Protein AF-0000000084834835 (afdb_homodimer)

Secondary structure (DSSP, 8-state):
--HHHHH-HHHHHH----EEEEEE--SS-GGGBSSTTS--B-------TT--EESB---TT---EE-S-SEEEEEEEESS-EEEEEEEEEPPTTS----S-EEEEEEETTBTTS-SEEEEEBTTB--EEETTEEEEEEEEEEE-TT-EEEEEEEESSSS--EEB---TTTB--SS--EEE----TTBPP-S---SEE-BSEEEEEEETTHHHHHHHHHTHHHHHHHHHHHHHHHHHHHHHHHHHH--EEEEEEE-SGGGHHHHHHHHHHHHHHH---SEEEEE-TT-EE-HHHHHHHHHHH-TT-SSEEEE-EE-SPBPBSSSTTB-SSS-SSBPPPEE-TTEEEEEHHHHHHHHHTTTTS---S-HHHHHHHHHHTT-PEEEE-TTB--SS---TT-SEE----HHHHHHHHHHHHHHS-TT------/--HHHHH-HHHHHH----EEEEEE--SS-GGGBSSTTS--B-------TT--EESB---TT---EE-S-SEEEEEEEESS-EEEEEEEEEPPTTS----S-EEEEEEETTBTTS-SEEEEEBTTB--EEETTEEEEEEEEEEE-TT-EEEEEEEESSSS--EEB---TTTB--SS--EEE----TTBPP-S---SEE-BSEEEEEEETTHHHHHHHHHTHHHHHHHHHHHHHHHHHHHHHHHHHH--EEEEEEE-SGGGHHHHHHHHHHHHHHH---SEEEEE-TT-EE-HHHHHHHHHHH-TT-SSEEEE-EE-SPBPBSSSTTB-SSS-SSBPPPEE-TTEEEEEHHHHHHHHHTTTTS---S-HHHHHHHHHHTT-PEEEE-TTB--SS---TT-SEE----HHHHHHHHHHHHHHS-TTS-----

pLDDT: mean 90.16, std 10.41, range [30.64, 98.81]

Sequence (858 aa):
WLRPLLFHEKFYEGALVKFIIGKFGCNVPFEDREDPYTCKLLNITDPDIGQEIEAFSLPETISPVASYDTVVSINFQVLYPIIITKLGIFQNEQGLGLLRNISVKLYQAEQQEEAIVTARFSPHSPGVEVNRLRYKSVEQFILPKGFEGIIVWESQDHVGLNTTGLTADIVNNRVGVLRIYTVAEGALQHGFTVGTSALAGGFTYTVHDGAALLKHLNTFPERLKFHSDKLEEEDAALEEESSIHGDMVFVDVVDIYRNVPSKLLHFYKWSVESENYRMMLKTDDDCYVDLEAILNKITNKHQNKTNFWWGNFRLNWAVDLTGKWQELEYLSPAYPAFACGSGYVISYDLVRWLAENSERLKIYQGEDVSMGIWMAAIAPQKYQDSCWVCEKMCQSDMLTSPQYTPDELTDLWRNKQLCGNPCCKCELLWLRPLLFHEKFYEGALVKFIIGKFGCNVPFEDREDPYTCKLLNITDPDIGQEIEAFSLPETISPVASYDTVVSINFQVLYPIIITKLGIFQNEQGLGLLRNISVKLYQAEQQEEAIVTARFSPHSPGVEVNRLRYKSVEQFILPKGFEGIIVWESQDHVGLNTTGLTADIVNNRVGVLRIYTVAEGALQHGFTVGTSALAGGFTYTVHDGAALLKHLNTFPERLKFHSDKLEEEDAALEEESSIHGDMVFVDVVDIYRNVPSKLLHFYKWSVESENYRMMLKTDDDCYVDLEAILNKITNKHQNKTNFWWGNFRLNWAVDLTGKWQELEYLSPAYPAFACGSGYVISYDLVRWLAENSERLKIYQGEDVSMGIWMAAIAPQKYQDSCWVCEKMCQSDMLTSPQYTPDELTDLWRNKQLCGNPCCKCELL

InterPro domains:
  IPR002659 Glycosyl transferase, family 31 [PF01762] (235-378)
  IPR002659 Glycosyl transferase, family 31 [PTHR11214] (226-386)

Radius of gyration: 32.39 Å; Cα contacts (8 Å, |Δi|>4): 1736; chains: 2; bounding box: 105×85×72 Å

Organism: Latimeria chalumnae (NCBI:txid7897)

Solvent-accessible surface area (backbone atoms only — not comparable to full-atom values): 45889 Å² total; per-residue (Å²): 131,56,62,67,48,74,66,34,69,77,53,49,79,74,56,86,77,74,44,79,42,43,64,32,71,59,89,49,42,73,91,46,29,58,44,92,44,53,74,43,66,50,64,61,39,91,62,68,67,79,42,78,41,56,48,46,43,69,50,90,87,59,72,68,38,86,38,82,48,36,36,26,17,46,43,33,33,26,60,39,38,26,28,42,42,30,42,34,31,59,48,64,82,79,77,50,72,54,85,52,42,37,38,38,33,35,24,42,65,92,45,69,86,54,64,78,43,68,43,74,32,25,61,92,44,53,58,47,79,55,82,66,24,20,35,40,78,43,80,72,44,79,40,48,60,70,37,42,36,32,42,35,41,32,38,76,51,95,52,36,36,50,30,34,77,77,46,77,77,31,51,47,59,74,39,37,40,59,45,71,67,74,67,59,88,50,37,60,71,59,76,90,63,49,67,42,82,32,39,47,48,43,39,30,29,28,57,52,62,39,65,63,50,49,52,53,60,70,45,39,67,58,47,44,51,54,43,52,52,51,49,52,51,50,50,51,50,50,52,51,50,32,70,73,69,65,38,58,45,73,34,98,38,55,56,40,67,55,34,43,37,55,50,50,33,47,46,33,38,48,45,62,73,72,52,87,73,62,66,46,76,52,65,49,93,36,34,47,68,37,61,67,63,50,51,49,45,38,66,74,75,46,62,88,52,65,47,34,37,40,22,22,64,46,66,63,41,68,56,33,81,56,73,94,68,32,42,76,78,64,49,30,62,32,39,44,43,20,40,39,67,25,27,38,37,35,14,40,66,51,43,47,51,47,27,74,38,41,90,54,48,48,79,44,70,38,46,38,59,30,50,10,40,44,41,56,21,42,54,56,50,42,32,49,37,77,36,34,23,72,47,76,59,82,52,72,74,41,39,19,22,23,85,40,53,74,67,53,45,52,49,30,50,51,22,28,72,72,70,69,21,43,64,51,84,72,72,82,126,133,55,64,66,48,72,67,33,69,76,53,50,77,75,57,85,77,72,45,79,41,43,64,32,72,60,90,46,41,74,91,46,26,58,42,93,44,54,72,43,67,51,62,60,39,89,61,66,66,77,41,79,39,55,49,47,42,69,51,88,88,59,73,68,37,85,36,82,48,36,36,26,15,45,43,35,35,26,60,39,38,26,28,41,41,30,41,34,32,58,48,63,82,78,78,50,71,55,86,52,43,35,38,39,33,34,23,41,65,92,46,69,86,54,63,77,45,68,44,74,30,25,63,91,44,53,58,46,79,54,82,66,24,21,34,38,78,42,80,72,44,77,42,48,59,70,37,43,35,31,42,35,41,32,38,76,50,95,50,36,35,51,31,36,78,78,46,78,79,31,51,48,58,74,40,37,40,58,43,71,66,75,68,59,86,50,39,62,76,59,72,88,66,49,67,42,82,31,38,47,46,41,38,28,29,29,58,51,62,41,64,61,49,50,52,53,61,69,47,38,65,58,47,44,52,53,43,52,51,50,49,52,52,50,51,52,52,49,51,51,50,33,69,72,69,65,39,60,45,73,35,99,38,54,55,42,66,54,34,42,38,54,48,48,32,48,45,33,36,49,44,64,74,73,51,87,70,61,67,45,76,50,63,49,93,38,34,46,70,37,62,65,63,50,52,51,46,37,66,74,74,47,62,89,52,64,48,33,36,38,23,22,66,45,67,62,42,69,54,34,79,55,74,92,66,31,42,72,78,65,44,29,61,33,39,43,43,23,41,38,68,25,26,36,38,32,13,39,66,51,43,47,53,47,27,76,38,41,89,54,48,49,77,44,71,36,46,37,60,30,49,11,39,45,40,56,19,43,54,56,49,42,33,48,37,79,35,33,23,73,47,74,58,82,52,73,74,41,36,18,22,24,85,42,52,75,67,53,44,54,50,31,50,51,18,30,72,72,65,68,22,44,64,47,85,65,71,81,124

Structure (mmCIF, N/CA/C/O backbone):
data_AF-0000000084834835-model_v1
#
loop_
_entity.id
_entity.type
_entity.pdbx_description
1 polymer Hexosyltransferase
#
loop_
_atom_site.group_PDB
_atom_site.id
_atom_site.type_symbol
_atom_site.label_atom_id
_atom_site.label_alt_id
_atom_site.label_comp_id
_atom_site.label_asym_id
_atom_site.label_entity_id
_atom_site.label_seq_id
_atom_site.pdbx_PDB_ins_code
_atom_site.Cartn_x
_atom_site.Cartn_y
_atom_site.Cartn_z
_atom_site.occupancy
_atom_site.B_iso_or_equiv
_atom_site.auth_seq_id
_atom_site.auth_comp_id
_atom_site.auth_asym_id
_atom_site.auth_atom_id
_atom_site.pdbx_PDB_model_num
ATOM 1 N N . TRP A 1 1 ? 34.75 -10.148 -1.023 1 58.34 1 TRP A N 1
ATOM 2 C CA . TRP A 1 1 ? 33.875 -9.07 -0.571 1 58.34 1 TRP A CA 1
ATOM 3 C C . TRP A 1 1 ? 34.312 -8.562 0.802 1 58.34 1 TRP A C 1
ATOM 5 O O . TRP A 1 1 ? 34.312 -7.352 1.048 1 58.34 1 TRP A O 1
ATOM 15 N N . LEU A 1 2 ? 34.75 -9.539 1.635 1 65.69 2 LEU A N 1
ATOM 16 C CA . LEU A 1 2 ? 34.875 -9.148 3.033 1 65.69 2 LEU A CA 1
ATOM 17 C C . LEU A 1 2 ? 36.312 -8.891 3.398 1 65.69 2 LEU A C 1
ATOM 19 O O . LEU A 1 2 ? 36.625 -8.406 4.492 1 65.69 2 LEU A O 1
ATOM 23 N N . ARG A 1 3 ? 37.188 -9.172 2.426 1 63 3 ARG A N 1
ATOM 24 C CA . ARG A 1 3 ? 38.594 -9.102 2.762 1 63 3 ARG A CA 1
ATOM 25 C C . ARG A 1 3 ? 38.969 -7.711 3.266 1 63 3 ARG A C 1
ATOM 27 O O . ARG A 1 3 ? 39.688 -7.574 4.25 1 63 3 ARG A O 1
ATOM 34 N N . PRO A 1 4 ? 38.438 -6.734 2.574 1 57.75 4 PRO A N 1
ATOM 35 C CA . PRO A 1 4 ? 38.812 -5.422 3.109 1 57.75 4 PRO A CA 1
ATOM 36 C C . PRO A 1 4 ? 38.312 -5.203 4.535 1 57.75 4 PRO A C 1
ATOM 38 O O . PRO A 1 4 ? 38.906 -4.43 5.289 1 57.75 4 PRO A O 1
ATOM 41 N N . LEU A 1 5 ? 37.156 -5.734 4.848 1 58.16 5 LEU A N 1
ATOM 42 C CA . LEU A 1 5 ? 36.625 -5.598 6.199 1 58.16 5 LEU A CA 1
ATOM 43 C C . LEU A 1 5 ? 37.531 -6.301 7.211 1 58.16 5 LEU A C 1
ATOM 45 O O . LEU A 1 5 ? 37.625 -5.879 8.367 1 58.16 5 LEU A O 1
ATOM 49 N N . LEU A 1 6 ? 38.062 -7.395 6.777 1 56.31 6 LEU A N 1
ATOM 50 C CA . LEU A 1 6 ? 38.906 -8.195 7.668 1 56.31 6 LEU A CA 1
ATOM 51 C C . LEU A 1 6 ? 40.219 -7.488 7.969 1 56.31 6 LEU A C 1
ATOM 53 O O . LEU A 1 6 ? 40.844 -7.727 9.008 1 56.31 6 LEU A O 1
ATOM 57 N N . PHE A 1 7 ? 40.5 -6.59 7.043 1 54.41 7 PHE A N 1
ATOM 58 C CA . PHE A 1 7 ? 41.844 -6.02 7.211 1 54.41 7 PHE A CA 1
ATOM 59 C C . PHE A 1 7 ? 41.75 -4.672 7.926 1 54.41 7 PHE A C 1
ATOM 61 O O . PHE A 1 7 ? 42.781 -4.117 8.32 1 54.41 7 PHE A O 1
ATOM 68 N N . HIS A 1 8 ? 40.5 -4.199 8 1 55.03 8 HIS A N 1
ATOM 69 C CA . HIS A 1 8 ? 40.469 -2.904 8.672 1 55.03 8 HIS A CA 1
ATOM 70 C C . HIS A 1 8 ? 40.031 -3.051 10.125 1 55.03 8 HIS A C 1
ATOM 72 O O . HIS A 1 8 ? 38.938 -3.523 10.406 1 55.03 8 HIS A O 1
ATOM 78 N N . GLU A 1 9 ? 41.031 -2.961 11.016 1 55.38 9 GLU A N 1
ATOM 79 C CA . GLU A 1 9 ? 40.875 -3.08 12.461 1 55.38 9 GLU A CA 1
ATOM 80 C C . GLU A 1 9 ? 39.656 -2.344 12.969 1 55.38 9 GLU A C 1
ATOM 82 O O . GLU A 1 9 ? 38.906 -2.863 13.805 1 55.38 9 GLU A O 1
ATOM 87 N N . LYS A 1 10 ? 39.5 -1.126 12.633 1 54.62 10 LYS A N 1
ATOM 88 C CA . LYS A 1 10 ? 38.406 -0.298 13.18 1 54.62 10 LYS A CA 1
ATOM 89 C C . LYS A 1 10 ? 37.031 -0.869 12.828 1 54.62 10 LYS A C 1
ATOM 91 O O . LYS A 1 10 ? 36.125 -0.794 13.625 1 54.62 10 LYS A O 1
ATOM 96 N N . PHE A 1 11 ? 36.906 -1.348 11.672 1 56.91 11 PHE A N 1
ATOM 97 C CA . PHE A 1 11 ? 35.625 -1.84 11.188 1 56.91 11 PHE A CA 1
ATOM 98 C C . PHE A 1 11 ? 35.281 -3.195 11.805 1 56.91 11 PHE A C 1
ATOM 100 O O . PHE A 1 11 ? 34.125 -3.523 12 1 56.91 11 PHE A O 1
ATOM 107 N N . TYR A 1 12 ? 36.375 -3.896 12.188 1 56.78 12 TYR A N 1
ATOM 108 C CA . TYR A 1 12 ? 36.219 -5.254 12.695 1 56.78 12 TYR A CA 1
ATOM 109 C C . TYR A 1 12 ? 35.469 -5.246 14.031 1 56.78 12 TYR A C 1
ATOM 111 O O . TYR A 1 12 ? 34.656 -6.141 14.297 1 56.78 12 TYR A O 1
ATOM 119 N N . GLU A 1 13 ? 35.656 -4.148 14.781 1 62.66 13 GLU A N 1
ATOM 120 C CA . GLU A 1 13 ? 35.031 -4.227 16.094 1 62.66 13 GLU A CA 1
ATOM 121 C C . GLU A 1 13 ? 33.562 -3.791 16.031 1 62.66 13 GLU A C 1
ATOM 123 O O . GLU A 1 13 ? 32.75 -4.191 16.875 1 62.66 13 GLU A O 1
ATOM 128 N N . GLY A 1 14 ? 33.156 -3.266 14.883 1 73.38 14 GLY A N 1
ATOM 129 C CA . GLY A 1 14 ? 31.844 -2.67 14.953 1 73.38 14 GLY A CA 1
ATOM 130 C C . GLY A 1 14 ? 30.844 -3.301 14 1 73.38 14 GLY A C 1
ATOM 131 O O . GLY A 1 14 ? 29.672 -2.932 13.984 1 73.38 14 GLY A O 1
ATOM 132 N N . ALA A 1 15 ? 31.375 -4.426 13.203 1 82.94 15 ALA A N 1
ATOM 133 C CA . ALA A 1 15 ? 30.438 -4.957 12.211 1 82.94 15 ALA A CA 1
ATOM 134 C C . ALA A 1 15 ? 30.516 -6.48 12.156 1 82.94 15 ALA A C 1
ATOM 136 O O . ALA A 1 15 ? 31.594 -7.062 12.242 1 82.94 15 ALA A O 1
ATOM 137 N N . LEU A 1 16 ? 29.375 -7.07 12.18 1 88 16 LEU A N 1
ATOM 138 C CA . LEU A 1 16 ? 29.234 -8.5 11.945 1 88 16 LEU A CA 1
ATOM 139 C C . LEU A 1 16 ? 28.641 -8.766 10.562 1 88 16 LEU A C 1
ATOM 141 O O . LEU A 1 16 ? 27.656 -8.156 10.18 1 88 16 LEU A O 1
ATOM 145 N N . VAL A 1 17 ? 29.359 -9.641 9.773 1 89.38 17 VAL A N 1
ATOM 146 C CA . VAL A 1 17 ? 28.906 -9.961 8.422 1 89.38 17 VAL A CA 1
ATOM 147 C C . VAL A 1 17 ? 28.469 -11.422 8.359 1 89.38 17 VAL A C 1
ATOM 149 O O . VAL A 1 17 ? 29.188 -12.312 8.805 1 89.38 17 VAL A O 1
ATOM 152 N N . LYS A 1 18 ? 27.312 -11.641 7.863 1 92.5 18 LYS A N 1
ATOM 153 C CA . LYS A 1 18 ? 26.781 -12.984 7.691 1 92.5 18 LYS A CA 1
ATOM 154 C C . LYS A 1 18 ? 26.188 -13.164 6.301 1 92.5 18 LYS A C 1
ATOM 156 O O . LYS A 1 18 ? 25.562 -12.25 5.766 1 92.5 18 LYS A O 1
ATOM 161 N N . PHE A 1 19 ? 26.406 -14.367 5.711 1 94.38 19 PHE A N 1
ATOM 162 C CA . PHE A 1 19 ? 25.703 -14.797 4.504 1 94.38 19 PHE A CA 1
ATOM 163 C C . PHE A 1 19 ? 24.484 -15.641 4.859 1 94.38 19 PHE A C 1
ATOM 165 O O . PHE A 1 19 ? 24.594 -16.578 5.648 1 94.38 19 PHE A O 1
ATOM 172 N N . ILE A 1 20 ? 23.406 -15.281 4.348 1 96.38 20 ILE A N 1
ATOM 173 C CA . ILE A 1 20 ? 22.188 -16.031 4.621 1 96.38 20 ILE A CA 1
ATOM 174 C C . ILE A 1 20 ? 21.891 -16.984 3.465 1 96.38 20 ILE A C 1
ATOM 176 O O . ILE A 1 20 ? 21.797 -16.562 2.311 1 96.38 20 ILE A O 1
ATOM 180 N N . ILE A 1 21 ? 21.703 -18.203 3.762 1 96.88 21 ILE A N 1
ATOM 181 C CA . ILE A 1 21 ? 21.453 -19.234 2.768 1 96.88 21 ILE A CA 1
ATOM 182 C C . ILE A 1 21 ? 20.234 -20.047 3.168 1 96.88 21 ILE A C 1
ATOM 184 O O . ILE A 1 21 ? 20.047 -20.359 4.348 1 96.88 21 ILE A O 1
ATOM 188 N N . GLY A 1 22 ? 19.328 -20.344 2.246 1 97.25 22 GLY A N 1
ATOM 189 C CA . GLY A 1 22 ? 18.297 -21.312 2.521 1 97.25 22 GLY A CA 1
ATOM 190 C C . GLY A 1 22 ? 18.844 -22.703 2.781 1 97.25 22 GLY A C 1
ATOM 191 O O . GLY A 1 22 ? 19.734 -23.172 2.062 1 97.25 22 GLY A O 1
ATOM 192 N N . LYS A 1 23 ? 18.328 -23.312 3.744 1 96.5 23 LYS A N 1
ATOM 193 C CA . LYS A 1 23 ? 18.828 -24.609 4.188 1 96.5 23 LYS A CA 1
ATOM 194 C C . LYS A 1 23 ? 18.641 -25.672 3.107 1 96.5 23 LYS A C 1
ATOM 196 O O . LYS A 1 23 ? 19.453 -26.594 2.992 1 96.5 23 LYS A O 1
ATOM 201 N N . PHE A 1 24 ? 17.609 -25.453 2.305 1 96.69 24 PHE A N 1
ATOM 202 C CA . PHE A 1 24 ? 17.281 -26.484 1.325 1 96.69 24 PHE A CA 1
ATOM 203 C C . PHE A 1 24 ? 17.422 -25.953 -0.094 1 96.69 24 PHE A C 1
ATOM 205 O O . PHE A 1 24 ? 16.953 -24.859 -0.4 1 96.69 24 PHE A O 1
ATOM 212 N N . GLY A 1 25 ? 18.109 -26.734 -0.91 1 96.81 25 GLY A N 1
ATOM 213 C CA . GLY A 1 25 ? 18.031 -26.453 -2.336 1 96.81 25 GLY A CA 1
ATOM 214 C C . GLY A 1 25 ? 16.734 -26.938 -2.955 1 96.81 25 GLY A C 1
ATOM 215 O O . GLY A 1 25 ? 16.016 -27.75 -2.361 1 96.81 25 GLY A O 1
ATOM 216 N N . CYS A 1 26 ? 16.391 -26.438 -4.098 1 97.81 26 CYS A N 1
ATOM 217 C CA . CYS A 1 26 ? 15.188 -26.891 -4.789 1 97.81 26 CYS A CA 1
ATOM 218 C C . CYS A 1 26 ? 15.367 -28.312 -5.32 1 97.81 26 CYS A C 1
ATOM 220 O O . CYS A 1 26 ? 16.297 -28.578 -6.078 1 97.81 26 CYS A O 1
ATOM 222 N N . ASN A 1 27 ? 14.547 -29.203 -5.031 1 97.5 27 ASN A N 1
ATOM 223 C CA . ASN A 1 27 ? 14.68 -30.609 -5.398 1 97.5 27 ASN A CA 1
ATOM 224 C C . ASN A 1 27 ? 14.094 -30.891 -6.777 1 97.5 27 ASN A C 1
ATOM 226 O O . ASN A 1 27 ? 14 -32.031 -7.195 1 97.5 27 ASN A O 1
ATOM 230 N N . VAL A 1 28 ? 13.648 -29.859 -7.477 1 97.69 28 VAL A N 1
ATOM 231 C CA . VAL A 1 28 ? 13.148 -29.969 -8.844 1 97.69 28 VAL A CA 1
ATOM 232 C C . VAL A 1 28 ? 14.188 -29.453 -9.82 1 97.69 28 VAL A C 1
ATOM 234 O O . VAL A 1 28 ? 14.641 -28.297 -9.703 1 97.69 28 VAL A O 1
ATOM 237 N N . PRO A 1 29 ? 14.602 -30.297 -10.781 1 97.12 29 PRO A N 1
ATOM 238 C CA . PRO A 1 29 ? 15.539 -29.781 -11.781 1 97.12 29 PRO A CA 1
ATOM 239 C C . PRO A 1 29 ? 15.016 -28.516 -12.477 1 97.12 29 PRO A C 1
ATOM 241 O O . PRO A 1 29 ? 13.812 -28.391 -12.695 1 97.12 29 PRO A O 1
ATOM 244 N N . PHE A 1 30 ? 15.922 -27.672 -12.812 1 95.12 30 PHE A N 1
ATOM 245 C CA . PHE A 1 30 ? 15.594 -26.359 -13.336 1 95.12 30 PHE A CA 1
ATOM 246 C C . PHE A 1 30 ? 14.664 -26.469 -14.539 1 95.12 30 PHE A C 1
ATOM 248 O O . PHE A 1 30 ? 13.672 -25.75 -14.641 1 95.12 30 PHE A O 1
ATOM 255 N N . GLU A 1 31 ? 14.883 -27.406 -15.453 1 94.12 31 GLU A N 1
ATOM 256 C CA . GLU A 1 31 ? 14.148 -27.562 -16.703 1 94.12 31 GLU A CA 1
ATOM 257 C C . GLU A 1 31 ? 12.734 -28.078 -16.453 1 94.12 31 GLU A C 1
ATOM 259 O O . GLU A 1 31 ? 11.867 -27.984 -17.328 1 94.12 31 GLU A O 1
ATOM 264 N N . ASP A 1 32 ? 12.531 -28.625 -15.273 1 95.38 32 ASP A N 1
ATOM 265 C CA . ASP A 1 32 ? 11.258 -29.281 -14.977 1 95.38 32 ASP A CA 1
ATOM 266 C C . ASP A 1 32 ? 10.375 -28.406 -14.094 1 95.38 32 ASP A C 1
ATOM 268 O O . ASP A 1 32 ? 9.289 -28.812 -13.688 1 95.38 32 ASP A O 1
ATOM 272 N N . ARG A 1 33 ? 10.828 -27.219 -13.859 1 94.62 33 ARG A N 1
ATOM 273 C CA . ARG A 1 33 ? 10.078 -26.297 -13.016 1 94.62 33 ARG A CA 1
ATOM 274 C C . ARG A 1 33 ? 9 -25.578 -13.812 1 94.62 33 ARG A C 1
ATOM 276 O O . ARG A 1 33 ? 9.164 -25.344 -15.016 1 94.62 33 ARG A O 1
ATOM 283 N N . GLU A 1 34 ? 7.914 -25.188 -13.094 1 92.31 34 GLU A N 1
ATOM 284 C CA . GLU A 1 34 ? 6.863 -24.391 -13.727 1 92.31 34 GLU A CA 1
ATOM 285 C C . GLU A 1 34 ? 7.41 -23.047 -14.219 1 92.31 34 GLU A C 1
ATOM 287 O O . GLU A 1 34 ? 7.039 -22.594 -15.297 1 92.31 34 GLU A O 1
ATOM 292 N N . ASP A 1 35 ? 8.18 -22.453 -13.406 1 89.19 35 ASP A N 1
ATOM 293 C CA . ASP A 1 35 ? 8.875 -21.219 -13.734 1 89.19 35 ASP A CA 1
ATOM 294 C C . ASP A 1 35 ? 10.242 -21.156 -13.07 1 89.19 35 ASP A C 1
ATOM 296 O O . ASP A 1 35 ? 10.523 -21.922 -12.141 1 89.19 35 ASP A O 1
ATOM 300 N N . PRO A 1 36 ? 11.039 -20.312 -13.531 1 90.25 36 PRO A N 1
ATOM 301 C CA . PRO A 1 36 ? 12.414 -20.328 -13.039 1 90.25 36 PRO A CA 1
ATOM 302 C C . PRO A 1 36 ? 12.555 -19.75 -11.641 1 90.25 36 PRO A C 1
ATOM 304 O O . PRO A 1 36 ? 13.633 -19.797 -11.047 1 90.25 36 PRO A O 1
ATOM 307 N N . TYR A 1 37 ? 11.523 -19.297 -11.07 1 91.81 37 TYR A N 1
ATOM 308 C CA . TYR A 1 37 ? 11.656 -18.531 -9.828 1 91.81 37 TYR A CA 1
ATOM 309 C C . TYR A 1 37 ? 11.062 -19.312 -8.656 1 91.81 37 TYR A C 1
ATOM 311 O O . TYR A 1 37 ? 11.203 -18.906 -7.504 1 91.81 37 TYR A O 1
ATOM 319 N N . THR A 1 38 ? 10.367 -20.422 -8.977 1 92.56 38 THR A N 1
ATOM 320 C CA . THR A 1 38 ? 9.758 -21.281 -7.953 1 92.56 38 THR A CA 1
ATOM 321 C C . THR A 1 38 ? 10.352 -22.688 -7.996 1 92.56 38 THR A C 1
ATOM 323 O O . THR A 1 38 ? 11.141 -23 -8.883 1 92.56 38 THR A O 1
ATOM 326 N N . CYS A 1 39 ? 10.055 -23.453 -6.969 1 96.62 39 CYS A N 1
ATOM 327 C CA . CYS A 1 39 ? 10.477 -24.844 -6.914 1 96.62 39 CYS A CA 1
ATOM 328 C C . CYS A 1 39 ? 9.297 -25.781 -7.109 1 96.62 39 CYS A C 1
ATOM 330 O O . CYS A 1 39 ? 9.156 -26.766 -6.383 1 96.62 39 CYS A O 1
ATOM 332 N N . LYS A 1 40 ? 8.43 -25.422 -8.031 1 94.81 40 LYS A N 1
ATOM 333 C CA . LYS A 1 40 ? 7.262 -26.234 -8.336 1 94.81 40 LYS A CA 1
ATOM 334 C C . LYS A 1 40 ? 7.488 -27.078 -9.594 1 94.81 40 LYS A C 1
ATOM 336 O O . LYS A 1 40 ? 7.941 -26.547 -10.617 1 94.81 40 LYS A O 1
ATOM 341 N N . LEU A 1 41 ? 7.176 -28.266 -9.469 1 95.12 41 LEU A N 1
ATOM 342 C CA . LEU A 1 41 ? 7.312 -29.172 -10.602 1 95.12 41 LEU A CA 1
ATOM 343 C C . LEU A 1 41 ? 6.227 -28.906 -11.648 1 95.12 41 LEU A C 1
ATOM 345 O O . LEU A 1 41 ? 5.062 -28.719 -11.297 1 95.12 41 LEU A O 1
ATOM 349 N N . LEU A 1 42 ? 6.668 -28.734 -12.875 1 92.88 42 LEU A N 1
ATOM 350 C CA . LEU A 1 42 ? 5.711 -28.766 -13.977 1 92.88 42 LEU A CA 1
ATOM 351 C C . LEU A 1 42 ? 5.145 -30.172 -14.164 1 92.88 42 LEU A C 1
ATOM 353 O O . LEU A 1 42 ? 5.77 -31.016 -14.805 1 92.88 42 LEU A O 1
ATOM 357 N N . ASN A 1 43 ? 3.992 -30.328 -13.617 1 89 43 ASN A N 1
ATOM 358 C CA . ASN A 1 43 ? 3.398 -31.672 -13.586 1 89 43 ASN A CA 1
ATOM 359 C C . ASN A 1 43 ? 2.572 -31.938 -14.836 1 89 43 ASN A C 1
ATOM 361 O O . ASN A 1 43 ? 1.351 -31.781 -14.828 1 89 43 ASN A O 1
ATOM 365 N N . ILE A 1 44 ? 3.283 -32.406 -15.812 1 89.5 44 ILE A N 1
ATOM 366 C CA . ILE A 1 44 ? 2.623 -32.719 -17.078 1 89.5 44 ILE A CA 1
ATOM 367 C C . ILE A 1 44 ? 2.465 -34.219 -17.203 1 89.5 44 ILE A C 1
ATOM 369 O O . ILE A 1 44 ? 3.408 -35 -16.953 1 89.5 44 ILE A O 1
ATOM 373 N N . THR A 1 45 ? 1.243 -34.594 -17.406 1 82.81 45 THR A N 1
ATOM 374 C CA . THR A 1 45 ? 0.969 -36 -17.688 1 82.81 45 THR A CA 1
ATOM 375 C C . THR A 1 45 ? 0.883 -36.25 -19.188 1 82.81 45 THR A C 1
ATOM 377 O O . THR A 1 45 ? 0.545 -35.344 -19.953 1 82.81 45 THR A O 1
ATOM 380 N N . ASP A 1 46 ? 1.353 -37.469 -19.516 1 73.19 46 ASP A N 1
ATOM 381 C CA . ASP A 1 46 ? 1.446 -37.906 -20.922 1 73.19 46 ASP A CA 1
ATOM 382 C C . ASP A 1 46 ? 0.274 -37.344 -21.734 1 73.19 46 ASP A C 1
ATOM 384 O O . ASP A 1 46 ? -0.874 -37.75 -21.516 1 73.19 46 ASP A O 1
ATOM 388 N N . PRO A 1 47 ? 0.677 -36.344 -22.562 1 69.38 47 PRO A N 1
ATOM 389 C CA . PRO A 1 47 ? -0.376 -35.719 -23.359 1 69.38 47 PRO A CA 1
ATOM 390 C C . PRO A 1 47 ? -0.803 -36.562 -24.562 1 69.38 47 PRO A C 1
ATOM 392 O O . PRO A 1 47 ? -0.001 -37.312 -25.094 1 69.38 47 PRO A O 1
ATOM 395 N N . ASP A 1 48 ? -2.006 -36.938 -24.656 1 73.81 48 ASP A N 1
ATOM 396 C CA . ASP A 1 48 ? -2.424 -37.469 -25.953 1 73.81 48 ASP A CA 1
ATOM 397 C C . ASP A 1 48 ? -1.955 -36.594 -27.094 1 73.81 48 ASP A C 1
ATOM 399 O O . ASP A 1 48 ? -2.643 -35.625 -27.469 1 73.81 48 ASP A O 1
ATOM 403 N N . ILE A 1 49 ? -0.689 -36.906 -27.672 1 74.31 49 ILE A N 1
ATOM 404 C CA . ILE A 1 49 ? -0.048 -36.062 -28.688 1 74.31 49 ILE A CA 1
ATOM 405 C C . ILE A 1 49 ? -0.994 -35.875 -29.875 1 74.31 49 ILE A C 1
ATOM 407 O O . ILE A 1 49 ? -1.564 -36.844 -30.375 1 74.31 49 ILE A O 1
ATOM 411 N N . GLY A 1 50 ? -1.157 -34.688 -30.234 1 78.94 50 GLY A N 1
ATOM 412 C CA . GLY A 1 50 ? -1.929 -34.344 -31.422 1 78.94 50 GLY A CA 1
ATOM 413 C C . GLY A 1 50 ? -3.422 -34.281 -31.172 1 78.94 50 GLY A C 1
ATOM 414 O O . GLY A 1 50 ? -4.188 -33.844 -32.031 1 78.94 50 GLY A O 1
ATOM 415 N N . GLN A 1 51 ? -3.812 -34.656 -30.062 1 88.38 51 GLN A N 1
ATOM 416 C CA . GLN A 1 51 ? -5.238 -34.688 -29.766 1 88.38 51 GLN A CA 1
ATOM 417 C C . GLN A 1 51 ? -5.691 -33.312 -29.203 1 88.38 51 GLN A C 1
ATOM 419 O O . GLN A 1 51 ? -4.98 -32.719 -28.406 1 88.38 51 GLN A O 1
ATOM 424 N N . GLU A 1 52 ? -6.812 -32.969 -29.734 1 92.06 52 GLU A N 1
ATOM 425 C CA . GLU A 1 52 ? -7.426 -31.734 -29.219 1 92.06 52 GLU A CA 1
ATOM 426 C C . GLU A 1 52 ? -7.965 -31.953 -27.797 1 92.06 52 GLU A C 1
ATOM 428 O O . GLU A 1 52 ? -8.641 -32.938 -27.531 1 92.06 52 GLU A O 1
ATOM 433 N N . ILE A 1 53 ? -7.641 -31.062 -26.969 1 92.75 53 ILE A N 1
ATOM 434 C CA . ILE A 1 53 ? -8.023 -31.156 -25.562 1 92.75 53 ILE A CA 1
ATOM 435 C C . ILE A 1 53 ? -8.938 -29.984 -25.203 1 92.75 53 ILE A C 1
ATOM 437 O O . ILE A 1 53 ? -8.688 -28.844 -25.594 1 92.75 53 ILE A O 1
ATOM 441 N N . GLU A 1 54 ? -10 -30.266 -24.469 1 94.12 54 GLU A N 1
ATOM 442 C CA . GLU A 1 54 ? -10.867 -29.219 -23.938 1 94.12 54 GLU A CA 1
ATOM 443 C C . GLU A 1 54 ? -10.32 -28.672 -22.625 1 94.12 54 GLU A C 1
ATOM 445 O O . GLU A 1 54 ? -10.039 -29.422 -21.703 1 94.12 54 GLU A O 1
ATOM 450 N N . ALA A 1 55 ? -10.227 -27.406 -22.531 1 94.38 55 ALA A N 1
ATOM 451 C CA . ALA A 1 55 ? -9.711 -26.781 -21.312 1 94.38 55 ALA A CA 1
ATOM 452 C C . ALA A 1 55 ? -10.695 -26.922 -20.156 1 94.38 55 ALA A C 1
ATOM 454 O O . ALA A 1 55 ? -10.305 -26.938 -19 1 94.38 55 ALA A O 1
ATOM 455 N N . PHE A 1 56 ? -11.969 -26.984 -20.5 1 93.75 56 PHE A N 1
ATOM 456 C CA . PHE A 1 56 ? -13.023 -27.109 -19.484 1 93.75 56 PHE A CA 1
ATOM 457 C C . PHE A 1 56 ? -14 -28.219 -19.859 1 93.75 56 PHE A C 1
ATOM 459 O O . PHE A 1 56 ? -14.289 -28.422 -21.047 1 93.75 56 PHE A O 1
ATOM 466 N N . SER A 1 57 ? -14.406 -28.891 -18.859 1 88.56 57 SER A N 1
ATOM 467 C CA . SER A 1 57 ? -15.43 -29.922 -19.016 1 88.56 57 SER A CA 1
ATOM 468 C C . SER A 1 57 ? -16.594 -29.688 -18.062 1 88.56 57 SER A C 1
ATOM 470 O O . SER A 1 57 ? -16.406 -29.578 -16.859 1 88.56 57 SER A O 1
ATOM 472 N N . LEU A 1 58 ? -17.734 -29.641 -18.578 1 88.19 58 LEU A N 1
ATOM 473 C CA . LEU A 1 58 ? -18.906 -29.391 -17.766 1 88.19 58 LEU A CA 1
ATOM 474 C C . LEU A 1 58 ? -19.562 -30.703 -17.328 1 88.19 58 LEU A C 1
ATOM 476 O O . LEU A 1 58 ? -20.219 -31.359 -18.125 1 88.19 58 LEU A O 1
ATOM 480 N N . PRO A 1 59 ? -19.359 -31.016 -16.078 1 87.31 59 PRO A N 1
ATOM 481 C CA . PRO A 1 59 ? -20.031 -32.219 -15.594 1 87.31 59 PRO A CA 1
ATOM 482 C C . PRO A 1 59 ? -21.562 -32.125 -15.719 1 87.31 59 PRO A C 1
ATOM 484 O O . PRO A 1 59 ? -22.125 -31.047 -15.734 1 87.31 59 PRO A O 1
ATOM 487 N N . GLU A 1 60 ? -22.172 -33.281 -15.688 1 86.25 60 GLU A N 1
ATOM 488 C CA . GLU A 1 60 ? -23.625 -33.344 -15.836 1 86.25 60 GLU A CA 1
ATOM 489 C C . GLU A 1 60 ? -24.328 -32.719 -14.625 1 86.25 60 GLU A C 1
ATOM 491 O O . GLU A 1 60 ? -25.453 -32.25 -14.734 1 86.25 60 GLU A O 1
ATOM 496 N N . THR A 1 61 ? -23.641 -32.688 -13.547 1 85.88 61 THR A N 1
ATOM 497 C CA . THR A 1 61 ? -24.234 -32.219 -12.305 1 85.88 61 THR A CA 1
ATOM 498 C C . THR A 1 61 ? -24.266 -30.688 -12.266 1 85.88 61 THR A C 1
ATOM 500 O O . THR A 1 61 ? -24.953 -30.094 -11.445 1 85.88 61 THR A O 1
ATOM 503 N N . ILE A 1 62 ? -23.531 -30.094 -13.125 1 86.06 62 ILE A N 1
ATOM 504 C CA . ILE A 1 62 ? -23.438 -28.641 -13.102 1 86.06 62 ILE A CA 1
ATOM 505 C C . ILE A 1 62 ? -24.219 -28.062 -14.266 1 86.06 62 ILE A C 1
ATOM 507 O O . ILE A 1 62 ? -24.062 -28.484 -15.414 1 86.06 62 ILE A O 1
ATOM 511 N N . SER A 1 63 ? -25.109 -27.141 -13.867 1 86.12 63 SER A N 1
ATOM 512 C CA . SER A 1 63 ? -25.859 -26.422 -14.891 1 86.12 63 SER A CA 1
ATOM 513 C C . SER A 1 63 ? -25.594 -24.922 -14.82 1 86.12 63 SER A C 1
ATOM 515 O O . SER A 1 63 ? -25.797 -24.297 -13.781 1 86.12 63 SER A O 1
ATOM 517 N N . PRO A 1 64 ? -25.062 -24.422 -15.945 1 89.06 64 PRO A N 1
ATOM 518 C CA . PRO A 1 64 ? -24.875 -22.969 -15.977 1 89.06 64 PRO A CA 1
ATOM 519 C C . PRO A 1 64 ? -26.156 -22.203 -15.648 1 89.06 64 PRO A C 1
ATOM 521 O O . PRO A 1 64 ? -27.25 -22.625 -16.016 1 89.06 64 PRO A O 1
ATOM 524 N N . VAL A 1 65 ? -25.984 -21.109 -15 1 88.25 65 VAL A N 1
ATOM 525 C CA . VAL A 1 65 ? -27.125 -20.312 -14.57 1 88.25 65 VAL A CA 1
ATOM 526 C C . VAL A 1 65 ? -27.125 -18.969 -15.297 1 88.25 65 VAL A C 1
ATOM 528 O O . VAL A 1 65 ? -26.062 -18.422 -15.594 1 88.25 65 VAL A O 1
ATOM 531 N N . ALA A 1 66 ? -28.359 -18.562 -15.492 1 88 66 ALA A N 1
ATOM 532 C CA . ALA A 1 66 ? -28.5 -17.25 -16.109 1 88 66 ALA A CA 1
ATOM 533 C C . ALA A 1 66 ? -27.953 -16.156 -15.211 1 88 66 ALA A C 1
ATOM 535 O O . ALA A 1 66 ? -28.266 -16.109 -14.016 1 88 66 ALA A O 1
ATOM 536 N N . SER A 1 67 ? -27.094 -15.406 -15.781 1 87.31 67 SER A N 1
ATOM 537 C CA . SER A 1 67 ? -26.5 -14.289 -15.055 1 87.31 67 SER A CA 1
ATOM 538 C C . SER A 1 67 ? -26.812 -12.961 -15.734 1 87.31 67 SER A C 1
ATOM 540 O O . SER A 1 67 ? -27.172 -12.93 -16.906 1 87.31 67 SER A O 1
ATOM 542 N N . TYR A 1 68 ? -26.734 -11.875 -14.984 1 86.62 68 TYR A N 1
ATOM 543 C CA . TYR A 1 68 ? -26.938 -10.539 -15.539 1 86.62 68 TYR A CA 1
ATOM 544 C C . TYR A 1 68 ? -25.672 -10.016 -16.188 1 86.62 68 TYR A C 1
ATOM 546 O O . TYR A 1 68 ? -25.688 -8.992 -16.875 1 86.62 68 TYR A O 1
ATOM 554 N N . ASP A 1 69 ? -24.656 -10.734 -16.125 1 88.88 69 ASP A N 1
ATOM 555 C CA . ASP A 1 69 ? -23.375 -10.281 -16.656 1 88.88 69 ASP A CA 1
ATOM 556 C C . ASP A 1 69 ? -23.312 -10.445 -18.172 1 88.88 69 ASP A C 1
ATOM 558 O O . ASP A 1 69 ? -23.531 -11.547 -18.688 1 88.88 69 ASP A O 1
ATOM 562 N N . THR A 1 70 ? -22.969 -9.375 -18.781 1 93.81 70 THR A N 1
ATOM 563 C CA . THR A 1 70 ? -22.875 -9.414 -20.234 1 93.81 70 THR A CA 1
ATOM 564 C C . THR A 1 70 ? -21.453 -9.695 -20.672 1 93.81 70 THR A C 1
ATOM 566 O O . THR A 1 70 ? -21.203 -10.016 -21.844 1 93.81 70 THR A O 1
ATOM 569 N N . VAL A 1 71 ? -20.516 -9.523 -19.812 1 93.25 71 VAL A N 1
ATOM 570 C CA . VAL A 1 71 ? -19.109 -9.789 -20.094 1 93.25 71 VAL A CA 1
ATOM 571 C C . VAL A 1 71 ? -18.5 -10.586 -18.938 1 93.25 71 VAL A C 1
ATOM 573 O O . VAL A 1 71 ? -18.531 -10.141 -17.781 1 93.25 71 VAL A O 1
ATOM 576 N N . VAL A 1 72 ? -18 -11.742 -19.234 1 92.19 72 VAL A N 1
ATOM 577 C CA . VAL A 1 72 ? -17.297 -12.539 -18.234 1 92.19 72 VAL A CA 1
ATOM 578 C C . VAL A 1 72 ? -15.969 -13.016 -18.797 1 92.19 72 VAL A C 1
ATOM 580 O O . VAL A 1 72 ? -15.773 -13.055 -20 1 92.19 72 VAL A O 1
ATOM 583 N N . SER A 1 73 ? -15.07 -13.305 -17.922 1 91.69 73 SER A N 1
ATOM 584 C CA . SER A 1 73 ? -13.758 -13.711 -18.406 1 91.69 73 SER A CA 1
ATOM 585 C C . SER A 1 73 ? -13.07 -14.656 -17.438 1 91.69 73 SER A C 1
ATOM 587 O O . SER A 1 73 ? -13.461 -14.75 -16.266 1 91.69 73 SER A O 1
ATOM 589 N N . ILE A 1 74 ? -12.141 -15.367 -18.016 1 90.5 74 ILE A N 1
ATOM 590 C CA . ILE A 1 74 ? -11.25 -16.219 -17.234 1 90.5 74 ILE A CA 1
ATOM 591 C C . ILE A 1 74 ? -9.805 -15.961 -17.641 1 90.5 74 ILE A C 1
ATOM 593 O O . ILE A 1 74 ? -9.508 -15.773 -18.828 1 90.5 74 ILE A O 1
ATOM 597 N N . ASN A 1 75 ? -8.977 -16.047 -16.609 1 89.31 75 ASN A N 1
ATOM 598 C CA . ASN A 1 75 ? -7.551 -15.883 -16.859 1 89.31 75 ASN A CA 1
ATOM 599 C C . ASN A 1 75 ? -6.805 -17.203 -16.734 1 89.31 75 ASN A C 1
ATOM 601 O O . ASN A 1 75 ? -7.148 -18.047 -15.898 1 89.31 75 ASN A O 1
ATOM 605 N N . PHE A 1 76 ? -5.785 -17.328 -17.594 1 91.31 76 PHE A N 1
ATOM 606 C CA . PHE A 1 76 ? -4.98 -18.531 -17.516 1 91.31 76 PHE A CA 1
ATOM 607 C C . PHE A 1 76 ? -3.537 -18.266 -17.922 1 91.31 76 PHE A C 1
ATOM 609 O O . PHE A 1 76 ? -3.246 -17.234 -18.531 1 91.31 76 PHE A O 1
ATOM 616 N N . GLN A 1 77 ? -2.699 -19.156 -17.562 1 92.5 77 GLN A N 1
ATOM 617 C CA . GLN A 1 77 ? -1.293 -19.125 -17.953 1 92.5 77 GLN A CA 1
ATOM 618 C C . GLN A 1 77 ? -0.891 -20.422 -18.656 1 92.5 77 GLN A C 1
ATOM 620 O O . GLN A 1 77 ? -1.293 -21.516 -18.234 1 92.5 77 GLN A O 1
ATOM 625 N N . VAL A 1 78 ? -0.125 -20.25 -19.688 1 94.69 78 VAL A N 1
ATOM 626 C CA . VAL A 1 78 ? 0.387 -21.406 -20.406 1 94.69 78 VAL A CA 1
ATOM 627 C C . VAL A 1 78 ? 1.709 -21.859 -19.797 1 94.69 78 VAL A C 1
ATOM 629 O O . VAL A 1 78 ? 2.666 -21.078 -19.719 1 94.69 78 VAL A O 1
ATOM 632 N N . LEU A 1 79 ? 1.744 -23.094 -19.422 1 93.81 79 LEU A N 1
ATOM 633 C CA . LEU A 1 79 ? 2.92 -23.625 -18.75 1 93.81 79 LEU A CA 1
ATOM 634 C C . LEU A 1 79 ? 3.814 -24.375 -19.734 1 93.81 79 LEU A C 1
ATOM 636 O O . LEU A 1 79 ? 4.988 -24.625 -19.438 1 93.81 79 LEU A O 1
ATOM 640 N N . TYR A 1 80 ? 3.225 -24.797 -20.75 1 93.62 80 TYR A N 1
ATOM 641 C CA . TYR A 1 80 ? 3.889 -25.375 -21.906 1 93.62 80 TYR A CA 1
ATOM 642 C C . TYR A 1 80 ? 3.205 -24.953 -23.203 1 93.62 80 TYR A C 1
ATOM 644 O O . TYR A 1 80 ? 1.978 -24.859 -23.266 1 93.62 80 TYR A O 1
ATOM 652 N N . PRO A 1 81 ? 3.979 -24.766 -24.234 1 95.19 81 PRO A N 1
ATOM 653 C CA . PRO A 1 81 ? 3.381 -24.188 -25.438 1 95.19 81 PRO A CA 1
ATOM 654 C C . PRO A 1 81 ? 2.201 -25 -25.953 1 95.19 81 PRO A C 1
ATOM 656 O O . PRO A 1 81 ? 2.281 -26.234 -26.031 1 95.19 81 PRO A O 1
ATOM 659 N N . ILE A 1 82 ? 1.216 -24.281 -26.359 1 95.31 82 ILE A N 1
ATOM 660 C CA . ILE A 1 82 ? 0.024 -24.922 -26.891 1 95.31 82 ILE A CA 1
ATOM 661 C C . ILE A 1 82 ? -0.418 -24.203 -28.172 1 95.31 82 ILE A C 1
ATOM 663 O O . ILE A 1 82 ? 0.096 -23.125 -28.484 1 95.31 82 ILE A O 1
ATOM 667 N N . ILE A 1 83 ? -1.278 -24.875 -28.859 1 95.88 83 ILE A N 1
ATOM 668 C CA . ILE A 1 83 ? -1.921 -24.281 -30.031 1 95.88 83 ILE A CA 1
ATOM 669 C C . ILE A 1 83 ? -3.43 -24.219 -29.812 1 95.88 83 ILE A C 1
ATOM 671 O O . ILE A 1 83 ? -4.09 -25.25 -29.656 1 95.88 83 ILE A O 1
ATOM 675 N N . ILE A 1 84 ? -3.914 -23.062 -29.781 1 96.5 84 ILE A N 1
ATOM 676 C CA . ILE A 1 84 ? -5.359 -22.906 -29.641 1 96.5 84 ILE A CA 1
ATOM 677 C C . ILE A 1 84 ? -6.051 -23.312 -30.938 1 96.5 84 ILE A C 1
ATOM 679 O O . ILE A 1 84 ? -5.566 -23.016 -32.031 1 96.5 84 ILE A O 1
ATOM 683 N N . THR A 1 85 ? -7.211 -23.969 -30.766 1 97.12 85 THR A N 1
ATOM 684 C CA . THR A 1 85 ? -7.84 -24.5 -31.984 1 97.12 85 THR A CA 1
ATOM 685 C C . THR A 1 85 ? -9.289 -24.016 -32.094 1 97.12 85 THR A C 1
ATOM 687 O O . THR A 1 85 ? -9.789 -23.766 -33.188 1 97.12 85 THR A O 1
ATOM 690 N N . LYS A 1 86 ? -9.953 -23.969 -30.953 1 98 86 LYS A N 1
ATOM 691 C CA . LYS A 1 86 ? -11.359 -23.578 -30.969 1 98 86 LYS A CA 1
ATOM 692 C C . LYS A 1 86 ? -11.695 -22.719 -29.75 1 98 86 LYS A C 1
ATOM 694 O O . LYS A 1 86 ? -11.016 -22.797 -28.719 1 98 86 LYS A O 1
ATOM 699 N N . LEU A 1 87 ? -12.695 -21.922 -29.938 1 98.25 87 LEU A N 1
ATOM 700 C CA . LEU A 1 87 ? -13.359 -21.219 -28.844 1 98.25 87 LEU A CA 1
ATOM 701 C C . LEU A 1 87 ? -14.812 -21.672 -28.719 1 98.25 87 LEU A C 1
ATOM 703 O O . LEU A 1 87 ? -15.438 -22.062 -29.703 1 98.25 87 LEU A O 1
ATOM 707 N N . GLY A 1 88 ? -15.273 -21.594 -27.484 1 97.44 88 GLY A N 1
ATOM 708 C CA . GLY A 1 88 ? -16.594 -22.188 -27.312 1 97.44 88 GLY A CA 1
ATOM 709 C C . GLY A 1 88 ? -17.438 -21.453 -26.297 1 97.44 88 GLY A C 1
ATOM 710 O O . GLY A 1 88 ? -16.938 -20.641 -25.516 1 97.44 88 GLY A O 1
ATOM 711 N N . ILE A 1 89 ? -18.781 -21.719 -26.328 1 96.06 89 ILE A N 1
ATOM 712 C CA . ILE A 1 89 ? -19.797 -21.234 -25.391 1 96.06 89 ILE A CA 1
ATOM 713 C C . ILE A 1 89 ? -20.578 -22.406 -24.812 1 96.06 89 ILE A C 1
ATOM 715 O O . ILE A 1 89 ? -20.484 -23.531 -25.328 1 96.06 89 ILE A O 1
ATOM 719 N N . PHE A 1 90 ? -21.312 -22.109 -23.781 1 93.56 90 PHE A N 1
ATOM 720 C CA . PHE A 1 90 ? -22.188 -23.156 -23.234 1 93.56 90 PHE A CA 1
ATOM 721 C C . PHE A 1 90 ? -23.328 -23.453 -24.203 1 93.56 90 PHE A C 1
ATOM 723 O O . PHE A 1 90 ? -23.844 -22.547 -24.859 1 93.56 90 PHE A O 1
ATOM 730 N N . GLN A 1 91 ? -23.625 -24.734 -24.109 1 85.31 91 GLN A N 1
ATOM 731 C CA . GLN A 1 91 ? -24.828 -25.125 -24.844 1 85.31 91 GLN A CA 1
ATOM 732 C C . GLN A 1 91 ? -26.094 -24.781 -24.078 1 85.31 91 GLN A C 1
ATOM 734 O O . GLN A 1 91 ? -26.109 -24.875 -22.844 1 85.31 91 GLN A O 1
ATOM 739 N N . ASN A 1 92 ? -27.031 -24.125 -24.625 1 70.31 92 ASN A N 1
ATOM 740 C CA . ASN A 1 92 ? -28.281 -23.844 -23.938 1 70.31 92 ASN A CA 1
ATOM 741 C C . ASN A 1 92 ? -29.078 -25.125 -23.672 1 70.31 92 ASN A C 1
ATOM 743 O O . ASN A 1 92 ? -29.062 -26.047 -24.469 1 70.31 92 ASN A O 1
ATOM 747 N N . GLU A 1 93 ? -29.375 -25.531 -22.328 1 59.47 93 GLU A N 1
ATOM 748 C CA . GLU A 1 93 ? -29.969 -26.797 -21.906 1 59.47 93 GLU A CA 1
ATOM 749 C C . GLU A 1 93 ? -31.344 -27 -22.531 1 59.47 93 GLU A C 1
ATOM 751 O O . GLU A 1 93 ? -31.828 -28.125 -22.625 1 59.47 93 GLU A O 1
ATOM 756 N N . GLN A 1 94 ? -32.125 -26 -22.75 1 55.41 94 GLN A N 1
ATOM 757 C CA . GLN A 1 94 ? -33.5 -26.344 -22.984 1 55.41 94 GLN A CA 1
ATOM 758 C C . GLN A 1 94 ? -33.75 -26.672 -24.453 1 55.41 94 GLN A C 1
ATOM 760 O O . GLN A 1 94 ? -34.875 -26.547 -24.953 1 55.41 94 GLN A O 1
ATOM 765 N N . GLY A 1 95 ? -32.844 -27.312 -25.062 1 57.31 95 GLY A N 1
ATOM 766 C CA . GLY A 1 95 ? -33.156 -27.781 -26.406 1 57.31 95 GLY A CA 1
ATOM 767 C C . GLY A 1 95 ? -33.344 -26.672 -27.406 1 57.31 95 GLY A C 1
ATOM 768 O O . GLY A 1 95 ? -33.562 -26.922 -28.594 1 57.31 95 GLY A O 1
ATOM 769 N N . LEU A 1 96 ? -33.469 -25.469 -26.828 1 59.53 96 LEU A N 1
ATOM 770 C CA . LEU A 1 96 ? -33.688 -24.375 -27.781 1 59.53 96 LEU A CA 1
ATOM 771 C C . LEU A 1 96 ? -32.344 -23.906 -28.359 1 59.53 96 LEU A C 1
ATOM 773 O O . LEU A 1 96 ? -31.312 -24 -27.688 1 59.53 96 LEU A O 1
ATOM 777 N N . GLY A 1 97 ? -32.188 -23.844 -29.656 1 67.06 97 GLY A N 1
ATOM 778 C CA . GLY A 1 97 ? -31.047 -23.297 -30.344 1 67.06 97 GLY A CA 1
ATOM 779 C C . GLY A 1 97 ? -30.5 -22.031 -29.703 1 67.06 97 GLY A C 1
ATOM 780 O O . GLY A 1 97 ? -31.047 -21.562 -28.703 1 67.06 97 GLY A O 1
ATOM 781 N N . LEU A 1 98 ? -29.266 -21.688 -30 1 78.62 98 LEU A N 1
ATOM 782 C CA . LEU A 1 98 ? -28.656 -20.438 -29.547 1 78.62 98 LEU A CA 1
ATOM 783 C C . LEU A 1 98 ? -29.531 -19.25 -29.938 1 78.62 98 LEU A C 1
ATOM 785 O O . LEU A 1 98 ? -29.859 -19.078 -31.125 1 78.62 98 LEU A O 1
ATOM 789 N N . LEU A 1 99 ? -30.062 -18.562 -28.984 1 79.25 99 LEU A N 1
ATOM 790 C CA . LEU A 1 99 ? -30.969 -17.453 -29.266 1 79.25 99 LEU A CA 1
ATOM 791 C C . LEU A 1 99 ? -30.234 -16.125 -29.188 1 79.25 99 LEU A C 1
ATOM 793 O O . LEU A 1 99 ? -30.812 -15.07 -29.484 1 79.25 99 LEU A O 1
ATOM 797 N N . ARG A 1 100 ? -28.953 -16.234 -28.859 1 85.88 100 ARG A N 1
ATOM 798 C CA . ARG A 1 100 ? -28.234 -14.984 -28.594 1 85.88 100 ARG A CA 1
ATOM 799 C C . ARG A 1 100 ? -26.969 -14.898 -29.422 1 85.88 100 ARG A C 1
ATOM 801 O O . ARG A 1 100 ? -26.531 -15.891 -30.016 1 85.88 100 ARG A O 1
ATOM 808 N N . ASN A 1 101 ? -26.562 -13.648 -29.516 1 93.75 101 ASN A N 1
ATOM 809 C CA . ASN A 1 101 ? -25.266 -13.406 -30.141 1 93.75 101 ASN A CA 1
ATOM 810 C C . ASN A 1 101 ? -24.156 -13.258 -29.094 1 93.75 101 ASN A C 1
ATOM 812 O O . ASN A 1 101 ? -24.234 -12.383 -28.219 1 93.75 101 ASN A O 1
ATOM 816 N N . ILE A 1 102 ? -23.188 -14.133 -29.203 1 96.06 102 ILE A N 1
ATOM 817 C CA . ILE A 1 102 ? -22.109 -14.125 -28.219 1 96.06 102 ILE A CA 1
ATOM 818 C C . ILE A 1 102 ? -20.75 -14.102 -28.938 1 96.06 102 ILE A C 1
ATOM 820 O O . ILE A 1 102 ? -20.547 -14.828 -29.906 1 96.06 102 ILE A O 1
ATOM 824 N N . SER A 1 103 ? -19.953 -13.25 -28.5 1 97.06 103 SER A N 1
ATOM 825 C CA . SER A 1 103 ? -18.578 -13.258 -29 1 97.06 103 SER A CA 1
ATOM 826 C C . SER A 1 103 ? -17.625 -13.789 -27.938 1 97.06 103 SER A C 1
ATOM 828 O O . SER A 1 103 ? -17.781 -13.508 -26.75 1 97.06 103 SER A O 1
ATOM 830 N N . VAL A 1 104 ? -16.688 -14.617 -28.375 1 97.88 104 VAL A N 1
ATOM 831 C CA . VAL A 1 104 ? -15.625 -15.125 -27.516 1 97.88 104 VAL A CA 1
ATOM 832 C C . VAL A 1 104 ? -14.273 -14.648 -28.047 1 97.88 104 VAL A C 1
ATOM 834 O O . VAL A 1 104 ? -13.953 -14.844 -29.219 1 97.88 104 VAL A O 1
ATOM 837 N N . LYS A 1 105 ? -13.516 -14.039 -27.156 1 97.06 105 LYS A N 1
ATOM 838 C CA . LYS A 1 105 ? -12.234 -13.461 -27.578 1 97.06 105 LYS A CA 1
ATOM 839 C C . LYS A 1 105 ? -11.109 -13.906 -26.641 1 97.06 105 LYS A C 1
ATOM 841 O O . LYS A 1 105 ? -11.312 -14.031 -25.438 1 97.06 105 LYS A O 1
ATOM 846 N N . LEU A 1 106 ? -10 -14.164 -27.266 1 96.62 106 LEU A N 1
ATOM 847 C CA . LEU A 1 106 ? -8.781 -14.43 -26.516 1 96.62 106 LEU A CA 1
ATOM 848 C C . LEU A 1 106 ? -7.84 -13.227 -26.562 1 96.62 106 LEU A C 1
ATOM 850 O O . LEU A 1 106 ? -7.52 -12.727 -27.641 1 96.62 106 LEU A O 1
ATOM 854 N N . TYR A 1 107 ? -7.477 -12.805 -25.391 1 94.12 107 TYR A N 1
ATOM 855 C CA . TYR A 1 107 ? -6.531 -11.703 -25.281 1 94.12 107 TYR A CA 1
ATOM 856 C C . TYR A 1 107 ? -5.25 -12.141 -24.578 1 94.12 107 TYR A C 1
ATOM 858 O O . TYR A 1 107 ? -5.258 -13.109 -23.812 1 94.12 107 TYR A O 1
ATOM 866 N N . GLN A 1 108 ? -4.18 -11.453 -24.984 1 91.88 108 GLN A N 1
ATOM 867 C CA . GLN A 1 108 ? -3.006 -11.469 -24.125 1 91.88 108 GLN A CA 1
ATOM 868 C C . GLN A 1 108 ? -3.16 -10.484 -22.969 1 91.88 108 GLN A C 1
ATOM 870 O O . GLN A 1 108 ? -3.561 -9.336 -23.172 1 91.88 108 GLN A O 1
ATOM 875 N N . ALA A 1 109 ? -2.922 -10.859 -21.781 1 86.31 109 ALA A N 1
ATOM 876 C CA . ALA A 1 109 ? -3.213 -10.078 -20.594 1 86.31 109 ALA A CA 1
ATOM 877 C C . ALA A 1 109 ? -2.568 -8.695 -20.656 1 86.31 109 ALA A C 1
ATOM 879 O O . ALA A 1 109 ? -3.162 -7.703 -20.234 1 86.31 109 ALA A O 1
ATOM 880 N N . GLU A 1 110 ? -1.392 -8.531 -21.156 1 78.31 110 GLU A N 1
ATOM 881 C CA . GLU A 1 110 ? -0.681 -7.262 -21.219 1 78.31 110 GLU A CA 1
ATOM 882 C C . GLU A 1 110 ? -1.275 -6.359 -22.297 1 78.31 110 GLU A C 1
ATOM 884 O O . GLU A 1 110 ? -1.142 -5.133 -22.234 1 78.31 110 GLU A O 1
ATOM 889 N N . GLN A 1 111 ? -1.816 -6.93 -23.297 1 72.12 111 GLN A N 1
ATOM 890 C CA . GLN A 1 111 ? -2.34 -6.215 -24.453 1 72.12 111 GLN A CA 1
ATOM 891 C C . GLN A 1 111 ? -3.824 -6.504 -24.656 1 72.12 111 GLN A C 1
ATOM 893 O O . GLN A 1 111 ? -4.207 -7.18 -25.609 1 72.12 111 GLN A O 1
ATOM 898 N N . GLN A 1 112 ? -4.656 -5.848 -24.016 1 69.44 112 GLN A N 1
ATOM 899 C CA . GLN A 1 112 ? -6.07 -6.199 -24.062 1 69.44 112 GLN A CA 1
ATOM 900 C C . GLN A 1 112 ? -6.789 -5.469 -25.188 1 69.44 112 GLN A C 1
ATOM 902 O O . GLN A 1 112 ? -7.941 -5.77 -25.5 1 69.44 112 GLN A O 1
ATOM 907 N N . GLU A 1 113 ? -6.055 -4.676 -25.797 1 77.44 113 GLU A N 1
ATOM 908 C CA . GLU A 1 113 ? -6.73 -3.854 -26.797 1 77.44 113 GLU A CA 1
ATOM 909 C C . GLU A 1 113 ? -7.027 -4.656 -28.062 1 77.44 113 GLU A C 1
ATOM 911 O O . GLU A 1 113 ? -8.008 -4.387 -28.75 1 77.44 113 GLU A O 1
ATOM 916 N N . GLU A 1 114 ? -6.188 -5.652 -28.312 1 88.69 114 GLU A N 1
ATOM 917 C CA . GLU A 1 114 ? -6.418 -6.43 -29.531 1 88.69 114 GLU A CA 1
ATOM 918 C C . GLU A 1 114 ? -6.543 -7.918 -29.219 1 88.69 114 GLU A C 1
ATOM 920 O O . GLU A 1 114 ? -5.625 -8.523 -28.656 1 88.69 114 GLU A O 1
ATOM 925 N N . ALA A 1 115 ? -7.703 -8.461 -29.641 1 94.12 115 ALA A N 1
ATOM 926 C CA . ALA A 1 115 ? -7.902 -9.891 -29.438 1 94.12 115 ALA A CA 1
ATOM 927 C C . ALA A 1 115 ? -7.008 -10.711 -30.359 1 94.12 115 ALA A C 1
ATOM 929 O O . ALA A 1 115 ? -6.828 -10.352 -31.531 1 94.12 115 ALA A O 1
ATOM 930 N N . ILE A 1 116 ? -6.441 -11.719 -29.938 1 94.25 116 ILE A N 1
ATOM 931 C CA . ILE A 1 116 ? -5.625 -12.633 -30.734 1 94.25 116 ILE A CA 1
ATOM 932 C C . ILE A 1 116 ? -6.512 -13.422 -31.688 1 94.25 116 ILE A C 1
ATOM 934 O O . ILE A 1 116 ? -6.195 -13.562 -32.875 1 94.25 116 ILE A O 1
ATOM 938 N N . VAL A 1 117 ? -7.578 -14 -31.172 1 95.88 117 VAL A N 1
ATOM 939 C CA . VAL A 1 117 ? -8.562 -14.734 -31.969 1 95.88 117 VAL A CA 1
ATOM 940 C C . VAL A 1 117 ? -9.969 -14.43 -31.453 1 95.88 117 VAL A C 1
ATOM 942 O O . VAL A 1 117 ? -10.148 -14.102 -30.281 1 95.88 117 VAL A O 1
ATOM 945 N N . THR A 1 118 ? -10.859 -14.539 -32.375 1 96.81 118 THR A N 1
ATOM 946 C CA . THR A 1 118 ? -12.258 -14.266 -32.031 1 96.81 118 THR A CA 1
ATOM 947 C C . THR A 1 118 ? -13.18 -15.281 -32.719 1 96.81 118 THR A C 1
ATOM 949 O O . THR A 1 118 ? -12.922 -15.711 -33.844 1 96.81 118 THR A O 1
ATOM 952 N N . ALA A 1 119 ? -14.141 -15.656 -32.031 1 97.88 119 ALA A N 1
ATOM 953 C CA . ALA A 1 119 ? -15.242 -16.453 -32.562 1 97.88 119 ALA A CA 1
ATOM 954 C C . ALA A 1 119 ? -16.594 -15.805 -32.25 1 97.88 119 ALA A C 1
ATOM 956 O O . ALA A 1 119 ? -16.812 -15.328 -31.125 1 97.88 119 ALA A O 1
ATOM 957 N N . ARG A 1 120 ? -17.453 -15.789 -33.219 1 97.19 120 ARG A N 1
ATOM 958 C CA . ARG A 1 120 ? -18.781 -15.203 -33.062 1 97.19 120 ARG A CA 1
ATOM 959 C C . ARG A 1 120 ? -19.859 -16.25 -33.219 1 97.19 120 ARG A C 1
ATOM 961 O O . ARG A 1 120 ? -19.891 -16.984 -34.219 1 97.19 120 ARG A O 1
ATOM 968 N N . PHE A 1 121 ? -20.688 -16.266 -32.281 1 96.44 121 PHE A N 1
ATOM 969 C CA . PHE A 1 121 ? -21.797 -17.219 -32.281 1 96.44 121 PHE A CA 1
ATOM 970 C C . PHE A 1 121 ? -23.125 -16.5 -32.438 1 96.44 121 PHE A C 1
ATOM 972 O O . PHE A 1 121 ? -23.344 -15.438 -31.875 1 96.44 121 PHE A O 1
ATOM 979 N N . SER A 1 122 ? -23.906 -17.094 -33.281 1 93.94 122 SER A N 1
ATOM 980 C CA . SER A 1 122 ? -25.25 -16.578 -33.531 1 93.94 122 SER A CA 1
ATOM 981 C C . SER A 1 122 ? -26.234 -17.703 -33.812 1 93.94 122 SER A C 1
ATOM 983 O O . SER A 1 122 ? -25.844 -18.859 -34 1 93.94 122 SER A O 1
ATOM 985 N N . PRO A 1 123 ? -27.531 -17.391 -33.781 1 91.06 123 PRO A N 1
ATOM 986 C CA . PRO A 1 123 ? -28.5 -18.422 -34.094 1 91.06 123 PRO A CA 1
ATOM 987 C C . PRO A 1 123 ? -28.281 -19.016 -35.5 1 91.06 123 PRO A C 1
ATOM 989 O O . PRO A 1 123 ? -28.562 -20.203 -35.688 1 91.06 123 PRO A O 1
ATOM 992 N N . HIS A 1 124 ? -27.781 -18.219 -36.375 1 93 124 HIS A N 1
ATOM 993 C CA . HIS A 1 124 ? -27.531 -18.672 -37.75 1 93 124 HIS A CA 1
ATOM 994 C C . HIS A 1 124 ? -26.203 -19.422 -37.844 1 93 124 HIS A C 1
ATOM 996 O O . HIS A 1 124 ? -25.969 -20.141 -38.812 1 93 124 HIS A O 1
ATOM 1002 N N . SER A 1 125 ? -25.391 -19.219 -36.875 1 94.44 125 SER A N 1
ATOM 1003 C CA . SER A 1 125 ? -24.078 -19.859 -36.812 1 94.44 125 SER A CA 1
ATOM 1004 C C . SER A 1 125 ? -23.734 -20.281 -35.375 1 94.44 125 SER A C 1
ATOM 1006 O O . SER A 1 125 ? -22.828 -19.703 -34.781 1 94.44 125 SER A O 1
ATOM 1008 N N . PRO A 1 126 ? -24.359 -21.266 -34.906 1 93.88 126 PRO A N 1
ATOM 1009 C CA . PRO A 1 126 ? -24.281 -21.594 -33.5 1 93.88 126 PRO A CA 1
ATOM 1010 C C . PRO A 1 126 ? -23.016 -22.359 -33.125 1 93.88 126 PRO A C 1
ATOM 1012 O O . PRO A 1 126 ? -22.672 -22.484 -31.953 1 93.88 126 PRO A O 1
ATOM 1015 N N . GLY A 1 127 ? -22.266 -22.906 -34.094 1 94.69 127 GLY A N 1
ATOM 1016 C CA . GLY A 1 127 ? -21.094 -23.734 -33.812 1 94.69 127 GLY A CA 1
ATOM 1017 C C . GLY A 1 127 ? -21.422 -25.203 -33.719 1 94.69 127 GLY A C 1
ATOM 1018 O O . GLY A 1 127 ? -22.531 -25.625 -34.031 1 94.69 127 GLY A O 1
ATOM 1019 N N . VAL A 1 128 ? -20.469 -25.984 -33.406 1 94.5 128 VAL A N 1
ATOM 1020 C CA . VAL A 1 128 ? -20.625 -27.438 -33.312 1 94.5 128 VAL A CA 1
ATOM 1021 C C . VAL A 1 128 ? -20.688 -27.875 -31.859 1 94.5 128 VAL A C 1
ATOM 1023 O O . VAL A 1 128 ? -19.859 -27.484 -31.047 1 94.5 128 VAL A O 1
ATOM 1026 N N . GLU A 1 129 ? -21.625 -28.688 -31.594 1 92.06 129 GLU A N 1
ATOM 1027 C CA . GLU A 1 129 ? -21.828 -29.156 -30.219 1 92.06 129 GLU A CA 1
ATOM 1028 C C . GLU A 1 129 ? -20.859 -30.266 -29.859 1 92.06 129 GLU A C 1
ATOM 1030 O O . GLU A 1 129 ? -20.703 -31.234 -30.609 1 92.06 129 GLU A O 1
ATOM 1035 N N . VAL A 1 130 ? -20.188 -30.047 -28.766 1 91.06 130 VAL A N 1
ATOM 1036 C CA . VAL A 1 130 ? -19.266 -31.047 -28.203 1 91.06 130 VAL A CA 1
ATOM 1037 C C . VAL A 1 130 ? -19.344 -31.031 -26.688 1 91.06 130 VAL A C 1
ATOM 1039 O O . VAL A 1 130 ? -18.922 -30.062 -26.047 1 91.06 130 VAL A O 1
ATOM 1042 N N . ASN A 1 131 ? -19.766 -32.125 -25.938 1 90.25 131 ASN A N 1
ATOM 1043 C CA . ASN A 1 131 ? -19.781 -32.281 -24.5 1 90.25 131 ASN A CA 1
ATOM 1044 C C . ASN A 1 131 ? -20.453 -31.094 -23.812 1 90.25 131 ASN A C 1
ATOM 1046 O O . ASN A 1 131 ? -19.875 -30.5 -22.891 1 90.25 131 ASN A O 1
ATOM 1050 N N . ARG A 1 132 ? -21.516 -30.609 -24.328 1 90.12 132 ARG A N 1
ATOM 1051 C CA . ARG A 1 132 ? -22.391 -29.594 -23.734 1 90.12 132 ARG A CA 1
ATOM 1052 C C . ARG A 1 132 ? -21.875 -28.188 -24 1 90.12 132 ARG A C 1
ATOM 1054 O O . ARG A 1 132 ? -22.297 -27.234 -23.359 1 90.12 132 ARG A O 1
ATOM 1061 N N . LEU A 1 133 ? -20.969 -28.188 -24.906 1 93.56 133 LEU A N 1
ATOM 1062 C CA . LEU A 1 133 ? -20.469 -26.906 -25.375 1 93.56 133 LEU A CA 1
ATOM 1063 C C . LEU A 1 133 ? -20.594 -26.781 -26.891 1 93.56 133 LEU A C 1
ATOM 1065 O O . LEU A 1 133 ? -20.781 -27.797 -27.578 1 93.56 133 LEU A O 1
ATOM 1069 N N . ARG A 1 134 ? -20.594 -25.594 -27.359 1 94.81 134 ARG A N 1
ATOM 1070 C CA . ARG A 1 134 ? -20.547 -25.297 -28.797 1 94.81 134 ARG A CA 1
ATOM 1071 C C . ARG A 1 134 ? -19.234 -24.625 -29.172 1 94.81 134 ARG A C 1
ATOM 1073 O O . ARG A 1 134 ? -18.875 -23.609 -28.578 1 94.81 134 ARG A O 1
ATOM 1080 N N . TYR A 1 135 ? -18.625 -25.188 -30.172 1 97.12 135 TYR A N 1
ATOM 1081 C CA . TYR A 1 135 ? -17.297 -24.688 -30.516 1 97.12 135 TYR A CA 1
ATOM 1082 C C . TYR A 1 135 ? -17.266 -24.156 -31.938 1 97.12 135 TYR A C 1
ATOM 1084 O O . TYR A 1 135 ? -18.016 -24.625 -32.781 1 97.12 135 TYR A O 1
ATOM 1092 N N . LYS A 1 136 ? -16.422 -23.234 -32.156 1 97.81 136 LYS A N 1
ATOM 1093 C CA . LYS A 1 136 ? -16.031 -22.766 -33.469 1 97.81 136 LYS A CA 1
ATOM 1094 C C . LYS A 1 136 ? -14.508 -22.766 -33.625 1 97.81 136 LYS A C 1
ATOM 1096 O O . LYS A 1 136 ? -13.781 -22.406 -32.719 1 97.81 136 LYS A O 1
ATOM 1101 N N . SER A 1 137 ? -14.109 -23.219 -34.781 1 97.69 137 SER A N 1
ATOM 1102 C CA . SER A 1 137 ? -12.68 -23.219 -35.094 1 97.69 137 SER A CA 1
ATOM 1103 C C . SER A 1 137 ? -12.156 -21.797 -35.25 1 97.69 137 SER A C 1
ATOM 1105 O O . SER A 1 137 ? -12.867 -20.922 -35.781 1 97.69 137 SER A O 1
ATOM 1107 N N . VAL A 1 138 ? -10.984 -21.656 -34.812 1 97.5 138 VAL A N 1
ATOM 1108 C CA . VAL A 1 138 ? -10.328 -20.359 -35 1 97.5 138 VAL A CA 1
ATOM 1109 C C . VAL A 1 138 ? -8.953 -20.562 -35.625 1 97.5 138 VAL A C 1
ATOM 1111 O O . VAL A 1 138 ? -8.492 -21.688 -35.781 1 97.5 138 VAL A O 1
ATOM 1114 N N . GLU A 1 139 ? -8.375 -19.375 -36.031 1 95.75 139 GLU A N 1
ATOM 1115 C CA . GLU A 1 139 ? -6.996 -19.422 -36.5 1 95.75 139 GLU A CA 1
ATOM 1116 C C . GLU A 1 139 ? -6.074 -19.984 -35.438 1 95.75 139 GLU A C 1
ATOM 1118 O O . GLU A 1 139 ? -6.199 -19.656 -34.25 1 95.75 139 GLU A O 1
ATOM 1123 N N . GLN A 1 140 ? -5.285 -20.906 -35.906 1 93.69 140 GLN A N 1
ATOM 1124 C CA . GLN A 1 140 ? -4.398 -21.578 -34.969 1 93.69 140 GLN A CA 1
ATOM 1125 C C . GLN A 1 140 ? -3.176 -20.719 -34.656 1 93.69 140 GLN A C 1
ATOM 1127 O O . GLN A 1 140 ? -2.529 -20.203 -35.594 1 93.69 140 GLN A O 1
ATOM 1132 N N . PHE A 1 141 ? -2.994 -20.469 -33.438 1 93.31 141 PHE A N 1
ATOM 1133 C CA . PHE A 1 141 ? -1.866 -19.688 -32.969 1 93.31 141 PHE A CA 1
ATOM 1134 C C . PHE A 1 141 ? -1.134 -20.438 -31.844 1 93.31 141 PHE A C 1
ATOM 1136 O O . PHE A 1 141 ? -1.763 -21.047 -30.984 1 93.31 141 PHE A O 1
ATOM 1143 N N . ILE A 1 142 ? 0.147 -20.375 -31.969 1 96.31 142 ILE A N 1
ATOM 1144 C CA . ILE A 1 142 ? 0.939 -20.953 -30.891 1 96.31 142 ILE A CA 1
ATOM 1145 C C . ILE A 1 142 ? 0.962 -19.984 -29.703 1 96.31 142 ILE A C 1
ATOM 1147 O O . ILE A 1 142 ? 1.309 -18.812 -29.859 1 96.31 142 ILE A O 1
ATOM 1151 N N . LEU A 1 143 ? 0.509 -20.422 -28.609 1 96.56 143 LEU A N 1
ATOM 1152 C CA . LEU A 1 143 ? 0.689 -19.719 -27.344 1 96.56 143 LEU A CA 1
ATOM 1153 C C . LEU A 1 143 ? 1.916 -20.234 -26.609 1 96.56 143 LEU A C 1
ATOM 1155 O O . LEU A 1 143 ? 1.926 -21.375 -26.141 1 96.56 143 LEU A O 1
ATOM 1159 N N . PRO A 1 144 ? 2.885 -19.422 -26.531 1 95.5 144 PRO A N 1
ATOM 1160 C CA . PRO A 1 144 ? 4.141 -19.891 -25.938 1 95.5 144 PRO A CA 1
ATOM 1161 C C . PRO A 1 144 ? 4.051 -20.062 -24.422 1 95.5 144 PRO A C 1
ATOM 1163 O O . PRO A 1 144 ? 3.084 -19.625 -23.797 1 95.5 144 PRO A O 1
ATOM 1166 N N . LYS A 1 145 ? 5.082 -20.781 -23.906 1 93.31 145 LYS A N 1
ATOM 1167 C CA . LYS A 1 145 ? 5.211 -20.859 -22.453 1 93.31 145 LYS A CA 1
ATOM 1168 C C . LYS A 1 145 ? 5.262 -19.484 -21.812 1 93.31 145 LYS A C 1
ATOM 1170 O O . LYS A 1 145 ? 5.984 -18.594 -22.297 1 93.31 145 LYS A O 1
ATOM 1175 N N . GLY A 1 146 ? 4.488 -19.328 -20.734 1 91.62 146 GLY A N 1
ATOM 1176 C CA . GLY A 1 146 ? 4.473 -18.047 -20.047 1 91.62 146 GLY A CA 1
ATOM 1177 C C . GLY A 1 146 ? 3.387 -17.109 -20.531 1 91.62 146 GLY A C 1
ATOM 1178 O O . GLY A 1 146 ? 3.148 -16.062 -19.938 1 91.62 146 GLY A O 1
ATOM 1179 N N . PHE A 1 147 ? 2.775 -17.531 -21.594 1 92.75 147 PHE A N 1
ATOM 1180 C CA . PHE A 1 147 ? 1.676 -16.719 -22.125 1 92.75 147 PHE A CA 1
ATOM 1181 C C . PHE A 1 147 ? 0.578 -16.562 -21.078 1 92.75 147 PHE A C 1
ATOM 1183 O O . PHE A 1 147 ? 0.141 -17.547 -20.469 1 92.75 147 PHE A O 1
ATOM 1190 N N . GLU A 1 148 ? 0.214 -15.328 -20.875 1 92.19 148 GLU A N 1
ATOM 1191 C CA . GLU A 1 148 ? -0.919 -15.008 -20 1 92.19 148 GLU A CA 1
ATOM 1192 C C . GLU A 1 148 ? -2.137 -14.586 -20.828 1 92.19 148 GLU A C 1
ATOM 1194 O O . GLU A 1 148 ? -2.141 -13.516 -21.438 1 92.19 148 GLU A O 1
ATOM 1199 N N . GLY A 1 149 ? -3.172 -15.414 -20.688 1 92.25 149 GLY A N 1
ATOM 1200 C CA . GLY A 1 149 ? -4.328 -15.195 -21.547 1 92.25 149 GLY A CA 1
ATOM 1201 C C . GLY A 1 149 ? -5.594 -14.883 -20.766 1 92.25 149 GLY A C 1
ATOM 1202 O O . GLY A 1 149 ? -5.73 -15.281 -19.609 1 92.25 149 GLY A O 1
ATOM 1203 N N . ILE A 1 150 ? -6.465 -14.18 -21.453 1 92.69 150 ILE A N 1
ATOM 1204 C CA . ILE A 1 150 ? -7.812 -13.906 -20.969 1 92.69 150 ILE A CA 1
ATOM 1205 C C . ILE A 1 150 ? -8.836 -14.328 -22.031 1 92.69 150 ILE A C 1
ATOM 1207 O O . ILE A 1 150 ? -8.789 -13.867 -23.172 1 92.69 150 ILE A O 1
ATOM 1211 N N . ILE A 1 151 ? -9.633 -15.188 -21.641 1 94.88 151 ILE A N 1
ATOM 1212 C CA . ILE A 1 151 ? -10.766 -15.5 -22.516 1 94.88 151 ILE A CA 1
ATOM 1213 C C . ILE A 1 151 ? -11.992 -14.703 -22.078 1 94.88 151 ILE A C 1
ATOM 1215 O O . ILE A 1 151 ? -12.367 -14.734 -20.906 1 94.88 151 ILE A O 1
ATOM 1219 N N . VAL A 1 152 ? -12.547 -14.039 -23 1 95.12 152 VAL A N 1
ATOM 1220 C CA . VAL A 1 152 ? -13.672 -13.164 -22.688 1 95.12 152 VAL A CA 1
ATOM 1221 C C . VAL A 1 152 ? -14.914 -13.609 -23.469 1 95.12 152 VAL A C 1
ATOM 1223 O O . VAL A 1 152 ? -14.859 -13.781 -24.688 1 95.12 152 VAL A O 1
ATOM 1226 N N . TRP A 1 153 ? -15.93 -13.828 -22.797 1 96.44 153 TRP A N 1
ATOM 1227 C CA . TRP A 1 153 ? -17.25 -14.039 -23.391 1 96.44 153 TRP A CA 1
ATOM 1228 C C . TRP A 1 153 ? -18.109 -12.781 -23.281 1 96.44 153 TRP A C 1
ATOM 1230 O O . TRP A 1 153 ? -18.281 -12.242 -22.188 1 96.44 153 TRP A O 1
ATOM 1240 N N . GLU A 1 154 ? -18.688 -12.367 -24.344 1 96.12 154 GLU A N 1
ATOM 1241 C CA . GLU A 1 154 ? -19.469 -11.133 -24.359 1 96.12 154 GLU A CA 1
ATOM 1242 C C . GLU A 1 154 ? -20.797 -11.336 -25.047 1 96.12 154 GLU A C 1
ATOM 1244 O O . GLU A 1 154 ? -20.859 -11.789 -26.203 1 96.12 154 GLU A O 1
ATOM 1249 N N . SER A 1 155 ? -21.812 -10.984 -24.328 1 94.81 155 SER A N 1
ATOM 1250 C CA . SER A 1 155 ? -23.125 -10.945 -24.938 1 94.81 155 SER A CA 1
ATOM 1251 C C . SER A 1 155 ? -23.297 -9.703 -25.812 1 94.81 155 SER A C 1
ATOM 1253 O O . SER A 1 155 ? -22.984 -8.586 -25.375 1 94.81 155 SER A O 1
ATOM 1255 N N . GLN A 1 156 ? -23.719 -9.898 -26.938 1 91.44 156 GLN A N 1
ATOM 1256 C CA . GLN A 1 156 ? -23.953 -8.766 -27.828 1 91.44 156 GLN A CA 1
ATOM 1257 C C . GLN A 1 156 ? -25.375 -8.234 -27.703 1 91.44 156 GLN A C 1
ATOM 1259 O O . GLN A 1 156 ? -25.75 -7.27 -28.375 1 91.44 156 GLN A O 1
ATOM 1264 N N . ASP A 1 157 ? -26.078 -8.875 -26.828 1 87 157 ASP A N 1
ATOM 1265 C CA . ASP A 1 157 ? -27.438 -8.461 -26.516 1 87 157 ASP A CA 1
ATOM 1266 C C . ASP A 1 157 ? -27.531 -7.859 -25.109 1 87 157 ASP A C 1
ATOM 1268 O O . ASP A 1 157 ? -26.516 -7.738 -24.422 1 87 157 ASP A O 1
ATOM 1272 N N . HIS A 1 158 ? -28.75 -7.422 -24.75 1 85 158 HIS A N 1
ATOM 1273 C CA . HIS A 1 158 ? -28.938 -6.797 -23.453 1 85 158 HIS A CA 1
ATOM 1274 C C . HIS A 1 158 ? -29.156 -7.844 -22.359 1 85 158 HIS A C 1
ATOM 1276 O O . HIS A 1 158 ? -29.188 -7.512 -21.172 1 85 158 HIS A O 1
ATOM 1282 N N . VAL A 1 159 ? -29.109 -9.047 -22.812 1 86.31 159 VAL A N 1
ATOM 1283 C CA . VAL A 1 159 ? -29.328 -10.133 -21.859 1 86.31 159 VAL A CA 1
ATOM 1284 C C . VAL A 1 159 ? -27.969 -10.695 -21.406 1 86.31 159 VAL A C 1
ATOM 1286 O O . VAL A 1 159 ? -27.047 -10.82 -22.203 1 86.31 159 VAL A O 1
ATOM 1289 N N . GLY A 1 160 ? -27.891 -11.062 -20.188 1 89.81 160 GLY A N 1
ATOM 1290 C CA . GLY A 1 160 ? -26.656 -11.602 -19.609 1 89.81 160 GLY A CA 1
ATOM 1291 C C . GLY A 1 160 ? -26.328 -12.984 -20.125 1 89.81 160 GLY A C 1
ATOM 1292 O O . GLY A 1 160 ? -27.062 -13.547 -20.938 1 89.81 160 GLY A O 1
ATOM 1293 N N . LEU A 1 161 ? -25.203 -13.492 -19.734 1 92.69 161 LEU A N 1
ATOM 1294 C CA . LEU A 1 161 ? -24.703 -14.789 -20.172 1 92.69 161 LEU A CA 1
ATOM 1295 C C . LEU A 1 161 ? -25.094 -15.875 -19.172 1 92.69 161 LEU A C 1
ATOM 1297 O O . LEU A 1 161 ? -25.406 -15.586 -18.016 1 92.69 161 LEU A O 1
ATOM 1301 N N . ASN A 1 162 ? -25.172 -17.078 -19.688 1 90.88 162 ASN A N 1
ATOM 1302 C CA . ASN A 1 162 ? -25.172 -18.219 -18.766 1 90.88 162 ASN A CA 1
ATOM 1303 C C . ASN A 1 162 ? -23.781 -18.531 -18.25 1 90.88 162 ASN A C 1
ATOM 1305 O O . ASN A 1 162 ? -22.844 -18.734 -19.031 1 90.88 162 ASN A O 1
ATOM 1309 N N . THR A 1 163 ? -23.656 -18.484 -16.969 1 91.56 163 THR A N 1
ATOM 1310 C CA . THR A 1 163 ? -22.312 -18.641 -16.422 1 91.56 163 THR A CA 1
ATOM 1311 C C . THR A 1 163 ? -22.297 -19.672 -15.305 1 91.56 163 THR A C 1
ATOM 1313 O O . THR A 1 163 ? -23.344 -20.109 -14.828 1 91.56 163 THR A O 1
ATOM 1316 N N . THR A 1 164 ? -21.219 -20.188 -15.062 1 88.5 164 THR A N 1
ATOM 1317 C CA . THR A 1 164 ? -20.969 -21.016 -13.891 1 88.5 164 THR A CA 1
ATOM 1318 C C . THR A 1 164 ? -19.641 -20.641 -13.234 1 88.5 164 THR A C 1
ATOM 1320 O O . THR A 1 164 ? -18.766 -20.078 -13.891 1 88.5 164 THR A O 1
ATOM 1323 N N . GLY A 1 165 ? -19.594 -20.812 -11.922 1 83.56 165 GLY A N 1
ATOM 1324 C CA . GLY A 1 165 ? -18.328 -20.609 -11.234 1 83.56 165 GLY A CA 1
ATOM 1325 C C . GLY A 1 165 ? -17.266 -21.625 -11.633 1 83.56 165 GLY A C 1
ATOM 1326 O O . GLY A 1 165 ? -17.594 -22.688 -12.164 1 83.56 165 GLY A O 1
ATOM 1327 N N . LEU A 1 166 ? -16.078 -21.141 -11.453 1 81.25 166 LEU A N 1
ATOM 1328 C CA . LEU A 1 166 ? -14.961 -22.031 -11.758 1 81.25 166 LEU A CA 1
ATOM 1329 C C . LEU A 1 166 ? -14.656 -22.953 -10.578 1 81.25 166 LEU A C 1
ATOM 1331 O O . LEU A 1 166 ? -14.375 -22.484 -9.477 1 81.25 166 LEU A O 1
ATOM 1335 N N . THR A 1 167 ? -15 -24.188 -10.695 1 77.06 167 THR A N 1
ATOM 1336 C CA . THR A 1 167 ? -14.641 -25.203 -9.703 1 77.06 167 THR A CA 1
ATOM 1337 C C . THR A 1 167 ? -13.617 -26.172 -10.266 1 77.06 167 THR A C 1
ATOM 1339 O O . THR A 1 167 ? -13.43 -26.25 -11.484 1 77.06 167 THR A O 1
ATOM 1342 N N . ALA A 1 168 ? -12.992 -26.844 -9.383 1 74.69 168 ALA A N 1
ATOM 1343 C CA . ALA A 1 168 ? -11.938 -27.781 -9.773 1 74.69 168 ALA A CA 1
ATOM 1344 C C . ALA A 1 168 ? -12.477 -28.844 -10.719 1 74.69 168 ALA A C 1
ATOM 1346 O O . ALA A 1 168 ? -11.75 -29.328 -11.602 1 74.69 168 ALA A O 1
ATOM 1347 N N . ASP A 1 169 ? -13.695 -29.125 -10.648 1 79.06 169 ASP A N 1
ATOM 1348 C CA . ASP A 1 169 ? -14.273 -30.203 -11.445 1 79.06 169 ASP A CA 1
ATOM 1349 C C . ASP A 1 169 ? -14.5 -29.766 -12.891 1 79.06 169 ASP A C 1
ATOM 1351 O O . ASP A 1 169 ? -14.656 -30.594 -13.781 1 79.06 169 ASP A O 1
ATOM 1355 N N . ILE A 1 170 ? -14.438 -28.531 -13.039 1 86.31 170 ILE A N 1
ATOM 1356 C CA . ILE A 1 170 ? -14.719 -27.984 -14.359 1 86.31 170 ILE A CA 1
ATOM 1357 C C . ILE A 1 170 ? -13.422 -27.844 -15.148 1 86.31 170 ILE A C 1
ATOM 1359 O O . ILE A 1 170 ? -13.406 -28.031 -16.375 1 86.31 170 ILE A O 1
ATOM 1363 N N . VAL A 1 171 ? -12.328 -27.594 -14.469 1 86 171 VAL A N 1
ATOM 1364 C CA . VAL A 1 171 ? -11.039 -27.391 -15.125 1 86 171 VAL A CA 1
ATOM 1365 C C . VAL A 1 171 ? -10.461 -28.734 -15.555 1 86 171 VAL A C 1
ATOM 1367 O O . VAL A 1 171 ? -10.328 -29.656 -14.742 1 86 171 VAL A O 1
ATOM 1370 N N . ASN A 1 172 ? -10.203 -28.828 -16.797 1 85.12 172 ASN A N 1
ATOM 1371 C CA . ASN A 1 172 ? -9.531 -30.016 -17.312 1 85.12 172 ASN A CA 1
ATOM 1372 C C . ASN A 1 172 ? -8.016 -29.875 -17.234 1 85.12 172 ASN A C 1
ATOM 1374 O O . ASN A 1 172 ? -7.379 -29.438 -18.188 1 85.12 172 ASN A O 1
ATOM 1378 N N . ASN A 1 173 ? -7.504 -30.328 -16.156 1 79.38 173 ASN A N 1
ATOM 1379 C CA . ASN A 1 173 ? -6.066 -30.219 -15.953 1 79.38 173 ASN A CA 1
ATOM 1380 C C . ASN A 1 173 ? -5.363 -31.562 -16.156 1 79.38 173 ASN A C 1
ATOM 1382 O O . ASN A 1 173 ? -4.316 -31.812 -15.562 1 79.38 173 ASN A O 1
ATOM 1386 N N . ARG A 1 174 ? -5.902 -32.344 -17 1 78.38 174 ARG A N 1
ATOM 1387 C CA . ARG A 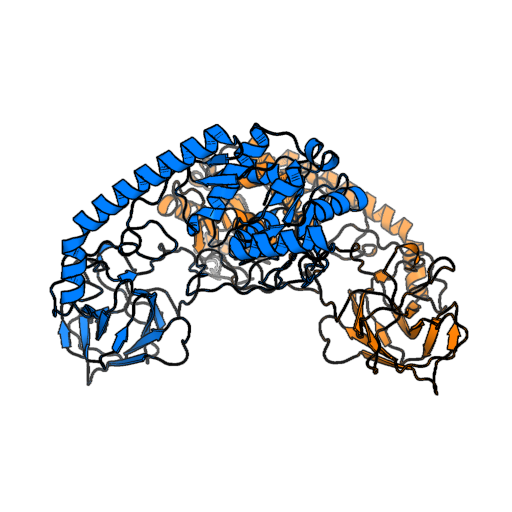1 174 ? -5.383 -33.688 -17.219 1 78.38 174 ARG A CA 1
ATOM 1388 C C . ARG A 1 174 ? -3.941 -33.625 -17.703 1 78.38 174 ARG A C 1
ATOM 1390 O O . ARG A 1 174 ? -3.119 -34.469 -17.297 1 78.38 174 ARG A O 1
ATOM 1397 N N . VAL A 1 175 ? -3.623 -32.688 -18.5 1 84.81 175 VAL A N 1
ATOM 1398 C CA . VAL A 1 175 ? -2.293 -32.656 -19.109 1 84.81 175 VAL A CA 1
ATOM 1399 C C . VAL A 1 175 ? -1.373 -31.781 -18.25 1 84.81 175 VAL A C 1
ATOM 1401 O O . VAL A 1 175 ? -0.19 -32.094 -18.094 1 84.81 175 VAL A O 1
ATOM 1404 N N . GLY A 1 176 ? -1.896 -30.672 -17.641 1 90.31 176 GLY A N 1
ATOM 1405 C CA . GLY A 1 176 ? -1.118 -29.844 -16.719 1 90.31 176 GLY A CA 1
ATOM 1406 C C . GLY A 1 176 ? -0.352 -28.75 -17.422 1 90.31 176 GLY A C 1
ATOM 1407 O O . GLY A 1 176 ? 0.643 -28.234 -16.906 1 90.31 176 GLY A O 1
ATOM 1408 N N . VAL A 1 177 ? -0.781 -28.391 -18.625 1 92.69 177 VAL A N 1
ATOM 1409 C CA . VAL A 1 177 ? -0.039 -27.406 -19.406 1 92.69 177 VAL A CA 1
ATOM 1410 C C . VAL A 1 177 ? -0.66 -26.031 -19.219 1 92.69 177 VAL A C 1
ATOM 1412 O O . VAL A 1 177 ? -0.159 -25.031 -19.75 1 92.69 177 VAL A O 1
ATOM 1415 N N . LEU A 1 178 ? -1.749 -26 -18.469 1 92.81 178 LEU A N 1
ATOM 1416 C CA . LEU A 1 178 ? -2.432 -24.734 -18.203 1 92.81 178 LEU A CA 1
ATOM 1417 C C . LEU A 1 178 ? -2.611 -24.5 -16.719 1 92.81 178 LEU A C 1
ATOM 1419 O O . LEU A 1 178 ? -2.834 -25.453 -15.953 1 92.81 178 LEU A O 1
ATOM 1423 N N . ARG A 1 179 ? -2.477 -23.266 -16.375 1 91 179 ARG A N 1
ATOM 1424 C CA . ARG A 1 179 ? -2.902 -22.828 -15.062 1 91 179 ARG A CA 1
ATOM 1425 C C . ARG A 1 179 ? -4.086 -21.859 -15.156 1 91 179 ARG A C 1
ATOM 1427 O O . ARG A 1 179 ? -3.965 -20.781 -15.719 1 91 179 ARG A O 1
ATOM 1434 N N . ILE A 1 180 ? -5.148 -22.344 -14.664 1 90 180 ILE A N 1
ATOM 1435 C CA . ILE A 1 180 ? -6.336 -21.5 -14.648 1 90 180 ILE A CA 1
ATOM 1436 C C . ILE A 1 180 ? -6.422 -20.75 -13.32 1 90 180 ILE A C 1
ATOM 1438 O O . ILE A 1 180 ? -6.336 -21.359 -12.25 1 90 180 ILE A O 1
ATOM 1442 N N . TYR A 1 181 ? -6.535 -19.484 -13.406 1 82.56 181 TYR A N 1
ATOM 1443 C CA . TYR A 1 181 ? -6.645 -18.688 -12.195 1 82.56 181 TYR A CA 1
ATOM 1444 C C . TYR A 1 181 ? -8.078 -18.688 -11.672 1 82.56 181 TYR A C 1
ATOM 1446 O O . TYR A 1 181 ? -9.016 -18.375 -12.414 1 82.56 181 TYR A O 1
ATOM 1454 N N . THR A 1 182 ? -8.18 -19.188 -10.508 1 73.38 182 THR A N 1
ATOM 1455 C CA . THR A 1 182 ? -9.5 -19.266 -9.898 1 73.38 182 THR A CA 1
ATOM 1456 C C . THR A 1 182 ? -9.578 -18.375 -8.664 1 73.38 182 THR A C 1
ATOM 1458 O O . THR A 1 182 ? -8.562 -18.109 -8.023 1 73.38 182 THR A O 1
ATOM 1461 N N . VAL A 1 183 ? -10.633 -17.734 -8.508 1 69.56 183 VAL A N 1
ATOM 1462 C CA . VAL A 1 183 ? -10.867 -16.969 -7.285 1 69.56 183 VAL A CA 1
ATOM 1463 C C . VAL A 1 183 ? -12 -17.625 -6.484 1 69.56 183 VAL A C 1
ATOM 1465 O O . VAL A 1 183 ? -12.953 -18.141 -7.062 1 69.56 183 VAL A O 1
ATOM 1468 N N . ALA A 1 184 ? -11.742 -17.734 -5.168 1 69.56 184 ALA A N 1
ATOM 1469 C CA . ALA A 1 184 ? -12.812 -18.25 -4.32 1 69.56 184 ALA A CA 1
ATOM 1470 C C . ALA A 1 184 ? -14.094 -17.453 -4.5 1 69.56 184 ALA A C 1
ATOM 1472 O O . ALA A 1 184 ? -14.039 -16.25 -4.801 1 69.56 184 ALA A O 1
ATOM 1473 N N . GLU A 1 185 ? -15.102 -18.172 -4.379 1 69.69 185 GLU A N 1
ATOM 1474 C CA . GLU A 1 185 ? -16.391 -17.5 -4.496 1 69.69 185 GLU A CA 1
ATOM 1475 C C . GLU A 1 185 ? -16.484 -16.328 -3.529 1 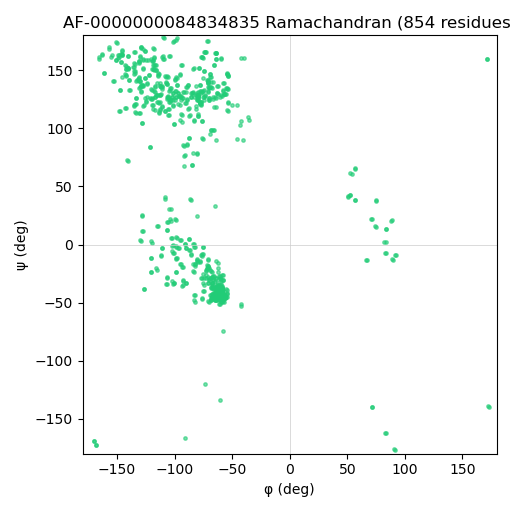69.69 185 GLU A C 1
ATOM 1477 O O . GLU A 1 185 ? -16.234 -16.469 -2.332 1 69.69 185 GLU A O 1
ATOM 1482 N N . GLY A 1 186 ? -16.703 -15.227 -4.059 1 74.75 186 GLY A N 1
ATOM 1483 C CA . GLY A 1 186 ? -16.906 -14.047 -3.234 1 74.75 186 GLY A CA 1
ATOM 1484 C C . GLY A 1 186 ? -15.609 -13.32 -2.918 1 74.75 186 GLY A C 1
ATOM 1485 O O . GLY A 1 186 ? -15.625 -12.219 -2.363 1 74.75 186 GLY A O 1
ATOM 1486 N N . ALA A 1 187 ? -14.539 -14.008 -3.203 1 81 187 ALA A N 1
ATOM 1487 C CA . ALA A 1 187 ? -13.25 -13.383 -2.9 1 81 187 ALA A CA 1
ATOM 1488 C C . ALA A 1 187 ? -12.961 -12.234 -3.859 1 81 187 ALA A C 1
ATOM 1490 O O . ALA A 1 187 ? -13.414 -12.242 -5.008 1 81 187 ALA A O 1
ATOM 1491 N N . LEU A 1 188 ? -12.398 -11.203 -3.197 1 83 188 LEU A N 1
ATOM 1492 C CA . LEU A 1 188 ? -11.992 -10.062 -4.004 1 83 188 LEU A CA 1
ATOM 1493 C C . LEU A 1 188 ? -10.945 -10.469 -5.039 1 83 188 LEU A C 1
ATOM 1495 O O . LEU A 1 188 ? -10.023 -11.219 -4.73 1 83 188 LEU A O 1
ATOM 1499 N N . GLN A 1 189 ? -11.328 -10.094 -6.184 1 68.75 189 GLN A N 1
ATOM 1500 C CA . GLN A 1 189 ? -10.484 -10.508 -7.305 1 68.75 189 GLN A CA 1
ATOM 1501 C C . GLN A 1 189 ? -9.406 -9.469 -7.598 1 68.75 189 GLN A C 1
ATOM 1503 O O . GLN A 1 189 ? -9.609 -8.273 -7.383 1 68.75 189 GLN A O 1
ATOM 1508 N N . HIS A 1 190 ? -8.32 -9.93 -7.699 1 63.09 190 HIS A N 1
ATOM 1509 C CA . HIS A 1 190 ? -7.246 -9.039 -8.133 1 63.09 190 HIS A CA 1
ATOM 1510 C C . HIS A 1 190 ? -7.531 -8.461 -9.516 1 63.09 190 HIS A C 1
ATOM 1512 O O . HIS A 1 190 ? -8.508 -8.844 -10.164 1 63.09 190 HIS A O 1
ATOM 1518 N N . GLY A 1 191 ? -6.812 -8.352 -10.5 1 58.31 191 GLY A N 1
ATOM 1519 C CA . GLY A 1 191 ? -6.129 -7.801 -11.664 1 58.31 191 GLY A CA 1
ATOM 1520 C C . GLY A 1 191 ? -7.039 -7.641 -12.867 1 58.31 191 GLY A C 1
ATOM 1521 O O . GLY A 1 191 ? -8.188 -7.215 -12.734 1 58.31 191 GLY A O 1
ATOM 1522 N N . PHE A 1 192 ? -6.668 -8.305 -13.906 1 63.72 192 PHE A N 1
ATOM 1523 C CA . PHE A 1 192 ? -6.934 -8.109 -15.328 1 63.72 192 PHE A CA 1
ATOM 1524 C C . PHE A 1 192 ? -8.305 -8.656 -15.703 1 63.72 192 PHE A C 1
ATOM 1526 O O . PHE A 1 192 ? -8.57 -8.922 -16.875 1 63.72 192 PHE A O 1
ATOM 1533 N N . THR A 1 193 ? -9.133 -8.688 -14.641 1 71.12 193 THR A N 1
ATOM 1534 C CA . THR A 1 193 ? -10.398 -9.305 -15.016 1 71.12 193 THR A CA 1
ATOM 1535 C C . THR A 1 193 ? -11.227 -8.344 -15.867 1 71.12 193 THR A C 1
ATOM 1537 O O . THR A 1 193 ? -11.336 -7.16 -15.555 1 71.12 193 THR A O 1
ATOM 1540 N N . VAL A 1 194 ? -11.523 -8.867 -16.938 1 75.81 194 VAL A N 1
ATOM 1541 C CA . VAL A 1 194 ? -12.469 -8.164 -17.797 1 75.81 194 VAL A CA 1
ATOM 1542 C C . VAL A 1 194 ? -13.898 -8.578 -17.438 1 75.81 194 VAL A C 1
ATOM 1544 O O . VAL A 1 194 ? -14.258 -9.75 -17.562 1 75.81 194 VAL A O 1
ATOM 1547 N N . GLY A 1 195 ? -14.617 -7.664 -17 1 79 195 GLY A N 1
ATOM 1548 C CA . GLY A 1 195 ? -15.945 -8.031 -16.547 1 79 195 GLY A CA 1
ATOM 1549 C C . GLY A 1 195 ? -15.938 -8.82 -15.258 1 79 195 GLY A C 1
ATOM 1550 O O . GLY A 1 195 ? -15.219 -8.484 -14.312 1 79 195 GLY A O 1
ATOM 1551 N N . THR A 1 196 ? -16.828 -9.805 -15.25 1 81.31 196 THR A N 1
ATOM 1552 C CA . THR A 1 196 ? -16.938 -10.656 -14.07 1 81.31 196 THR A CA 1
ATOM 1553 C C . THR A 1 196 ? -16.188 -11.969 -14.273 1 81.31 196 THR A C 1
ATOM 1555 O O . THR A 1 196 ? -16.203 -12.539 -15.367 1 81.31 196 THR A O 1
ATOM 1558 N N . SER A 1 197 ? -15.578 -12.406 -13.25 1 84.75 197 SER A N 1
ATOM 1559 C CA . SER A 1 197 ? -14.891 -13.688 -13.336 1 84.75 197 SER A CA 1
ATOM 1560 C C . SER A 1 197 ? -15.875 -14.852 -13.289 1 84.75 197 SER A C 1
ATOM 1562 O O . SER A 1 197 ? -16.469 -15.117 -12.242 1 84.75 197 SER A O 1
ATOM 1564 N N . ALA A 1 198 ? -16.078 -15.469 -14.414 1 88.06 198 ALA A N 1
ATOM 1565 C CA . ALA A 1 198 ? -16.984 -16.609 -14.539 1 88.06 198 ALA A CA 1
ATOM 1566 C C . ALA A 1 198 ? -16.766 -17.344 -15.859 1 88.06 198 ALA A C 1
ATOM 1568 O O . ALA A 1 198 ? -16.141 -16.797 -16.781 1 88.06 198 ALA A O 1
ATOM 1569 N N . LEU A 1 199 ? -17.219 -18.531 -15.828 1 92.31 199 LEU A N 1
ATOM 1570 C CA . LEU A 1 199 ? -17.094 -19.344 -17.031 1 92.31 199 LEU A CA 1
ATOM 1571 C C . LEU A 1 199 ? -18.391 -19.312 -17.844 1 92.31 199 LEU A C 1
ATOM 1573 O O . LEU A 1 199 ? -19.484 -19.484 -17.297 1 92.31 199 LEU A O 1
ATOM 1577 N N . ALA A 1 200 ? -18.234 -19.047 -19.109 1 94 200 ALA A N 1
ATOM 1578 C CA . ALA A 1 200 ? -19.422 -19.047 -19.984 1 94 200 ALA A CA 1
ATOM 1579 C C . ALA A 1 200 ? -19.203 -19.938 -21.203 1 94 200 ALA A C 1
ATOM 1581 O O . ALA A 1 200 ? -19.969 -19.906 -22.156 1 94 200 ALA A O 1
ATOM 1582 N N . GLY A 1 201 ? -18.188 -20.703 -21.172 1 95.5 201 GLY A N 1
ATOM 1583 C CA . GLY A 1 201 ? -17.812 -21.594 -22.25 1 95.5 201 GLY A CA 1
ATOM 1584 C C . GLY A 1 201 ? -16.469 -22.25 -22.047 1 95.5 201 GLY A C 1
ATOM 1585 O O . GLY A 1 201 ? -16.172 -22.734 -20.938 1 95.5 201 GLY A O 1
ATOM 1586 N N . GLY A 1 202 ? -15.734 -22.297 -23.25 1 95.62 202 GLY A N 1
ATOM 1587 C CA . GLY A 1 202 ? -14.43 -22.938 -23.156 1 95.62 202 GLY A CA 1
ATOM 1588 C C . GLY A 1 202 ? -13.57 -22.719 -24.391 1 95.62 202 GLY A C 1
ATOM 1589 O O . GLY A 1 202 ? -13.867 -21.844 -25.219 1 95.62 202 GLY A O 1
ATOM 1590 N N . PHE A 1 203 ? -12.508 -23.391 -24.375 1 96.81 203 PHE A N 1
ATOM 1591 C CA . PHE A 1 203 ? -11.648 -23.438 -25.547 1 96.81 203 PHE A CA 1
ATOM 1592 C C . PHE A 1 203 ? -10.914 -24.766 -25.641 1 96.81 203 PHE A C 1
ATOM 1594 O O . PHE A 1 203 ? -10.883 -25.531 -24.656 1 96.81 203 PHE A O 1
ATOM 1601 N N . THR A 1 204 ? -10.438 -25.062 -26.812 1 96.06 204 THR A N 1
ATOM 1602 C CA . THR A 1 204 ? -9.656 -26.266 -27.031 1 96.06 204 THR A CA 1
ATOM 1603 C C . THR A 1 204 ? -8.25 -25.922 -27.531 1 96.06 204 THR A C 1
ATOM 1605 O O . THR A 1 204 ? -8.016 -24.828 -28.016 1 96.06 204 THR A O 1
ATOM 1608 N N . TYR A 1 205 ? -7.383 -26.875 -27.312 1 95.19 205 TYR A N 1
ATOM 1609 C CA . TYR A 1 205 ? -5.992 -26.688 -27.719 1 95.19 205 TYR A CA 1
ATOM 1610 C C . TYR A 1 205 ? -5.309 -28.031 -27.969 1 95.19 205 TYR A C 1
ATOM 1612 O O . TYR A 1 205 ? -5.844 -29.078 -27.625 1 95.19 205 TYR A O 1
ATOM 1620 N N . THR A 1 206 ? -4.211 -27.969 -28.656 1 94.12 206 THR A N 1
ATOM 1621 C CA . THR A 1 206 ? -3.264 -29.078 -28.766 1 94.12 206 THR A CA 1
ATOM 1622 C C . THR A 1 206 ? -1.913 -28.688 -28.156 1 94.12 206 THR A C 1
ATOM 1624 O O . THR A 1 206 ? -1.603 -27.5 -28.031 1 94.12 206 THR A O 1
ATOM 1627 N N . VAL A 1 207 ? -1.235 -29.719 -27.75 1 93.38 207 VAL A N 1
ATOM 1628 C CA . VAL A 1 207 ? 0.091 -29.469 -27.188 1 93.38 207 VAL A CA 1
ATOM 1629 C C . VAL A 1 207 ? 1.097 -29.281 -28.328 1 93.38 207 VAL A C 1
ATOM 1631 O O . VAL A 1 207 ? 1.146 -30.094 -29.266 1 93.38 207 VAL A O 1
ATOM 1634 N N . HIS A 1 208 ? 1.802 -28.234 -28.25 1 93.56 208 HIS A N 1
ATOM 1635 C CA . HIS A 1 208 ? 2.801 -27.953 -29.281 1 93.56 208 HIS A CA 1
ATOM 1636 C C . HIS A 1 208 ? 4.027 -28.844 -29.109 1 93.56 208 HIS A C 1
ATOM 1638 O O . HIS A 1 208 ? 4.523 -29.016 -28 1 93.56 208 HIS A O 1
ATOM 1644 N N . ASP A 1 209 ? 4.516 -29.469 -30.156 1 89.69 209 ASP A N 1
ATOM 1645 C CA . ASP A 1 209 ? 5.699 -30.312 -30.188 1 89.69 209 ASP A CA 1
ATOM 1646 C C . ASP A 1 209 ? 5.605 -31.422 -29.125 1 89.69 209 ASP A C 1
ATOM 1648 O O . ASP A 1 209 ? 6.484 -31.547 -28.266 1 89.69 209 ASP A O 1
ATOM 1652 N N . GLY A 1 210 ? 4.609 -32.219 -29.281 1 87 210 GLY A N 1
ATOM 1653 C CA . GLY A 1 210 ? 4.336 -33.281 -28.344 1 87 210 GLY A CA 1
ATOM 1654 C C . GLY A 1 210 ? 5.48 -34.281 -28.219 1 87 210 GLY A C 1
ATOM 1655 O O . GLY A 1 210 ? 5.742 -34.812 -27.141 1 87 210 GLY A O 1
ATOM 1656 N N . ALA A 1 211 ? 6.191 -34.469 -29.281 1 88 211 ALA A N 1
ATOM 1657 C CA . ALA A 1 211 ? 7.32 -35.375 -29.281 1 88 211 ALA A CA 1
ATOM 1658 C C . ALA A 1 211 ? 8.43 -34.875 -28.359 1 88 211 ALA A C 1
ATOM 1660 O O . ALA A 1 211 ? 9 -35.656 -27.578 1 88 211 ALA A O 1
ATOM 1661 N N . ALA A 1 212 ? 8.711 -33.656 -28.531 1 91.19 212 ALA A N 1
ATOM 1662 C CA . ALA A 1 212 ? 9.727 -33.062 -27.672 1 91.19 212 ALA A CA 1
ATOM 1663 C C . ALA A 1 212 ? 9.32 -33.156 -26.203 1 91.19 212 ALA A C 1
ATOM 1665 O O . ALA A 1 212 ? 10.156 -33.375 -25.328 1 91.19 212 ALA A O 1
ATOM 1666 N N . LEU A 1 213 ? 8.07 -32.969 -25.938 1 91.44 213 LEU A N 1
ATOM 1667 C CA . LEU A 1 213 ? 7.559 -33.062 -24.578 1 91.44 213 LEU A CA 1
ATOM 1668 C C . LEU A 1 213 ? 7.707 -34.469 -24.031 1 91.44 213 LEU A C 1
ATOM 1670 O O . LEU A 1 213 ? 8.133 -34.656 -22.891 1 91.44 213 LEU A O 1
ATOM 1674 N N . LEU A 1 214 ? 7.34 -35.406 -24.844 1 90.12 214 LEU A N 1
ATOM 1675 C CA . LEU A 1 214 ? 7.438 -36.781 -24.422 1 90.12 214 LEU A CA 1
ATOM 1676 C C . LEU A 1 214 ? 8.883 -37.156 -24.125 1 90.12 214 LEU A C 1
ATOM 1678 O O . LEU A 1 214 ? 9.156 -37.875 -23.141 1 90.12 214 LEU A O 1
ATOM 1682 N N . LYS A 1 215 ? 9.734 -36.75 -24.969 1 92 215 LYS A N 1
ATOM 1683 C CA . LYS A 1 215 ? 11.156 -36.969 -24.734 1 92 215 LYS A CA 1
ATOM 1684 C C . LYS A 1 215 ? 11.602 -36.344 -23.422 1 92 215 LYS A C 1
ATOM 1686 O O . LYS A 1 215 ? 12.344 -36.969 -22.656 1 92 215 LYS A O 1
ATOM 1691 N N . HIS A 1 216 ? 11.195 -35.156 -23.203 1 92.5 216 HIS A N 1
ATOM 1692 C CA . HIS A 1 216 ? 11.508 -34.438 -21.969 1 92.5 216 HIS A CA 1
ATOM 1693 C C . HIS A 1 216 ? 11.008 -35.219 -20.75 1 92.5 216 HIS A C 1
ATOM 1695 O O . HIS A 1 216 ? 11.719 -35.344 -19.75 1 92.5 216 HIS A O 1
ATOM 1701 N N . LEU A 1 217 ? 9.773 -35.75 -20.797 1 92.25 217 LEU A N 1
ATOM 1702 C CA . LEU A 1 217 ? 9.164 -36.469 -19.688 1 92.25 217 LEU A CA 1
ATOM 1703 C C . LEU A 1 217 ? 9.875 -37.781 -19.438 1 92.25 217 LEU A C 1
ATOM 1705 O O . LEU A 1 217 ? 10.062 -38.188 -18.297 1 92.25 217 LEU A O 1
ATOM 1709 N N . ASN A 1 218 ? 10.289 -38.406 -20.516 1 93.12 218 ASN A N 1
ATOM 1710 C CA . ASN A 1 218 ? 10.938 -39.688 -20.422 1 93.12 218 ASN A CA 1
ATOM 1711 C C . ASN A 1 218 ? 12.32 -39.594 -19.781 1 93.12 218 ASN A C 1
ATOM 1713 O O . ASN A 1 218 ? 12.797 -40.531 -19.156 1 93.12 218 ASN A O 1
ATOM 1717 N N . THR A 1 219 ? 12.953 -38.469 -19.938 1 95.44 219 THR A N 1
ATOM 1718 C CA . THR A 1 219 ? 14.312 -38.312 -19.422 1 95.44 219 THR A CA 1
ATOM 1719 C C . THR A 1 219 ? 14.297 -37.688 -18.047 1 95.44 219 THR A C 1
ATOM 1721 O O . THR A 1 219 ? 15.352 -37.406 -17.469 1 95.44 219 THR A O 1
ATOM 1724 N N . PHE A 1 220 ? 13.086 -37.469 -17.516 1 94.75 220 PHE A N 1
ATOM 1725 C CA . PHE A 1 220 ? 12.93 -36.781 -16.219 1 94.75 220 PHE A CA 1
ATOM 1726 C C . PHE A 1 220 ? 13.641 -37.562 -15.117 1 94.75 220 PHE A C 1
ATOM 1728 O O . PHE A 1 220 ? 14.375 -37 -14.32 1 94.75 220 PHE A O 1
ATOM 1735 N N . PRO A 1 221 ? 13.508 -38.875 -15.023 1 96.25 221 PRO A N 1
ATOM 1736 C CA . PRO A 1 221 ? 14.148 -39.625 -13.93 1 96.25 221 PRO A CA 1
ATOM 1737 C C . PRO A 1 221 ? 15.664 -39.438 -13.914 1 96.25 221 PRO A C 1
ATOM 1739 O O . PRO A 1 221 ? 16.266 -39.312 -12.844 1 96.25 221 PRO A O 1
ATOM 1742 N N . GLU A 1 222 ? 16.219 -39.406 -15.047 1 97.5 222 GLU A N 1
ATOM 1743 C CA . GLU A 1 222 ? 17.656 -39.219 -15.141 1 97.5 222 GLU A CA 1
ATOM 1744 C C . GLU A 1 222 ? 18.047 -37.812 -14.688 1 97.5 222 GLU A C 1
ATOM 1746 O O . GLU A 1 222 ? 19.031 -37.625 -13.961 1 97.5 222 GLU A O 1
ATOM 1751 N N . ARG A 1 223 ? 17.328 -36.844 -15.141 1 97.25 223 ARG A N 1
ATOM 1752 C CA . ARG A 1 223 ? 17.594 -35.469 -14.734 1 97.25 223 ARG A CA 1
ATOM 1753 C C . ARG A 1 223 ? 17.438 -35.312 -13.234 1 97.25 223 ARG A C 1
ATOM 1755 O O . ARG A 1 223 ? 18.219 -34.594 -12.594 1 97.25 223 ARG A O 1
ATOM 1762 N N . LEU A 1 224 ? 16.438 -35.969 -12.727 1 97.69 224 LEU A N 1
ATOM 1763 C CA . LEU A 1 224 ? 16.156 -35.875 -11.297 1 97.69 224 LEU A CA 1
ATOM 1764 C C . LEU A 1 224 ? 17.328 -36.469 -10.492 1 97.69 224 LEU A C 1
ATOM 1766 O O . LEU A 1 224 ? 17.734 -35.906 -9.484 1 97.69 224 LEU A O 1
ATOM 1770 N N . LYS A 1 225 ? 17.734 -37.594 -10.883 1 97.94 225 LYS A N 1
ATOM 1771 C CA . LYS A 1 225 ? 18.875 -38.25 -10.203 1 97.94 225 LYS A CA 1
ATOM 1772 C C . LYS A 1 225 ? 20.109 -37.375 -10.273 1 97.94 225 LYS A C 1
ATOM 1774 O O . LYS A 1 225 ? 20.797 -37.156 -9.266 1 97.94 225 LYS A O 1
ATOM 1779 N N . PHE A 1 226 ? 20.422 -36.906 -11.438 1 98.06 226 PHE A N 1
ATOM 1780 C CA . PHE A 1 226 ? 21.562 -36.031 -11.625 1 98.06 226 PHE A CA 1
ATOM 1781 C C . PHE A 1 226 ? 21.453 -34.812 -10.734 1 98.06 226 PHE A C 1
ATOM 1783 O O . PHE A 1 226 ? 22.438 -34.406 -10.094 1 98.06 226 PHE A O 1
ATOM 1790 N N . HIS A 1 227 ? 20.312 -34.25 -10.734 1 98 227 HIS A N 1
ATOM 1791 C CA . HIS A 1 227 ? 20.078 -33.062 -9.938 1 98 227 HIS A CA 1
ATOM 1792 C C . HIS A 1 227 ? 20.234 -33.344 -8.453 1 98 227 HIS A C 1
ATOM 1794 O O . HIS A 1 227 ? 20.828 -32.531 -7.719 1 98 227 HIS A O 1
ATOM 1800 N N . SER A 1 228 ? 19.719 -34.406 -7.992 1 98.06 228 SER A N 1
ATOM 1801 C CA . SER A 1 228 ? 19.844 -34.812 -6.594 1 98.06 228 SER A CA 1
ATOM 1802 C C . SER A 1 228 ? 21.297 -34.969 -6.184 1 98.06 228 SER A C 1
ATOM 1804 O O . SER A 1 228 ? 21.688 -34.562 -5.09 1 98.06 228 SER A O 1
ATOM 1806 N N . ASP A 1 229 ? 22.062 -35.531 -7.023 1 98.12 229 ASP A N 1
ATOM 1807 C CA . ASP A 1 229 ? 23.484 -35.719 -6.762 1 98.12 229 ASP A CA 1
ATOM 1808 C C . ASP A 1 229 ? 24.188 -34.375 -6.645 1 98.12 229 ASP A C 1
ATOM 1810 O O . ASP A 1 229 ? 25.016 -34.156 -5.75 1 98.12 229 ASP A O 1
ATOM 1814 N N . LYS A 1 230 ? 23.875 -33.562 -7.555 1 97.81 230 LYS A N 1
ATOM 1815 C CA . LYS A 1 230 ? 24.469 -32.219 -7.543 1 97.81 230 LYS A CA 1
ATOM 1816 C C . LYS A 1 230 ? 24.094 -31.469 -6.27 1 97.81 230 LYS A C 1
ATOM 1818 O O . LYS A 1 230 ? 24.906 -30.734 -5.707 1 97.81 230 LYS A O 1
ATOM 1823 N N . LEU A 1 231 ? 22.844 -31.578 -5.883 1 97.56 231 LEU A N 1
ATOM 1824 C CA . LEU A 1 231 ? 22.375 -30.922 -4.668 1 97.56 231 LEU A CA 1
ATOM 1825 C C . LEU A 1 231 ? 23.141 -31.422 -3.449 1 97.56 231 LEU A C 1
ATOM 1827 O O . LEU A 1 231 ? 23.5 -30.625 -2.57 1 97.56 231 LEU A O 1
ATOM 1831 N N . GLU A 1 232 ? 23.359 -32.688 -3.385 1 97.56 232 GLU A N 1
ATOM 1832 C CA . GLU A 1 232 ? 24.109 -33.281 -2.281 1 97.56 232 GLU A CA 1
ATOM 1833 C C . GLU A 1 232 ? 25.547 -32.719 -2.242 1 97.56 232 GLU A C 1
ATOM 1835 O O . GLU A 1 232 ? 26.062 -32.438 -1.169 1 97.56 232 GLU A O 1
ATOM 1840 N N . GLU A 1 233 ? 26.109 -32.625 -3.383 1 98.06 233 GLU A N 1
ATOM 1841 C CA . GLU A 1 233 ? 27.453 -32.094 -3.484 1 98.06 233 GLU A CA 1
ATOM 1842 C C . GLU A 1 233 ? 27.5 -30.641 -3.027 1 98.06 233 GLU A C 1
ATOM 1844 O O . GLU A 1 233 ? 28.422 -30.234 -2.316 1 98.06 233 GLU A O 1
ATOM 1849 N N . GLU A 1 234 ? 26.547 -29.922 -3.52 1 97.19 234 GLU A N 1
ATOM 1850 C CA . GLU A 1 234 ? 26.469 -28.516 -3.148 1 97.19 234 GLU A CA 1
ATOM 1851 C C . GLU A 1 234 ? 26.266 -28.344 -1.646 1 97.19 234 GLU A C 1
ATOM 1853 O O . GLU A 1 234 ? 26.891 -27.484 -1.021 1 97.19 234 GLU A O 1
ATOM 1858 N N . ASP A 1 235 ? 25.422 -29.141 -1.097 1 97.25 235 ASP A N 1
ATOM 1859 C CA . ASP A 1 235 ? 25.172 -29.094 0.342 1 97.25 235 ASP A CA 1
ATOM 1860 C C . ASP A 1 235 ? 26.453 -29.391 1.128 1 97.25 235 ASP A C 1
ATOM 1862 O O . ASP A 1 235 ? 26.75 -28.703 2.107 1 97.25 235 ASP A O 1
ATOM 1866 N N . ALA A 1 236 ? 27.125 -30.375 0.721 1 97.56 236 ALA A N 1
ATOM 1867 C CA . ALA A 1 236 ? 28.375 -30.734 1.382 1 97.56 236 ALA A CA 1
ATOM 1868 C C . ALA A 1 236 ? 29.391 -29.609 1.285 1 97.56 236 ALA A C 1
ATOM 1870 O O . ALA A 1 236 ? 30.094 -29.297 2.256 1 97.56 236 ALA A O 1
ATOM 1871 N N . ALA A 1 237 ? 29.453 -29.031 0.121 1 97.75 237 ALA A N 1
ATOM 1872 C CA . ALA A 1 237 ? 30.375 -27.922 -0.09 1 97.75 237 ALA A CA 1
ATOM 1873 C C . ALA A 1 237 ? 30.031 -26.734 0.802 1 97.75 237 ALA A C 1
ATOM 1875 O O . ALA A 1 237 ? 30.922 -26.078 1.347 1 97.75 237 ALA A O 1
ATOM 1876 N N . LEU A 1 238 ? 28.797 -26.438 0.927 1 97.25 238 LEU A N 1
ATOM 1877 C CA . LEU A 1 238 ? 28.328 -25.312 1.752 1 97.25 238 LEU A CA 1
ATOM 1878 C C . LEU A 1 238 ? 28.625 -25.578 3.225 1 97.25 238 LEU A C 1
ATOM 1880 O O . LEU A 1 238 ? 29.047 -24.672 3.945 1 97.25 238 LEU A O 1
ATOM 1884 N N . GLU A 1 239 ? 28.391 -26.781 3.672 1 96.62 239 GLU A N 1
ATOM 1885 C CA . GLU A 1 239 ? 28.688 -27.141 5.055 1 96.62 239 GLU A CA 1
ATOM 1886 C C . GLU A 1 239 ? 30.188 -27 5.352 1 96.62 239 GLU A C 1
ATOM 1888 O O . GLU A 1 239 ? 30.562 -26.516 6.418 1 96.62 239 GLU A O 1
ATOM 1893 N N . GLU A 1 240 ? 30.938 -27.484 4.457 1 97.5 240 GLU A N 1
ATOM 1894 C CA . GLU A 1 240 ? 32.375 -27.359 4.617 1 97.5 240 GLU A CA 1
ATOM 1895 C C . GLU A 1 240 ? 32.812 -25.891 4.672 1 97.5 240 GLU A C 1
ATOM 1897 O O . GLU A 1 240 ? 33.594 -25.5 5.543 1 97.5 240 GLU A O 1
ATOM 1902 N N . GLU A 1 241 ? 32.281 -25.172 3.729 1 95.25 241 GLU A N 1
ATOM 1903 C CA . GLU A 1 241 ? 32.594 -23.75 3.703 1 95.25 241 GLU A CA 1
ATOM 1904 C C . GLU A 1 241 ? 32.156 -23.062 4.992 1 95.25 241 GLU A C 1
ATOM 1906 O O . GLU A 1 241 ? 32.906 -22.234 5.543 1 95.25 241 GLU A O 1
ATOM 1911 N N . SER A 1 242 ? 31.016 -23.359 5.406 1 95.19 242 SER A N 1
ATOM 1912 C CA . SER A 1 242 ? 30.484 -22.781 6.633 1 95.19 242 SER A CA 1
ATOM 1913 C C . SER A 1 242 ? 31.359 -23.125 7.832 1 95.19 242 SER A C 1
ATOM 1915 O O . SER A 1 242 ? 31.578 -22.297 8.711 1 95.19 242 SER A O 1
ATOM 1917 N N . SER A 1 243 ? 31.859 -24.328 7.898 1 95.88 243 SER A N 1
ATOM 1918 C CA . SER A 1 243 ? 32.719 -24.766 8.992 1 95.88 243 SER A CA 1
ATOM 1919 C C . SER A 1 243 ? 34.062 -24.031 8.969 1 95.88 243 SER A C 1
ATOM 1921 O O . SER A 1 243 ? 34.625 -23.719 10.023 1 95.88 243 SER A O 1
ATOM 1923 N N . ILE A 1 244 ? 34.5 -23.734 7.859 1 94.62 244 ILE A N 1
ATOM 1924 C CA . ILE A 1 244 ? 35.812 -23.094 7.691 1 94.62 244 ILE A CA 1
ATOM 1925 C C . ILE A 1 244 ? 35.688 -21.625 8.07 1 94.62 244 ILE A C 1
ATOM 1927 O O . ILE A 1 244 ? 36.531 -21.109 8.812 1 94.62 244 ILE A O 1
ATOM 1931 N N . HIS A 1 245 ? 34.688 -20.938 7.605 1 89 245 HIS A N 1
ATOM 1932 C CA . HIS A 1 245 ? 34.656 -19.484 7.723 1 89 245 HIS A CA 1
ATOM 1933 C C . HIS A 1 245 ? 33.719 -19.062 8.867 1 89 245 HIS A C 1
ATOM 1935 O O . HIS A 1 245 ? 33.906 -17.984 9.438 1 89 245 HIS A O 1
ATOM 1941 N N . GLY A 1 246 ? 32.656 -19.828 9.133 1 90.44 246 GLY A N 1
ATOM 1942 C CA . GLY A 1 246 ? 31.734 -19.531 10.227 1 90.44 246 GLY A CA 1
ATOM 1943 C C . GLY A 1 246 ? 30.875 -18.312 9.977 1 90.44 246 GLY A C 1
ATOM 1944 O O . GLY A 1 246 ? 30.422 -17.656 10.914 1 90.44 246 GLY A O 1
ATOM 1945 N N . ASP A 1 247 ? 30.703 -17.938 8.742 1 90.62 247 ASP A N 1
ATOM 1946 C CA . ASP A 1 247 ? 30 -16.688 8.438 1 90.62 247 ASP A CA 1
ATOM 1947 C C . ASP A 1 247 ? 28.688 -16.969 7.699 1 90.62 247 ASP A C 1
ATOM 1949 O O . ASP A 1 247 ? 28.094 -16.047 7.113 1 90.62 247 ASP A O 1
ATOM 1953 N N . MET A 1 248 ? 28.219 -18.188 7.723 1 94.81 248 MET A N 1
ATOM 1954 C CA . MET A 1 248 ? 26.984 -18.516 7.031 1 94.81 248 MET A CA 1
ATOM 1955 C C . MET A 1 248 ? 25.875 -18.844 8.031 1 94.81 248 MET A C 1
ATOM 1957 O O . MET A 1 248 ? 26.125 -19.484 9.055 1 94.81 248 MET A O 1
ATOM 1961 N N . VAL A 1 249 ? 24.703 -18.312 7.781 1 96.5 249 VAL A N 1
ATOM 1962 C CA . VAL A 1 249 ? 23.484 -18.656 8.523 1 96.5 249 VAL A CA 1
ATOM 1963 C C . VAL A 1 249 ? 22.5 -19.391 7.617 1 96.5 249 VAL A C 1
ATOM 1965 O O . VAL A 1 249 ? 22.062 -18.844 6.605 1 96.5 249 VAL A O 1
ATOM 1968 N N . PHE A 1 250 ? 22.219 -20.641 7.953 1 97.56 250 PHE A N 1
ATOM 1969 C CA . PHE A 1 250 ? 21.25 -21.438 7.207 1 97.56 250 PHE A CA 1
ATOM 1970 C C . PHE A 1 250 ? 19.844 -21.281 7.797 1 97.56 250 PHE A C 1
ATOM 1972 O O . PHE A 1 250 ? 19.641 -21.5 8.992 1 97.56 250 PHE A O 1
ATOM 1979 N N . VAL A 1 251 ? 18.953 -20.859 7.023 1 97.06 251 VAL A N 1
ATOM 1980 C CA . VAL A 1 251 ? 17.594 -20.672 7.504 1 97.06 251 VAL A CA 1
ATOM 1981 C C . VAL A 1 251 ? 16.672 -21.719 6.871 1 97.06 251 VAL A C 1
ATOM 1983 O O . VAL A 1 251 ? 16.969 -22.234 5.789 1 97.06 251 VAL A O 1
ATOM 1986 N N . ASP A 1 252 ? 15.508 -22.016 7.434 1 96.06 252 ASP A N 1
ATOM 1987 C CA . ASP A 1 252 ? 14.633 -23.141 7.09 1 96.06 252 ASP A CA 1
ATOM 1988 C C . ASP A 1 252 ? 13.719 -22.781 5.922 1 96.06 252 ASP A C 1
ATOM 1990 O O . ASP A 1 252 ? 12.492 -22.719 6.078 1 96.06 252 ASP A O 1
ATOM 1994 N N . VAL A 1 253 ? 14.266 -22.625 4.773 1 96.88 253 VAL A N 1
ATOM 1995 C CA . VAL A 1 253 ? 13.523 -22.344 3.547 1 96.88 253 VAL A CA 1
ATOM 1996 C C . VAL A 1 253 ? 14.234 -23 2.359 1 96.88 253 VAL A C 1
ATOM 1998 O O . VAL A 1 253 ? 15.422 -23.328 2.445 1 96.88 253 VAL A O 1
ATOM 2001 N N . VAL A 1 254 ? 13.469 -23.25 1.263 1 97.38 254 VAL A N 1
ATOM 2002 C CA . VAL A 1 254 ? 14.078 -23.609 -0.013 1 97.38 254 VAL A CA 1
ATOM 2003 C C . VAL A 1 254 ? 14.703 -22.375 -0.661 1 97.38 254 VAL A C 1
ATOM 2005 O O . VAL A 1 254 ? 14.055 -21.344 -0.8 1 97.38 254 VAL A O 1
ATOM 2008 N N . ASP A 1 255 ? 15.93 -22.484 -1.012 1 96.44 255 ASP A N 1
ATOM 2009 C CA . ASP A 1 255 ? 16.703 -21.344 -1.484 1 96.44 255 ASP A CA 1
ATOM 2010 C C . ASP A 1 255 ? 16.406 -21.047 -2.953 1 96.44 255 ASP A C 1
ATOM 2012 O O . ASP A 1 255 ? 17.219 -21.359 -3.83 1 96.44 255 ASP A O 1
ATOM 2016 N N . ILE A 1 256 ? 15.32 -20.438 -3.219 1 94.62 256 ILE A N 1
ATOM 2017 C CA . ILE A 1 256 ? 14.891 -20.031 -4.551 1 94.62 256 ILE A CA 1
ATOM 2018 C C . ILE A 1 256 ? 14.484 -18.562 -4.531 1 94.62 256 ILE A C 1
ATOM 2020 O O . ILE A 1 256 ? 14.273 -17.984 -3.463 1 94.62 256 ILE A O 1
ATOM 2024 N N . TYR A 1 257 ? 14.461 -18.031 -5.637 1 92.94 257 TYR A N 1
ATOM 2025 C CA . TYR A 1 257 ? 14.258 -16.594 -5.77 1 92.94 257 TYR A CA 1
ATOM 2026 C C . TYR A 1 257 ? 12.961 -16.172 -5.098 1 92.94 257 TYR A C 1
ATOM 2028 O O . TYR A 1 257 ? 12.938 -15.188 -4.348 1 92.94 257 TYR A O 1
ATOM 2036 N N . ARG A 1 258 ? 11.844 -16.844 -5.25 1 94.12 258 ARG A N 1
ATOM 2037 C CA . ARG A 1 258 ? 10.531 -16.438 -4.754 1 94.12 258 ARG A CA 1
ATOM 2038 C C . ARG A 1 258 ? 10.461 -16.547 -3.232 1 94.12 258 ARG A C 1
ATOM 2040 O O . ARG A 1 258 ? 9.531 -16.016 -2.609 1 94.12 258 ARG A O 1
ATOM 2047 N N . ASN A 1 259 ? 11.445 -17.203 -2.662 1 96.06 259 ASN A N 1
ATOM 2048 C CA . ASN A 1 259 ? 11.461 -17.359 -1.213 1 96.06 259 ASN A CA 1
ATOM 2049 C C . ASN A 1 259 ? 12.383 -16.344 -0.546 1 96.06 259 ASN A C 1
ATOM 2051 O O . ASN A 1 259 ? 12.578 -16.375 0.669 1 96.06 259 ASN A O 1
ATOM 2055 N N . VAL A 1 260 ? 12.891 -15.453 -1.305 1 96.19 260 VAL A N 1
ATOM 2056 C CA . VAL A 1 260 ? 13.852 -14.5 -0.762 1 96.19 260 VAL A CA 1
ATOM 2057 C C . VAL A 1 260 ? 13.203 -13.703 0.368 1 96.19 260 VAL A C 1
ATOM 2059 O O . VAL A 1 260 ? 13.805 -13.508 1.425 1 96.19 260 VAL A O 1
ATOM 2062 N N . PRO A 1 261 ? 11.969 -13.211 0.212 1 97 261 PRO A N 1
ATOM 2063 C CA . PRO A 1 261 ? 11.367 -12.5 1.343 1 97 261 PRO A CA 1
ATOM 2064 C C . PRO A 1 261 ? 11.258 -13.375 2.594 1 97 261 PRO A C 1
ATOM 2066 O O . PRO A 1 261 ? 11.531 -12.906 3.701 1 97 261 PRO A O 1
ATOM 2069 N N . SER A 1 262 ? 10.883 -14.609 2.387 1 97.69 262 SER A N 1
ATOM 2070 C CA . SER A 1 262 ? 10.805 -15.539 3.512 1 97.69 262 SER A CA 1
ATOM 2071 C C . SER A 1 262 ? 12.18 -15.766 4.129 1 97.69 262 SER A C 1
ATOM 2073 O O . SER A 1 262 ? 12.32 -15.805 5.355 1 97.69 262 SER A O 1
ATOM 2075 N N . LYS A 1 263 ? 13.125 -15.922 3.279 1 97.38 263 LYS A N 1
ATOM 2076 C CA . LYS A 1 263 ? 14.508 -16.094 3.725 1 97.38 263 LYS A CA 1
ATOM 2077 C C . LYS A 1 263 ? 14.945 -14.914 4.598 1 97.38 263 LYS A C 1
ATOM 2079 O O . LYS A 1 263 ? 15.555 -15.109 5.648 1 97.38 263 LYS A O 1
ATOM 2084 N N . LEU A 1 264 ? 14.617 -13.766 4.199 1 97.19 264 LEU A N 1
ATOM 2085 C CA . LEU A 1 264 ? 14.969 -12.547 4.93 1 97.19 264 LEU A CA 1
ATOM 2086 C C . LEU A 1 264 ? 14.289 -12.516 6.293 1 97.19 264 LEU A C 1
ATOM 2088 O O . LEU A 1 264 ? 14.914 -12.188 7.301 1 97.19 264 LEU A O 1
ATOM 2092 N N . LEU A 1 265 ? 13.031 -12.844 6.355 1 98.38 265 LEU A N 1
ATOM 2093 C CA . LEU A 1 265 ? 12.297 -12.844 7.613 1 98.38 265 LEU A CA 1
ATOM 2094 C C . LEU A 1 265 ? 12.898 -13.852 8.594 1 98.38 265 LEU A C 1
ATOM 2096 O O . LEU A 1 265 ? 13.031 -13.562 9.781 1 98.38 265 LEU A O 1
ATOM 2100 N N . HIS A 1 266 ? 13.25 -15.016 8.055 1 98 266 HIS A N 1
ATOM 2101 C CA . HIS A 1 266 ? 13.906 -16 8.898 1 98 266 HIS A CA 1
ATOM 2102 C C . HIS A 1 266 ? 15.234 -15.477 9.438 1 98 266 HIS A C 1
ATOM 2104 O O . HIS A 1 266 ? 15.578 -15.727 10.594 1 98 266 HIS A O 1
ATOM 2110 N N . PHE A 1 267 ? 15.922 -14.828 8.617 1 97.31 267 PHE A N 1
ATOM 2111 C CA . PHE A 1 267 ? 17.188 -14.25 9.039 1 97.31 267 PHE A CA 1
ATOM 2112 C C . PHE A 1 267 ? 16.984 -13.211 10.125 1 97.31 267 PHE A C 1
ATOM 2114 O O . PHE A 1 267 ? 17.75 -13.141 11.094 1 97.31 267 PHE A O 1
ATOM 2121 N N . TYR A 1 268 ? 15.992 -12.32 9.906 1 98.12 268 TYR A N 1
ATOM 2122 C CA . TYR A 1 268 ? 15.695 -11.328 10.93 1 98.12 268 TYR A CA 1
ATOM 2123 C C . TYR A 1 268 ? 15.422 -11.984 12.273 1 98.12 268 TYR A C 1
ATOM 2125 O O . TYR A 1 268 ? 15.922 -11.531 13.312 1 98.12 268 TYR A O 1
ATOM 2133 N N . LYS A 1 269 ? 14.648 -12.992 12.242 1 97.94 269 LYS A N 1
ATOM 2134 C CA . LYS A 1 269 ? 14.367 -13.727 13.469 1 97.94 269 LYS A CA 1
ATOM 2135 C C . LYS A 1 269 ? 15.656 -14.242 14.109 1 97.94 269 LYS A C 1
ATOM 2137 O O . LYS A 1 269 ? 15.883 -14.047 15.305 1 97.94 269 LYS A O 1
ATOM 2142 N N . TRP A 1 270 ? 16.469 -14.875 13.289 1 97.38 270 TRP A N 1
ATOM 2143 C CA . TRP A 1 270 ? 17.75 -15.383 13.781 1 97.38 270 TRP A CA 1
ATOM 2144 C C . TRP A 1 270 ? 18.594 -14.258 14.375 1 97.38 270 TRP A C 1
ATOM 2146 O O . TRP A 1 270 ? 19.156 -14.398 15.461 1 97.38 270 TRP A O 1
ATOM 2156 N N . SER A 1 271 ? 18.688 -13.156 13.672 1 97.12 271 SER A N 1
ATOM 2157 C CA . SER A 1 271 ? 19.562 -12.055 14.062 1 97.12 271 SER A CA 1
ATOM 2158 C C . SER A 1 271 ? 19.141 -11.461 15.398 1 97.12 271 SER A C 1
ATOM 2160 O O . SER A 1 271 ? 20 -11.086 16.219 1 97.12 271 SER A O 1
ATOM 2162 N N . VAL A 1 272 ? 17.844 -11.32 15.617 1 97.62 272 VAL A N 1
ATOM 2163 C CA . VAL A 1 272 ? 17.328 -10.758 16.859 1 97.62 272 VAL A CA 1
ATOM 2164 C C . VAL A 1 272 ? 17.609 -11.703 18.016 1 97.62 272 VAL A C 1
ATOM 2166 O O . VAL A 1 272 ? 17.906 -11.266 19.125 1 97.62 272 VAL A O 1
ATOM 2169 N N . GLU A 1 273 ? 17.594 -12.938 17.781 1 97.19 273 GLU A N 1
ATOM 2170 C CA . GLU A 1 273 ? 17.766 -13.945 18.828 1 97.19 273 GLU A CA 1
ATOM 2171 C C . GLU A 1 273 ? 19.25 -14.18 19.109 1 97.19 273 GLU A C 1
ATOM 2173 O O . GLU A 1 273 ? 19.609 -14.547 20.234 1 97.19 273 GLU A O 1
ATOM 2178 N N . SER A 1 274 ? 20.109 -13.883 18.172 1 95.62 274 SER A N 1
ATOM 2179 C CA . SER A 1 274 ? 21.469 -14.398 18.266 1 95.62 274 SER A CA 1
ATOM 2180 C C . SER A 1 274 ? 22.484 -13.273 18.422 1 95.62 274 SER A C 1
ATOM 2182 O O . SER A 1 274 ? 23.609 -13.492 18.875 1 95.62 274 SER A O 1
ATOM 2184 N N . GLU A 1 275 ? 22.062 -12.086 18.031 1 93.94 275 GLU A N 1
ATOM 2185 C CA . GLU A 1 275 ? 23.062 -11.023 17.938 1 93.94 275 GLU A CA 1
ATOM 2186 C C . GLU A 1 275 ? 22.547 -9.727 18.562 1 93.94 275 GLU A C 1
ATOM 2188 O O . GLU A 1 275 ? 21.344 -9.516 18.656 1 93.94 275 GLU A O 1
ATOM 2193 N N . ASN A 1 276 ? 23.5 -8.891 18.969 1 93.06 276 ASN A N 1
ATOM 2194 C CA . ASN A 1 276 ? 23.234 -7.531 19.422 1 93.06 276 ASN A CA 1
ATOM 2195 C C . ASN A 1 276 ? 23.828 -6.496 18.469 1 93.06 276 ASN A C 1
ATOM 2197 O O . ASN A 1 276 ? 25 -6.57 18.125 1 93.06 276 ASN A O 1
ATOM 2201 N N . TYR A 1 277 ? 23.031 -5.68 17.969 1 93.19 277 TYR A N 1
ATOM 2202 C CA . TYR A 1 277 ? 23.469 -4.652 17.047 1 93.19 277 TYR A CA 1
ATOM 2203 C C . TYR A 1 277 ? 22.5 -3.475 17.016 1 93.19 277 TYR A C 1
ATOM 2205 O O . TYR A 1 277 ? 21.438 -3.527 17.641 1 93.19 277 TYR A O 1
ATOM 2213 N N . ARG A 1 278 ? 22.891 -2.396 16.406 1 94.06 278 ARG A N 1
ATOM 2214 C CA . ARG A 1 278 ? 22.078 -1.194 16.359 1 94.06 278 ARG A CA 1
ATOM 2215 C C . ARG A 1 278 ? 21.469 -0.997 14.977 1 94.06 278 ARG A C 1
ATOM 2217 O O . ARG A 1 278 ? 20.359 -0.468 14.844 1 94.06 278 ARG A O 1
ATOM 2224 N N . MET A 1 279 ? 22.266 -1.411 13.961 1 95.69 279 MET A N 1
ATOM 2225 C CA . MET A 1 279 ? 21.844 -1.235 12.578 1 95.69 279 MET A CA 1
ATOM 2226 C C . MET A 1 279 ? 22.078 -2.504 11.766 1 95.69 279 MET A C 1
ATOM 2228 O O . MET A 1 279 ? 23 -3.27 12.062 1 95.69 279 MET A O 1
ATOM 2232 N N . MET A 1 280 ? 21.219 -2.721 10.828 1 96.62 280 MET A N 1
ATOM 2233 C CA . MET A 1 280 ? 21.359 -3.871 9.938 1 96.62 280 MET A CA 1
ATOM 2234 C C . MET A 1 280 ? 21.453 -3.424 8.484 1 96.62 280 MET A C 1
ATOM 2236 O O . MET A 1 280 ? 20.609 -2.662 8 1 96.62 280 MET A O 1
ATOM 2240 N N . LEU A 1 281 ? 22.469 -3.869 7.855 1 96.56 281 LEU A N 1
ATOM 2241 C CA . LEU A 1 281 ? 22.625 -3.664 6.418 1 96.56 281 LEU A CA 1
ATOM 2242 C C . LEU A 1 281 ? 22.25 -4.918 5.645 1 96.56 281 LEU A C 1
ATOM 2244 O O . LEU A 1 281 ? 22.75 -6.008 5.926 1 96.56 281 LEU A O 1
ATOM 2248 N N . LYS A 1 282 ? 21.328 -4.812 4.719 1 97.31 282 LYS A N 1
ATOM 2249 C CA . LYS A 1 282 ? 21 -5.863 3.758 1 97.31 282 LYS A CA 1
ATOM 2250 C C . LYS A 1 282 ? 21.594 -5.551 2.385 1 97.31 282 LYS A C 1
ATOM 2252 O O . LYS A 1 282 ? 21.469 -4.422 1.898 1 97.31 282 LYS A O 1
ATOM 2257 N N . THR A 1 283 ? 22.188 -6.477 1.75 1 96.62 283 THR A N 1
ATOM 2258 C CA . THR A 1 283 ? 22.656 -6.367 0.374 1 96.62 283 THR A CA 1
ATOM 2259 C C . THR A 1 283 ? 22.656 -7.734 -0.309 1 96.62 283 THR A C 1
ATOM 2261 O O . THR A 1 283 ? 22.25 -8.734 0.295 1 96.62 283 THR A O 1
ATOM 2264 N N . ASP A 1 284 ? 22.938 -7.797 -1.582 1 95 284 ASP A N 1
ATOM 2265 C CA . ASP A 1 284 ? 22.984 -9.031 -2.359 1 95 284 ASP A CA 1
ATOM 2266 C C . ASP A 1 284 ? 24.422 -9.438 -2.656 1 95 284 ASP A C 1
ATOM 2268 O O . ASP A 1 284 ? 25.344 -8.617 -2.545 1 95 284 ASP A O 1
ATOM 2272 N N . ASP A 1 285 ? 24.656 -10.641 -3.016 1 92.38 285 ASP A N 1
ATOM 2273 C CA . ASP A 1 285 ? 26 -11.18 -3.168 1 92.38 285 ASP A CA 1
ATOM 2274 C C . ASP A 1 285 ? 26.641 -10.703 -4.473 1 92.38 285 ASP A C 1
ATOM 2276 O O . ASP A 1 285 ? 27.844 -10.828 -4.66 1 92.38 285 ASP A O 1
ATOM 2280 N N . ASP A 1 286 ? 25.906 -10.07 -5.348 1 95.06 286 ASP A N 1
ATOM 2281 C CA . ASP A 1 286 ? 26.469 -9.555 -6.59 1 95.06 286 ASP A CA 1
ATOM 2282 C C . ASP A 1 286 ? 26.688 -8.047 -6.516 1 95.06 286 ASP A C 1
ATOM 2284 O O . ASP A 1 286 ? 26.797 -7.379 -7.547 1 95.06 286 ASP A O 1
ATOM 2288 N N . CYS A 1 287 ? 26.75 -7.562 -5.316 1 96.06 287 CYS A N 1
ATOM 2289 C CA . CYS A 1 287 ? 26.844 -6.117 -5.145 1 96.06 287 CYS A CA 1
ATOM 2290 C C . CYS A 1 287 ? 28.25 -5.719 -4.699 1 96.06 287 CYS A C 1
ATOM 2292 O O . CYS A 1 287 ? 28.859 -6.402 -3.879 1 96.06 287 CYS A O 1
ATOM 2294 N N . TYR A 1 288 ? 28.734 -4.621 -5.258 1 94.56 288 TYR A N 1
ATOM 2295 C CA . TYR A 1 288 ? 29.812 -3.873 -4.613 1 94.56 288 TYR A CA 1
ATOM 2296 C C . TYR A 1 288 ? 29.312 -3.188 -3.348 1 94.56 288 TYR A C 1
ATOM 2298 O O . TYR A 1 288 ? 28.219 -2.611 -3.334 1 94.56 288 TYR A O 1
ATOM 2306 N N . VAL A 1 289 ? 30.078 -3.289 -2.301 1 93.25 289 VAL A N 1
ATOM 2307 C CA . VAL A 1 289 ? 29.672 -2.674 -1.043 1 93.25 289 VAL A CA 1
ATOM 2308 C C . VAL A 1 289 ? 30.844 -1.935 -0.419 1 93.25 289 VAL A C 1
ATOM 2310 O O . VAL A 1 289 ? 31.875 -2.539 -0.121 1 93.25 289 VAL A O 1
ATOM 2313 N N . ASP A 1 290 ? 30.703 -0.666 -0.239 1 90.62 290 ASP A N 1
ATOM 2314 C CA . ASP A 1 290 ? 31.703 0.12 0.468 1 90.62 290 ASP A CA 1
ATOM 2315 C C . ASP A 1 290 ? 31.391 0.209 1.959 1 90.62 290 ASP A C 1
ATOM 2317 O O . ASP A 1 290 ? 30.875 1.227 2.43 1 90.62 290 ASP A O 1
ATOM 2321 N N . LEU A 1 291 ? 31.766 -0.707 2.686 1 88.88 291 LEU A N 1
ATOM 2322 C CA . LEU A 1 291 ? 31.438 -0.818 4.102 1 88.88 291 LEU A CA 1
ATOM 2323 C C . LEU A 1 291 ? 32.031 0.35 4.891 1 88.88 291 LEU A C 1
ATOM 2325 O O . LEU A 1 291 ? 31.391 0.841 5.832 1 88.88 291 LEU A O 1
ATOM 2329 N N . GLU A 1 292 ? 33.156 0.738 4.516 1 85.06 292 GLU A N 1
ATOM 2330 C CA . GLU A 1 292 ? 33.812 1.853 5.211 1 85.06 292 GLU A CA 1
ATOM 2331 C C . GLU A 1 292 ? 32.969 3.125 5.094 1 85.06 292 GLU A C 1
ATOM 2333 O O . GLU A 1 292 ? 32.719 3.805 6.09 1 85.06 292 GLU A O 1
ATOM 2338 N N . ALA A 1 293 ? 32.625 3.4 3.883 1 89.5 293 ALA A N 1
ATOM 2339 C CA . ALA A 1 293 ? 31.812 4.598 3.652 1 89.5 293 ALA A CA 1
ATOM 2340 C C . ALA A 1 293 ? 30.484 4.512 4.395 1 89.5 293 ALA A C 1
ATOM 2342 O O . ALA A 1 293 ? 30.016 5.504 4.961 1 89.5 293 ALA A O 1
ATOM 2343 N N . ILE A 1 294 ? 29.875 3.357 4.406 1 92.44 294 ILE A N 1
ATOM 2344 C CA . ILE A 1 294 ? 28.578 3.152 5.051 1 92.44 294 ILE A CA 1
ATOM 2345 C C . ILE A 1 294 ? 28.719 3.348 6.559 1 92.44 294 ILE A C 1
ATOM 2347 O O . ILE A 1 294 ? 27.938 4.078 7.168 1 92.44 294 ILE A O 1
ATOM 2351 N N . LEU A 1 295 ? 29.719 2.77 7.172 1 89.38 295 LEU A N 1
ATOM 2352 C CA . LEU A 1 295 ? 29.938 2.871 8.609 1 89.38 295 LEU A CA 1
ATOM 2353 C C . LEU A 1 295 ? 30.234 4.309 9.016 1 89.38 295 LEU A C 1
ATOM 2355 O O . LEU A 1 295 ? 29.781 4.777 10.055 1 89.38 295 LEU A O 1
ATOM 2359 N N . ASN A 1 296 ? 30.984 4.953 8.211 1 89.12 296 ASN A N 1
ATOM 2360 C CA . ASN A 1 296 ? 31.281 6.355 8.477 1 89.12 296 ASN A CA 1
ATOM 2361 C C . ASN A 1 296 ? 30.031 7.215 8.453 1 89.12 296 ASN A C 1
ATOM 2363 O O . ASN A 1 296 ? 29.828 8.062 9.328 1 89.12 296 ASN A O 1
ATOM 2367 N N . LYS A 1 297 ? 29.219 6.957 7.484 1 91.38 297 LYS A N 1
ATOM 2368 C CA . LYS A 1 297 ? 27.984 7.723 7.387 1 91.38 297 LYS A CA 1
ATOM 2369 C C . LYS A 1 297 ? 27.062 7.418 8.562 1 91.38 297 LYS A C 1
ATOM 2371 O O . LYS A 1 297 ? 26.375 8.312 9.07 1 91.38 297 LYS A O 1
ATOM 2376 N N . ILE A 1 298 ? 27 6.203 9.008 1 91.56 298 ILE A N 1
ATOM 2377 C CA . ILE A 1 298 ? 26.188 5.828 10.148 1 91.56 298 ILE A CA 1
ATOM 2378 C C . ILE A 1 298 ? 26.672 6.551 11.398 1 91.56 298 ILE A C 1
ATOM 2380 O O . ILE A 1 298 ? 25.891 7.133 12.148 1 91.56 298 ILE A O 1
ATOM 2384 N N . THR A 1 299 ? 27.938 6.551 11.578 1 88.5 299 THR A N 1
ATOM 2385 C CA . THR A 1 299 ? 28.547 7.125 12.773 1 88.5 299 THR A CA 1
ATOM 2386 C C . THR A 1 299 ? 28.391 8.641 12.781 1 88.5 299 THR A C 1
ATOM 2388 O O . THR A 1 299 ? 28.125 9.242 13.828 1 88.5 299 THR A O 1
ATOM 2391 N N . ASN A 1 300 ? 28.484 9.219 11.664 1 89.31 300 ASN A N 1
ATOM 2392 C CA . ASN A 1 300 ? 28.516 10.68 11.586 1 89.31 300 ASN A CA 1
ATOM 2393 C C . ASN A 1 300 ? 27.109 11.266 11.453 1 89.31 300 ASN A C 1
ATOM 2395 O O . ASN A 1 300 ? 26.844 12.352 11.961 1 89.31 300 ASN A O 1
ATOM 2399 N N . LYS A 1 301 ? 26.219 10.555 10.781 1 86.5 301 LYS A N 1
ATOM 2400 C CA . LYS A 1 301 ? 24.969 11.195 10.398 1 86.5 301 LYS A CA 1
ATOM 2401 C C . LYS A 1 301 ? 23.766 10.461 11 1 86.5 301 LYS A C 1
ATOM 2403 O O . LYS A 1 301 ? 22.719 11.062 11.219 1 86.5 301 LYS A O 1
ATOM 2408 N N . HIS A 1 302 ? 23.953 9.203 11.305 1 85.56 302 HIS A N 1
ATOM 2409 C CA . HIS A 1 302 ? 22.75 8.43 11.617 1 85.56 302 HIS A CA 1
ATOM 2410 C C . HIS A 1 302 ? 22.906 7.695 12.945 1 85.56 302 HIS A C 1
ATOM 2412 O O . HIS A 1 302 ? 22.234 6.688 13.18 1 85.56 302 HIS A O 1
ATOM 2418 N N . GLN A 1 303 ? 23.719 8.234 13.742 1 83.38 303 GLN A N 1
ATOM 2419 C CA . GLN A 1 303 ? 23.984 7.555 15 1 83.38 303 GLN A CA 1
ATOM 2420 C C . GLN A 1 303 ? 22.75 7.539 15.891 1 83.38 303 GLN A C 1
ATOM 2422 O O . GLN A 1 303 ? 22.078 8.562 16.047 1 83.38 303 GLN A O 1
ATOM 2427 N N . ASN A 1 304 ? 22.297 6.434 16.391 1 85.19 304 ASN A N 1
ATOM 2428 C CA . ASN A 1 304 ? 21.266 6.215 17.391 1 85.19 304 ASN A CA 1
ATOM 2429 C C . ASN A 1 304 ? 19.875 6.457 16.812 1 85.19 304 ASN A C 1
ATOM 2431 O O . ASN A 1 304 ? 18.922 6.746 17.562 1 85.19 304 ASN A O 1
ATOM 2435 N N . LYS A 1 305 ? 19.797 6.496 15.531 1 90.62 305 LYS A N 1
ATOM 2436 C CA . LYS A 1 305 ? 18.484 6.66 14.922 1 90.62 305 LYS A CA 1
ATOM 2437 C C . LYS A 1 305 ? 17.625 5.422 15.148 1 90.62 305 LYS A C 1
ATOM 2439 O O . LYS A 1 305 ? 18.125 4.297 15.164 1 90.62 305 LYS A O 1
ATOM 2444 N N . THR A 1 306 ? 16.359 5.656 15.422 1 95.12 306 THR A N 1
ATOM 2445 C CA . THR A 1 306 ? 15.336 4.621 15.5 1 95.12 306 THR A CA 1
ATOM 2446 C C . THR A 1 306 ? 14.266 4.844 14.438 1 95.12 306 THR A C 1
ATOM 2448 O O . THR A 1 306 ? 14.18 5.926 13.852 1 95.12 306 THR A O 1
ATOM 2451 N N . ASN A 1 307 ? 13.539 3.77 14.164 1 96.75 307 ASN A N 1
ATOM 2452 C CA . ASN A 1 307 ? 12.539 3.873 13.109 1 96.75 307 ASN A CA 1
ATOM 2453 C C . ASN A 1 307 ? 13.148 4.41 11.812 1 96.75 307 ASN A C 1
ATOM 2455 O O . ASN A 1 307 ? 12.586 5.316 11.195 1 96.75 307 ASN A O 1
ATOM 2459 N N . PHE A 1 308 ? 14.312 3.895 11.523 1 97 308 PHE A N 1
ATOM 2460 C CA . PHE A 1 308 ? 15.219 4.445 10.531 1 97 308 PHE A CA 1
ATOM 2461 C C . PHE A 1 308 ? 15.383 3.482 9.359 1 97 308 PHE A C 1
ATOM 2463 O O . PHE A 1 308 ? 15.711 2.309 9.555 1 97 308 PHE A O 1
ATOM 2470 N N . TRP A 1 309 ? 15.086 3.898 8.141 1 98 309 TRP A N 1
ATOM 2471 C CA . TRP A 1 309 ? 15.289 3.166 6.898 1 98 309 TRP A CA 1
ATOM 2472 C C . TRP A 1 309 ? 16.047 4.016 5.887 1 98 309 TRP A C 1
ATOM 2474 O O . TRP A 1 309 ? 15.523 5.004 5.371 1 98 309 TRP A O 1
ATOM 2484 N N . TRP A 1 310 ? 17.344 3.701 5.703 1 97.75 310 TRP A N 1
ATOM 2485 C CA . TRP A 1 310 ? 18.25 4.457 4.836 1 97.75 310 TRP A CA 1
ATOM 2486 C C . TRP A 1 310 ? 18.578 3.676 3.57 1 97.75 310 TRP A C 1
ATOM 2488 O O . TRP A 1 310 ? 19.109 2.564 3.637 1 97.75 310 TRP A O 1
ATOM 2498 N N . GLY A 1 311 ? 18.188 4.141 2.434 1 97.5 311 GLY A N 1
ATOM 2499 C CA . GLY A 1 311 ? 18.375 3.51 1.138 1 97.5 311 GLY A CA 1
ATOM 2500 C C . GLY A 1 311 ? 18.016 4.414 -0.027 1 97.5 311 GLY A C 1
ATOM 2501 O O . GLY A 1 311 ? 18 5.641 0.116 1 97.5 311 GLY A O 1
ATOM 2502 N N . ASN A 1 312 ? 17.953 3.875 -1.162 1 96.94 312 ASN A N 1
ATOM 2503 C CA . ASN A 1 312 ? 17.484 4.543 -2.367 1 96.94 312 ASN A CA 1
ATOM 2504 C C . ASN A 1 312 ? 16.078 4.074 -2.75 1 96.94 312 ASN A C 1
ATOM 2506 O O . ASN A 1 312 ? 15.914 2.961 -3.25 1 96.94 312 ASN A O 1
ATOM 2510 N N . PHE A 1 313 ? 15.109 4.984 -2.621 1 96.31 313 PHE A N 1
ATOM 2511 C CA . PHE A 1 313 ? 13.719 4.555 -2.652 1 96.31 313 PHE A CA 1
ATOM 2512 C C . PHE A 1 313 ? 13.117 4.762 -4.039 1 96.31 313 PHE A C 1
ATOM 2514 O O . PHE A 1 313 ? 13.383 5.773 -4.691 1 96.31 313 PHE A O 1
ATOM 2521 N N . ARG A 1 314 ? 12.398 3.758 -4.41 1 94.75 314 ARG A N 1
ATOM 2522 C CA . ARG A 1 314 ? 11.562 3.836 -5.602 1 94.75 314 ARG A CA 1
ATOM 2523 C C . ARG A 1 314 ? 10.148 4.285 -5.242 1 94.75 314 ARG A C 1
ATOM 2525 O O . ARG A 1 314 ? 9.531 3.736 -4.324 1 94.75 314 ARG A O 1
ATOM 2532 N N . LEU A 1 315 ? 9.703 5.262 -5.992 1 92.19 315 LEU A N 1
ATOM 2533 C CA . LEU A 1 315 ? 8.367 5.809 -5.77 1 92.19 315 LEU A CA 1
ATOM 2534 C C . LEU A 1 315 ? 7.461 5.523 -6.957 1 92.19 315 LEU A C 1
ATOM 2536 O O . LEU A 1 315 ? 7.914 5.504 -8.102 1 92.19 315 LEU A O 1
ATOM 2540 N N . ASN A 1 316 ? 6.133 5.289 -6.633 1 91.06 316 ASN A N 1
ATOM 2541 C CA . ASN A 1 316 ? 5.109 5.125 -7.66 1 91.06 316 ASN A CA 1
ATOM 2542 C C . ASN A 1 316 ? 5.457 3.996 -8.625 1 91.06 316 ASN A C 1
ATOM 2544 O O . ASN A 1 316 ? 5.285 4.137 -9.836 1 91.06 316 ASN A O 1
ATOM 2548 N N . TRP A 1 317 ? 5.988 3.027 -8.062 1 94.69 317 TRP A N 1
ATOM 2549 C CA . TRP A 1 317 ? 6.359 1.864 -8.859 1 94.69 317 TRP A CA 1
ATOM 2550 C C . TRP A 1 317 ? 5.145 0.982 -9.133 1 94.69 317 TRP A C 1
ATOM 2552 O O . TRP A 1 317 ? 4.492 0.508 -8.203 1 94.69 317 TRP A O 1
ATOM 2562 N N . ALA A 1 318 ? 4.891 0.735 -10.352 1 94.69 318 ALA A N 1
ATOM 2563 C CA . ALA A 1 318 ? 3.678 0.029 -10.75 1 94.69 318 ALA A CA 1
ATOM 2564 C C . ALA A 1 318 ? 3.773 -1.458 -10.422 1 94.69 318 ALA A C 1
ATOM 2566 O O . ALA A 1 318 ? 4.855 -2.047 -10.492 1 94.69 318 ALA A O 1
ATOM 2567 N N . VAL A 1 319 ? 2.627 -2.047 -10.141 1 93.69 319 VAL A N 1
ATOM 2568 C CA . VAL A 1 319 ? 2.521 -3.486 -9.93 1 93.69 319 VAL A CA 1
ATOM 2569 C C . VAL A 1 319 ? 2.334 -4.188 -11.273 1 93.69 319 VAL A C 1
ATOM 2571 O O . VAL A 1 319 ? 1.423 -3.854 -12.039 1 93.69 319 VAL A O 1
ATOM 2574 N N . ASP A 1 320 ? 3.182 -5.145 -11.484 1 89.88 320 ASP A N 1
ATOM 2575 C CA . ASP A 1 320 ? 3.092 -5.902 -12.734 1 89.88 320 ASP A CA 1
ATOM 2576 C C . ASP A 1 320 ? 2.166 -7.105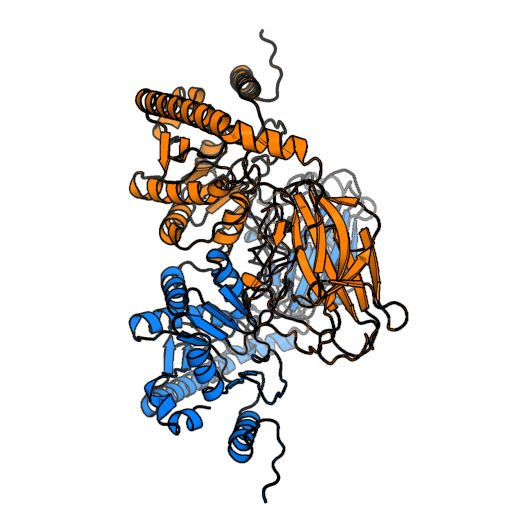 -12.57 1 89.88 320 ASP A C 1
ATOM 2578 O O . ASP A 1 320 ? 2.316 -7.895 -11.641 1 89.88 320 ASP A O 1
ATOM 2582 N N . LEU A 1 321 ? 1.362 -7.277 -13.523 1 84.5 321 LEU A N 1
ATOM 2583 C CA . LEU A 1 321 ? 0.414 -8.383 -13.453 1 84.5 321 LEU A CA 1
ATOM 2584 C C . LEU A 1 321 ? 0.873 -9.547 -14.32 1 84.5 321 LEU A C 1
ATOM 2586 O O . LEU A 1 321 ? 0.217 -10.594 -14.359 1 84.5 321 LEU A O 1
ATOM 2590 N N . THR A 1 322 ? 1.978 -9.336 -14.961 1 82.56 322 THR A N 1
ATOM 2591 C CA . THR A 1 322 ? 2.529 -10.383 -15.805 1 82.56 322 THR A CA 1
ATOM 2592 C C . THR A 1 322 ? 4.047 -10.445 -15.672 1 82.56 322 THR A C 1
ATOM 2594 O O . THR A 1 322 ? 4.66 -9.555 -15.078 1 82.56 322 THR A O 1
ATOM 2597 N N . GLY A 1 323 ? 4.621 -11.586 -16.094 1 82.19 323 GLY A N 1
ATOM 2598 C CA . GLY A 1 323 ? 6.066 -11.695 -16.188 1 82.19 323 GLY A CA 1
ATOM 2599 C C . GLY A 1 323 ? 6.727 -12.039 -14.867 1 82.19 323 GLY A C 1
ATOM 2600 O O . GLY A 1 323 ? 6.062 -12.516 -13.945 1 82.19 323 GLY A O 1
ATOM 2601 N N . LYS A 1 324 ? 8.039 -11.758 -14.883 1 82.38 324 LYS A N 1
ATOM 2602 C CA . LYS A 1 324 ? 8.891 -12.133 -13.758 1 82.38 324 LYS A CA 1
ATOM 2603 C C . LYS A 1 324 ? 8.422 -11.461 -12.469 1 82.38 324 LYS A C 1
ATOM 2605 O O . LYS A 1 324 ? 8.438 -12.078 -11.398 1 82.38 324 LYS A O 1
ATOM 2610 N N . TRP A 1 325 ? 8.008 -10.25 -12.625 1 89.31 325 TRP A N 1
ATOM 2611 C CA . TRP A 1 325 ? 7.68 -9.469 -11.438 1 89.31 325 TRP A CA 1
ATOM 2612 C C . TRP A 1 325 ? 6.18 -9.453 -11.188 1 89.31 325 TRP A C 1
ATOM 2614 O O . TRP A 1 325 ? 5.664 -8.57 -10.5 1 89.31 325 TRP A O 1
ATOM 2624 N N . GLN A 1 326 ? 5.484 -10.422 -11.727 1 89 326 GLN A N 1
ATOM 2625 C CA . GLN A 1 326 ? 4.035 -10.508 -11.555 1 89 326 GLN A CA 1
ATOM 2626 C C . GLN A 1 326 ? 3.654 -10.562 -10.078 1 89 326 GLN A C 1
ATOM 2628 O O . GLN A 1 326 ? 4.242 -11.32 -9.305 1 89 326 GLN A O 1
ATOM 2633 N N . GLU A 1 327 ? 2.748 -9.727 -9.711 1 91.44 327 GLU A N 1
ATOM 2634 C CA . GLU A 1 327 ? 2.16 -9.688 -8.375 1 91.44 327 GLU A CA 1
ATOM 2635 C C . GLU A 1 327 ? 0.636 -9.672 -8.445 1 91.44 327 GLU A C 1
ATOM 2637 O O . GLU A 1 327 ? 0.04 -8.664 -8.844 1 91.44 327 GLU A O 1
ATOM 2642 N N . LEU A 1 328 ? 0.023 -10.766 -7.977 1 85.12 328 LEU A N 1
ATOM 2643 C CA . LEU A 1 328 ? -1.427 -10.883 -8.086 1 85.12 328 LEU A CA 1
ATOM 2644 C C . LEU A 1 328 ? -2.082 -10.789 -6.711 1 85.12 328 LEU A C 1
ATOM 2646 O O . LEU A 1 328 ? -3.311 -10.758 -6.605 1 85.12 328 LEU A O 1
ATOM 2650 N N . GLU A 1 329 ? -1.235 -10.688 -5.73 1 89.81 329 GLU A N 1
ATOM 2651 C CA . GLU A 1 329 ? -1.771 -10.727 -4.371 1 89.81 329 GLU A CA 1
ATOM 2652 C C . GLU A 1 329 ? -1.869 -9.328 -3.775 1 89.81 329 GLU A C 1
ATOM 2654 O O . GLU A 1 329 ? -2.709 -9.07 -2.91 1 89.81 329 GLU A O 1
ATOM 2659 N N . TYR A 1 330 ? -1.007 -8.453 -4.102 1 94.81 330 TYR A N 1
ATOM 2660 C CA . TYR A 1 330 ? -1.065 -7.078 -3.621 1 94.81 330 TYR A CA 1
ATOM 2661 C C . TYR A 1 330 ? -2.076 -6.262 -4.418 1 94.81 330 TYR A C 1
ATOM 2663 O O . TYR A 1 330 ? -1.81 -5.871 -5.555 1 94.81 330 TYR A O 1
ATOM 2671 N N . LEU A 1 331 ? -3.121 -5.902 -3.842 1 92.88 331 LEU A N 1
ATOM 2672 C CA . LEU A 1 331 ? -4.246 -5.289 -4.543 1 92.88 331 LEU A CA 1
ATOM 2673 C C . LEU A 1 331 ? -4.121 -3.771 -4.551 1 92.88 331 LEU A C 1
ATOM 2675 O O . LEU A 1 331 ? -4.891 -3.078 -3.883 1 92.88 331 LEU A O 1
ATOM 2679 N N . SER A 1 332 ? -3.275 -3.264 -5.355 1 94 332 SER A N 1
ATOM 2680 C CA . SER A 1 332 ? -3 -1.859 -5.648 1 94 332 SER A CA 1
ATOM 2681 C C . SER A 1 332 ? -2.264 -1.702 -6.973 1 94 332 SER A C 1
ATOM 2683 O O . SER A 1 332 ? -1.528 -2.6 -7.391 1 94 332 SER A O 1
ATOM 2685 N N . PRO A 1 333 ? -2.471 -0.661 -7.676 1 93.31 333 PRO A N 1
ATOM 2686 C CA . PRO A 1 333 ? -1.768 -0.476 -8.945 1 93.31 333 PRO A CA 1
ATOM 2687 C C . PRO A 1 333 ? -0.288 -0.149 -8.766 1 93.31 333 PRO A C 1
ATOM 2689 O O . PRO A 1 333 ? 0.501 -0.288 -9.703 1 93.31 333 PRO A O 1
ATOM 2692 N N . ALA A 1 334 ? 0.052 0.319 -7.578 1 96 334 ALA A N 1
ATOM 2693 C CA . ALA A 1 334 ? 1.439 0.688 -7.312 1 96 334 ALA A CA 1
ATOM 2694 C C . ALA A 1 334 ? 1.857 0.275 -5.906 1 96 334 ALA A C 1
ATOM 2696 O O . ALA A 1 334 ? 1.022 0.203 -5 1 96 334 ALA A O 1
ATOM 2697 N N . TYR A 1 335 ? 3.115 0.03 -5.816 1 97.12 335 TYR A N 1
ATOM 2698 C CA . TYR A 1 335 ? 3.674 -0.295 -4.508 1 97.12 335 TYR A CA 1
ATOM 2699 C C . TYR A 1 335 ? 3.879 0.964 -3.674 1 97.12 335 TYR A C 1
ATOM 2701 O O . TYR A 1 335 ? 4.051 2.057 -4.219 1 97.12 335 TYR A O 1
ATOM 2709 N N . PRO A 1 336 ? 3.818 0.839 -2.33 1 97.12 336 PRO A N 1
ATOM 2710 C CA . PRO A 1 336 ? 4.402 1.914 -1.525 1 97.12 336 PRO A CA 1
ATOM 2711 C C . PRO A 1 336 ? 5.914 2.037 -1.716 1 97.12 336 PRO A C 1
ATOM 2713 O O . PRO A 1 336 ? 6.543 1.139 -2.277 1 97.12 336 PRO A O 1
ATOM 2716 N N . ALA A 1 337 ? 6.438 3.146 -1.282 1 96.31 337 ALA A N 1
ATOM 2717 C CA . ALA A 1 337 ? 7.867 3.395 -1.435 1 96.31 337 ALA A CA 1
ATOM 2718 C C . ALA A 1 337 ? 8.688 2.252 -0.841 1 96.31 337 ALA A C 1
ATOM 2720 O O . ALA A 1 337 ? 8.398 1.78 0.261 1 96.31 337 ALA A O 1
ATOM 2721 N N . PHE A 1 338 ? 9.648 1.823 -1.577 1 97.62 338 PHE A N 1
ATOM 2722 C CA . PHE A 1 338 ? 10.555 0.784 -1.103 1 97.62 338 PHE A CA 1
ATOM 2723 C C . PHE A 1 338 ? 11.984 1.058 -1.562 1 97.62 338 PHE A C 1
ATOM 2725 O O . PHE A 1 338 ? 12.195 1.718 -2.582 1 97.62 338 PHE A O 1
ATOM 2732 N N . ALA A 1 339 ? 12.953 0.619 -0.812 1 97.94 339 ALA A N 1
ATOM 2733 C CA . ALA A 1 339 ? 14.359 0.764 -1.18 1 97.94 339 ALA A CA 1
ATOM 2734 C C . ALA A 1 339 ? 14.758 -0.267 -2.229 1 97.94 339 ALA A C 1
ATOM 2736 O O . ALA A 1 339 ? 14.367 -1.434 -2.145 1 97.94 339 ALA A O 1
ATOM 2737 N N . CYS A 1 340 ? 15.484 0.173 -3.172 1 95.75 340 CYS A N 1
ATOM 2738 C CA . CYS A 1 340 ? 15.93 -0.786 -4.18 1 95.75 340 CYS A CA 1
ATOM 2739 C C . CYS A 1 340 ? 16.844 -1.836 -3.566 1 95.75 340 CYS A C 1
ATOM 2741 O O . CYS A 1 340 ? 17.422 -1.617 -2.5 1 95.75 340 CYS A O 1
ATOM 2743 N N . GLY A 1 341 ? 17.094 -2.908 -4.219 1 92.88 341 GLY A N 1
ATOM 2744 C CA . GLY A 1 341 ? 17.594 -4.148 -3.643 1 92.88 341 GLY A CA 1
ATOM 2745 C C . GLY A 1 341 ? 19.109 -4.199 -3.545 1 92.88 341 GLY A C 1
ATOM 2746 O O . GLY A 1 341 ? 19.672 -5.148 -2.996 1 92.88 341 GLY A O 1
ATOM 2747 N N . SER A 1 342 ? 19.844 -3.148 -4.078 1 96.31 342 SER A N 1
ATOM 2748 C CA . SER A 1 342 ? 21.297 -3.203 -3.986 1 96.31 342 SER A CA 1
ATOM 2749 C C . SER A 1 342 ? 21.766 -3.195 -2.533 1 96.31 342 SER A C 1
ATOM 2751 O O . SER A 1 342 ? 22.75 -3.848 -2.188 1 96.31 342 SER A O 1
ATOM 2753 N N . GLY A 1 343 ? 21.031 -2.398 -1.746 1 97.25 343 GLY A N 1
ATOM 2754 C CA . GLY A 1 343 ? 21.297 -2.398 -0.318 1 97.25 343 GLY A CA 1
ATOM 2755 C C . GLY A 1 343 ? 20.562 -1.309 0.433 1 97.25 343 GLY A C 1
ATOM 2756 O O . GLY A 1 343 ? 20.109 -0.331 -0.168 1 97.25 343 GLY A O 1
ATOM 2757 N N . TYR A 1 344 ? 20.422 -1.471 1.69 1 98.06 344 TYR A N 1
ATOM 2758 C CA . TYR A 1 344 ? 19.828 -0.486 2.592 1 98.06 344 TYR A CA 1
ATOM 2759 C C . TYR A 1 344 ? 20.172 -0.797 4.043 1 98.06 344 TYR A C 1
ATOM 2761 O O . TYR A 1 344 ? 20.641 -1.896 4.355 1 98.06 344 TYR A O 1
ATOM 2769 N N . VAL A 1 345 ? 20 0.186 4.902 1 97.75 345 VAL A N 1
ATOM 2770 C CA . VAL A 1 345 ? 20.219 0.038 6.336 1 97.75 345 VAL A CA 1
ATOM 2771 C C . VAL A 1 345 ? 18.938 0.323 7.098 1 97.75 345 VAL A C 1
ATOM 2773 O O . VAL A 1 345 ? 18.219 1.281 6.785 1 97.75 345 VAL A O 1
ATOM 2776 N N . ILE A 1 346 ? 18.609 -0.509 8.008 1 98.19 346 ILE A N 1
ATOM 2777 C CA . ILE A 1 346 ? 17.453 -0.271 8.883 1 98.19 346 ILE A CA 1
ATOM 2778 C C . ILE A 1 346 ? 17.875 -0.395 10.344 1 98.19 346 ILE A C 1
ATOM 2780 O O . ILE A 1 346 ? 18.844 -1.093 10.656 1 98.19 346 ILE A O 1
ATOM 2784 N N . SER A 1 347 ? 17.188 0.319 11.203 1 98.19 347 SER A N 1
ATOM 2785 C CA . SER A 1 347 ? 17.5 0.275 12.625 1 98.19 347 SER A CA 1
ATOM 2786 C C . SER A 1 347 ? 16.984 -1.018 13.258 1 98.19 347 SER A C 1
ATOM 2788 O O . SER A 1 347 ? 16.094 -1.668 12.719 1 98.19 347 SER A O 1
ATOM 2790 N N . TYR A 1 348 ? 17.516 -1.333 14.391 1 97.62 348 TYR A N 1
ATOM 2791 C CA . TYR A 1 348 ? 17.25 -2.584 15.094 1 97.62 348 TYR A CA 1
ATOM 2792 C C . TYR A 1 348 ? 15.766 -2.709 15.43 1 97.62 348 TYR A C 1
ATOM 2794 O O . TYR A 1 348 ? 15.203 -3.805 15.375 1 97.62 348 TYR A O 1
ATOM 2802 N N . ASP A 1 349 ? 15.133 -1.651 15.82 1 98.25 349 ASP A N 1
ATOM 2803 C CA . ASP A 1 349 ? 13.727 -1.707 16.203 1 98.25 349 ASP A CA 1
ATOM 2804 C C . ASP A 1 349 ? 12.867 -2.168 15.023 1 98.25 349 ASP A C 1
ATOM 2806 O O . ASP A 1 349 ? 11.859 -2.859 15.219 1 98.25 349 ASP A O 1
ATOM 2810 N N . LEU A 1 350 ? 13.234 -1.783 13.805 1 98.56 350 LEU A N 1
ATOM 2811 C CA . LEU A 1 350 ? 12.516 -2.25 12.625 1 98.56 350 LEU A CA 1
ATOM 2812 C C . LEU A 1 350 ? 12.742 -3.742 12.406 1 98.56 350 LEU A C 1
ATOM 2814 O O . LEU A 1 350 ? 11.805 -4.477 12.094 1 98.56 350 LEU A O 1
ATOM 2818 N N . VAL A 1 351 ? 14 -4.199 12.555 1 98.56 351 VAL A N 1
ATOM 2819 C CA . VAL A 1 351 ? 14.32 -5.617 12.414 1 98.56 351 VAL A CA 1
ATOM 2820 C C . VAL A 1 351 ? 13.516 -6.43 13.43 1 98.56 351 VAL A C 1
ATOM 2822 O O . VAL A 1 351 ? 12.969 -7.484 13.102 1 98.56 351 VAL A O 1
ATOM 2825 N N . ARG A 1 352 ? 13.484 -5.965 14.617 1 98.5 352 ARG A N 1
ATOM 2826 C CA . ARG A 1 352 ? 12.758 -6.652 15.68 1 98.5 352 ARG A CA 1
ATOM 2827 C C . ARG A 1 352 ? 11.281 -6.793 15.336 1 98.5 352 ARG A C 1
ATOM 2829 O O . ARG A 1 352 ? 10.695 -7.859 15.516 1 98.5 352 ARG A O 1
ATOM 2836 N N . TRP A 1 353 ? 10.688 -5.703 14.883 1 98.75 353 TRP A N 1
ATOM 2837 C CA . TRP A 1 353 ? 9.281 -5.773 14.5 1 98.75 353 TRP A CA 1
ATOM 2838 C C . TRP A 1 353 ? 9.07 -6.801 13.391 1 98.75 353 TRP A C 1
ATOM 2840 O O . TRP A 1 353 ? 8.117 -7.582 13.438 1 98.75 353 TRP A O 1
ATOM 2850 N N . LEU A 1 354 ? 9.914 -6.801 12.375 1 98.75 354 LEU A N 1
ATOM 2851 C CA . LEU A 1 354 ? 9.828 -7.762 11.281 1 98.75 354 LEU A CA 1
ATOM 2852 C C . LEU A 1 354 ? 9.961 -9.188 11.805 1 98.75 354 LEU A C 1
ATOM 2854 O O . LEU A 1 354 ? 9.203 -10.07 11.398 1 98.75 354 LEU A O 1
ATOM 2858 N N . ALA A 1 355 ? 10.906 -9.375 12.672 1 98.69 355 ALA A N 1
ATOM 2859 C CA . ALA A 1 355 ? 11.133 -10.695 13.258 1 98.69 355 ALA A CA 1
ATOM 2860 C C . ALA A 1 355 ? 9.906 -11.156 14.047 1 98.69 355 ALA A C 1
ATOM 2862 O O . ALA A 1 355 ? 9.461 -12.297 13.891 1 98.69 355 ALA A O 1
ATOM 2863 N N . GLU A 1 356 ? 9.367 -10.289 14.797 1 98.12 356 GLU A N 1
ATOM 2864 C CA . GLU A 1 356 ? 8.227 -10.617 15.656 1 98.12 356 GLU A CA 1
ATOM 2865 C C . GLU A 1 356 ? 6.984 -10.938 14.82 1 98.12 356 GLU A C 1
ATOM 2867 O O . GLU A 1 356 ? 6.113 -11.688 15.266 1 98.12 356 GLU A O 1
ATOM 2872 N N . ASN A 1 357 ? 6.914 -10.398 13.664 1 98.5 357 ASN A N 1
ATOM 2873 C CA . ASN A 1 357 ? 5.742 -10.586 12.82 1 98.5 357 ASN A CA 1
ATOM 2874 C C . ASN A 1 357 ? 6.035 -11.523 11.656 1 98.5 357 ASN A C 1
ATOM 2876 O O . ASN A 1 357 ? 5.238 -11.633 10.719 1 98.5 357 ASN A O 1
ATOM 2880 N N . SER A 1 358 ? 7.145 -12.211 11.68 1 97.94 358 SER A N 1
ATOM 2881 C CA . SER A 1 358 ? 7.645 -12.984 10.547 1 97.94 358 SER A CA 1
ATOM 2882 C C . SER A 1 358 ? 6.645 -14.055 10.133 1 97.94 358 SER A C 1
ATOM 2884 O O . SER A 1 358 ? 6.531 -14.383 8.945 1 97.94 358 SER A O 1
ATOM 2886 N N . GLU A 1 359 ? 5.859 -14.578 11.023 1 96.62 359 GLU A N 1
ATOM 2887 C CA . GLU A 1 359 ? 4.926 -15.656 10.711 1 96.62 359 GLU A CA 1
ATOM 2888 C C . GLU A 1 359 ? 3.635 -15.117 10.102 1 96.62 359 GLU A C 1
ATOM 2890 O O . GLU A 1 359 ? 2.859 -15.867 9.508 1 96.62 359 GLU A O 1
ATOM 2895 N N . ARG A 1 360 ? 3.428 -13.844 10.281 1 97.75 360 ARG A N 1
ATOM 2896 C CA . ARG A 1 360 ? 2.152 -13.281 9.844 1 97.75 360 ARG A CA 1
ATOM 2897 C C . ARG A 1 360 ? 2.326 -12.438 8.586 1 97.75 360 ARG A C 1
ATOM 2899 O O . ARG A 1 360 ? 1.381 -12.266 7.812 1 97.75 360 ARG A O 1
ATOM 2906 N N . LEU A 1 361 ? 3.506 -11.852 8.383 1 98.62 361 LEU A N 1
ATOM 2907 C CA . LEU A 1 361 ? 3.746 -10.984 7.234 1 98.62 361 LEU A CA 1
ATOM 2908 C C . LEU A 1 361 ? 3.611 -11.766 5.93 1 98.62 361 LEU A C 1
ATOM 2910 O O . LEU A 1 361 ? 4.145 -12.875 5.805 1 98.62 361 LEU A O 1
ATOM 2914 N N . LYS A 1 362 ? 2.863 -11.227 5.027 1 98.19 362 LYS A N 1
ATOM 2915 C CA . LYS A 1 362 ? 2.646 -11.852 3.727 1 98.19 362 LYS A CA 1
ATOM 2916 C C . LYS A 1 362 ? 3.91 -11.805 2.873 1 98.19 362 LYS A C 1
ATOM 2918 O O . LYS A 1 362 ? 4.594 -10.773 2.826 1 98.19 362 LYS A O 1
ATOM 2923 N N . ILE A 1 363 ? 4.203 -12.922 2.236 1 97.12 363 ILE A N 1
ATOM 2924 C CA . ILE A 1 363 ? 5.324 -12.992 1.308 1 97.12 363 ILE A CA 1
ATOM 2925 C C . ILE A 1 363 ? 4.867 -12.562 -0.087 1 97.12 363 ILE A C 1
ATOM 2927 O O . ILE A 1 363 ? 4.125 -13.289 -0.751 1 97.12 363 ILE A O 1
ATOM 2931 N N . TYR A 1 364 ? 5.32 -11.445 -0.545 1 96.25 364 TYR A N 1
ATOM 2932 C CA . TYR A 1 364 ? 5 -10.953 -1.879 1 96.25 364 TYR A CA 1
ATOM 2933 C C . TYR A 1 364 ? 6.117 -11.266 -2.863 1 96.25 364 TYR A C 1
ATOM 2935 O O . TYR A 1 364 ? 7.074 -11.969 -2.521 1 96.25 364 TYR A O 1
ATOM 2943 N N . GLN A 1 365 ? 5.992 -10.945 -4.152 1 90.88 365 GLN A N 1
ATOM 2944 C CA . GLN A 1 365 ? 6.812 -11.43 -5.254 1 90.88 365 GLN A CA 1
ATOM 2945 C C . GLN A 1 365 ? 8.266 -11.008 -5.09 1 90.88 365 GLN A C 1
ATOM 2947 O O . GLN A 1 365 ? 9.18 -11.727 -5.504 1 90.88 365 GLN A O 1
ATOM 2952 N N . GLY A 1 366 ? 8.664 -10.031 -4.418 1 92.75 366 GLY A N 1
ATOM 2953 C CA . GLY A 1 366 ? 10.016 -9.523 -4.254 1 92.75 366 GLY A CA 1
ATOM 2954 C C . GLY A 1 366 ? 10.297 -9.008 -2.855 1 92.75 366 GLY A C 1
ATOM 2955 O O . GLY A 1 366 ? 9.398 -8.484 -2.189 1 92.75 366 GLY A O 1
ATOM 2956 N N . GLU A 1 367 ? 11.594 -9.258 -2.559 1 95.19 367 GLU A N 1
ATOM 2957 C CA . GLU A 1 367 ? 11.969 -8.859 -1.207 1 95.19 367 GLU A CA 1
ATOM 2958 C C . GLU A 1 367 ? 11.82 -7.352 -1.018 1 95.19 367 GLU A C 1
ATOM 2960 O O . GLU A 1 367 ? 11.344 -6.898 0.023 1 95.19 367 GLU A O 1
ATOM 2965 N N . ASP A 1 368 ? 12.227 -6.547 -2.02 1 96.44 368 ASP A N 1
ATOM 2966 C CA . ASP A 1 368 ? 12.18 -5.094 -1.897 1 96.44 368 ASP A CA 1
ATOM 2967 C C . ASP A 1 368 ? 10.742 -4.598 -1.765 1 96.44 368 ASP A C 1
ATOM 2969 O O . ASP A 1 368 ? 10.438 -3.795 -0.878 1 96.44 368 ASP A O 1
ATOM 2973 N N . VAL A 1 369 ? 9.891 -5.125 -2.66 1 97.44 369 VAL A N 1
ATOM 2974 C CA . VAL A 1 369 ? 8.508 -4.66 -2.648 1 97.44 369 VAL A CA 1
ATOM 2975 C C . VAL A 1 369 ? 7.797 -5.195 -1.408 1 97.44 369 VAL A C 1
ATOM 2977 O O . VAL A 1 369 ? 6.926 -4.523 -0.85 1 97.44 369 VAL A O 1
ATOM 2980 N N . SER A 1 370 ? 8.18 -6.43 -0.948 1 98.31 370 SER A N 1
ATOM 2981 C CA . SER A 1 370 ? 7.648 -6.938 0.313 1 98.31 370 SER A CA 1
ATOM 2982 C C . SER A 1 370 ? 7.996 -6.008 1.472 1 98.31 370 SER A C 1
ATOM 2984 O O . SER A 1 370 ? 7.129 -5.664 2.279 1 98.31 370 SER A O 1
ATOM 2986 N N . MET A 1 371 ? 9.258 -5.582 1.495 1 98.56 371 MET A N 1
ATOM 2987 C CA . MET A 1 371 ? 9.703 -4.66 2.535 1 98.56 371 MET A CA 1
ATOM 2988 C C . MET A 1 371 ? 8.898 -3.365 2.496 1 98.56 371 MET A C 1
ATOM 2990 O O . MET A 1 371 ? 8.508 -2.84 3.541 1 98.56 371 MET A O 1
ATOM 2994 N N . GLY A 1 372 ? 8.711 -2.889 1.291 1 98.44 372 GLY A N 1
ATOM 2995 C CA . GLY A 1 372 ? 7.898 -1.689 1.152 1 98.44 372 GLY A CA 1
ATOM 2996 C C . GLY A 1 372 ? 6.5 -1.844 1.719 1 98.44 372 GLY A C 1
ATOM 2997 O O . GLY A 1 372 ? 6.012 -0.964 2.432 1 98.44 372 GLY A O 1
ATOM 2998 N N . ILE A 1 373 ? 5.879 -2.949 1.4 1 98.69 373 ILE A N 1
ATOM 2999 C CA . ILE A 1 373 ? 4.512 -3.211 1.836 1 98.69 373 ILE A CA 1
ATOM 3000 C C . ILE A 1 373 ? 4.48 -3.41 3.35 1 98.69 373 ILE A C 1
ATOM 3002 O O . ILE A 1 373 ? 3.664 -2.801 4.047 1 98.69 373 ILE A O 1
ATOM 3006 N N . TRP A 1 374 ? 5.395 -4.242 3.898 1 98.81 374 TRP A N 1
ATOM 3007 C CA . TRP A 1 374 ? 5.445 -4.484 5.336 1 98.81 374 TRP A CA 1
ATOM 3008 C C . TRP A 1 374 ? 5.648 -3.182 6.102 1 98.81 374 TRP A C 1
ATOM 3010 O O . TRP A 1 374 ? 4.895 -2.875 7.027 1 98.81 374 TRP A O 1
ATOM 3020 N N . MET A 1 375 ? 6.598 -2.387 5.641 1 98.69 375 MET A N 1
ATOM 3021 C CA . MET A 1 375 ? 7.016 -1.19 6.367 1 98.69 375 MET A CA 1
ATOM 3022 C C . MET A 1 375 ? 5.953 -0.101 6.277 1 98.69 375 MET A C 1
ATOM 3024 O O . MET A 1 375 ? 5.895 0.786 7.133 1 98.69 375 MET A O 1
ATOM 3028 N N . ALA A 1 376 ? 5.113 -0.185 5.266 1 98.44 376 ALA A N 1
ATOM 3029 C CA . ALA A 1 376 ? 4.039 0.797 5.164 1 98.44 376 ALA A CA 1
ATOM 3030 C C . ALA A 1 376 ? 3.115 0.726 6.379 1 98.44 376 ALA A C 1
ATOM 3032 O O . ALA A 1 376 ? 2.516 1.729 6.77 1 98.44 376 ALA A O 1
ATOM 3033 N N . ALA A 1 377 ? 3.043 -0.407 6.977 1 98.75 377 ALA A N 1
ATOM 3034 C CA . ALA A 1 377 ? 2.166 -0.577 8.133 1 98.75 377 ALA A CA 1
ATOM 3035 C C . ALA A 1 377 ? 2.666 0.237 9.328 1 98.75 377 ALA A C 1
ATOM 3037 O O . ALA A 1 377 ? 1.87 0.7 10.148 1 98.75 377 ALA A O 1
ATOM 3038 N N . ILE A 1 378 ? 4.004 0.467 9.391 1 98.5 378 ILE A N 1
ATOM 3039 C CA . ILE A 1 378 ? 4.531 1.119 10.586 1 98.5 378 ILE A CA 1
ATOM 3040 C C . ILE A 1 378 ? 5.23 2.42 10.195 1 98.5 378 ILE A C 1
ATOM 3042 O O . ILE A 1 378 ? 5.637 3.197 11.062 1 98.5 378 ILE A O 1
ATOM 3046 N N . ALA A 1 379 ? 5.469 2.652 8.961 1 96.44 379 ALA A N 1
ATOM 3047 C CA . ALA A 1 379 ? 5.91 3.912 8.367 1 96.44 379 ALA A CA 1
ATOM 3048 C C . ALA A 1 379 ? 7.211 4.391 9.008 1 96.44 379 ALA A C 1
ATOM 3050 O O . ALA A 1 379 ? 7.262 5.484 9.578 1 96.44 379 ALA A O 1
ATOM 3051 N N . PRO A 1 380 ? 8.273 3.732 8.859 1 97.06 380 PRO A N 1
ATOM 3052 C CA . PRO A 1 380 ? 9.547 4.266 9.344 1 97.06 380 PRO A CA 1
ATOM 3053 C C . PRO A 1 380 ? 9.969 5.543 8.617 1 97.06 380 PRO A C 1
ATOM 3055 O O . PRO A 1 380 ? 9.406 5.879 7.574 1 97.06 380 PRO A O 1
ATOM 3058 N N . GLN A 1 381 ? 10.859 6.293 9.258 1 93.56 381 GLN A N 1
ATOM 3059 C CA . GLN A 1 381 ? 11.453 7.43 8.555 1 93.56 381 GLN A CA 1
ATOM 3060 C C . GLN A 1 381 ? 12.398 6.961 7.457 1 93.56 381 GLN A C 1
ATOM 3062 O O . GLN A 1 381 ? 13.328 6.195 7.711 1 93.56 381 GLN A O 1
ATOM 3067 N N . LYS A 1 382 ? 12.156 7.402 6.273 1 96.19 382 LYS A N 1
ATOM 3068 C CA . LYS A 1 382 ? 12.938 6.98 5.113 1 96.19 382 LYS A CA 1
ATOM 3069 C C . LYS A 1 382 ? 13.945 8.055 4.711 1 96.19 382 LYS A C 1
ATOM 3071 O O . LYS A 1 382 ? 13.586 9.219 4.539 1 96.19 382 LYS A O 1
ATOM 3076 N N . TYR A 1 383 ? 15.109 7.691 4.609 1 93.75 383 TYR A N 1
ATOM 3077 C CA . TYR A 1 383 ? 16.172 8.602 4.199 1 93.75 383 TYR A CA 1
ATOM 3078 C C . TYR A 1 383 ? 16.688 8.242 2.811 1 93.75 383 TYR A C 1
ATOM 3080 O O . TYR A 1 383 ? 17.281 7.176 2.617 1 93.75 383 TYR A O 1
ATOM 3088 N N . GLN A 1 384 ? 16.562 9.141 1.922 1 92.38 384 GLN A N 1
ATOM 3089 C CA . GLN A 1 384 ? 16.922 8.945 0.521 1 92.38 384 GLN A CA 1
ATOM 3090 C C . GLN A 1 384 ? 18.406 9.219 0.291 1 92.38 384 GLN A C 1
ATOM 3092 O O . GLN A 1 384 ? 18.922 10.258 0.693 1 92.38 384 GLN A O 1
ATOM 3097 N N . ASP A 1 385 ? 19.047 8.266 -0.382 1 93.69 385 ASP A N 1
ATOM 3098 C CA . ASP A 1 385 ? 20.469 8.422 -0.713 1 93.69 385 ASP A CA 1
ATOM 3099 C C . ASP A 1 385 ? 20.797 7.742 -2.041 1 93.69 385 ASP A C 1
ATOM 3101 O O . ASP A 1 385 ? 20.828 6.512 -2.125 1 93.69 385 ASP A O 1
ATOM 3105 N N . SER A 1 386 ? 21.172 8.484 -3.029 1 92.94 386 SER A N 1
ATOM 3106 C CA . SER A 1 386 ? 21.375 7.977 -4.383 1 92.94 386 SER A CA 1
ATOM 3107 C C . SER A 1 386 ? 22.688 7.199 -4.48 1 92.94 386 SER A C 1
ATOM 3109 O O . SER A 1 386 ? 22.953 6.531 -5.484 1 92.94 386 SER A O 1
ATOM 3111 N N . CYS A 1 387 ? 23.453 7.273 -3.398 1 96.19 387 CYS A N 1
ATOM 3112 C CA . CYS A 1 387 ? 24.703 6.52 -3.404 1 96.19 387 CYS A CA 1
ATOM 3113 C C . CYS A 1 387 ? 24.438 5.023 -3.301 1 96.19 387 CYS A C 1
ATOM 3115 O O . CYS A 1 387 ? 25.328 4.211 -3.555 1 96.19 387 CYS A O 1
ATOM 3117 N N . TRP A 1 388 ? 23.25 4.652 -2.844 1 97.75 388 TRP A N 1
ATOM 3118 C CA . TRP A 1 388 ? 22.781 3.279 -3.016 1 97.75 388 TRP A CA 1
ATOM 3119 C C . TRP A 1 388 ? 22.344 3.029 -4.453 1 97.75 388 TRP A C 1
ATOM 3121 O O . TRP A 1 388 ? 21.172 3.197 -4.785 1 97.75 388 TRP A O 1
ATOM 3131 N N . VAL A 1 389 ? 23.203 2.596 -5.242 1 97.69 389 VAL A N 1
ATOM 3132 C CA . VAL A 1 389 ? 22.953 2.562 -6.68 1 97.69 389 VAL A CA 1
ATOM 3133 C C . VAL A 1 389 ? 22.047 1.382 -7.02 1 97.69 389 VAL A C 1
ATOM 3135 O O . VAL A 1 389 ? 22.328 0.244 -6.633 1 97.69 389 VAL A O 1
ATOM 3138 N N . CYS A 1 390 ? 20.984 1.601 -7.816 1 96.69 390 CYS A N 1
ATOM 3139 C CA . CYS A 1 390 ? 19.938 0.607 -8.008 1 96.69 390 CYS A CA 1
ATOM 3140 C C . CYS A 1 390 ? 20.219 -0.255 -9.227 1 96.69 390 CYS A C 1
ATOM 3142 O O . CYS A 1 390 ? 19.656 -1.342 -9.375 1 96.69 390 CYS A O 1
ATOM 3144 N N . GLU A 1 391 ? 21.062 0.245 -10.094 1 96.44 391 GLU A N 1
ATOM 3145 C CA . GLU A 1 391 ? 21.406 -0.485 -11.312 1 96.44 391 GLU A CA 1
ATOM 3146 C C . GLU A 1 391 ? 22.922 -0.588 -11.484 1 96.44 391 GLU A C 1
ATOM 3148 O O . GLU A 1 391 ? 23.672 0.085 -10.781 1 96.44 391 GLU A O 1
ATOM 3153 N N . LYS A 1 392 ? 23.234 -1.409 -12.43 1 97.12 392 LYS A N 1
ATOM 3154 C CA . LYS A 1 392 ? 24.656 -1.575 -12.672 1 97.12 392 LYS A CA 1
ATOM 3155 C C . LYS A 1 392 ? 25.281 -0.288 -13.211 1 97.12 392 LYS A C 1
ATOM 3157 O O . LYS A 1 392 ? 25.094 0.052 -14.383 1 97.12 392 LYS A O 1
ATOM 3162 N N . MET A 1 393 ? 25.875 0.433 -12.344 1 96.19 393 MET A N 1
ATOM 3163 C CA . MET A 1 393 ? 26.547 1.693 -12.648 1 96.19 393 MET A CA 1
ATOM 3164 C C . MET A 1 393 ? 27.672 1.968 -11.656 1 96.19 393 MET A C 1
ATOM 3166 O O . MET A 1 393 ? 27.547 1.657 -10.469 1 96.19 393 MET A O 1
ATOM 3170 N N . CYS A 1 394 ? 28.719 2.471 -12.195 1 94.75 394 CYS A N 1
ATOM 3171 C CA . CYS A 1 394 ? 29.844 2.793 -11.312 1 94.75 394 CYS A CA 1
ATOM 3172 C C . CYS A 1 394 ? 29.891 4.285 -11.016 1 94.75 394 CYS A C 1
ATOM 3174 O O . CYS A 1 394 ? 29.859 5.105 -11.938 1 94.75 394 CYS A O 1
ATOM 3176 N N . GLN A 1 395 ? 29.781 4.578 -9.797 1 93.62 395 GLN A N 1
ATOM 3177 C CA . GLN A 1 395 ? 29.938 5.938 -9.273 1 93.62 395 GLN A CA 1
ATOM 3178 C C . GLN A 1 395 ? 31.031 6 -8.219 1 93.62 395 GLN A C 1
ATOM 3180 O O . GLN A 1 395 ? 31.188 5.078 -7.418 1 93.62 395 GLN A O 1
ATOM 3185 N N . SER A 1 396 ? 31.781 7.121 -8.141 1 91.38 396 SER A N 1
ATOM 3186 C CA . SER A 1 396 ? 32.906 7.238 -7.223 1 91.38 396 SER A CA 1
ATOM 3187 C C . SER A 1 396 ? 32.469 7.156 -5.77 1 91.38 396 SER A C 1
ATOM 3189 O O . SER A 1 396 ? 33.156 6.602 -4.926 1 91.38 396 SER A O 1
ATOM 3191 N N . ASP A 1 397 ? 31.25 7.656 -5.496 1 94 397 ASP A N 1
ATOM 3192 C CA . ASP A 1 397 ? 30.781 7.73 -4.117 1 94 397 ASP A CA 1
ATOM 3193 C C . ASP A 1 397 ? 29.734 6.664 -3.832 1 94 397 ASP A C 1
ATOM 3195 O O . ASP A 1 397 ? 28.984 6.762 -2.854 1 94 397 ASP A O 1
ATOM 3199 N N . MET A 1 398 ? 29.703 5.645 -4.676 1 96.62 398 MET A N 1
ATOM 3200 C CA . MET A 1 398 ? 28.656 4.641 -4.512 1 96.62 398 MET A CA 1
ATOM 3201 C C . MET A 1 398 ? 28.859 3.846 -3.225 1 96.62 398 MET A C 1
ATOM 3203 O O . MET A 1 398 ? 30 3.525 -2.865 1 96.62 398 MET A O 1
ATOM 3207 N N . LEU A 1 399 ? 27.812 3.646 -2.494 1 96.06 399 LEU A N 1
ATOM 3208 C CA . LEU A 1 399 ? 27.828 2.771 -1.326 1 96.06 399 LEU A CA 1
ATOM 3209 C C . LEU A 1 399 ? 27.641 1.314 -1.736 1 96.06 399 LEU A C 1
ATOM 3211 O O . LEU A 1 399 ? 28.375 0.439 -1.265 1 96.06 399 LEU A O 1
ATOM 3215 N N . THR A 1 400 ? 26.656 1.069 -2.582 1 96.81 400 THR A N 1
ATOM 3216 C CA . THR A 1 400 ? 26.469 -0.231 -3.215 1 96.81 400 THR A CA 1
ATOM 3217 C C . THR A 1 400 ? 26.141 -0.069 -4.699 1 96.81 400 THR A C 1
ATOM 3219 O O . THR A 1 400 ? 25.672 0.985 -5.125 1 96.81 400 THR A O 1
ATOM 3222 N N . SER A 1 401 ? 26.484 -1.062 -5.426 1 97.38 401 SER A N 1
ATOM 3223 C CA . SER A 1 401 ? 26.125 -1.195 -6.836 1 97.38 401 SER A CA 1
ATOM 3224 C C . SER A 1 401 ? 25.938 -2.658 -7.223 1 97.38 401 SER A C 1
ATOM 3226 O O . SER A 1 401 ? 26.781 -3.5 -6.906 1 97.38 401 SER A O 1
ATOM 3228 N N . PRO A 1 402 ? 24.859 -2.965 -7.918 1 97.44 402 PRO A N 1
ATOM 3229 C CA . PRO A 1 402 ? 24.516 -4.375 -8.109 1 97.44 402 PRO A CA 1
ATOM 3230 C C . PRO A 1 402 ? 24.922 -4.898 -9.484 1 97.44 402 PRO A C 1
ATOM 3232 O O . PRO A 1 402 ? 25.375 -4.129 -10.336 1 97.44 402 PRO A O 1
ATOM 3235 N N . GLN A 1 403 ? 24.734 -6.238 -9.711 1 97 403 GLN A N 1
ATOM 3236 C CA . GLN A 1 403 ? 24.75 -6.945 -10.992 1 97 403 GLN A CA 1
ATOM 3237 C C . GLN A 1 403 ? 26.188 -7.105 -11.508 1 97 403 GLN A C 1
ATOM 3239 O O . GLN A 1 403 ? 26.438 -6.953 -12.703 1 97 403 GLN A O 1
ATOM 3244 N N . TYR A 1 404 ? 27.078 -7.34 -10.586 1 96.31 404 TYR A N 1
ATOM 3245 C CA . TYR A 1 404 ? 28.453 -7.578 -10.984 1 96.31 404 TYR A CA 1
ATOM 3246 C C . TYR A 1 404 ? 28.812 -9.055 -10.852 1 96.31 404 TYR A C 1
ATOM 3248 O O . TYR A 1 404 ? 28.328 -9.742 -9.953 1 96.31 404 TYR A O 1
ATOM 3256 N N . THR A 1 405 ? 29.594 -9.547 -11.727 1 96 405 THR A N 1
ATOM 3257 C CA . THR A 1 405 ? 30.188 -10.867 -11.602 1 96 405 THR A CA 1
ATOM 3258 C C . THR A 1 405 ? 31.297 -10.867 -10.547 1 96 405 THR A C 1
ATOM 3260 O O . THR A 1 405 ? 31.781 -9.812 -10.148 1 96 405 THR A O 1
ATOM 3263 N N . PRO A 1 406 ? 31.719 -12.062 -10.133 1 93.44 406 PRO A N 1
ATOM 3264 C CA . PRO A 1 406 ? 32.812 -12.125 -9.164 1 93.44 406 PRO A CA 1
ATOM 3265 C C . PRO A 1 406 ? 34.094 -11.445 -9.664 1 93.44 406 PRO A C 1
ATOM 3267 O O . PRO A 1 406 ? 34.75 -10.75 -8.906 1 93.44 406 PRO A O 1
ATOM 3270 N N . ASP A 1 407 ? 34.375 -11.586 -10.93 1 94.44 407 ASP A N 1
ATOM 3271 C CA . ASP A 1 407 ? 35.562 -10.969 -11.508 1 94.44 407 ASP A CA 1
ATOM 3272 C C . ASP A 1 407 ? 35.438 -9.445 -11.5 1 94.44 407 ASP A C 1
ATOM 3274 O O . ASP A 1 407 ? 36.406 -8.75 -11.172 1 94.44 407 ASP A O 1
ATOM 3278 N N . GLU A 1 408 ? 34.312 -8.969 -11.82 1 94.06 408 GLU A N 1
ATOM 3279 C CA . GLU A 1 408 ? 34.094 -7.523 -11.828 1 94.06 408 GLU A CA 1
ATOM 3280 C C . GLU A 1 408 ? 34.188 -6.941 -10.422 1 94.06 408 GLU A C 1
ATOM 3282 O O . GLU A 1 408 ? 34.75 -5.848 -10.242 1 94.06 408 GLU A O 1
ATOM 3287 N N . LEU A 1 409 ? 33.719 -7.684 -9.508 1 93.69 409 LEU A N 1
ATOM 3288 C CA . LEU A 1 409 ? 33.812 -7.234 -8.117 1 93.69 409 LEU A CA 1
ATOM 3289 C C . LEU A 1 409 ? 35.25 -7.145 -7.664 1 93.69 409 LEU A C 1
ATOM 3291 O O . LEU A 1 409 ? 35.625 -6.191 -6.984 1 93.69 409 LEU A O 1
ATOM 3295 N N . THR A 1 410 ? 36.031 -8.141 -8.039 1 91.25 410 THR A N 1
ATOM 3296 C CA . THR A 1 410 ? 37.438 -8.141 -7.711 1 91.25 410 THR A CA 1
ATOM 3297 C C . THR A 1 410 ? 38.156 -6.918 -8.297 1 91.25 410 THR A C 1
ATOM 3299 O O . THR A 1 410 ? 38.969 -6.277 -7.633 1 91.25 410 THR A O 1
ATOM 3302 N N . ASP A 1 411 ? 37.719 -6.594 -9.5 1 91.44 411 ASP A N 1
ATOM 3303 C CA . ASP A 1 411 ? 38.312 -5.438 -10.172 1 91.44 411 ASP A CA 1
ATOM 3304 C C . ASP A 1 411 ? 37.938 -4.141 -9.469 1 91.44 411 ASP A C 1
ATOM 3306 O O . ASP A 1 411 ? 38.781 -3.262 -9.273 1 91.44 411 ASP A O 1
ATOM 3310 N N . LEU A 1 412 ? 36.656 -4 -9.133 1 91.75 412 LEU A N 1
ATOM 3311 C CA . LEU A 1 412 ? 36.188 -2.801 -8.453 1 91.75 412 LEU A CA 1
ATOM 3312 C C . LEU A 1 412 ? 36.938 -2.594 -7.137 1 91.75 412 LEU A C 1
ATOM 3314 O O . LEU A 1 412 ? 37.344 -1.477 -6.824 1 91.75 412 LEU A O 1
ATOM 3318 N N . TRP A 1 413 ? 37.188 -3.641 -6.441 1 89.19 413 TRP A N 1
ATOM 3319 C CA . TRP A 1 413 ? 37.844 -3.533 -5.148 1 89.19 413 TRP A CA 1
ATOM 3320 C C . TRP A 1 413 ? 39.344 -3.236 -5.32 1 89.19 413 TRP A C 1
ATOM 3322 O O . TRP A 1 413 ? 39.938 -2.488 -4.535 1 89.19 413 TRP A O 1
ATOM 3332 N N . ARG A 1 414 ? 39.875 -3.889 -6.273 1 88.12 414 ARG A N 1
ATOM 3333 C CA . ARG A 1 414 ? 41.281 -3.586 -6.578 1 88.12 414 ARG A CA 1
ATOM 3334 C C . ARG A 1 414 ? 41.438 -2.104 -6.879 1 88.12 414 ARG A C 1
ATOM 3336 O O . ARG A 1 414 ? 42.375 -1.473 -6.371 1 88.12 414 ARG A O 1
ATOM 3343 N N . ASN A 1 415 ? 40.562 -1.607 -7.672 1 90.31 415 ASN A N 1
ATOM 3344 C CA . ASN A 1 415 ? 40.625 -0.188 -8.008 1 90.31 415 ASN A CA 1
ATOM 3345 C C . ASN A 1 415 ? 40.438 0.686 -6.77 1 90.31 415 ASN A C 1
ATOM 3347 O O . ASN A 1 415 ? 41.156 1.665 -6.578 1 90.31 415 ASN A O 1
ATOM 3351 N N . LYS A 1 416 ? 39.5 0.334 -5.938 1 88.38 416 LYS A N 1
ATOM 3352 C CA . LYS A 1 416 ? 39.25 1.079 -4.711 1 88.38 416 LYS A CA 1
ATOM 3353 C C . LYS A 1 416 ? 40.5 1.113 -3.82 1 88.38 416 LYS A C 1
ATOM 3355 O O . LYS A 1 416 ? 40.812 2.148 -3.229 1 88.38 416 LYS A O 1
ATOM 3360 N N . GLN A 1 417 ? 41.25 0.072 -3.777 1 83.62 417 GLN A N 1
ATOM 3361 C CA . GLN A 1 417 ? 42.438 -0.027 -2.936 1 83.62 417 GLN A CA 1
ATOM 3362 C C . GLN A 1 417 ? 43.594 0.774 -3.523 1 83.62 417 GLN A C 1
ATOM 3364 O O . GLN A 1 417 ? 44.344 1.394 -2.785 1 83.62 417 GLN A O 1
ATOM 3369 N N . LEU A 1 418 ? 43.594 0.792 -4.812 1 86.31 418 LEU A N 1
ATOM 3370 C CA . LEU A 1 418 ? 44.75 1.4 -5.48 1 86.31 418 LEU A CA 1
ATOM 3371 C C . LEU A 1 418 ? 44.594 2.916 -5.547 1 86.31 418 LEU A C 1
ATOM 3373 O O . LEU A 1 418 ? 45.562 3.652 -5.348 1 86.31 418 LEU A O 1
ATOM 3377 N N . CYS A 1 419 ? 43.375 3.381 -5.887 1 86.94 419 CYS A N 1
ATOM 3378 C CA . CYS A 1 419 ? 43.281 4.812 -6.141 1 86.94 419 CYS A CA 1
ATOM 3379 C C . CYS A 1 419 ? 42.125 5.422 -5.344 1 86.94 419 CYS A C 1
ATOM 3381 O O . CYS A 1 419 ? 41.781 6.586 -5.551 1 86.94 419 CYS A O 1
ATOM 3383 N N . GLY A 1 420 ? 41.438 4.676 -4.535 1 85 420 GLY A N 1
ATOM 3384 C CA . GLY A 1 420 ? 40.406 5.203 -3.68 1 85 420 GLY A CA 1
ATOM 3385 C C . GLY A 1 420 ? 39.062 5.344 -4.395 1 85 420 GLY A C 1
ATOM 3386 O O . GLY A 1 420 ? 38.094 5.809 -3.807 1 85 420 GLY A O 1
ATOM 3387 N N . ASN A 1 421 ? 39.062 4.93 -5.625 1 90.31 421 ASN A N 1
ATOM 3388 C CA . ASN A 1 421 ? 37.906 5.012 -6.496 1 90.31 421 ASN A CA 1
ATOM 3389 C C . ASN A 1 421 ? 37.688 3.707 -7.25 1 90.31 421 ASN A C 1
ATOM 3391 O O . ASN A 1 421 ? 38.469 3.326 -8.102 1 90.31 421 ASN A O 1
ATOM 3395 N N . PRO A 1 422 ? 36.531 3.072 -6.902 1 92.19 422 PRO A N 1
ATOM 3396 C CA . PRO A 1 422 ? 36.312 1.786 -7.566 1 92.19 422 PRO A CA 1
ATOM 3397 C C . PRO A 1 422 ? 36.156 1.92 -9.078 1 92.19 422 PRO A C 1
ATOM 3399 O O . PRO A 1 422 ? 36.344 0.942 -9.812 1 92.19 422 PRO A O 1
ATOM 3402 N N . CYS A 1 423 ? 35.938 3.129 -9.57 1 93.12 423 CYS A N 1
ATOM 3403 C CA . CYS A 1 423 ? 35.625 3.316 -10.984 1 93.12 423 CYS A CA 1
ATOM 3404 C C . CYS A 1 423 ? 36.844 3.775 -11.758 1 93.12 423 CYS A C 1
ATOM 3406 O O . CYS A 1 423 ? 36.781 3.969 -12.977 1 93.12 423 CYS A O 1
ATOM 3408 N N . CYS A 1 424 ? 37.844 4.043 -11.062 1 84.56 424 CYS A N 1
ATOM 3409 C CA . CYS A 1 424 ? 39.031 4.531 -11.734 1 84.56 424 CYS A CA 1
ATOM 3410 C C . CYS A 1 424 ? 39.75 3.396 -12.453 1 84.56 424 CYS A C 1
ATOM 3412 O O . CYS A 1 424 ? 39.562 2.225 -12.125 1 84.56 424 CYS A O 1
ATOM 3414 N N . LYS A 1 425 ? 40.375 3.65 -13.719 1 71.19 425 LYS A N 1
ATOM 3415 C CA . LYS A 1 425 ? 41.281 2.691 -14.352 1 71.19 425 LYS A CA 1
ATOM 3416 C C . LYS A 1 425 ? 42.75 2.965 -13.969 1 71.19 425 LYS A C 1
ATOM 3418 O O . LYS A 1 425 ? 43.375 3.883 -14.5 1 71.19 425 LYS A O 1
ATOM 3423 N N . CYS A 1 426 ? 43.062 2.756 -12.758 1 61.09 426 CYS A N 1
ATOM 3424 C CA . CYS A 1 426 ? 44.406 3.084 -12.25 1 61.09 426 CYS A CA 1
ATOM 3425 C C . CYS A 1 426 ? 45.469 2.232 -12.93 1 61.09 426 CYS A C 1
ATOM 3427 O O . CYS A 1 426 ? 45.281 1.021 -13.086 1 61.09 426 CYS A O 1
ATOM 3429 N N . GLU A 1 427 ? 46.031 2.693 -14.047 1 52.34 427 GLU A N 1
ATOM 3430 C CA . GLU A 1 427 ? 47.219 2.02 -14.594 1 52.34 427 GLU A CA 1
ATOM 3431 C C . GLU A 1 427 ? 48.219 1.731 -13.5 1 52.34 427 GLU A C 1
ATOM 3433 O O . GLU A 1 427 ? 48.375 2.516 -12.562 1 52.34 427 GLU A O 1
ATOM 3438 N N . LEU A 1 428 ? 48.5 0.406 -13.344 1 43.53 428 LEU A N 1
ATOM 3439 C CA . LEU A 1 428 ? 49.688 0.064 -12.602 1 43.53 428 LEU A CA 1
ATOM 3440 C C . LEU A 1 428 ? 50.844 0.975 -12.992 1 43.53 428 LEU A C 1
ATOM 3442 O O . LEU A 1 428 ? 51.156 1.135 -14.18 1 43.53 428 LEU A O 1
ATOM 3446 N N . LEU A 1 429 ? 51.219 1.887 -12.195 1 30.64 429 LEU A N 1
ATOM 3447 C CA . LEU A 1 429 ? 52.594 2.264 -12.453 1 30.64 429 LEU A CA 1
ATOM 3448 C C . LEU A 1 429 ? 53.531 1.048 -12.367 1 30.64 429 LEU A C 1
ATOM 3450 O O . LEU A 1 429 ? 53.375 0.207 -11.477 1 30.64 429 LEU A O 1
ATOM 3454 N N . TRP B 1 1 ? -30.766 1.665 17.641 1 58.28 1 TRP B N 1
ATOM 3455 C CA . TRP B 1 1 ? -30.016 0.734 16.797 1 58.28 1 TRP B CA 1
ATOM 3456 C C . TRP B 1 1 ? -30.094 -0.683 17.359 1 58.28 1 TRP B C 1
ATOM 3458 O O . TRP B 1 1 ? -30.25 -1.646 16.609 1 58.28 1 TRP B O 1
ATOM 3468 N N . LEU B 1 2 ? -30.094 -0.738 18.719 1 66 2 LEU B N 1
ATOM 3469 C CA . LEU B 1 2 ? -29.844 -2.07 19.266 1 66 2 LEU B CA 1
ATOM 3470 C C . LEU B 1 2 ? -31.156 -2.711 19.719 1 66 2 LEU B C 1
ATOM 3472 O O . LEU B 1 2 ? -31.188 -3.9 20.047 1 66 2 LEU B O 1
ATOM 3476 N N . ARG B 1 3 ? -32.219 -1.901 19.672 1 63.06 3 ARG B N 1
ATOM 3477 C CA . ARG B 1 3 ? -33.469 -2.402 20.25 1 63.06 3 ARG B CA 1
ATOM 3478 C C . ARG B 1 3 ? -33.875 -3.701 19.562 1 63.06 3 ARG B C 1
ATOM 3480 O O . ARG B 1 3 ? -34.312 -4.648 20.234 1 63.06 3 ARG B O 1
ATOM 3487 N N . PRO B 1 4 ? -33.719 -3.691 18.281 1 57.59 4 PRO B N 1
ATOM 3488 C CA . PRO B 1 4 ? -34.125 -4.965 17.672 1 57.59 4 PRO B CA 1
ATOM 3489 C C . PRO B 1 4 ? -33.25 -6.133 18.141 1 57.59 4 PRO B C 1
ATOM 3491 O O . PRO B 1 4 ? -33.719 -7.281 18.141 1 57.59 4 PRO B O 1
ATOM 3494 N N . LEU B 1 5 ? -32 -5.883 18.344 1 57.84 5 LEU B N 1
ATOM 3495 C CA . LEU B 1 5 ? -31.109 -6.938 18.812 1 57.84 5 LEU B CA 1
ATOM 3496 C C . LEU B 1 5 ? -31.516 -7.422 20.188 1 57.84 5 LEU B C 1
ATOM 3498 O O . LEU B 1 5 ? -31.312 -8.586 20.531 1 57.84 5 LEU B O 1
ATOM 3502 N N . LEU B 1 6 ? -31.984 -6.504 20.969 1 56 6 LEU B N 1
ATOM 3503 C CA . LEU B 1 6 ? -32.344 -6.824 22.328 1 56 6 LEU B CA 1
ATOM 3504 C C . LEU B 1 6 ? -33.594 -7.703 22.375 1 56 6 LEU B C 1
ATOM 3506 O O . LEU B 1 6 ? -33.812 -8.453 23.328 1 56 6 LEU B O 1
ATOM 3510 N N . PHE B 1 7 ? -34.281 -7.598 21.25 1 54.16 7 PHE B N 1
ATOM 3511 C CA . PHE B 1 7 ? -35.562 -8.297 21.312 1 54.16 7 PHE B CA 1
ATOM 3512 C C . PHE B 1 7 ? -35.469 -9.672 20.656 1 54.16 7 PHE B C 1
ATOM 3514 O O . PHE B 1 7 ? -36.375 -10.484 20.766 1 54.16 7 PHE B O 1
ATOM 3521 N N . HIS B 1 8 ? -34.344 -9.828 19.969 1 54.75 8 HIS B N 1
ATOM 3522 C CA . HIS B 1 8 ? -34.281 -11.141 19.328 1 54.75 8 HIS B CA 1
ATOM 3523 C C . HIS B 1 8 ? -33.406 -12.094 20.141 1 54.75 8 HIS B C 1
ATOM 3525 O O . HIS B 1 8 ? -32.219 -11.82 20.328 1 54.75 8 HIS B O 1
ATOM 3531 N N . GLU B 1 9 ? -34.031 -12.992 20.859 1 55.22 9 GLU B N 1
ATOM 3532 C CA . GLU B 1 9 ? -33.438 -14 21.734 1 55.22 9 GLU B CA 1
ATOM 3533 C C . GLU B 1 9 ? -32.219 -14.641 21.094 1 55.22 9 GLU B C 1
ATOM 3535 O O . GLU B 1 9 ? -31.188 -14.836 21.734 1 55.22 9 GLU B O 1
ATOM 3540 N N . LYS B 1 10 ? -32.344 -15.125 19.922 1 54.62 10 LYS B N 1
ATOM 3541 C CA . LYS B 1 10 ? -31.281 -15.883 19.281 1 54.62 10 LYS B CA 1
ATOM 3542 C C . LYS B 1 10 ? -30.031 -15.023 19.094 1 54.62 10 LYS B C 1
ATOM 3544 O O . LYS B 1 10 ? -28.906 -15.523 19.219 1 54.62 10 LYS B O 1
ATOM 3549 N N . PHE B 1 11 ? -30.188 -13.828 18.719 1 56.69 11 PHE B N 1
ATOM 3550 C CA . PHE B 1 11 ? -29.078 -12.93 18.438 1 56.69 11 PHE B CA 1
ATOM 3551 C C . PHE B 1 11 ? -28.391 -12.508 19.734 1 56.69 11 PHE B C 1
ATOM 3553 O O . PHE B 1 11 ? -27.172 -12.258 19.734 1 56.69 11 PHE B O 1
ATOM 3560 N N . TYR B 1 12 ? -29.188 -12.531 20.828 1 56.78 12 TYR B N 1
ATOM 3561 C CA . TYR B 1 12 ? -28.688 -12.047 22.109 1 56.78 12 TYR B CA 1
ATOM 3562 C C . TYR B 1 12 ? -27.578 -12.953 22.641 1 56.78 12 TYR B C 1
ATOM 3564 O O . TYR B 1 12 ? -26.609 -12.484 23.234 1 56.78 12 TYR B O 1
ATOM 3572 N N . GLU B 1 13 ? -27.688 -14.242 22.266 1 62.78 13 GLU B N 1
ATOM 3573 C CA . GLU B 1 13 ? -26.688 -15.102 22.875 1 62.78 13 GLU B CA 1
ATOM 3574 C C . GLU B 1 13 ? -25.391 -15.109 22.078 1 62.78 13 GLU B C 1
ATOM 3576 O O . GLU B 1 13 ? -24.312 -15.375 22.625 1 62.78 13 GLU B O 1
ATOM 3581 N N . GLY B 1 14 ? -25.453 -14.508 20.891 1 73.5 14 GLY B N 1
ATOM 3582 C CA . GLY B 1 14 ? -24.266 -14.742 20.094 1 73.5 14 GLY B CA 1
ATOM 3583 C C . GLY B 1 14 ? -23.547 -13.469 19.719 1 73.5 14 GLY B C 1
ATOM 3584 O O . GLY B 1 14 ? -22.5 -13.508 19.062 1 73.5 14 GLY B O 1
ATOM 3585 N N . ALA B 1 15 ? -24.125 -12.227 20.266 1 82.81 15 ALA B N 1
ATOM 3586 C CA . ALA B 1 15 ? -23.469 -11 19.812 1 82.81 15 ALA B CA 1
ATOM 3587 C C . ALA B 1 15 ? -23.328 -10.008 20.969 1 82.81 15 ALA B C 1
ATOM 3589 O O . ALA B 1 15 ? -24.234 -9.875 21.797 1 82.81 15 ALA B O 1
ATOM 3590 N N . LEU B 1 16 ? -22.172 -9.477 21.078 1 87.88 16 LEU B N 1
ATOM 3591 C CA . LEU B 1 16 ? -21.891 -8.375 22 1 87.88 16 LEU B CA 1
ATOM 3592 C C . LEU B 1 16 ? -21.734 -7.062 21.234 1 87.88 16 LEU B C 1
ATOM 3594 O O . LEU B 1 16 ? -21 -7.008 20.234 1 87.88 16 LEU B O 1
ATOM 3598 N N . VAL B 1 17 ? -22.516 -6.023 21.656 1 89.25 17 VAL B N 1
ATOM 3599 C CA . VAL B 1 17 ? -22.453 -4.727 21 1 89.25 17 VAL B CA 1
ATOM 3600 C C . VAL B 1 17 ? -21.844 -3.689 21.938 1 89.25 17 VAL B C 1
ATOM 3602 O O . VAL B 1 17 ? -22.266 -3.578 23.094 1 89.25 17 VAL B O 1
ATOM 3605 N N . LYS B 1 18 ? -20.891 -2.998 21.469 1 92.44 18 LYS B N 1
ATOM 3606 C CA . LYS B 1 18 ? -20.234 -1.94 22.234 1 92.44 18 LYS B CA 1
ATOM 3607 C C . LYS B 1 18 ? -20.078 -0.674 21.406 1 92.44 18 LYS B C 1
ATOM 3609 O O . LYS B 1 18 ? -19.781 -0.747 20.203 1 92.44 18 LYS B O 1
ATOM 3614 N N . PHE B 1 19 ? -20.281 0.491 22.047 1 94.38 19 PHE B N 1
ATOM 3615 C CA . PHE B 1 19 ? -19.938 1.788 21.484 1 94.38 19 PHE B CA 1
ATOM 3616 C C . PHE B 1 19 ? -18.562 2.232 21.953 1 94.38 19 PHE B C 1
ATOM 3618 O O . PHE B 1 19 ? -18.266 2.201 23.156 1 94.38 19 PHE B O 1
ATOM 3625 N N . ILE B 1 20 ? -17.75 2.562 21.062 1 96.38 20 ILE B N 1
ATOM 3626 C CA . ILE B 1 20 ? -16.406 3 21.406 1 96.38 20 ILE B CA 1
ATOM 3627 C C . ILE B 1 20 ? -16.344 4.527 21.391 1 96.38 20 ILE B C 1
ATOM 3629 O O . ILE B 1 20 ? -16.672 5.16 20.375 1 96.38 20 ILE B O 1
ATOM 3633 N N . ILE B 1 21 ? -15.891 5.09 22.422 1 96.88 21 ILE B N 1
ATOM 3634 C CA . ILE B 1 21 ? -15.805 6.539 22.578 1 96.88 21 ILE B CA 1
ATOM 3635 C C . ILE B 1 21 ? -14.414 6.93 23.062 1 96.88 21 ILE B C 1
ATOM 3637 O O . ILE B 1 21 ? -13.82 6.25 23.906 1 96.88 21 ILE B O 1
ATOM 3641 N N . GLY B 1 22 ? -13.797 7.945 22.484 1 97.25 22 GLY B N 1
ATOM 3642 C CA . GLY B 1 22 ? -12.594 8.508 23.078 1 97.25 22 GLY B CA 1
ATOM 3643 C C . GLY B 1 22 ? -12.82 9.094 24.453 1 97.25 22 GLY B C 1
ATOM 3644 O O . GLY B 1 22 ? -13.805 9.805 24.672 1 97.25 22 GLY B O 1
ATOM 3645 N N . LYS B 1 23 ? -11.953 8.812 25.297 1 96.5 23 LYS B N 1
ATOM 3646 C CA . LYS B 1 23 ? -12.102 9.219 26.688 1 96.5 23 LYS B CA 1
ATOM 3647 C C . LYS B 1 23 ? -12.094 10.734 26.828 1 96.5 23 LYS B C 1
ATOM 3649 O O . LYS B 1 23 ? -12.742 11.289 27.719 1 96.5 23 LYS B O 1
ATOM 3654 N N . PHE B 1 24 ? -11.406 11.375 25.906 1 96.62 24 PHE B N 1
ATOM 3655 C CA . PHE B 1 24 ? -11.242 12.82 26.031 1 96.62 24 PHE B CA 1
ATOM 3656 C C . PHE B 1 24 ? -11.898 13.547 24.859 1 96.62 24 PHE B C 1
ATOM 3658 O O . PHE B 1 24 ? -11.711 13.156 23.703 1 96.62 24 PHE B O 1
ATOM 3665 N N . GLY B 1 25 ? -12.68 14.555 25.188 1 96.81 25 GLY B N 1
ATOM 3666 C CA . GLY B 1 25 ? -13.07 15.484 24.141 1 96.81 25 GLY B CA 1
ATOM 3667 C C . GLY B 1 25 ? -11.969 16.453 23.766 1 96.81 25 GLY B C 1
ATOM 3668 O O . GLY B 1 25 ? -11 16.625 24.5 1 96.81 25 GLY B O 1
ATOM 3669 N N . CYS B 1 26 ? -12.078 17.047 22.625 1 97.75 26 CYS B N 1
ATOM 3670 C CA . CYS B 1 26 ? -11.094 18.031 22.203 1 97.75 26 CYS B CA 1
ATOM 3671 C C . CYS B 1 26 ? -11.219 19.312 23.047 1 97.75 26 CYS B C 1
ATOM 3673 O O . CYS B 1 26 ? -12.289 19.922 23.109 1 97.75 26 CYS B O 1
ATOM 3675 N N . ASN B 1 27 ? -10.211 19.781 23.641 1 97.5 27 ASN B N 1
ATOM 3676 C CA . ASN B 1 27 ? -10.234 20.922 24.547 1 97.5 27 ASN B CA 1
ATOM 3677 C C . ASN B 1 27 ? -10.07 22.234 23.781 1 97.5 27 ASN B C 1
ATOM 3679 O O . ASN B 1 27 ? -9.945 23.297 24.406 1 97.5 27 ASN B O 1
ATOM 3683 N N . VAL B 1 28 ? -10.023 22.188 22.469 1 97.62 28 VAL B N 1
ATOM 3684 C CA . VAL B 1 28 ? -9.953 23.375 21.625 1 97.62 28 VAL B CA 1
ATOM 3685 C C . VAL B 1 28 ? -11.312 23.625 20.984 1 97.62 28 VAL B C 1
ATOM 3687 O O . VAL B 1 28 ? -11.867 22.75 20.312 1 97.62 28 VAL B O 1
ATOM 3690 N N . PRO B 1 29 ? -11.875 24.844 21.219 1 97.06 29 PRO B N 1
ATOM 3691 C CA . PRO B 1 29 ? -13.141 25.125 20.531 1 97.06 29 PRO B CA 1
ATOM 3692 C C . PRO B 1 29 ? -13.047 24.938 19.016 1 97.06 29 PRO B C 1
ATOM 3694 O O . PRO B 1 29 ? -12 25.219 18.422 1 97.06 29 PRO B O 1
ATOM 3697 N N . PHE B 1 30 ? -14.117 24.531 18.453 1 95.12 30 PHE B N 1
ATOM 3698 C CA . PHE B 1 30 ? -14.164 24.156 17.047 1 95.12 30 PHE B CA 1
ATOM 3699 C C . PHE B 1 30 ? -13.641 25.281 16.172 1 95.12 30 PHE B C 1
ATOM 3701 O O . PHE B 1 30 ? -12.852 25.047 15.258 1 95.12 30 PHE B O 1
ATOM 3708 N N . GLU B 1 31 ? -14 26.531 16.438 1 94.06 31 GLU B N 1
ATOM 3709 C CA . GLU B 1 31 ? -13.664 27.688 15.617 1 94.06 31 GLU B CA 1
ATOM 3710 C C . GLU B 1 31 ? -12.18 28.031 15.711 1 94.06 31 GLU B C 1
ATOM 3712 O O . GLU B 1 31 ? -11.648 28.766 14.875 1 94.06 31 GLU B O 1
ATOM 3717 N N . ASP B 1 32 ? -11.547 27.516 16.75 1 95.38 32 ASP B N 1
ATOM 3718 C CA . ASP B 1 32 ? -10.164 27.891 17.031 1 95.38 32 ASP B CA 1
ATOM 3719 C C . ASP B 1 32 ? -9.195 26.797 16.594 1 95.38 32 ASP B C 1
ATOM 3721 O O . ASP B 1 32 ? -7.988 26.922 16.797 1 95.38 32 ASP B O 1
ATOM 3725 N N . ARG B 1 33 ? -9.727 25.797 15.953 1 94.56 33 ARG B N 1
ATOM 3726 C CA . ARG B 1 33 ? -8.898 24.688 15.508 1 94.56 33 ARG B CA 1
ATOM 3727 C C . ARG B 1 33 ? -8.242 25 14.164 1 94.56 33 ARG B C 1
ATOM 3729 O O . ARG B 1 33 ? -8.797 25.734 13.352 1 94.56 33 ARG B O 1
ATOM 3736 N N . GLU B 1 34 ? -7.051 24.391 13.961 1 92.31 34 GLU B N 1
ATOM 3737 C CA . GLU B 1 34 ? -6.375 24.516 12.672 1 92.31 34 GLU B CA 1
ATOM 3738 C C . GLU B 1 34 ? -7.234 23.969 11.539 1 92.31 34 GLU B C 1
ATOM 3740 O O . GLU B 1 34 ? -7.293 24.562 10.453 1 92.31 34 GLU B O 1
ATOM 3745 N N . ASP B 1 35 ? -7.789 22.859 11.781 1 89.12 35 ASP B N 1
ATOM 3746 C CA . ASP B 1 35 ? -8.727 22.234 10.859 1 89.12 35 ASP B CA 1
ATOM 3747 C C . ASP B 1 35 ? -9.812 21.469 11.617 1 89.12 35 ASP B C 1
ATOM 3749 O O . ASP B 1 35 ? -9.68 21.203 12.812 1 89.12 35 ASP B O 1
ATOM 3753 N N . PRO B 1 36 ? -10.828 21.188 10.938 1 90 36 PRO B N 1
ATOM 3754 C CA . PRO B 1 36 ? -11.977 20.625 11.648 1 90 36 PRO B CA 1
ATOM 3755 C C . PRO B 1 36 ? -11.766 19.156 12.039 1 90 36 PRO B C 1
ATOM 3757 O O . PRO B 1 36 ? -12.594 18.578 12.75 1 90 36 PRO B O 1
ATOM 3760 N N . TYR B 1 37 ? -10.695 18.594 11.695 1 91.69 37 TYR B N 1
ATOM 3761 C CA . TYR B 1 37 ? -10.555 17.156 11.867 1 91.69 37 TYR B CA 1
ATOM 3762 C C . TYR B 1 37 ? -9.523 16.844 12.945 1 91.69 37 TYR B C 1
ATOM 3764 O O . TYR B 1 37 ? -9.359 15.68 13.328 1 91.69 37 TYR B O 1
ATOM 3772 N N . THR B 1 38 ? -8.797 17.891 13.414 1 92.5 38 THR B N 1
ATOM 3773 C CA . THR B 1 38 ? -7.789 17.734 14.453 1 92.5 38 THR B CA 1
ATOM 3774 C C . THR B 1 38 ? -8.148 18.562 15.68 1 92.5 38 THR B C 1
ATOM 3776 O O . THR B 1 38 ? -9.125 19.328 15.664 1 92.5 38 THR B O 1
ATOM 3779 N N . CYS B 1 39 ? -7.441 18.328 16.766 1 96.62 39 CYS B N 1
ATOM 3780 C CA . CYS B 1 39 ? -7.621 19.094 18 1 96.62 39 CYS B CA 1
ATOM 3781 C C . CYS B 1 39 ? -6.43 20.016 18.234 1 96.62 39 CYS B C 1
ATOM 3783 O O . CYS B 1 39 ? -5.941 20.109 19.359 1 96.62 39 CYS B O 1
ATOM 3785 N N . LYS B 1 40 ? -5.953 20.594 17.156 1 94.75 40 LYS B N 1
ATOM 3786 C CA . LYS B 1 40 ? -4.824 21.531 17.25 1 94.75 40 LYS B CA 1
ATOM 3787 C C . LYS B 1 40 ? -5.301 22.969 17.25 1 94.75 40 LYS B C 1
ATOM 3789 O O . LYS B 1 40 ? -6.117 23.359 16.406 1 94.75 40 LYS B O 1
ATOM 3794 N N . LEU B 1 41 ? -4.793 23.688 18.141 1 95.12 41 LEU B N 1
ATOM 3795 C CA . LEU B 1 41 ? -5.133 25.094 18.234 1 95.12 41 LEU B CA 1
ATOM 3796 C C . LEU B 1 41 ? -4.473 25.891 17.109 1 95.12 41 LEU B C 1
ATOM 3798 O O . LEU B 1 41 ? -3.295 25.672 16.797 1 95.12 41 LEU B O 1
ATOM 3802 N N . LEU B 1 42 ? -5.281 26.641 16.422 1 93 42 LEU B N 1
ATOM 3803 C CA . LEU B 1 42 ? -4.719 27.641 15.523 1 93 42 LEU B CA 1
ATOM 3804 C C . LEU B 1 42 ? -4.031 28.75 16.312 1 93 42 LEU B C 1
ATOM 3806 O O . LEU B 1 42 ? -4.691 29.688 16.781 1 93 42 LEU B O 1
ATOM 3810 N N . ASN B 1 43 ? -2.746 28.609 16.391 1 89.06 43 ASN B N 1
ATOM 3811 C CA . ASN B 1 43 ? -1.98 29.516 17.25 1 89.06 43 ASN B CA 1
ATOM 3812 C C . ASN B 1 43 ? -1.542 30.766 16.5 1 89.06 43 ASN B C 1
ATOM 3814 O O . ASN B 1 43 ? -0.413 30.844 16.016 1 89.06 43 ASN B O 1
ATOM 3818 N N . ILE B 1 44 ? -2.447 31.688 16.5 1 89.5 44 ILE B N 1
ATOM 3819 C CA . ILE B 1 44 ? -2.162 32.938 15.828 1 89.5 44 ILE B CA 1
ATOM 3820 C C . ILE B 1 44 ? -1.83 34.031 16.859 1 89.5 44 ILE B C 1
ATOM 3822 O O . ILE B 1 44 ? -2.527 34.156 17.859 1 89.5 44 ILE B O 1
ATOM 3826 N N . THR B 1 45 ? -0.688 34.562 16.625 1 82.31 45 THR B N 1
ATOM 3827 C CA . THR B 1 45 ? -0.308 35.719 17.469 1 82.31 45 THR B CA 1
ATOM 3828 C C . THR B 1 45 ? -0.649 37.031 16.781 1 82.31 45 THR B C 1
ATOM 3830 O O . THR B 1 45 ? -0.726 37.094 15.547 1 82.31 45 THR B O 1
ATOM 3833 N N . ASP B 1 46 ? -1.005 38 17.672 1 72.81 46 ASP B N 1
ATOM 3834 C CA . ASP B 1 46 ? -1.454 39.312 17.203 1 72.81 46 ASP B CA 1
ATOM 3835 C C . ASP B 1 46 ? -0.688 39.75 15.961 1 72.81 46 ASP B C 1
ATOM 3837 O O . ASP B 1 46 ? 0.52 40 16.016 1 72.81 46 ASP B O 1
ATOM 3841 N N . PRO B 1 47 ? -1.506 39.719 14.859 1 69.69 47 PRO B N 1
ATOM 3842 C CA . PRO B 1 47 ? -0.864 40.031 13.586 1 69.69 47 PRO B CA 1
ATOM 3843 C C . PRO B 1 47 ? -0.684 41.562 13.398 1 69.69 47 PRO B C 1
ATOM 3845 O O . PRO B 1 47 ? -1.478 42.344 13.914 1 69.69 47 PRO B O 1
ATOM 3848 N N . ASP B 1 48 ? 0.489 42.062 13.391 1 73.69 48 ASP B N 1
ATOM 3849 C CA . ASP B 1 48 ? 0.589 43.469 12.93 1 73.69 48 ASP B CA 1
ATOM 3850 C C . ASP B 1 48 ? -0.326 43.719 11.734 1 73.69 48 ASP B C 1
ATOM 3852 O O . ASP B 1 48 ? 0.08 43.531 10.586 1 73.69 48 ASP B O 1
ATOM 3856 N N . ILE B 1 49 ? -1.671 44.156 12.016 1 74 49 ILE B N 1
ATOM 3857 C CA . ILE B 1 49 ? -2.705 44.312 11 1 74 49 ILE B CA 1
ATOM 3858 C C . ILE B 1 49 ? -2.205 45.25 9.891 1 74 49 ILE B C 1
ATOM 3860 O O . ILE B 1 49 ? -1.678 46.312 10.172 1 74 49 ILE B O 1
ATOM 3864 N N . GLY B 1 50 ? -2.352 44.781 8.719 1 78.56 50 GLY B N 1
ATOM 3865 C CA . GLY B 1 50 ? -2.037 45.594 7.555 1 78.56 50 GLY B CA 1
ATOM 3866 C C . GLY B 1 50 ? -0.563 45.594 7.195 1 78.56 50 GLY B C 1
ATOM 3867 O O . GLY B 1 50 ? -0.171 46.062 6.137 1 78.56 50 GLY B O 1
ATOM 3868 N N . GLN B 1 51 ? 0.198 45.031 8.008 1 88.25 51 GLN B N 1
ATOM 3869 C CA . GLN B 1 51 ? 1.634 45.031 7.742 1 88.25 51 GLN B CA 1
ATOM 3870 C C . GLN B 1 51 ? 2.025 43.812 6.883 1 88.25 51 GLN B C 1
ATOM 3872 O O . GLN B 1 51 ? 1.504 42.719 7.066 1 88.25 51 GLN B O 1
ATOM 3877 N N . GLU B 1 52 ? 2.863 44.156 5.957 1 92.06 52 GLU B N 1
ATOM 3878 C CA . GLU B 1 52 ? 3.412 43.094 5.125 1 92.06 52 GLU B CA 1
ATOM 3879 C C . GLU B 1 52 ? 4.387 42.219 5.91 1 92.06 52 GLU B C 1
ATOM 3881 O O . GLU B 1 52 ? 5.258 42.75 6.613 1 92.06 52 GLU B O 1
ATOM 3886 N N . ILE B 1 53 ? 4.211 41 5.805 1 92.75 53 ILE B N 1
ATOM 3887 C CA . ILE B 1 53 ? 5.02 40.031 6.551 1 92.75 53 ILE B CA 1
ATOM 3888 C C . ILE B 1 53 ? 5.816 39.156 5.582 1 92.75 53 ILE B C 1
ATOM 3890 O O . ILE B 1 53 ? 5.285 38.719 4.566 1 92.75 53 ILE B O 1
ATOM 3894 N N . GLU B 1 54 ? 7.07 38.938 5.887 1 94.19 54 GLU B N 1
ATOM 3895 C CA . GLU B 1 54 ? 7.891 38 5.121 1 94.19 54 GLU B CA 1
ATOM 3896 C C . GLU B 1 54 ? 7.699 36.562 5.613 1 94.19 54 GLU B C 1
ATOM 3898 O O . GLU B 1 54 ? 7.844 36.312 6.805 1 94.19 54 GLU B O 1
ATOM 3903 N N . ALA B 1 55 ? 7.453 35.688 4.723 1 94.44 55 ALA B N 1
ATOM 3904 C CA . ALA B 1 55 ? 7.242 34.281 5.102 1 94.44 55 ALA B CA 1
ATOM 3905 C C . ALA B 1 55 ? 8.547 33.656 5.566 1 94.44 55 ALA B C 1
ATOM 3907 O O . ALA B 1 55 ? 8.531 32.719 6.363 1 94.44 55 ALA B O 1
ATOM 3908 N N . PHE B 1 56 ? 9.664 34.125 5.027 1 93.75 56 PHE B N 1
ATOM 3909 C CA . PHE B 1 56 ? 10.977 33.594 5.371 1 93.75 56 PHE B CA 1
ATOM 3910 C C . PHE B 1 56 ? 11.945 34.719 5.715 1 93.75 56 PHE B C 1
ATOM 3912 O O . PHE B 1 56 ? 11.891 35.812 5.121 1 93.75 56 PHE B O 1
ATOM 3919 N N . SER B 1 57 ? 12.727 34.469 6.684 1 88.62 57 SER B N 1
ATOM 3920 C CA . SER B 1 57 ? 13.797 35.375 7.066 1 88.62 57 SER B CA 1
ATOM 3921 C C . SER B 1 57 ? 15.156 34.656 7.066 1 88.62 57 SER B C 1
ATOM 3923 O O . SER B 1 57 ? 15.336 33.656 7.75 1 88.62 57 SER B O 1
ATOM 3925 N N . LEU B 1 58 ? 16.047 35.219 6.395 1 88.25 58 LEU B N 1
ATOM 3926 C CA . LEU B 1 58 ? 17.375 34.594 6.305 1 88.25 58 LEU B CA 1
ATOM 3927 C C . LEU B 1 58 ? 18.312 35.188 7.352 1 88.25 58 LEU B C 1
ATOM 3929 O O . LEU B 1 58 ? 18.797 36.312 7.199 1 88.25 58 LEU B O 1
ATOM 3933 N N . PRO B 1 59 ? 18.578 34.406 8.352 1 87.38 59 PRO B N 1
ATOM 3934 C CA . PRO B 1 59 ? 19.547 34.875 9.336 1 87.38 59 PRO B CA 1
ATOM 3935 C C . PRO B 1 59 ? 20.922 35.156 8.734 1 87.38 59 PRO B C 1
ATOM 3937 O O . PRO B 1 59 ? 21.281 34.562 7.715 1 87.38 59 PRO B O 1
ATOM 3940 N N . GLU B 1 60 ? 21.656 35.938 9.43 1 86.31 60 GLU B N 1
ATOM 3941 C CA . GLU B 1 60 ? 22.984 36.312 8.945 1 86.31 60 GLU B CA 1
ATOM 3942 C C . GLU B 1 60 ? 23.938 35.094 8.953 1 86.31 60 GLU B C 1
ATOM 3944 O O . GLU B 1 60 ? 24.891 35.062 8.172 1 86.31 60 GLU B O 1
ATOM 3949 N N . THR B 1 61 ? 23.609 34.156 9.75 1 85.75 61 THR B N 1
ATOM 3950 C CA . THR B 1 61 ? 24.484 33 9.914 1 85.75 61 THR B CA 1
ATOM 3951 C C . THR B 1 61 ? 24.281 32 8.766 1 85.75 61 THR B C 1
ATOM 3953 O O . THR B 1 61 ? 25.109 31.109 8.562 1 85.75 61 THR B O 1
ATOM 3956 N N . ILE B 1 62 ? 23.25 32.188 8.047 1 86.06 62 ILE B N 1
ATOM 3957 C CA . ILE B 1 62 ? 22.953 31.25 6.98 1 86.06 62 ILE B CA 1
ATOM 3958 C C . ILE B 1 62 ? 23.25 31.875 5.629 1 86.06 62 ILE B C 1
ATOM 3960 O O . ILE B 1 62 ? 22.812 33 5.348 1 86.06 62 ILE B O 1
ATOM 3964 N N . SER B 1 63 ? 24.078 31.141 4.887 1 86.12 63 SER B N 1
ATOM 3965 C CA . SER B 1 63 ? 24.359 31.594 3.529 1 86.12 63 SER B CA 1
ATOM 3966 C C . SER B 1 63 ? 23.906 30.562 2.502 1 86.12 63 SER B C 1
ATOM 3968 O O . SER B 1 63 ? 24.312 29.406 2.547 1 86.12 63 SER B O 1
ATOM 3970 N N . PRO B 1 64 ? 22.984 31.031 1.642 1 89.19 64 PRO B N 1
ATOM 3971 C CA . PRO B 1 64 ? 22.578 30.109 0.577 1 89.19 64 PRO B CA 1
ATOM 3972 C C . PRO B 1 64 ? 23.766 29.562 -0.22 1 89.19 64 PRO B C 1
ATOM 3974 O O . PRO B 1 64 ? 24.75 30.281 -0.443 1 89.19 64 PRO B O 1
ATOM 3977 N N . VAL B 1 65 ? 23.656 28.359 -0.63 1 88.25 65 VAL B N 1
ATOM 3978 C CA . VAL B 1 65 ? 24.734 27.703 -1.345 1 88.25 65 VAL B CA 1
ATOM 3979 C C . VAL B 1 65 ? 24.312 27.422 -2.783 1 88.25 65 VAL B C 1
ATOM 3981 O O . VAL B 1 65 ? 23.141 27.141 -3.049 1 88.25 65 VAL B O 1
ATOM 3984 N N . ALA B 1 66 ? 25.344 27.516 -3.582 1 88.06 66 ALA B N 1
ATOM 3985 C CA . ALA B 1 66 ? 25.094 27.188 -4.98 1 88.06 66 ALA B CA 1
ATOM 3986 C C . ALA B 1 66 ? 24.703 25.719 -5.137 1 88.06 66 ALA B C 1
ATOM 3988 O O . ALA B 1 66 ? 25.344 24.828 -4.582 1 88.06 66 ALA B O 1
ATOM 3989 N N . SER B 1 67 ? 23.594 25.547 -5.766 1 87.38 67 SER B N 1
ATOM 3990 C CA . SER B 1 67 ? 23.109 24.203 -6.027 1 87.38 67 SER B CA 1
ATOM 3991 C C . SER B 1 67 ? 23 23.938 -7.523 1 87.38 67 SER B C 1
ATOM 3993 O O . SER B 1 67 ? 22.984 24.875 -8.328 1 87.38 67 SER B O 1
ATOM 3995 N N . TYR B 1 68 ? 23 22.672 -7.898 1 86.69 68 TYR B N 1
ATOM 3996 C CA . TYR B 1 68 ? 22.828 22.297 -9.297 1 86.69 68 TYR B CA 1
ATOM 3997 C C . TYR B 1 68 ? 21.344 22.266 -9.672 1 86.69 68 TYR B C 1
ATOM 3999 O O . TYR B 1 68 ? 21 22.156 -10.852 1 86.69 68 TYR B O 1
ATOM 4007 N N . ASP B 1 69 ? 20.516 22.516 -8.773 1 88.81 69 ASP B N 1
ATOM 4008 C CA . ASP B 1 69 ? 19.078 22.438 -9.031 1 88.81 69 ASP B CA 1
ATOM 4009 C C . ASP B 1 69 ? 18.594 23.703 -9.75 1 88.81 69 ASP B C 1
ATOM 4011 O O . ASP B 1 69 ? 18.797 24.812 -9.266 1 88.81 69 ASP B O 1
ATOM 4015 N N . THR B 1 70 ? 17.922 23.438 -10.812 1 93.81 70 THR B N 1
ATOM 4016 C CA . THR B 1 70 ? 17.391 24.562 -11.578 1 93.81 70 THR B CA 1
ATOM 4017 C C . THR B 1 70 ? 15.945 24.859 -11.18 1 93.81 70 THR B C 1
ATOM 4019 O O . THR B 1 70 ? 15.406 25.922 -11.516 1 93.81 70 THR B O 1
ATOM 4022 N N . VAL B 1 71 ? 15.312 23.953 -10.539 1 93.19 71 VAL B N 1
ATOM 4023 C CA . VAL B 1 71 ? 13.945 24.125 -10.07 1 93.19 71 VAL B CA 1
ATOM 4024 C C . VAL B 1 71 ? 13.836 23.641 -8.617 1 93.19 71 VAL B C 1
ATOM 4026 O O . VAL B 1 71 ? 14.156 22.5 -8.32 1 93.19 71 VAL B O 1
ATOM 4029 N N . VAL B 1 72 ? 13.445 24.531 -7.75 1 92.12 72 VAL B N 1
ATOM 4030 C CA . VAL B 1 72 ? 13.211 24.141 -6.359 1 92.12 72 VAL B CA 1
ATOM 4031 C C . VAL B 1 72 ? 11.859 24.672 -5.902 1 92.12 72 VAL B C 1
ATOM 4033 O O . VAL B 1 72 ? 11.305 25.594 -6.508 1 92.12 72 VAL B O 1
ATOM 4036 N N . SER B 1 73 ? 11.32 24.062 -4.906 1 91.62 73 SER B N 1
ATOM 4037 C CA . SER B 1 73 ? 9.992 24.484 -4.477 1 91.62 73 SER B CA 1
ATOM 4038 C C . SER B 1 73 ? 9.789 24.234 -2.986 1 91.62 73 SER B C 1
ATOM 4040 O O . SER B 1 73 ? 10.523 23.469 -2.373 1 91.62 73 SER B O 1
ATOM 4042 N N . ILE B 1 74 ? 8.836 24.984 -2.486 1 90.44 74 ILE B N 1
ATOM 4043 C CA . ILE B 1 74 ? 8.367 24.797 -1.119 1 90.44 74 ILE B CA 1
ATOM 4044 C C . ILE B 1 74 ? 6.844 24.734 -1.104 1 90.44 74 ILE B C 1
ATOM 4046 O O . ILE B 1 74 ? 6.176 25.469 -1.831 1 90.44 74 ILE B O 1
ATOM 4050 N N . ASN B 1 75 ? 6.391 23.859 -0.203 1 89.31 75 ASN B N 1
ATOM 4051 C CA . ASN B 1 75 ? 4.949 23.719 -0.029 1 89.31 75 ASN B CA 1
ATOM 4052 C C . ASN B 1 75 ? 4.484 24.344 1.281 1 89.31 75 ASN B C 1
ATOM 4054 O O . ASN B 1 75 ? 5.188 24.281 2.289 1 89.31 75 ASN B O 1
ATOM 4058 N N . PHE B 1 76 ? 3.279 24.938 1.191 1 91.44 76 PHE B N 1
ATOM 4059 C CA . PHE B 1 76 ? 2.73 25.516 2.414 1 91.44 76 PHE B CA 1
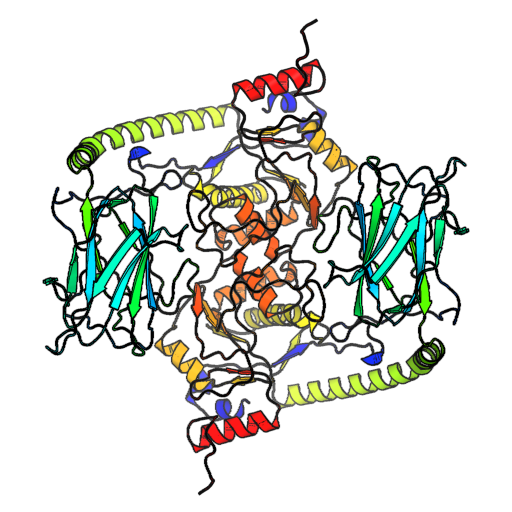ATOM 4060 C C . PHE B 1 76 ? 1.209 25.438 2.412 1 91.44 76 PHE B C 1
ATOM 4062 O O . PHE B 1 76 ? 0.594 25.203 1.367 1 91.44 76 PHE B O 1
ATOM 4069 N N . GLN B 1 77 ? 0.662 25.594 3.545 1 92.5 77 GLN B N 1
ATOM 4070 C CA . GLN B 1 77 ? -0.783 25.656 3.736 1 92.5 77 GLN B CA 1
ATOM 4071 C C . GLN B 1 77 ? -1.182 26.953 4.453 1 92.5 77 GLN B C 1
ATOM 4073 O O . GLN B 1 77 ? -0.512 27.375 5.395 1 92.5 77 GLN B O 1
ATOM 4078 N N . VAL B 1 78 ? -2.252 27.516 3.973 1 94.69 78 VAL B N 1
ATOM 4079 C CA . VAL B 1 78 ? -2.783 28.719 4.602 1 94.69 78 VAL B CA 1
ATOM 4080 C C . VAL B 1 78 ? -3.77 28.328 5.699 1 94.69 78 VAL B C 1
ATOM 4082 O O . VAL B 1 78 ? -4.766 27.656 5.441 1 94.69 78 VAL B O 1
ATOM 4085 N N . LEU B 1 79 ? -3.5 28.828 6.859 1 93.81 79 LEU B N 1
ATOM 4086 C CA . LEU B 1 79 ? -4.32 28.469 8.016 1 93.81 79 LEU B CA 1
ATOM 4087 C C . LEU B 1 79 ? -5.348 29.547 8.305 1 93.81 79 LEU B C 1
ATOM 4089 O O . LEU B 1 79 ? -6.328 29.312 9.016 1 93.81 79 LEU B O 1
ATOM 4093 N N . TYR B 1 80 ? -5.047 30.688 7.863 1 93.69 80 TYR B N 1
ATOM 4094 C CA . TYR B 1 80 ? -5.941 31.828 7.852 1 93.69 80 TYR B CA 1
ATOM 4095 C C . TYR B 1 80 ? -5.758 32.656 6.582 1 93.69 80 TYR B C 1
ATOM 4097 O O . TYR B 1 80 ? -4.637 32.844 6.102 1 93.69 80 TYR B O 1
ATOM 4105 N N . PRO B 1 81 ? -6.824 33.219 6.09 1 95.25 81 PRO B N 1
ATOM 4106 C CA . PRO B 1 81 ? -6.719 33.844 4.785 1 95.25 81 PRO B CA 1
ATOM 4107 C C . PRO B 1 81 ? -5.648 34.938 4.754 1 95.25 81 PRO B C 1
ATOM 4109 O O . PRO B 1 81 ? -5.559 35.75 5.68 1 95.25 81 PRO B O 1
ATOM 4112 N N . ILE B 1 82 ? -4.941 34.938 3.672 1 95.31 82 ILE B N 1
ATOM 4113 C CA . ILE B 1 82 ? -3.891 35.938 3.49 1 95.31 82 ILE B CA 1
ATOM 4114 C C . ILE B 1 82 ? -3.973 36.531 2.084 1 95.31 82 ILE B C 1
ATOM 4116 O O . ILE B 1 82 ? -4.711 36.031 1.235 1 95.31 82 ILE B O 1
ATOM 4120 N N . ILE B 1 83 ? -3.275 37.625 1.951 1 95.94 83 ILE B N 1
ATOM 4121 C CA . ILE B 1 83 ? -3.117 38.25 0.642 1 95.94 83 ILE B CA 1
ATOM 4122 C C . ILE B 1 83 ? -1.642 38.25 0.248 1 95.94 83 ILE B C 1
ATOM 4124 O O . ILE B 1 83 ? -0.817 38.875 0.918 1 95.94 83 ILE B O 1
ATOM 4128 N N . ILE B 1 84 ? -1.353 37.562 -0.766 1 96.44 84 ILE B N 1
ATOM 4129 C CA . ILE B 1 84 ? 0.022 37.562 -1.254 1 96.44 84 ILE B CA 1
ATOM 4130 C C . ILE B 1 84 ? 0.337 38.938 -1.879 1 96.44 84 ILE B C 1
ATOM 4132 O O . ILE B 1 84 ? -0.5 39.5 -2.576 1 96.44 84 ILE B O 1
ATOM 4136 N N . THR B 1 85 ? 1.577 39.406 -1.633 1 97.12 85 THR B N 1
ATOM 4137 C CA . THR B 1 85 ? 1.876 40.75 -2.113 1 97.12 85 THR B CA 1
ATOM 4138 C C . THR B 1 85 ? 3.135 40.75 -2.977 1 97.12 85 THR B C 1
ATOM 4140 O O . THR B 1 85 ? 3.23 41.5 -3.945 1 97.12 85 THR B O 1
ATOM 4143 N N . LYS B 1 86 ? 4.109 39.938 -2.574 1 98 86 LYS B N 1
ATOM 4144 C CA . LYS B 1 86 ? 5.363 39.906 -3.32 1 98 86 LYS B CA 1
ATOM 4145 C C . LYS B 1 86 ? 5.93 38.5 -3.387 1 98 86 LYS B C 1
ATOM 4147 O O . LYS B 1 86 ? 5.621 37.656 -2.535 1 98 86 LYS B O 1
ATOM 4152 N N . LEU B 1 87 ? 6.699 38.281 -4.414 1 98.25 87 LEU B N 1
ATOM 4153 C CA . LEU B 1 87 ? 7.555 37.125 -4.535 1 98.25 87 LEU B CA 1
ATOM 4154 C C . LEU B 1 87 ? 9.023 37.531 -4.562 1 98.25 87 LEU B C 1
ATOM 4156 O O . LEU B 1 87 ? 9.367 38.625 -5.016 1 98.25 87 LEU B O 1
ATOM 4160 N N . GLY B 1 88 ? 9.828 36.594 -4.051 1 97.44 88 GLY B N 1
ATOM 4161 C CA . GLY B 1 88 ? 11.211 37.062 -3.916 1 97.44 88 GLY B CA 1
ATOM 4162 C C . GLY B 1 88 ? 12.219 35.938 -4.148 1 97.44 88 GLY B C 1
ATOM 4163 O O . GLY B 1 88 ? 11.852 34.75 -4.184 1 97.44 88 GLY B O 1
ATOM 4164 N N . ILE B 1 89 ? 13.516 36.312 -4.387 1 96.06 89 ILE B N 1
ATOM 4165 C CA . ILE B 1 89 ? 14.672 35.438 -4.531 1 96.06 89 ILE B CA 1
ATOM 4166 C C . ILE B 1 89 ? 15.766 35.875 -3.547 1 96.06 89 ILE B C 1
ATOM 4168 O O . ILE B 1 89 ? 15.695 36.938 -2.959 1 96.06 89 ILE B O 1
ATOM 4172 N N . PHE B 1 90 ? 16.719 35 -3.408 1 93.62 90 PHE B N 1
ATOM 4173 C CA . PHE B 1 90 ? 17.859 35.375 -2.57 1 93.62 90 PHE B CA 1
ATOM 4174 C C . PHE B 1 90 ? 18.688 36.469 -3.238 1 93.62 90 PHE B C 1
ATOM 4176 O O . PHE B 1 90 ? 18.844 36.469 -4.461 1 93.62 90 PHE B O 1
ATOM 4183 N N . GLN B 1 91 ? 19.188 37.25 -2.305 1 85.44 91 GLN B N 1
ATOM 4184 C CA . GLN B 1 91 ? 20.156 38.219 -2.787 1 85.44 91 GLN B CA 1
ATOM 4185 C C . GLN B 1 91 ? 21.531 37.625 -2.994 1 85.44 91 GLN B C 1
ATOM 4187 O O . GLN B 1 91 ? 21.938 36.719 -2.236 1 85.44 91 GLN B O 1
ATOM 4192 N N . ASN B 1 92 ? 22.141 37.75 -4.086 1 70.19 92 ASN B N 1
ATOM 4193 C CA . ASN B 1 92 ? 23.484 37.219 -4.305 1 70.19 92 ASN B CA 1
ATOM 4194 C C . ASN B 1 92 ? 24.516 37.906 -3.4 1 70.19 92 ASN B C 1
ATOM 4196 O O . ASN B 1 92 ? 24.391 39.125 -3.119 1 70.19 92 ASN B O 1
ATOM 4200 N N . GLU B 1 93 ? 25.266 37.188 -2.441 1 59.53 93 GLU B N 1
ATOM 4201 C CA . GLU B 1 93 ? 26.141 37.719 -1.396 1 59.53 93 GLU B CA 1
ATOM 4202 C C . GLU B 1 93 ? 27.266 38.562 -1.99 1 59.53 93 GLU B C 1
ATOM 4204 O O . GLU B 1 93 ? 27.828 39.406 -1.31 1 59.53 93 GLU B O 1
ATOM 4209 N N . GLN B 1 94 ? 27.781 38.219 -3.107 1 54.91 94 GLN B N 1
ATOM 4210 C CA . GLN B 1 94 ? 29.062 38.875 -3.371 1 54.91 94 GLN B CA 1
ATOM 4211 C C . GLN B 1 94 ? 28.891 40.219 -4.023 1 54.91 94 GLN B C 1
ATOM 4213 O O . GLN B 1 94 ? 29.766 40.688 -4.75 1 54.91 94 GLN B O 1
ATOM 4218 N N . GLY B 1 95 ? 27.938 40.938 -3.617 1 57.09 95 GLY B N 1
ATOM 4219 C CA . GLY B 1 95 ? 27.891 42.312 -4.113 1 57.09 95 GLY B CA 1
ATOM 4220 C C . GLY B 1 95 ? 27.609 42.406 -5.602 1 57.09 95 GLY B C 1
ATOM 4221 O O . GLY B 1 95 ? 27.453 43.5 -6.152 1 57.09 95 GLY B O 1
ATOM 4222 N N . LEU B 1 96 ? 27.734 41.219 -6.234 1 59.69 96 LEU B N 1
ATOM 4223 C CA . LEU B 1 96 ? 27.469 41.281 -7.668 1 59.69 96 LEU B CA 1
ATOM 4224 C C . LEU B 1 96 ? 25.969 41.25 -7.949 1 59.69 96 LEU B C 1
ATOM 4226 O O . LEU B 1 96 ? 25.219 40.625 -7.191 1 59.69 96 LEU B O 1
ATOM 4230 N N . GLY B 1 97 ? 25.438 42.156 -8.711 1 67.06 97 GLY B N 1
ATOM 4231 C CA . GLY B 1 97 ? 24.062 42.188 -9.18 1 67.06 97 GLY B CA 1
ATOM 4232 C C . GLY B 1 97 ? 23.562 40.812 -9.617 1 67.06 97 GLY B C 1
ATOM 4233 O O . GLY B 1 97 ? 24.297 39.844 -9.57 1 67.06 97 GLY B O 1
ATOM 4234 N N . LEU B 1 98 ? 22.25 40.656 -9.672 1 78.75 98 LEU B N 1
ATOM 4235 C CA . LEU B 1 98 ? 21.641 39.438 -10.188 1 78.75 98 LEU B CA 1
ATOM 4236 C C . LEU B 1 98 ? 22.141 39.125 -11.586 1 78.75 98 LEU B C 1
ATOM 4238 O O . LEU B 1 98 ? 22.078 39.969 -12.484 1 78.75 98 LEU B O 1
ATOM 4242 N N . LEU B 1 99 ? 22.828 38.031 -11.711 1 79.31 99 LEU B N 1
ATOM 4243 C CA . LEU B 1 99 ? 23.438 37.688 -12.992 1 79.31 99 LEU B CA 1
ATOM 4244 C C . LEU B 1 99 ? 22.562 36.688 -13.75 1 79.31 99 LEU B C 1
ATOM 4246 O O . LEU B 1 99 ? 22.828 36.375 -14.914 1 79.31 99 LEU B O 1
ATOM 4250 N N . ARG B 1 100 ? 21.5 36.312 -13.117 1 87.19 100 ARG B N 1
ATOM 4251 C CA . ARG B 1 100 ? 20.719 35.219 -13.711 1 87.19 100 ARG B CA 1
ATOM 4252 C C . ARG B 1 100 ? 19.25 35.625 -13.852 1 87.19 100 ARG B C 1
ATOM 4254 O O . ARG B 1 100 ? 18.828 36.625 -13.281 1 87.19 100 ARG B O 1
ATOM 4261 N N . ASN B 1 101 ? 18.641 34.875 -14.758 1 93.69 101 ASN B N 1
ATOM 4262 C CA . ASN B 1 101 ? 17.188 35 -14.891 1 93.69 101 ASN B CA 1
ATOM 4263 C C . ASN B 1 101 ? 16.453 33.938 -14.078 1 93.69 101 ASN B C 1
ATOM 4265 O O . ASN B 1 101 ? 16.656 32.75 -14.281 1 93.69 101 ASN B O 1
ATOM 4269 N N . ILE B 1 102 ? 15.633 34.406 -13.156 1 96 102 ILE B N 1
ATOM 4270 C CA . ILE B 1 102 ? 14.922 33.5 -12.273 1 96 102 ILE B CA 1
ATOM 4271 C C . ILE B 1 102 ? 13.43 33.844 -12.281 1 96 102 ILE B C 1
ATOM 4273 O O . ILE B 1 102 ? 13.047 35 -12.219 1 96 102 ILE B O 1
ATOM 4277 N N . SER B 1 103 ? 12.68 32.844 -12.445 1 97.06 103 SER B N 1
ATOM 4278 C CA . SER B 1 103 ? 11.234 33.031 -12.297 1 97.06 103 SER B CA 1
ATOM 4279 C C . SER B 1 103 ? 10.734 32.406 -11 1 97.06 103 SER B C 1
ATOM 4281 O O . SER B 1 103 ? 11.211 31.344 -10.586 1 97.06 103 SER B O 1
ATOM 4283 N N . VAL B 1 104 ? 9.844 33.125 -10.32 1 97.88 104 VAL B N 1
ATOM 4284 C CA . VAL B 1 104 ? 9.172 32.625 -9.125 1 97.88 104 VAL B CA 1
ATOM 4285 C C . VAL B 1 104 ? 7.672 32.531 -9.383 1 97.88 104 VAL B C 1
ATOM 4287 O O . VAL B 1 104 ? 7.039 33.5 -9.805 1 97.88 104 VAL B O 1
ATOM 4290 N N . LYS B 1 105 ? 7.137 31.344 -9.109 1 97 105 LYS B N 1
ATOM 4291 C CA . LYS B 1 105 ? 5.727 31.109 -9.391 1 97 105 LYS B CA 1
ATOM 4292 C C . LYS B 1 105 ? 5.016 30.516 -8.18 1 97 105 LYS B C 1
ATOM 4294 O O . LYS B 1 105 ? 5.598 29.719 -7.445 1 97 105 LYS B O 1
ATOM 4299 N N . LEU B 1 106 ? 3.824 30.969 -7.992 1 96.56 106 LEU B N 1
ATOM 4300 C CA . LEU B 1 106 ? 2.945 30.375 -6.988 1 96.56 106 LEU B CA 1
ATOM 4301 C C . LEU B 1 106 ? 1.865 29.531 -7.645 1 96.56 106 LEU B C 1
ATOM 4303 O O . LEU B 1 106 ? 1.158 30 -8.539 1 96.56 106 LEU B O 1
ATOM 4307 N N . TYR B 1 107 ? 1.812 28.312 -7.199 1 94.12 107 TYR B N 1
ATOM 4308 C CA . TYR B 1 107 ? 0.792 27.406 -7.695 1 94.12 107 TYR B CA 1
ATOM 4309 C C . TYR B 1 107 ? -0.134 26.953 -6.57 1 94.12 107 TYR B C 1
ATOM 4311 O O . TYR B 1 107 ? 0.252 26.969 -5.398 1 94.12 107 TYR B O 1
ATOM 4319 N N . GLN B 1 108 ? -1.372 26.672 -6.996 1 91.88 108 GLN B N 1
ATOM 4320 C CA . GLN B 1 108 ? -2.207 25.844 -6.133 1 91.88 108 GLN B CA 1
ATOM 4321 C C . GLN B 1 108 ? -1.856 24.359 -6.289 1 91.88 108 GLN B C 1
ATOM 4323 O O . GLN B 1 108 ? -1.717 23.875 -7.406 1 91.88 108 GLN B O 1
ATOM 4328 N N . ALA B 1 109 ? -1.654 23.656 -5.25 1 86.19 109 ALA B N 1
ATOM 4329 C CA . ALA B 1 109 ? -1.128 22.297 -5.262 1 86.19 109 ALA B CA 1
ATOM 4330 C C . ALA B 1 109 ? -1.963 21.391 -6.164 1 86.19 109 ALA B C 1
ATOM 4332 O O . ALA B 1 109 ? -1.422 20.531 -6.863 1 86.19 109 ALA B O 1
ATOM 4333 N N . GLU B 1 110 ? -3.246 21.484 -6.207 1 78.12 110 GLU B N 1
ATOM 4334 C CA . GLU B 1 110 ? -4.125 20.641 -7 1 78.12 110 GLU B CA 1
ATOM 4335 C C . GLU B 1 110 ? -4.035 20.984 -8.484 1 78.12 110 GLU B C 1
ATOM 4337 O O . GLU B 1 110 ? -4.332 20.156 -9.344 1 78.12 110 GLU B O 1
ATOM 4342 N N . GLN B 1 111 ? -3.742 22.188 -8.781 1 72.12 111 GLN B N 1
ATOM 4343 C CA . GLN B 1 111 ? -3.715 22.703 -10.141 1 72.12 111 GLN B CA 1
ATOM 4344 C C . GLN B 1 111 ? -2.34 23.266 -10.492 1 72.12 111 GLN B C 1
ATOM 4346 O O . GLN B 1 111 ? -2.176 24.469 -10.641 1 72.12 111 GLN B O 1
ATOM 4351 N N . GLN B 1 112 ? -1.449 22.484 -10.883 1 69.31 112 GLN B N 1
ATOM 4352 C CA . GLN B 1 112 ? -0.08 22.938 -11.07 1 69.31 112 GLN B CA 1
ATOM 4353 C C . GLN B 1 112 ? 0.136 23.453 -12.492 1 69.31 112 GLN B C 1
ATOM 4355 O O . GLN B 1 112 ? 1.172 24.047 -12.797 1 69.31 112 GLN B O 1
ATOM 4360 N N . GLU B 1 113 ? -0.859 23.328 -13.227 1 77.5 113 GLU B N 1
ATOM 4361 C CA . GLU B 1 113 ? -0.659 23.672 -14.625 1 77.5 113 GLU B CA 1
ATOM 4362 C C . GLU B 1 113 ? -0.64 25.188 -14.82 1 77.5 113 GLU B C 1
ATOM 4364 O O . GLU B 1 113 ? 0.038 25.688 -15.719 1 77.5 113 GLU B O 1
ATOM 4369 N N . GLU B 1 114 ? -1.356 25.891 -13.945 1 88.69 114 GLU B N 1
ATOM 4370 C CA . GLU B 1 114 ? -1.388 27.328 -14.109 1 88.69 114 GLU B CA 1
ATOM 4371 C C . GLU B 1 114 ? -0.952 28.047 -12.828 1 88.69 114 GLU B C 1
ATOM 4373 O O . GLU B 1 114 ? -1.564 27.859 -11.773 1 88.69 114 GLU B O 1
ATOM 4378 N N . ALA B 1 115 ? 0.083 28.875 -13.008 1 94.06 115 ALA B N 1
ATOM 4379 C CA . ALA B 1 115 ? 0.543 29.656 -11.852 1 94.06 115 ALA B CA 1
ATOM 4380 C C . ALA B 1 115 ? -0.46 30.734 -11.484 1 94.06 115 ALA B C 1
ATOM 4382 O O . ALA B 1 115 ? -1.034 31.391 -12.367 1 94.06 115 ALA B O 1
ATOM 4383 N N . ILE B 1 116 ? -0.716 30.953 -10.297 1 94.25 116 ILE B N 1
ATOM 4384 C CA . ILE B 1 116 ? -1.592 32 -9.805 1 94.25 116 ILE B CA 1
ATOM 4385 C C . ILE B 1 116 ? -0.93 33.375 -10.008 1 94.25 116 ILE B C 1
ATOM 4387 O O . ILE B 1 116 ? -1.569 34.312 -10.477 1 94.25 116 ILE B O 1
ATOM 4391 N N . VAL B 1 117 ? 0.322 33.5 -9.602 1 95.88 117 VAL B N 1
ATOM 4392 C CA . VAL B 1 117 ? 1.114 34.719 -9.789 1 95.88 117 VAL B CA 1
ATOM 4393 C C . VAL B 1 117 ? 2.549 34.344 -10.156 1 95.88 117 VAL B C 1
ATOM 4395 O O . VAL B 1 117 ? 3.029 33.281 -9.797 1 95.88 117 VAL B O 1
ATOM 4398 N N . THR B 1 118 ? 3.135 35.25 -10.867 1 96.81 118 THR B N 1
ATOM 4399 C CA . THR B 1 118 ? 4.504 35.031 -11.328 1 96.81 118 THR B CA 1
ATOM 4400 C C . THR B 1 118 ? 5.316 36.312 -11.211 1 96.81 118 THR B C 1
ATOM 4402 O O . THR B 1 118 ? 4.789 37.406 -11.438 1 96.81 118 THR B O 1
ATOM 4405 N N . ALA B 1 119 ? 6.492 36.156 -10.836 1 97.88 119 ALA B N 1
ATOM 4406 C CA . ALA B 1 119 ? 7.477 37.25 -10.867 1 97.88 119 ALA B CA 1
ATOM 4407 C C . ALA B 1 119 ? 8.742 36.812 -11.594 1 97.88 119 ALA B C 1
ATOM 4409 O O . ALA B 1 119 ? 9.219 35.688 -11.398 1 97.88 119 ALA B O 1
ATOM 4410 N N . ARG B 1 120 ? 9.25 37.656 -12.43 1 97.25 120 ARG B N 1
ATOM 4411 C CA . ARG B 1 120 ? 10.461 37.375 -13.18 1 97.25 120 ARG B CA 1
ATOM 4412 C C . ARG B 1 120 ? 11.594 38.312 -12.797 1 97.25 120 ARG B C 1
ATOM 4414 O O . ARG B 1 120 ? 11.422 39.531 -12.82 1 97.25 120 ARG B O 1
ATOM 4421 N N . PHE B 1 121 ? 12.664 37.75 -12.508 1 96.44 121 PHE B N 1
ATOM 4422 C CA . PHE B 1 121 ? 13.836 38.5 -12.117 1 96.44 121 PHE B CA 1
ATOM 4423 C C . PHE B 1 121 ? 14.938 38.375 -13.164 1 96.44 121 PHE B C 1
ATOM 4425 O O . PHE B 1 121 ? 15.156 37.312 -13.719 1 96.44 121 PHE B O 1
ATOM 4432 N N . SER B 1 122 ? 15.516 39.5 -13.422 1 93.94 122 SER B N 1
ATOM 4433 C CA . SER B 1 122 ? 16.625 39.562 -14.367 1 93.94 122 SER B CA 1
ATOM 4434 C C . SER B 1 122 ? 17.641 40.625 -13.953 1 93.94 122 SER B C 1
ATOM 4436 O O . SER B 1 122 ? 17.375 41.438 -13.07 1 93.94 122 SER B O 1
ATOM 4438 N N . PRO B 1 123 ? 18.812 40.594 -14.594 1 91.06 123 PRO B N 1
ATOM 4439 C CA . PRO B 1 123 ? 19.781 41.625 -14.289 1 91.06 123 PRO B CA 1
ATOM 4440 C C . PRO B 1 123 ? 19.25 43.031 -14.547 1 91.06 123 PRO B C 1
ATOM 4442 O O . PRO B 1 123 ? 19.609 43.969 -13.844 1 91.06 123 PRO B O 1
ATOM 4445 N N . HIS B 1 124 ? 18.375 43.125 -15.516 1 93 124 HIS B N 1
ATOM 4446 C CA . HIS B 1 124 ? 17.812 44.438 -15.859 1 93 124 HIS B CA 1
ATOM 4447 C C . HIS B 1 124 ? 16.625 44.781 -14.953 1 93 124 HIS B C 1
ATOM 4449 O O . HIS B 1 124 ? 16.234 45.938 -14.875 1 93 124 HIS B O 1
ATOM 4455 N N . SER B 1 125 ? 16.109 43.812 -14.305 1 94.38 125 SER B N 1
ATOM 4456 C CA . SER B 1 125 ? 14.992 43.969 -13.375 1 94.38 125 SER B CA 1
ATOM 4457 C C . SER B 1 125 ? 15.164 43.094 -12.141 1 94.38 125 SER B C 1
ATOM 4459 O O . SER B 1 125 ? 14.422 42.125 -11.953 1 94.38 125 SER B O 1
ATOM 4461 N N . PRO B 1 126 ? 16.062 43.438 -11.305 1 93.81 126 PRO B N 1
ATOM 4462 C CA . PRO B 1 126 ? 16.469 42.531 -10.227 1 93.81 126 PRO B CA 1
ATOM 4463 C C . PRO B 1 126 ? 15.5 42.562 -9.047 1 93.81 126 PRO B C 1
ATOM 4465 O O . PRO B 1 126 ? 15.562 41.688 -8.18 1 93.81 126 PRO B O 1
ATOM 4468 N N . GLY B 1 127 ? 14.562 43.531 -8.945 1 94.62 127 GLY B N 1
ATOM 4469 C CA . GLY B 1 127 ? 13.68 43.656 -7.801 1 94.62 127 GLY B CA 1
ATOM 4470 C C . GLY B 1 127 ? 14.234 44.562 -6.707 1 94.62 127 GLY B C 1
ATOM 4471 O O . GLY B 1 127 ? 15.242 45.25 -6.91 1 94.62 127 GLY B O 1
ATOM 4472 N N . VAL B 1 128 ? 13.555 44.656 -5.645 1 94.5 128 VAL B N 1
ATOM 4473 C CA . VAL B 1 128 ? 13.922 45.531 -4.543 1 94.5 128 VAL B CA 1
ATOM 4474 C C . VAL B 1 128 ? 14.508 44.719 -3.396 1 94.5 128 VAL B C 1
ATOM 4476 O O . VAL B 1 128 ? 13.922 43.719 -2.979 1 94.5 128 VAL B O 1
ATOM 4479 N N . GLU B 1 129 ? 15.594 45.156 -2.9 1 92.06 129 GLU B N 1
ATOM 4480 C CA . GLU B 1 129 ? 16.281 44.438 -1.837 1 92.06 129 GLU B CA 1
ATOM 4481 C C . GLU B 1 129 ? 15.648 44.688 -0.479 1 92.06 129 GLU B C 1
ATOM 4483 O O . GLU B 1 129 ? 15.422 45.844 -0.12 1 92.06 129 GLU B O 1
ATOM 4488 N N . VAL B 1 130 ? 15.312 43.625 0.19 1 91.06 130 VAL B N 1
ATOM 4489 C CA . VAL B 1 130 ? 14.773 43.688 1.542 1 91.06 130 VAL B CA 1
ATOM 4490 C C . VAL B 1 130 ? 15.305 42.5 2.369 1 91.06 130 VAL B C 1
ATOM 4492 O O . VAL B 1 130 ? 14.969 41.344 2.113 1 91.06 130 VAL B O 1
ATOM 4495 N N . ASN B 1 131 ? 16.094 42.688 3.5 1 90.25 131 ASN B N 1
ATOM 4496 C CA . ASN B 1 131 ? 16.562 41.688 4.438 1 90.25 131 ASN B CA 1
ATOM 4497 C C . ASN B 1 131 ? 17.234 40.5 3.717 1 90.25 131 ASN B C 1
ATOM 4499 O O . ASN B 1 131 ? 16.875 39.344 3.949 1 90.25 131 ASN B O 1
ATOM 4503 N N . ARG B 1 132 ? 18.016 40.75 2.711 1 90.19 132 ARG B N 1
ATOM 4504 C CA . ARG B 1 132 ? 18.859 39.812 2.006 1 90.19 132 ARG B CA 1
ATOM 4505 C C . ARG B 1 132 ? 18.078 39.062 0.936 1 90.19 132 ARG B C 1
ATOM 4507 O O . ARG B 1 132 ? 18.531 38.031 0.433 1 90.19 132 ARG B O 1
ATOM 4514 N N . LEU B 1 133 ? 16.953 39.594 0.701 1 93.56 133 LEU B N 1
ATOM 4515 C CA . LEU B 1 133 ? 16.125 39.094 -0.394 1 93.56 133 LEU B CA 1
ATOM 4516 C C . LEU B 1 133 ? 15.789 40.188 -1.385 1 93.56 133 LEU B C 1
ATOM 4518 O O . LEU B 1 133 ? 15.906 41.375 -1.065 1 93.56 133 LEU B O 1
ATOM 4522 N N . ARG B 1 134 ? 15.453 39.812 -2.564 1 94.88 134 ARG B N 1
ATOM 4523 C CA . ARG B 1 134 ? 14.93 40.719 -3.584 1 94.88 134 ARG B CA 1
ATOM 4524 C C . ARG B 1 134 ? 13.484 40.375 -3.922 1 94.88 134 ARG B C 1
ATOM 4526 O O . ARG B 1 134 ? 13.164 39.25 -4.25 1 94.88 134 ARG B O 1
ATOM 4533 N N . TYR B 1 135 ? 12.68 41.406 -3.857 1 97.12 135 TYR B N 1
ATOM 4534 C CA . TYR B 1 135 ? 11.25 41.156 -4.027 1 97.12 135 TYR B CA 1
ATOM 4535 C C . TYR B 1 135 ? 10.703 41.906 -5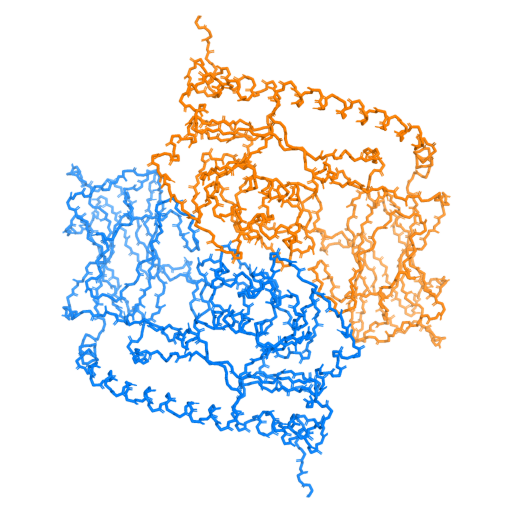.234 1 97.12 135 TYR B C 1
ATOM 4537 O O . TYR B 1 135 ? 11.219 42.969 -5.602 1 97.12 135 TYR B O 1
ATOM 4545 N N . LYS B 1 136 ? 9.711 41.375 -5.809 1 97.75 136 LYS B N 1
ATOM 4546 C CA . LYS B 1 136 ? 8.867 42.031 -6.801 1 97.75 136 LYS B CA 1
ATOM 4547 C C . LYS B 1 136 ? 7.391 41.938 -6.43 1 97.75 136 LYS B C 1
ATOM 4549 O O . LYS B 1 136 ? 6.938 40.875 -5.949 1 97.75 136 LYS B O 1
ATOM 4554 N N . SER B 1 137 ? 6.723 43.031 -6.605 1 97.69 137 SER B N 1
ATOM 4555 C CA . SER B 1 137 ? 5.285 43.031 -6.344 1 97.69 137 SER B CA 1
ATOM 4556 C C . SER B 1 137 ? 4.531 42.219 -7.367 1 97.69 137 SER B C 1
ATOM 4558 O O . SER B 1 137 ? 4.91 42.156 -8.539 1 97.69 137 SER B O 1
ATOM 4560 N N . VAL B 1 138 ? 3.541 41.594 -6.859 1 97.5 138 VAL B N 1
ATOM 4561 C CA . VAL B 1 138 ? 2.678 40.812 -7.742 1 97.5 138 VAL B CA 1
ATOM 4562 C C . VAL B 1 138 ? 1.222 41.219 -7.527 1 97.5 138 VAL B C 1
ATOM 4564 O O . VAL B 1 138 ? 0.91 42 -6.609 1 97.5 138 VAL B O 1
ATOM 4567 N N . GLU B 1 139 ? 0.369 40.719 -8.492 1 95.75 139 GLU B N 1
ATOM 4568 C CA . GLU B 1 139 ? -1.065 40.906 -8.289 1 95.75 139 GLU B CA 1
ATOM 4569 C C . GLU B 1 139 ? -1.518 40.281 -6.965 1 95.75 139 GLU B C 1
ATOM 4571 O O . GLU B 1 139 ? -1.095 39.188 -6.598 1 95.75 139 GLU B O 1
ATOM 4576 N N . GLN B 1 140 ? -2.271 41.125 -6.301 1 93.69 140 GLN B N 1
ATOM 4577 C CA . GLN B 1 140 ? -2.715 40.688 -4.984 1 93.69 140 GLN B CA 1
ATOM 4578 C C . GLN B 1 140 ? -3.902 39.75 -5.094 1 93.69 140 GLN B C 1
ATOM 4580 O O . GLN B 1 140 ? -4.867 40.031 -5.809 1 93.69 140 GLN B O 1
ATOM 4585 N N . PHE B 1 141 ? -3.738 38.625 -4.527 1 93.19 141 PHE B N 1
ATOM 4586 C CA . PHE B 1 141 ? -4.762 37.594 -4.504 1 93.19 141 PHE B CA 1
ATOM 4587 C C . PHE B 1 141 ? -4.996 37.094 -3.084 1 93.19 141 PHE B C 1
ATOM 4589 O O . PHE B 1 141 ? -4.047 36.906 -2.318 1 93.19 141 PHE B O 1
ATOM 4596 N N . ILE B 1 142 ? -6.246 36.969 -2.811 1 96.25 142 ILE B N 1
ATOM 4597 C CA . ILE B 1 142 ? -6.574 36.375 -1.517 1 96.25 142 ILE B CA 1
ATOM 4598 C C . ILE B 1 142 ? -6.375 34.844 -1.577 1 96.25 142 ILE B C 1
ATOM 4600 O O . ILE B 1 142 ? -6.922 34.188 -2.455 1 96.25 142 ILE B O 1
ATOM 4604 N N . LEU B 1 143 ? -5.547 34.344 -0.76 1 96.62 143 LEU B N 1
ATOM 4605 C CA . LEU B 1 143 ? -5.438 32.906 -0.533 1 96.62 143 LEU B CA 1
ATOM 4606 C C . LEU B 1 143 ? -6.289 32.5 0.659 1 96.62 143 LEU B C 1
ATOM 4608 O O . LEU B 1 143 ? -5.98 32.844 1.802 1 96.62 143 LEU B O 1
ATOM 4612 N N . PRO B 1 144 ? -7.293 31.781 0.377 1 95.44 144 PRO B N 1
ATOM 4613 C CA . PRO B 1 144 ? -8.227 31.438 1.454 1 95.44 144 PRO B CA 1
ATOM 4614 C C . PRO B 1 144 ? -7.652 30.391 2.42 1 95.44 144 PRO B C 1
ATOM 4616 O O . PRO B 1 144 ? -6.621 29.781 2.135 1 95.44 144 PRO B O 1
ATOM 4619 N N . LYS B 1 145 ? -8.359 30.297 3.562 1 93.31 145 LYS B N 1
ATOM 4620 C CA . LYS B 1 145 ? -8.023 29.219 4.492 1 93.31 145 LYS B CA 1
ATOM 4621 C C . LYS B 1 145 ? -8.086 27.859 3.807 1 93.31 145 LYS B C 1
ATOM 4623 O O . LYS B 1 145 ? -9.039 27.562 3.08 1 93.31 145 LYS B O 1
ATOM 4628 N N . GLY B 1 146 ? -7.043 27.047 4.078 1 91.56 146 GLY B N 1
ATOM 4629 C CA . GLY B 1 146 ? -7.004 25.719 3.486 1 91.56 146 GLY B CA 1
ATOM 4630 C C . GLY B 1 146 ? -6.273 25.672 2.158 1 91.56 146 GLY B C 1
ATOM 4631 O O . GLY B 1 146 ? -6.02 24.594 1.62 1 91.56 146 GLY B O 1
ATOM 4632 N N . PHE B 1 147 ? -5.965 26.844 1.684 1 92.75 147 PHE B N 1
ATOM 4633 C CA . PHE B 1 147 ? -5.211 26.906 0.437 1 92.75 147 PHE B CA 1
ATOM 4634 C C . PHE B 1 147 ? -3.881 26.172 0.57 1 92.75 147 PHE B C 1
ATOM 4636 O O . PHE B 1 147 ? -3.137 26.391 1.527 1 92.75 147 PHE B O 1
ATOM 4643 N N . GLU B 1 148 ? -3.652 25.281 -0.364 1 92.25 148 GLU B N 1
ATOM 4644 C CA . GLU B 1 148 ? -2.369 24.594 -0.46 1 92.25 148 GLU B CA 1
ATOM 4645 C C . GLU B 1 148 ? -1.534 25.141 -1.616 1 92.25 148 GLU B C 1
ATOM 4647 O O . GLU B 1 148 ? -1.876 24.938 -2.783 1 92.25 148 GLU B O 1
ATOM 4652 N N . GLY B 1 149 ? -0.398 25.719 -1.224 1 92.25 149 GLY B N 1
ATOM 4653 C CA . GLY B 1 149 ? 0.395 26.406 -2.229 1 92.25 149 GLY B CA 1
ATOM 4654 C C . GLY B 1 149 ? 1.774 25.797 -2.418 1 92.25 149 GLY B C 1
ATOM 4655 O O . GLY B 1 149 ? 2.316 25.188 -1.5 1 92.25 149 GLY B O 1
ATOM 4656 N N . ILE B 1 150 ? 2.283 26.016 -3.613 1 92.62 150 ILE B N 1
ATOM 4657 C CA . ILE B 1 150 ? 3.658 25.672 -3.961 1 92.62 150 ILE B CA 1
ATOM 4658 C C . ILE B 1 150 ? 4.359 26.891 -4.547 1 92.62 150 ILE B C 1
ATOM 4660 O O . ILE B 1 150 ? 3.904 27.469 -5.539 1 92.62 150 ILE B O 1
ATOM 4664 N N . ILE B 1 151 ? 5.352 27.281 -3.914 1 94.88 151 ILE B N 1
ATOM 4665 C CA . ILE B 1 151 ? 6.195 28.312 -4.516 1 94.88 151 ILE B CA 1
ATOM 4666 C C . ILE B 1 151 ? 7.363 27.656 -5.254 1 94.88 151 ILE B C 1
ATOM 4668 O O . ILE B 1 151 ? 8.086 26.828 -4.68 1 94.88 151 ILE B O 1
ATOM 4672 N N . VAL B 1 152 ? 7.516 28.031 -6.453 1 95.12 152 VAL B N 1
ATOM 4673 C CA . VAL B 1 152 ? 8.531 27.406 -7.293 1 95.12 152 VAL B CA 1
ATOM 4674 C C . VAL B 1 152 ? 9.531 28.469 -7.766 1 95.12 152 VAL B C 1
ATOM 4676 O O . VAL B 1 152 ? 9.133 29.5 -8.312 1 95.12 152 VAL B O 1
ATOM 4679 N N . TRP B 1 153 ? 10.719 28.25 -7.531 1 96.38 153 TRP B N 1
ATOM 4680 C CA . TRP B 1 153 ? 11.812 29.031 -8.109 1 96.38 153 TRP B CA 1
ATOM 4681 C C . TRP B 1 153 ? 12.461 28.281 -9.266 1 96.38 153 TRP B C 1
ATOM 4683 O O . TRP B 1 153 ? 12.883 27.141 -9.109 1 96.38 153 TRP B O 1
ATOM 4693 N N . GLU B 1 154 ? 12.617 28.922 -10.367 1 96.06 154 GLU B N 1
ATOM 4694 C CA . GLU B 1 154 ? 13.172 28.266 -11.555 1 96.06 154 GLU B CA 1
ATOM 4695 C C . GLU B 1 154 ? 14.242 29.125 -12.211 1 96.06 154 GLU B C 1
ATOM 4697 O O . GLU B 1 154 ? 14.008 30.297 -12.531 1 96.06 154 GLU B O 1
ATOM 4702 N N . SER B 1 155 ? 15.359 28.516 -12.375 1 94.81 155 SER B N 1
ATOM 4703 C CA . SER B 1 155 ? 16.406 29.156 -13.164 1 94.81 155 SER B CA 1
ATOM 4704 C C . SER B 1 155 ? 16.109 29.062 -14.656 1 94.81 155 SER B C 1
ATOM 4706 O O . SER B 1 155 ? 15.781 28 -15.164 1 94.81 155 SER B O 1
ATOM 4708 N N . GLN B 1 156 ? 16.203 30.109 -15.281 1 91.38 156 GLN B N 1
ATOM 4709 C CA . GLN B 1 156 ? 15.969 30.125 -16.719 1 91.38 156 GLN B CA 1
ATOM 4710 C C . GLN B 1 156 ? 17.266 29.906 -17.484 1 91.38 156 GLN B C 1
ATOM 4712 O O . GLN B 1 156 ? 17.281 29.875 -18.719 1 91.38 156 GLN B O 1
ATOM 4717 N N . ASP B 1 157 ? 18.297 29.75 -16.703 1 87.25 157 ASP B N 1
ATOM 4718 C CA . ASP B 1 157 ? 19.609 29.469 -17.25 1 87.25 157 ASP B CA 1
ATOM 4719 C C . ASP B 1 157 ? 20.031 28.016 -16.953 1 87.25 157 ASP B C 1
ATOM 4721 O O . ASP B 1 157 ? 19.281 27.266 -16.359 1 87.25 157 ASP B O 1
ATOM 4725 N N . HIS B 1 158 ? 21.219 27.672 -17.469 1 85 158 HIS B N 1
ATOM 4726 C CA . HIS B 1 158 ? 21.719 26.312 -17.281 1 85 158 HIS B CA 1
ATOM 4727 C C . HIS B 1 158 ? 22.406 26.156 -15.93 1 85 158 HIS B C 1
ATOM 4729 O O . HIS B 1 158 ? 22.781 25.062 -15.531 1 85 158 HIS B O 1
ATOM 4735 N N . VAL B 1 159 ? 22.391 27.25 -15.234 1 86.25 159 VAL B N 1
ATOM 4736 C CA . VAL B 1 159 ? 23.047 27.234 -13.93 1 86.25 159 VAL B CA 1
ATOM 4737 C C . VAL B 1 159 ? 22 27.031 -12.828 1 86.25 159 VAL B C 1
ATOM 4739 O O . VAL B 1 159 ? 20.906 27.578 -12.898 1 86.25 159 VAL B O 1
ATOM 4742 N N . GLY B 1 160 ? 22.375 26.312 -11.828 1 89.94 160 GLY B N 1
ATOM 4743 C CA . GLY B 1 160 ? 21.469 26.031 -10.719 1 89.94 160 GLY B CA 1
ATOM 4744 C C . GLY B 1 160 ? 21.203 27.234 -9.836 1 89.94 160 GLY B C 1
ATOM 4745 O O . GLY B 1 160 ? 21.719 28.328 -10.094 1 89.94 160 GLY B O 1
ATOM 4746 N N . LEU B 1 161 ? 20.344 27.094 -8.898 1 92.75 161 LEU B N 1
ATOM 4747 C CA . LEU B 1 161 ? 19.938 28.156 -7.992 1 92.75 161 LEU B CA 1
ATOM 4748 C C . LEU B 1 161 ? 20.766 28.141 -6.715 1 92.75 161 LEU B C 1
ATOM 4750 O O . LEU B 1 161 ? 21.359 27.125 -6.379 1 92.75 161 LEU B O 1
ATOM 4754 N N . ASN B 1 162 ? 20.859 29.281 -6.113 1 90.94 162 ASN B N 1
ATOM 4755 C CA . ASN B 1 162 ? 21.312 29.297 -4.73 1 90.94 162 ASN B CA 1
ATOM 4756 C C . ASN B 1 162 ? 20.203 28.891 -3.77 1 90.94 162 ASN B C 1
ATOM 4758 O O . ASN B 1 162 ? 19.109 29.469 -3.775 1 90.94 162 ASN B O 1
ATOM 4762 N N . THR B 1 163 ? 20.469 27.859 -3.029 1 91.56 163 THR B N 1
ATOM 4763 C CA . THR B 1 163 ? 19.391 27.328 -2.197 1 91.56 163 THR B CA 1
ATOM 4764 C C . THR B 1 163 ? 19.875 27.125 -0.761 1 91.56 163 THR B C 1
ATOM 4766 O O . THR B 1 163 ? 21.062 27.203 -0.484 1 91.56 163 THR B O 1
ATOM 4769 N N . THR B 1 164 ? 19 27.109 0.097 1 88.5 164 THR B N 1
ATOM 4770 C CA . THR B 1 164 ? 19.25 26.703 1.473 1 88.5 164 THR B CA 1
ATOM 4771 C C . THR B 1 164 ? 18.156 25.75 1.955 1 88.5 164 THR B C 1
ATOM 4773 O O . THR B 1 164 ? 17.031 25.766 1.426 1 88.5 164 THR B O 1
ATOM 4776 N N . GLY B 1 165 ? 18.547 24.859 2.852 1 83.5 165 GLY B N 1
ATOM 4777 C CA . GLY B 1 165 ? 17.531 24.016 3.471 1 83.5 165 GLY B CA 1
ATOM 4778 C C . GLY B 1 165 ? 16.547 24.781 4.34 1 83.5 165 GLY B C 1
ATOM 4779 O O . GLY B 1 165 ? 16.844 25.906 4.758 1 83.5 165 GLY B O 1
ATOM 4780 N N . LEU B 1 166 ? 15.414 24.172 4.438 1 81.06 166 LEU B N 1
ATOM 4781 C CA . LEU B 1 166 ? 14.398 24.797 5.281 1 81.06 166 LEU B CA 1
ATOM 4782 C C . LEU B 1 166 ? 14.617 24.422 6.746 1 81.06 166 LEU B C 1
ATOM 4784 O O . LEU B 1 166 ? 14.625 23.234 7.098 1 81.06 166 LEU B O 1
ATOM 4788 N N . THR B 1 167 ? 15.086 25.344 7.516 1 76.75 167 THR B N 1
ATOM 4789 C CA . THR B 1 167 ? 15.203 25.156 8.961 1 76.75 167 THR B CA 1
ATOM 4790 C C . THR B 1 167 ? 14.211 26.047 9.695 1 76.75 167 THR B C 1
ATOM 4792 O O . THR B 1 167 ? 13.672 26.984 9.125 1 76.75 167 THR B O 1
ATOM 4795 N N . ALA B 1 168 ? 13.984 25.688 10.914 1 74.62 168 ALA B N 1
ATOM 4796 C CA . ALA B 1 168 ? 13.016 26.406 11.727 1 74.62 168 ALA B CA 1
ATOM 4797 C C . ALA B 1 168 ? 13.383 27.891 11.844 1 74.62 168 ALA B C 1
ATOM 4799 O O . ALA B 1 168 ? 12.508 28.75 11.93 1 74.62 168 ALA B O 1
ATOM 4800 N N . ASP B 1 169 ? 14.602 28.188 11.727 1 78.81 169 ASP B N 1
ATOM 4801 C CA . ASP B 1 169 ? 15.062 29.562 11.93 1 78.81 169 ASP B CA 1
ATOM 4802 C C . ASP B 1 169 ? 14.773 30.438 10.703 1 78.81 169 ASP B C 1
ATOM 4804 O O . ASP B 1 169 ? 14.758 31.656 10.789 1 78.81 169 ASP B O 1
ATOM 4808 N N . ILE B 1 170 ? 14.477 29.75 9.688 1 86.31 170 ILE B N 1
ATOM 4809 C CA . ILE B 1 170 ? 14.258 30.469 8.438 1 86.31 170 ILE B CA 1
ATOM 4810 C C . ILE B 1 170 ? 12.773 30.797 8.281 1 86.31 170 ILE B C 1
ATOM 4812 O O . ILE B 1 170 ? 12.422 31.844 7.738 1 86.31 170 ILE B O 1
ATOM 4816 N N . VAL B 1 171 ? 11.93 29.953 8.82 1 86.12 171 VAL B N 1
ATOM 4817 C CA . VAL B 1 171 ? 10.484 30.125 8.688 1 86.12 171 VAL B CA 1
ATOM 4818 C C . VAL B 1 171 ? 10.008 31.219 9.641 1 86.12 171 VAL B C 1
ATOM 4820 O O . VAL B 1 171 ? 10.266 31.156 10.844 1 86.12 171 VAL B O 1
ATOM 4823 N N . ASN B 1 172 ? 9.406 32.188 9.086 1 85.38 172 ASN B N 1
ATOM 4824 C CA . ASN B 1 172 ? 8.797 33.219 9.906 1 85.38 172 ASN B CA 1
ATOM 4825 C C . ASN B 1 172 ? 7.367 32.875 10.305 1 85.38 172 ASN B C 1
ATOM 4827 O O . ASN B 1 172 ? 6.414 33.219 9.609 1 85.38 172 ASN B O 1
ATOM 4831 N N . ASN B 1 173 ? 7.277 32.25 11.422 1 79.56 173 ASN B N 1
ATOM 4832 C CA . ASN B 1 173 ? 5.969 31.812 11.898 1 79.56 173 ASN B CA 1
ATOM 4833 C C . ASN B 1 173 ? 5.445 32.719 13.016 1 79.56 173 ASN B C 1
ATOM 4835 O O . ASN B 1 173 ? 4.684 32.25 13.867 1 79.56 173 ASN B O 1
ATOM 4839 N N . ARG B 1 174 ? 5.812 33.906 12.953 1 78.38 174 ARG B N 1
ATOM 4840 C CA . ARG B 1 174 ? 5.461 34.844 14.023 1 78.38 174 ARG B CA 1
ATOM 4841 C C . ARG B 1 174 ? 3.947 34.969 14.156 1 78.38 174 ARG B C 1
ATOM 4843 O O . ARG B 1 174 ? 3.424 35.062 15.266 1 78.38 174 ARG B O 1
ATOM 4850 N N . VAL B 1 175 ? 3.262 34.938 13.062 1 84.94 175 VAL B N 1
ATOM 4851 C CA . VAL B 1 175 ? 1.821 35.156 13.094 1 84.94 175 VAL B CA 1
ATOM 4852 C C . VAL B 1 175 ? 1.086 33.844 13.203 1 84.94 175 VAL B C 1
ATOM 4854 O O . VAL B 1 175 ? 0.062 33.75 13.883 1 84.94 175 VAL B O 1
ATOM 4857 N N . GLY B 1 176 ? 1.604 32.75 12.562 1 90.44 176 GLY B N 1
ATOM 4858 C CA . GLY B 1 176 ? 1.027 31.422 12.688 1 90.44 176 GLY B CA 1
ATOM 4859 C C . GLY B 1 176 ? -0.072 31.156 11.68 1 90.44 176 GLY B C 1
ATOM 4860 O O . GLY B 1 176 ? -0.921 30.281 11.891 1 90.44 176 GLY B O 1
ATOM 4861 N N . VAL B 1 177 ? -0.09 31.922 10.602 1 92.75 177 VAL B N 1
ATOM 4862 C CA . VAL B 1 177 ? -1.174 31.781 9.633 1 92.75 177 VAL B CA 1
ATOM 4863 C C . VAL B 1 177 ? -0.737 30.859 8.492 1 92.75 177 VAL B C 1
ATOM 4865 O O . VAL B 1 177 ? -1.521 30.578 7.586 1 92.75 177 VAL B O 1
ATOM 4868 N N . LEU B 1 178 ? 0.52 30.438 8.562 1 92.81 178 LEU B N 1
ATOM 4869 C CA . LEU B 1 178 ? 1.052 29.547 7.535 1 92.81 178 LEU B CA 1
ATOM 4870 C C . LEU B 1 178 ? 1.647 28.297 8.156 1 92.81 178 LEU B C 1
ATOM 4872 O O . LEU B 1 178 ? 2.23 28.344 9.242 1 92.81 178 LEU B O 1
ATOM 4876 N N . ARG B 1 179 ? 1.439 27.234 7.434 1 91.06 179 ARG B N 1
ATOM 4877 C CA . ARG B 1 179 ? 2.182 26.016 7.715 1 91.06 179 ARG B CA 1
ATOM 4878 C C . ARG B 1 179 ? 3.119 25.672 6.562 1 91.06 179 ARG B C 1
ATOM 4880 O O . ARG B 1 179 ? 2.67 25.375 5.453 1 91.06 179 ARG B O 1
ATOM 4887 N N . ILE B 1 180 ? 4.344 25.75 6.883 1 90.12 180 ILE B N 1
ATOM 4888 C CA . ILE B 1 180 ? 5.336 25.391 5.879 1 90.12 180 ILE B CA 1
ATOM 4889 C C . ILE B 1 180 ? 5.715 23.922 6.035 1 90.12 180 ILE B C 1
ATOM 4891 O O . ILE B 1 180 ? 6.055 23.484 7.137 1 90.12 180 ILE B O 1
ATOM 4895 N N . TYR B 1 181 ? 5.602 23.203 4.988 1 82.56 181 TYR B N 1
ATOM 4896 C CA . TYR B 1 181 ? 5.957 21.797 5.035 1 82.56 181 TYR B CA 1
ATOM 4897 C C . TYR B 1 181 ? 7.465 21.609 4.891 1 82.56 181 TYR B C 1
ATOM 4899 O O . TYR B 1 181 ? 8.07 22.109 3.941 1 82.56 181 TYR B O 1
ATOM 4907 N N . THR B 1 182 ? 8 21.078 5.93 1 73 182 THR B N 1
ATOM 4908 C CA . THR B 1 182 ? 9.445 20.859 5.93 1 73 182 THR B CA 1
ATOM 4909 C C . THR B 1 182 ? 9.766 19.359 5.914 1 73 182 THR B C 1
ATOM 4911 O O . THR B 1 182 ? 8.961 18.547 6.375 1 73 182 THR B O 1
ATOM 4914 N N . VAL B 1 183 ? 10.711 19 5.168 1 69.38 183 VAL B N 1
ATOM 4915 C CA . VAL B 1 183 ? 11.188 17.625 5.199 1 69.38 183 VAL B CA 1
ATOM 4916 C C . VAL B 1 183 ? 12.594 17.578 5.805 1 69.38 183 VAL B C 1
ATOM 4918 O O . VAL B 1 183 ? 13.398 18.484 5.582 1 69.38 183 VAL B O 1
ATOM 4921 N N . ALA B 1 184 ? 12.773 16.609 6.727 1 69.44 184 ALA B N 1
ATOM 4922 C CA . ALA B 1 184 ? 14.109 16.438 7.277 1 69.44 184 ALA B CA 1
ATOM 4923 C C . ALA B 1 184 ? 15.141 16.25 6.164 1 69.44 184 ALA B C 1
ATOM 4925 O O . ALA B 1 184 ? 14.82 15.719 5.098 1 69.44 184 ALA B O 1
ATOM 4926 N N . GLU B 1 185 ? 16.234 16.766 6.461 1 69.31 185 GLU B N 1
ATOM 4927 C CA . GLU B 1 185 ? 17.297 16.609 5.48 1 69.31 185 GLU B CA 1
ATOM 4928 C C . GLU B 1 185 ? 17.5 15.141 5.105 1 69.31 185 GLU B C 1
ATOM 4930 O O . GLU B 1 185 ? 17.656 14.289 5.98 1 69.31 185 GLU B O 1
ATOM 4935 N N . GLY B 1 186 ? 17.375 14.898 3.902 1 74.69 186 GLY B N 1
ATOM 4936 C CA . GLY B 1 186 ? 17.625 13.555 3.41 1 74.69 186 GLY B CA 1
ATOM 4937 C C . GLY B 1 186 ? 16.391 12.672 3.443 1 74.69 186 GLY B C 1
ATOM 4938 O O . GLY B 1 186 ? 16.406 11.555 2.92 1 74.69 186 GLY B O 1
ATOM 4939 N N . ALA B 1 187 ? 15.406 13.156 4.125 1 81.06 187 ALA B N 1
ATOM 4940 C CA . ALA B 1 187 ? 14.195 12.344 4.223 1 81.06 187 ALA B CA 1
ATOM 4941 C C . ALA B 1 187 ? 13.453 12.305 2.891 1 81.06 187 ALA B C 1
ATOM 4943 O O . ALA B 1 187 ? 13.516 13.258 2.107 1 81.06 187 ALA B O 1
ATOM 4944 N N . LEU B 1 188 ? 12.953 11.062 2.654 1 83.12 188 LEU B N 1
ATOM 4945 C CA . LEU B 1 188 ? 12.141 10.898 1.455 1 83.12 188 LEU B CA 1
ATOM 4946 C C . LEU B 1 188 ? 10.891 11.773 1.519 1 83.12 188 LEU B C 1
ATOM 4948 O O . LEU B 1 188 ? 10.242 11.867 2.564 1 83.12 188 LEU B O 1
ATOM 4952 N N . GLN B 1 189 ? 10.789 12.445 0.432 1 68.38 189 GLN B N 1
ATOM 4953 C CA . GLN B 1 189 ? 9.703 13.43 0.394 1 68.38 189 GLN B CA 1
ATOM 4954 C C . GLN B 1 189 ? 8.453 12.844 -0.257 1 68.38 189 GLN B C 1
ATOM 4956 O O . GLN B 1 189 ? 8.547 11.992 -1.146 1 68.38 189 GLN B O 1
ATOM 4961 N N . HIS B 1 190 ? 7.344 12.836 0.337 1 62.91 190 HIS B N 1
ATOM 4962 C CA . HIS B 1 190 ? 6.082 12.422 -0.271 1 62.91 190 HIS B CA 1
ATOM 4963 C C . HIS B 1 190 ? 5.762 13.266 -1.5 1 62.91 190 HIS B C 1
ATOM 4965 O O . HIS B 1 190 ? 5.402 12.727 -2.551 1 62.91 190 HIS B O 1
ATOM 4971 N N . GLY B 1 191 ? 5.398 14.336 -1.604 1 59.75 191 GLY B N 1
ATOM 4972 C CA . GLY B 1 191 ? 4.375 15.281 -2.021 1 59.75 191 GLY B CA 1
ATOM 4973 C C . GLY B 1 191 ? 4.555 15.766 -3.447 1 59.75 191 GLY B C 1
ATOM 4974 O O . GLY B 1 191 ? 5.168 15.086 -4.27 1 59.75 191 GLY B O 1
ATOM 4975 N N . PHE B 1 192 ? 3.861 16.766 -3.715 1 64.31 192 PHE B N 1
ATOM 4976 C CA . PHE B 1 192 ? 3.697 17.688 -4.836 1 64.31 192 PHE B CA 1
ATOM 4977 C C . PHE B 1 192 ? 4.973 18.5 -5.066 1 64.31 192 PHE B C 1
ATOM 4979 O O . PHE B 1 192 ? 4.938 19.562 -5.68 1 64.31 192 PHE B O 1
ATOM 4986 N N . THR B 1 193 ? 6.074 17.781 -4.77 1 70.44 193 THR B N 1
ATOM 4987 C CA . THR B 1 193 ? 7.254 18.625 -4.91 1 70.44 193 THR B CA 1
ATOM 4988 C C . THR B 1 193 ? 7.629 18.797 -6.379 1 70.44 193 THR B C 1
ATOM 4990 O O . THR B 1 193 ? 7.625 17.828 -7.141 1 70.44 193 THR B O 1
ATOM 4993 N N . VAL B 1 194 ? 7.637 20.016 -6.684 1 75.88 194 VAL B N 1
ATOM 4994 C CA . VAL B 1 194 ? 8.172 20.359 -7.996 1 75.88 194 VAL B CA 1
ATOM 4995 C C . VAL B 1 194 ? 9.68 20.562 -7.902 1 75.88 194 VAL B C 1
ATOM 4997 O O . VAL B 1 194 ? 10.156 21.453 -7.191 1 75.88 194 VAL B O 1
ATOM 5000 N N . GLY B 1 195 ? 10.359 19.766 -8.57 1 78.88 195 GLY B N 1
ATOM 5001 C CA . GLY B 1 195 ? 11.805 19.844 -8.438 1 78.88 195 GLY B CA 1
ATOM 5002 C C . GLY B 1 195 ? 12.297 19.344 -7.09 1 78.88 195 GLY B C 1
ATOM 5003 O O . GLY B 1 195 ? 11.852 18.312 -6.594 1 78.88 195 GLY B O 1
ATOM 5004 N N . THR B 1 196 ? 13.281 20.094 -6.609 1 81.44 196 THR B N 1
ATOM 5005 C CA . THR B 1 196 ? 13.867 19.734 -5.324 1 81.44 196 THR B CA 1
ATOM 5006 C C . THR B 1 196 ? 13.289 20.609 -4.207 1 81.44 196 THR B C 1
ATOM 5008 O O . THR B 1 196 ? 13.07 21.797 -4.398 1 81.44 196 THR B O 1
ATOM 5011 N N . SER B 1 197 ? 13.102 20 -3.104 1 84.81 197 SER B N 1
ATOM 5012 C CA . SER B 1 197 ? 12.609 20.766 -1.962 1 84.81 197 SER B CA 1
ATOM 5013 C C . SER B 1 197 ? 13.727 21.609 -1.341 1 84.81 197 SER B C 1
ATOM 5015 O O . SER B 1 197 ? 14.633 21.062 -0.711 1 84.81 197 SER B O 1
ATOM 5017 N N . ALA B 1 198 ? 13.68 22.891 -1.573 1 88.06 198 ALA B N 1
ATOM 5018 C CA . ALA B 1 198 ? 14.648 23.828 -1.037 1 88.06 198 ALA B CA 1
ATOM 5019 C C . ALA B 1 198 ? 14.148 25.266 -1.171 1 88.06 198 ALA B C 1
ATOM 5021 O O . ALA B 1 198 ? 13.195 25.531 -1.909 1 88.06 198 ALA B O 1
ATOM 5022 N N . LEU B 1 199 ? 14.773 26.062 -0.391 1 92.38 199 LEU B N 1
ATOM 5023 C CA . LEU B 1 199 ? 14.414 27.484 -0.417 1 92.38 199 LEU B CA 1
ATOM 5024 C C . LEU B 1 199 ? 15.367 28.266 -1.303 1 92.38 199 LEU B C 1
ATOM 5026 O O . LEU B 1 199 ? 16.594 28.125 -1.192 1 92.38 199 LEU B O 1
ATOM 5030 N N . ALA B 1 200 ? 14.805 29.047 -2.176 1 94 200 ALA B N 1
ATOM 5031 C CA . ALA B 1 200 ? 15.641 29.891 -3.021 1 94 200 ALA B CA 1
ATOM 5032 C C . ALA B 1 200 ? 15.195 31.344 -2.967 1 94 200 ALA B C 1
ATOM 5034 O O . ALA B 1 200 ? 15.633 32.156 -3.775 1 94 200 ALA B O 1
ATOM 5035 N N . GLY B 1 201 ? 14.359 31.641 -2.074 1 95.5 201 GLY B N 1
ATOM 5036 C CA . GLY B 1 201 ? 13.805 32.969 -1.882 1 95.5 201 GLY B CA 1
ATOM 5037 C C . GLY B 1 201 ? 12.695 33.031 -0.847 1 95.5 201 GLY B C 1
ATOM 5038 O O . GLY B 1 201 ? 12.82 32.438 0.229 1 95.5 201 GLY B O 1
ATOM 5039 N N . GLY B 1 202 ? 11.664 33.875 -1.27 1 95.62 202 GLY B N 1
ATOM 5040 C CA . GLY B 1 202 ? 10.555 34 -0.333 1 95.62 202 GLY B CA 1
ATOM 5041 C C . GLY B 1 202 ? 9.344 34.688 -0.934 1 95.62 202 GLY B C 1
ATOM 5042 O O . GLY B 1 202 ? 9.234 34.812 -2.156 1 95.62 202 GLY B O 1
ATOM 5043 N N . PHE B 1 203 ? 8.438 34.938 -0.08 1 96.88 203 PHE B N 1
ATOM 5044 C CA . PHE B 1 203 ? 7.281 35.719 -0.45 1 96.88 203 PHE B CA 1
ATOM 5045 C C . PHE B 1 203 ? 6.762 36.531 0.747 1 96.88 203 PHE B C 1
ATOM 5047 O O . PHE B 1 203 ? 7.137 36.25 1.889 1 96.88 203 PHE B O 1
ATOM 5054 N N . THR B 1 204 ? 5.992 37.531 0.448 1 96 204 THR B N 1
ATOM 5055 C CA . THR B 1 204 ? 5.371 38.312 1.497 1 96 204 THR B CA 1
ATOM 5056 C C . THR B 1 204 ? 3.85 38.281 1.384 1 96 204 THR B C 1
ATOM 5058 O O . THR B 1 204 ? 3.311 37.938 0.332 1 96 204 THR B O 1
ATOM 5061 N N . TYR B 1 205 ? 3.227 38.594 2.496 1 95.19 205 TYR B N 1
ATOM 5062 C CA . TYR B 1 205 ? 1.77 38.562 2.545 1 95.19 205 TYR B CA 1
ATOM 5063 C C . TYR B 1 205 ? 1.248 39.5 3.633 1 95.19 205 TYR B C 1
ATOM 5065 O O . TYR B 1 205 ? 2.018 39.969 4.473 1 95.19 205 TYR B O 1
ATOM 5073 N N . THR B 1 206 ? 0.006 39.844 3.539 1 94.06 206 THR B N 1
ATOM 5074 C CA . THR B 1 206 ? -0.753 40.469 4.613 1 94.06 206 THR B CA 1
ATOM 5075 C C . THR B 1 206 ? -1.898 39.562 5.066 1 94.06 206 THR B C 1
ATOM 5077 O O . THR B 1 206 ? -2.326 38.688 4.328 1 94.06 206 THR B O 1
ATOM 5080 N N . VAL B 1 207 ? -2.264 39.781 6.305 1 93.38 207 VAL B N 1
ATOM 5081 C CA . VAL B 1 207 ? -3.381 39 6.828 1 93.38 207 VAL B CA 1
ATOM 5082 C C . VAL B 1 207 ? -4.699 39.594 6.352 1 93.38 207 VAL B C 1
ATOM 5084 O O . VAL B 1 207 ? -4.91 40.812 6.457 1 93.38 207 VAL B O 1
ATOM 5087 N N . HIS B 1 208 ? -5.492 38.781 5.805 1 93.62 208 HIS B N 1
ATOM 5088 C CA . HIS B 1 208 ? -6.785 39.25 5.32 1 93.62 208 HIS B CA 1
ATOM 5089 C C . HIS B 1 208 ? -7.75 39.5 6.477 1 93.62 208 HIS B C 1
ATOM 5091 O O . HIS B 1 208 ? -7.848 38.688 7.391 1 93.62 208 HIS B O 1
ATOM 5097 N N . ASP B 1 209 ? -8.445 40.625 6.5 1 89.75 209 ASP B N 1
ATOM 5098 C CA . ASP B 1 209 ? -9.445 41 7.5 1 89.75 209 ASP B CA 1
ATOM 5099 C C . ASP B 1 209 ? -8.867 40.875 8.914 1 89.75 209 ASP B C 1
ATOM 5101 O O . ASP B 1 209 ? -9.422 40.188 9.766 1 89.75 209 ASP B O 1
ATOM 5105 N N . GLY B 1 210 ? -7.852 41.656 9.125 1 87 210 GLY B N 1
ATOM 5106 C CA . GLY B 1 210 ? -7.148 41.656 10.398 1 87 210 GLY B CA 1
ATOM 5107 C C . GLY B 1 210 ? -8.039 42.031 11.57 1 87 210 GLY B C 1
ATOM 5108 O O . GLY B 1 210 ? -7.883 41.469 12.664 1 87 210 GLY B O 1
ATOM 5109 N N . ALA B 1 211 ? -9.016 42.812 11.312 1 88 211 ALA B N 1
ATOM 5110 C CA . ALA B 1 211 ? -9.938 43.219 12.375 1 88 211 ALA B CA 1
ATOM 5111 C C . ALA B 1 211 ? -10.773 42.062 12.859 1 88 211 ALA B C 1
ATOM 5113 O O . ALA B 1 211 ? -10.953 41.875 14.062 1 88 211 ALA B O 1
ATOM 5114 N N . ALA B 1 212 ? -11.273 41.375 11.914 1 91.19 212 ALA B N 1
ATOM 5115 C CA . ALA B 1 212 ? -12.055 40.188 12.258 1 91.19 212 ALA B CA 1
ATOM 5116 C C . ALA B 1 212 ? -11.211 39.188 13.023 1 91.19 212 ALA B C 1
ATOM 5118 O O . ALA B 1 212 ? -11.695 38.531 13.953 1 91.19 212 ALA B O 1
ATOM 5119 N N . LEU B 1 213 ? -9.984 39.062 12.648 1 91.44 213 LEU B N 1
ATOM 5120 C CA . LEU B 1 213 ? -9.07 38.156 13.328 1 91.44 213 LEU B CA 1
ATOM 5121 C C . LEU B 1 213 ? -8.828 38.594 14.773 1 91.44 213 LEU B C 1
ATOM 5123 O O . LEU B 1 213 ? -8.852 37.781 15.688 1 91.44 213 LEU B O 1
ATOM 5127 N N . LEU B 1 214 ? -8.594 39.875 14.914 1 90.19 214 LEU B N 1
ATOM 5128 C CA . LEU B 1 214 ? -8.344 40.406 16.25 1 90.19 214 LEU B CA 1
ATOM 5129 C C . LEU B 1 214 ? -9.555 40.188 17.156 1 90.19 214 LEU B C 1
ATOM 5131 O O . LEU B 1 214 ? -9.406 39.844 18.328 1 90.19 214 LEU B O 1
ATOM 5135 N N . LYS B 1 215 ? -10.688 40.438 16.594 1 92 215 LYS B N 1
ATOM 5136 C CA . LYS B 1 215 ? -11.914 40.188 17.344 1 92 215 LYS B CA 1
ATOM 5137 C C . LYS B 1 215 ? -12.023 38.719 17.75 1 92 215 LYS B C 1
ATOM 5139 O O . LYS B 1 215 ? -12.383 38.406 18.891 1 92 215 LYS B O 1
ATOM 5144 N N . HIS B 1 216 ? -11.742 37.875 16.844 1 92.44 216 HIS B N 1
ATOM 5145 C CA . HIS B 1 216 ? -11.773 36.438 17.094 1 92.44 216 HIS B CA 1
ATOM 5146 C C . HIS B 1 216 ? -10.805 36.062 18.219 1 92.44 216 HIS B C 1
ATOM 5148 O O . HIS B 1 216 ? -11.148 35.281 19.094 1 92.44 216 HIS B O 1
ATOM 5154 N N . LEU B 1 217 ? -9.586 36.625 18.203 1 92.19 217 LEU B N 1
ATOM 5155 C CA . LEU B 1 217 ? -8.562 36.344 19.203 1 92.19 217 LEU B CA 1
ATOM 5156 C C . LEU B 1 217 ? -8.961 36.875 20.578 1 92.19 217 LEU B C 1
ATOM 5158 O O . LEU B 1 217 ? -8.727 36.219 21.594 1 92.19 217 LEU B O 1
ATOM 5162 N N . ASN B 1 218 ? -9.594 38 20.562 1 93.06 218 ASN B N 1
ATOM 5163 C CA . ASN B 1 218 ? -9.969 38.656 21.812 1 93.06 218 ASN B CA 1
ATOM 5164 C C . ASN B 1 218 ? -11.094 37.875 22.516 1 93.06 218 ASN B C 1
ATOM 5166 O O . ASN B 1 218 ? -11.203 37.938 23.734 1 93.06 218 ASN B O 1
ATOM 5170 N N . THR B 1 219 ? -11.906 37.188 21.781 1 95.5 219 THR B N 1
ATOM 5171 C CA . THR B 1 219 ? -13.055 36.5 22.359 1 95.5 219 THR B CA 1
ATOM 5172 C C . THR B 1 219 ? -12.711 35.062 22.656 1 95.5 219 THR B C 1
ATOM 5174 O O . THR B 1 219 ? -13.57 34.281 23.094 1 95.5 219 THR B O 1
ATOM 5177 N N . PHE B 1 220 ? -11.43 34.688 22.422 1 94.69 220 PHE B N 1
ATOM 5178 C CA . PHE B 1 220 ? -10.992 33.312 22.578 1 94.69 220 PHE B CA 1
ATOM 5179 C C . PHE B 1 220 ? -11.203 32.844 24.016 1 94.69 220 PHE B C 1
ATOM 5181 O O . PHE B 1 220 ? -11.734 31.766 24.25 1 94.69 220 PHE B O 1
ATOM 5188 N N . PRO B 1 221 ? -10.844 33.625 25.031 1 96.25 221 PRO B N 1
ATOM 5189 C CA . PRO B 1 221 ? -11.008 33.156 26.406 1 96.25 221 PRO B CA 1
ATOM 5190 C C . PRO B 1 221 ? -12.461 32.812 26.75 1 96.25 221 PRO B C 1
ATOM 5192 O O . PRO B 1 221 ? -12.711 31.812 27.453 1 96.25 221 PRO B O 1
ATOM 5195 N N . GLU B 1 222 ? -13.328 33.562 26.25 1 97.5 222 GLU B N 1
ATOM 5196 C CA . GLU B 1 222 ? -14.742 33.281 26.484 1 97.5 222 GLU B CA 1
ATOM 5197 C C . GLU B 1 222 ? -15.188 32 25.797 1 97.5 222 GLU B C 1
ATOM 5199 O O . GLU B 1 222 ? -15.914 31.203 26.375 1 97.5 222 GLU B O 1
ATOM 5204 N N . ARG B 1 223 ? -14.797 31.875 24.594 1 97.25 223 ARG B N 1
ATOM 5205 C CA . ARG B 1 223 ? -15.125 30.656 23.844 1 97.25 223 ARG B CA 1
ATOM 5206 C C . ARG B 1 223 ? -14.539 29.422 24.531 1 97.25 223 ARG B C 1
ATOM 5208 O O . ARG B 1 223 ? -15.18 28.375 24.578 1 97.25 223 ARG B O 1
ATOM 5215 N N . LEU B 1 224 ? -13.328 29.594 25 1 97.62 224 LEU B N 1
ATOM 5216 C CA . LEU B 1 224 ? -12.648 28.5 25.672 1 97.62 224 LEU B CA 1
ATOM 5217 C C . LEU B 1 224 ? -13.406 28.078 26.938 1 97.62 224 LEU B C 1
ATOM 5219 O O . LEU B 1 224 ? -13.57 26.891 27.203 1 97.62 224 LEU B O 1
ATOM 5223 N N . LYS B 1 225 ? -13.75 29.016 27.703 1 97.94 225 LYS B N 1
ATOM 5224 C CA . LYS B 1 225 ? -14.516 28.734 28.922 1 97.94 225 LYS B CA 1
ATOM 5225 C C . LYS B 1 225 ? -15.836 28.062 28.594 1 97.94 225 LYS B C 1
ATOM 5227 O O . LYS B 1 225 ? -16.203 27.062 29.219 1 97.94 225 LYS B O 1
ATOM 5232 N N . PHE B 1 226 ? -16.547 28.625 27.672 1 98.06 226 PHE B N 1
ATOM 5233 C CA . PHE B 1 226 ? -17.812 28.047 27.25 1 98.06 226 PHE B CA 1
ATOM 5234 C C . PHE B 1 226 ? -17.625 26.609 26.797 1 98.06 226 PHE B C 1
ATOM 5236 O O . PHE B 1 226 ? -18.406 25.719 27.156 1 98.06 226 PHE B O 1
ATOM 5243 N N . HIS B 1 227 ? -16.625 26.422 26.016 1 98 227 HIS B N 1
ATOM 5244 C CA . HIS B 1 227 ? -16.344 25.094 25.469 1 98 227 HIS B CA 1
ATOM 5245 C C . HIS B 1 227 ? -16 24.125 26.594 1 98 227 HIS B C 1
ATOM 5247 O O . HIS B 1 227 ? -16.438 22.969 26.562 1 98 227 HIS B O 1
ATOM 5253 N N . SER B 1 228 ? -15.219 24.516 27.516 1 98.06 228 SER B N 1
ATOM 5254 C CA . SER B 1 228 ? -14.836 23.688 28.656 1 98.06 228 SER B CA 1
ATOM 5255 C C . SER B 1 228 ? -16.062 23.25 29.453 1 98.06 228 SER B C 1
ATOM 5257 O O . SER B 1 228 ? -16.156 22.109 29.891 1 98.06 228 SER B O 1
ATOM 5259 N N . ASP B 1 229 ? -16.953 24.156 29.656 1 98.12 229 ASP B N 1
ATOM 5260 C CA . ASP B 1 229 ? -18.188 23.844 30.359 1 98.12 229 ASP B CA 1
ATOM 5261 C C . ASP B 1 229 ? -19 22.797 29.609 1 98.12 229 ASP B C 1
ATOM 5263 O O . ASP B 1 229 ? -19.531 21.859 30.219 1 98.12 229 ASP B O 1
ATOM 5267 N N . LYS B 1 230 ? -19.109 23.031 28.391 1 97.75 230 LYS B N 1
ATOM 5268 C CA . LYS B 1 230 ? -19.859 22.094 27.547 1 97.75 230 LYS B CA 1
ATOM 5269 C C . LYS B 1 230 ? -19.234 20.703 27.594 1 97.75 230 LYS B C 1
ATOM 5271 O O . LYS B 1 230 ? -19.953 19.703 27.609 1 97.75 230 LYS B O 1
ATOM 5276 N N . LEU B 1 231 ? -17.922 20.656 27.516 1 97.56 231 LEU B N 1
ATOM 5277 C CA . LEU B 1 231 ? -17.203 19.391 27.562 1 97.56 231 LEU B CA 1
ATOM 5278 C C . LEU B 1 231 ? -17.484 18.656 28.875 1 97.56 231 LEU B C 1
ATOM 5280 O O . LEU B 1 231 ? -17.672 17.438 28.875 1 97.56 231 LEU B O 1
ATOM 5284 N N . GLU B 1 232 ? -17.484 19.375 29.938 1 97.5 232 GLU B N 1
ATOM 5285 C CA . GLU B 1 232 ? -17.766 18.781 31.234 1 97.5 232 GLU B CA 1
ATOM 5286 C C . GLU B 1 232 ? -19.172 18.203 31.281 1 97.5 232 GLU B C 1
ATOM 5288 O O . GLU B 1 232 ? -19.391 17.125 31.828 1 97.5 232 GLU B O 1
ATOM 5293 N N . GLU B 1 233 ? -20.062 18.953 30.75 1 98.06 233 GLU B N 1
ATOM 5294 C CA . GLU B 1 233 ? -21.453 18.484 30.688 1 98.06 233 GLU B CA 1
ATOM 5295 C C . GLU B 1 233 ? -21.562 17.219 29.844 1 98.06 233 GLU B C 1
ATOM 5297 O O . GLU B 1 233 ? -22.281 16.281 30.219 1 98.06 233 GLU B O 1
ATOM 5302 N N . GLU B 1 234 ? -20.938 17.266 28.734 1 97.12 234 GLU B N 1
ATOM 5303 C CA . GLU B 1 234 ? -20.969 16.109 27.844 1 97.12 234 GLU B CA 1
ATOM 5304 C C . GLU B 1 234 ? -20.344 14.891 28.516 1 97.12 234 GLU B C 1
ATOM 5306 O O . GLU B 1 234 ? -20.859 13.781 28.391 1 97.12 234 GLU B O 1
ATOM 5311 N N . ASP B 1 235 ? -19.25 15.109 29.156 1 97.19 235 ASP B N 1
ATOM 5312 C CA . ASP B 1 235 ? -18.578 14.023 29.875 1 97.19 235 ASP B CA 1
ATOM 5313 C C . ASP B 1 235 ? -19.5 13.414 30.922 1 97.19 235 ASP B C 1
ATOM 5315 O O . ASP B 1 235 ? -19.578 12.188 31.047 1 97.19 235 ASP B O 1
ATOM 5319 N N . ALA B 1 236 ? -20.109 14.242 31.656 1 97.56 236 ALA B N 1
ATOM 5320 C CA . ALA B 1 236 ? -21.031 13.773 32.688 1 97.56 236 ALA B CA 1
ATOM 5321 C C . ALA B 1 236 ? -22.188 12.992 32.094 1 97.56 236 ALA B C 1
ATOM 5323 O O . ALA B 1 236 ? -22.594 11.953 32.625 1 97.56 236 ALA B O 1
ATOM 5324 N N . ALA B 1 237 ? -22.672 13.516 31.016 1 97.69 237 ALA B N 1
ATOM 5325 C CA . ALA B 1 237 ? -23.781 12.844 30.328 1 97.69 237 ALA B CA 1
ATOM 5326 C C . ALA B 1 237 ? -23.359 11.469 29.828 1 97.69 237 ALA B C 1
ATOM 5328 O O . ALA B 1 237 ? -24.125 10.508 29.906 1 97.69 237 ALA B O 1
ATOM 5329 N N . LEU B 1 238 ? -22.203 11.359 29.281 1 97.25 238 LEU B N 1
ATOM 5330 C CA . LEU B 1 238 ? -21.688 10.102 28.75 1 97.25 238 LEU B CA 1
ATOM 5331 C C . LEU B 1 238 ? -21.469 9.094 29.875 1 97.25 238 LEU B C 1
ATOM 5333 O O . LEU B 1 238 ? -21.781 7.91 29.734 1 97.25 238 LEU B O 1
ATOM 5337 N N . GLU B 1 239 ? -20.938 9.547 30.984 1 96.62 239 GLU B N 1
ATOM 5338 C CA . GLU B 1 239 ? -20.734 8.672 32.125 1 96.62 239 GLU B CA 1
ATOM 5339 C C . GLU B 1 239 ? -22.062 8.133 32.656 1 96.62 239 GLU B C 1
ATOM 5341 O O . GLU B 1 239 ? -22.172 6.957 33 1 96.62 239 GLU B O 1
ATOM 5346 N N . GLU B 1 240 ? -22.984 9.008 32.75 1 97.44 240 GLU B N 1
ATOM 5347 C CA . GLU B 1 240 ? -24.312 8.586 33.188 1 97.44 240 GLU B CA 1
ATOM 5348 C C . GLU B 1 240 ? -24.922 7.562 32.219 1 97.44 240 GLU B C 1
ATOM 5350 O O . GLU B 1 240 ? -25.438 6.535 32.656 1 97.44 240 GLU B O 1
ATOM 5355 N N . GLU B 1 241 ? -24.812 7.91 30.969 1 95.25 241 GLU B N 1
ATOM 5356 C CA . GLU B 1 241 ? -25.328 6.984 29.969 1 95.25 241 GLU B CA 1
ATOM 5357 C C . GLU B 1 241 ? -24.625 5.637 30.047 1 95.25 241 GLU B C 1
ATOM 5359 O O . GLU B 1 241 ? -25.266 4.586 29.953 1 95.25 241 GLU B O 1
ATOM 5364 N N . SER B 1 242 ? -23.359 5.68 30.156 1 95.19 242 SER B N 1
ATOM 5365 C CA . SER B 1 242 ? -22.578 4.457 30.266 1 95.19 242 SER B CA 1
ATOM 5366 C C . SER B 1 242 ? -22.984 3.629 31.469 1 95.19 242 SER B C 1
ATOM 5368 O O . SER B 1 242 ? -23.047 2.4 31.391 1 95.19 242 SER B O 1
ATOM 5370 N N . SER B 1 243 ? -23.266 4.258 32.562 1 95.81 243 SER B N 1
ATOM 5371 C CA . SER B 1 243 ? -23.672 3.578 33.812 1 95.81 243 SER B CA 1
ATOM 5372 C C . SER B 1 243 ? -25.047 2.928 33.625 1 95.81 243 SER B C 1
ATOM 5374 O O . SER B 1 243 ? -25.297 1.848 34.156 1 95.81 243 SER B O 1
ATOM 5376 N N . ILE B 1 244 ? -25.828 3.533 32.906 1 94.5 244 ILE B N 1
ATOM 5377 C CA . ILE B 1 244 ? -27.203 3.064 32.719 1 94.5 244 ILE B CA 1
ATOM 5378 C C . ILE B 1 244 ? -27.219 1.863 31.781 1 94.5 244 ILE B C 1
ATOM 5380 O O . ILE B 1 244 ? -27.844 0.848 32.062 1 94.5 244 ILE B O 1
ATOM 5384 N N . HIS B 1 245 ? -26.516 1.934 30.688 1 89.06 245 HIS B N 1
ATOM 5385 C CA . HIS B 1 245 ? -26.656 0.939 29.625 1 89.06 245 HIS B CA 1
ATOM 5386 C C . HIS B 1 245 ? -25.516 -0.072 29.672 1 89.06 245 HIS B C 1
ATOM 5388 O O . HIS B 1 245 ? -25.672 -1.214 29.234 1 89.06 245 HIS B O 1
ATOM 5394 N N . GLY B 1 246 ? -24.297 0.381 30.078 1 90.25 246 GLY B N 1
ATOM 5395 C CA . GLY B 1 246 ? -23.141 -0.507 30.203 1 90.25 246 GLY B CA 1
ATOM 5396 C C . GLY B 1 246 ? -22.594 -0.951 28.859 1 90.25 246 GLY B C 1
ATOM 5397 O O . GLY B 1 246 ? -21.984 -2.016 28.75 1 90.25 246 GLY B O 1
ATOM 5398 N N . ASP B 1 247 ? -22.859 -0.219 27.812 1 90.44 247 ASP B N 1
ATOM 5399 C CA . ASP B 1 247 ? -22.484 -0.667 26.484 1 90.44 247 ASP B CA 1
ATOM 5400 C C . ASP B 1 247 ? -21.438 0.264 25.859 1 90.44 247 ASP B C 1
ATOM 5402 O O . ASP B 1 247 ? -21.203 0.232 24.656 1 90.44 247 ASP B O 1
ATOM 5406 N N . MET B 1 248 ? -20.812 1.083 26.672 1 94.75 248 MET B N 1
ATOM 5407 C CA . MET B 1 248 ? -19.797 2.006 26.156 1 94.75 248 MET B CA 1
ATOM 5408 C C . MET B 1 248 ? -18.406 1.612 26.625 1 94.75 248 MET B C 1
ATOM 5410 O O . MET B 1 248 ? -18.234 1.193 27.781 1 94.75 248 MET B O 1
ATOM 5414 N N . VAL B 1 249 ? -17.453 1.651 25.719 1 96.5 249 VAL B N 1
ATOM 5415 C CA . VAL B 1 249 ? -16.031 1.474 26.031 1 96.5 249 VAL B CA 1
ATOM 5416 C C . VAL B 1 249 ? -15.281 2.777 25.781 1 96.5 249 VAL B C 1
ATOM 5418 O O . VAL B 1 249 ? -15.258 3.277 24.656 1 96.5 249 VAL B O 1
ATOM 5421 N N . PHE B 1 250 ? -14.727 3.359 26.844 1 97.56 250 PHE B N 1
ATOM 5422 C CA . PHE B 1 250 ? -13.922 4.57 26.734 1 97.56 250 PHE B CA 1
ATOM 5423 C C . PHE B 1 250 ? -12.453 4.227 26.516 1 97.56 250 PHE B C 1
ATOM 5425 O O . PHE B 1 250 ? -11.859 3.482 27.297 1 97.56 250 PHE B O 1
ATOM 5432 N N . VAL B 1 251 ? -11.922 4.684 25.469 1 97.12 251 VAL B N 1
ATOM 5433 C CA . VAL B 1 251 ? -10.516 4.406 25.172 1 97.12 251 VAL B CA 1
ATOM 5434 C C . VAL B 1 251 ? -9.695 5.68 25.344 1 97.12 251 VAL B C 1
ATOM 5436 O O . VAL B 1 251 ? -10.219 6.789 25.203 1 97.12 251 VAL B O 1
ATOM 5439 N N . ASP B 1 252 ? -8.375 5.613 25.531 1 96.12 252 ASP B N 1
ATOM 5440 C CA . ASP B 1 252 ? -7.492 6.707 25.922 1 96.12 252 ASP B CA 1
ATOM 5441 C C . ASP B 1 252 ? -7.043 7.508 24.703 1 96.12 252 ASP B C 1
ATOM 5443 O O . ASP B 1 252 ? -5.855 7.531 24.359 1 96.12 252 ASP B O 1
ATOM 5447 N N . VAL B 1 253 ? -7.938 8.195 24.094 1 96.88 253 VAL B N 1
ATOM 5448 C CA . VAL B 1 253 ? -7.656 9.07 22.953 1 96.88 253 VAL B CA 1
ATOM 5449 C C . VAL B 1 253 ? -8.594 10.273 23 1 96.88 253 VAL B C 1
ATOM 5451 O O . VAL B 1 253 ? -9.633 10.242 23.656 1 96.88 253 VAL B O 1
ATOM 5454 N N . VAL B 1 254 ? -8.156 11.383 22.328 1 97.31 254 VAL B N 1
ATOM 5455 C CA . VAL B 1 254 ? -9.062 12.5 22.078 1 97.31 254 VAL B CA 1
ATOM 5456 C C . VAL B 1 254 ? -10.039 12.125 20.953 1 97.31 254 VAL B C 1
ATOM 5458 O O . VAL B 1 254 ? -9.617 11.68 19.891 1 97.31 254 VAL B O 1
ATOM 5461 N N . ASP B 1 255 ? -11.281 12.273 21.219 1 96.38 255 ASP B N 1
ATOM 5462 C CA . ASP B 1 255 ? -12.328 11.797 20.297 1 96.38 255 ASP B CA 1
ATOM 5463 C C . ASP B 1 255 ? -12.539 12.781 19.156 1 96.38 255 ASP B C 1
ATOM 5465 O O . ASP B 1 255 ? -13.516 13.539 19.156 1 96.38 255 ASP B O 1
ATOM 5469 N N . ILE B 1 256 ? -11.695 12.766 18.203 1 94.62 256 ILE B N 1
ATOM 5470 C CA . ILE B 1 256 ? -11.766 13.586 17 1 94.62 256 ILE B CA 1
ATOM 5471 C C . ILE B 1 256 ? -11.594 12.703 15.758 1 94.62 256 ILE B C 1
ATOM 5473 O O . ILE B 1 256 ? -11.148 11.555 15.867 1 94.62 256 ILE B O 1
ATOM 5477 N N . TYR B 1 257 ? -11.977 13.211 14.719 1 92.88 257 TYR B N 1
ATOM 5478 C CA . TYR B 1 257 ? -12.039 12.438 13.484 1 92.88 257 TYR B CA 1
ATOM 5479 C C . TYR B 1 257 ? -10.68 11.844 13.148 1 92.88 257 TYR B C 1
ATOM 5481 O O . TYR B 1 257 ? -10.57 10.656 12.82 1 92.88 257 TYR B O 1
ATOM 5489 N N . ARG B 1 258 ? -9.578 12.555 13.234 1 94.06 258 ARG B N 1
ATOM 5490 C CA . ARG B 1 258 ? -8.258 12.117 12.805 1 94.06 258 ARG B CA 1
ATOM 5491 C C . ARG B 1 258 ? -7.711 11.031 13.734 1 94.06 258 ARG B C 1
ATOM 5493 O O . ARG B 1 258 ? -6.723 10.375 13.406 1 94.06 258 ARG B O 1
ATOM 5500 N N . ASN B 1 259 ? -8.359 10.875 14.867 1 96.06 259 ASN B N 1
ATOM 5501 C CA . ASN B 1 259 ? -7.906 9.867 15.82 1 96.06 259 ASN B CA 1
ATOM 5502 C C . ASN B 1 259 ? -8.719 8.586 15.703 1 96.06 259 ASN B C 1
ATOM 5504 O O . ASN B 1 259 ? -8.531 7.652 16.484 1 96.06 259 ASN B O 1
ATOM 5508 N N . VAL B 1 260 ? -9.562 8.531 14.75 1 96.19 260 VAL B N 1
ATOM 5509 C CA . VAL B 1 260 ? -10.438 7.375 14.625 1 96.19 260 VAL B CA 1
ATOM 5510 C C . VAL B 1 260 ? -9.609 6.109 14.461 1 96.19 260 VAL B C 1
ATOM 5512 O O . VAL B 1 260 ? -9.883 5.09 15.102 1 96.19 260 VAL B O 1
ATOM 5515 N N . PRO B 1 261 ? -8.57 6.094 13.617 1 97 261 PRO B N 1
ATOM 5516 C CA . PRO B 1 261 ? -7.766 4.875 13.539 1 97 261 PRO B CA 1
ATOM 5517 C C . PRO B 1 261 ? -7.148 4.488 14.883 1 97 261 PRO B C 1
ATOM 5519 O O . PRO B 1 261 ? -7.145 3.307 15.242 1 97 261 PRO B O 1
ATOM 5522 N N . SER B 1 262 ? -6.68 5.484 15.594 1 97.69 262 SER B N 1
ATOM 5523 C CA . SER B 1 262 ? -6.125 5.223 16.922 1 97.69 262 SER B CA 1
ATOM 5524 C C . SER B 1 262 ? -7.195 4.691 17.859 1 97.69 262 SER B C 1
ATOM 5526 O O . SER B 1 262 ? -6.945 3.758 18.641 1 97.69 262 SER B O 1
ATOM 5528 N N . LYS B 1 263 ? -8.312 5.301 17.797 1 97.38 263 LYS B N 1
ATOM 5529 C CA . LYS B 1 263 ? -9.445 4.859 18.609 1 97.38 263 LYS B CA 1
ATOM 5530 C C . LYS B 1 263 ? -9.773 3.393 18.344 1 97.38 263 LYS B C 1
ATOM 5532 O O . LYS B 1 263 ? -9.992 2.621 19.281 1 97.38 263 LYS B O 1
ATOM 5537 N N . LEU B 1 264 ? -9.758 3.014 17.125 1 97.19 264 LEU B N 1
ATOM 5538 C CA . LEU B 1 264 ? -10.047 1.64 16.734 1 97.19 264 LEU B CA 1
ATOM 5539 C C . LEU B 1 264 ? -8.992 0.682 17.266 1 97.19 264 LEU B C 1
ATOM 5541 O O . LEU B 1 264 ? -9.32 -0.39 17.781 1 97.19 264 LEU B O 1
ATOM 5545 N N . LEU B 1 265 ? -7.738 1.026 17.156 1 98.38 265 LEU B N 1
ATOM 5546 C CA . LEU B 1 265 ? -6.66 0.175 17.656 1 98.38 265 LEU B CA 1
ATOM 5547 C C . LEU B 1 265 ? -6.777 -0.028 19.172 1 98.38 265 LEU B C 1
ATOM 5549 O O . LEU B 1 265 ? -6.574 -1.138 19.656 1 98.38 265 LEU B O 1
ATOM 5553 N N . HIS B 1 266 ? -7.105 1.069 19.859 1 98 266 HIS B N 1
ATOM 5554 C CA . HIS B 1 266 ? -7.32 0.949 21.297 1 98 266 HIS B CA 1
ATOM 5555 C C . HIS B 1 266 ? -8.477 0.005 21.609 1 98 266 HIS B C 1
ATOM 5557 O O . HIS B 1 266 ? -8.406 -0.776 22.562 1 98 266 HIS B O 1
ATOM 5563 N N . PHE B 1 267 ? -9.469 0.119 20.859 1 97.31 267 PHE B N 1
ATOM 5564 C CA . PHE B 1 267 ? -10.617 -0.757 21.047 1 97.31 267 PHE B CA 1
ATOM 5565 C C . PHE B 1 267 ? -10.242 -2.213 20.797 1 97.31 267 PHE B C 1
ATOM 5567 O O . PHE B 1 267 ? -10.672 -3.105 21.531 1 97.31 267 PHE B O 1
ATOM 5574 N N . TYR B 1 268 ? -9.508 -2.451 19.703 1 98.12 268 TYR B N 1
ATOM 5575 C CA . TYR B 1 268 ? -9.07 -3.816 19.422 1 98.12 268 TYR B CA 1
ATOM 5576 C C . TYR B 1 268 ? -8.297 -4.387 20.609 1 98.12 268 TYR B C 1
ATOM 5578 O O . TYR B 1 268 ? -8.523 -5.531 21.016 1 98.12 268 TYR B O 1
ATOM 5586 N N . LYS B 1 269 ? -7.441 -3.609 21.125 1 97.88 269 LYS B N 1
ATOM 5587 C CA . LYS B 1 269 ? -6.691 -4.043 22.297 1 97.88 269 LYS B CA 1
ATOM 5588 C C . LYS B 1 269 ? -7.625 -4.395 23.453 1 97.88 269 LYS B C 1
ATOM 5590 O O . LYS B 1 269 ? -7.5 -5.461 24.047 1 97.88 269 LYS B O 1
ATOM 5595 N N . TRP B 1 270 ? -8.555 -3.486 23.719 1 97.38 270 TRP B N 1
ATOM 5596 C CA . TRP B 1 270 ? -9.531 -3.732 24.781 1 97.38 270 TRP B CA 1
ATOM 5597 C C . TRP B 1 270 ? -10.305 -5.023 24.516 1 97.38 270 TRP B C 1
ATOM 5599 O O . TRP B 1 270 ? -10.484 -5.84 25.422 1 97.38 270 TRP B O 1
ATOM 5609 N N . SER B 1 271 ? -10.766 -5.199 23.312 1 97.06 271 SER B N 1
ATOM 5610 C CA . SER B 1 271 ? -11.641 -6.32 22.953 1 97.06 271 SER B CA 1
ATOM 5611 C C . SER B 1 271 ? -10.922 -7.652 23.141 1 97.06 271 SER B C 1
ATOM 5613 O O . SER B 1 271 ? -11.523 -8.633 23.578 1 97.06 271 SER B O 1
ATOM 5615 N N . VAL B 1 272 ? -9.648 -7.711 22.75 1 97.62 272 VAL B N 1
ATOM 5616 C CA . VAL B 1 272 ? -8.867 -8.938 22.875 1 97.62 272 VAL B CA 1
ATOM 5617 C C . VAL B 1 272 ? -8.633 -9.266 24.344 1 97.62 272 VAL B C 1
ATOM 5619 O O . VAL B 1 272 ? -8.648 -10.438 24.734 1 97.62 272 VAL B O 1
ATOM 5622 N N . GLU B 1 273 ? -8.508 -8.305 25.141 1 97.19 273 GLU B N 1
ATOM 5623 C CA . GLU B 1 273 ? -8.211 -8.492 26.562 1 97.19 273 GLU B CA 1
ATOM 5624 C C . GLU B 1 273 ? -9.477 -8.789 27.359 1 97.19 273 GLU B C 1
ATOM 5626 O O . GLU B 1 273 ? -9.422 -9.453 28.391 1 97.19 273 GLU B O 1
ATOM 5631 N N . SER B 1 274 ? -10.633 -8.391 26.859 1 95.44 274 SER B N 1
ATOM 5632 C CA . SER B 1 274 ? -11.805 -8.344 27.719 1 95.44 274 SER B CA 1
ATOM 5633 C C . SER B 1 274 ? -12.867 -9.328 27.266 1 95.44 274 SER B C 1
ATOM 5635 O O . SER B 1 274 ? -13.758 -9.703 28.031 1 95.44 274 SER B O 1
ATOM 5637 N N . GLU B 1 275 ? -12.773 -9.703 25.984 1 93.75 275 GLU B N 1
ATOM 5638 C CA . GLU B 1 275 ? -13.898 -10.453 25.438 1 93.75 275 GLU B CA 1
ATOM 5639 C C . GLU B 1 275 ? -13.414 -11.664 24.641 1 93.75 275 GLU B C 1
ATOM 5641 O O . GLU B 1 275 ? -12.281 -11.688 24.172 1 93.75 275 GLU B O 1
ATOM 5646 N N . ASN B 1 276 ? -14.312 -12.656 24.547 1 92.94 276 ASN B N 1
ATOM 5647 C CA . ASN B 1 276 ? -14.109 -13.812 23.688 1 92.94 276 ASN B CA 1
ATOM 5648 C C . ASN B 1 276 ? -15.117 -13.828 22.531 1 92.94 276 ASN B C 1
ATOM 5650 O O . ASN B 1 276 ? -16.312 -13.711 22.75 1 92.94 276 ASN B O 1
ATOM 5654 N N . TYR B 1 277 ? -14.633 -13.844 21.391 1 93.19 277 TYR B N 1
ATOM 5655 C CA . TYR B 1 277 ? -15.5 -13.852 20.219 1 93.19 277 TYR B CA 1
ATOM 5656 C C . TYR B 1 277 ? -14.773 -14.422 19 1 93.19 277 TYR B C 1
ATOM 5658 O O . TYR B 1 277 ? -13.57 -14.703 19.062 1 93.19 277 TYR B O 1
ATOM 5666 N N . ARG B 1 278 ? -15.484 -14.68 17.938 1 93.81 278 ARG B N 1
ATOM 5667 C CA . ARG B 1 278 ? -14.906 -15.281 16.75 1 93.81 278 ARG B CA 1
ATOM 5668 C C . ARG B 1 278 ? -14.789 -14.258 15.625 1 93.81 278 ARG B C 1
ATOM 5670 O O . ARG B 1 278 ? -13.875 -14.328 14.797 1 93.81 278 ARG B O 1
ATOM 5677 N N . MET B 1 279 ? -15.797 -13.336 15.609 1 95.69 279 MET B N 1
ATOM 5678 C CA . MET B 1 279 ? -15.844 -12.328 14.547 1 95.69 279 MET B CA 1
ATOM 5679 C C . MET B 1 279 ? -16.141 -10.953 15.125 1 95.69 279 MET B C 1
ATOM 5681 O O . MET B 1 279 ? -16.797 -10.828 16.156 1 95.69 279 MET B O 1
ATOM 5685 N N . MET B 1 280 ? -15.578 -9.969 14.5 1 96.62 280 MET B N 1
ATOM 5686 C CA . MET B 1 280 ? -15.805 -8.586 14.906 1 96.62 280 MET B CA 1
ATOM 5687 C C . MET B 1 280 ? -16.406 -7.777 13.773 1 96.62 280 MET B C 1
ATOM 5689 O O . MET B 1 280 ? -15.883 -7.762 12.664 1 96.62 280 MET B O 1
ATOM 5693 N N . LEU B 1 281 ? -17.5 -7.172 14.055 1 96.62 281 LEU B N 1
ATOM 5694 C CA . LEU B 1 281 ? -18.109 -6.227 13.133 1 96.62 281 LEU B CA 1
ATOM 5695 C C . LEU B 1 281 ? -17.797 -4.789 13.531 1 96.62 281 LEU B C 1
ATOM 5697 O O . LEU B 1 281 ? -18.016 -4.395 14.68 1 96.62 281 LEU B O 1
ATOM 5701 N N . LYS B 1 282 ? -17.234 -4.008 12.648 1 97.31 282 LYS B N 1
ATOM 5702 C CA . LYS B 1 282 ? -17.078 -2.564 12.812 1 97.31 282 LYS B CA 1
ATOM 5703 C C . LYS B 1 282 ? -18.094 -1.8 11.969 1 97.31 282 LYS B C 1
ATOM 5705 O O . LYS B 1 282 ? -18.297 -2.115 10.789 1 97.31 282 LYS B O 1
ATOM 5710 N N . THR B 1 283 ? -18.719 -0.825 12.492 1 96.69 283 THR B N 1
ATOM 5711 C CA . THR B 1 283 ? -19.609 0.086 11.773 1 96.69 283 THR B CA 1
ATOM 5712 C C . THR B 1 283 ? -19.594 1.468 12.422 1 96.69 283 THR B C 1
ATOM 5714 O O . THR B 1 283 ? -18.906 1.694 13.406 1 96.69 283 THR B O 1
ATOM 5717 N N . ASP B 1 284 ? -20.234 2.428 11.82 1 95 284 ASP B N 1
ATOM 5718 C CA . ASP B 1 284 ? -20.344 3.791 12.336 1 95 284 ASP B CA 1
ATOM 5719 C C . ASP B 1 284 ? -21.719 4.055 12.922 1 95 284 ASP B C 1
ATOM 5721 O O . ASP B 1 284 ? -22.672 3.316 12.648 1 95 284 ASP B O 1
ATOM 5725 N N . ASP B 1 285 ? -21.859 5.062 13.711 1 92.44 285 ASP B N 1
ATOM 5726 C CA . ASP B 1 285 ? -23.078 5.324 14.445 1 92.44 285 ASP B CA 1
ATOM 5727 C C . ASP B 1 285 ? -24.156 5.914 13.539 1 92.44 285 ASP B C 1
ATOM 5729 O O . ASP B 1 285 ? -25.344 5.949 13.898 1 92.44 285 ASP B O 1
ATOM 5733 N N . ASP B 1 286 ? -23.844 6.297 12.336 1 95.12 286 ASP B N 1
ATOM 5734 C CA . ASP B 1 286 ? -24.844 6.836 11.422 1 95.12 286 ASP B CA 1
ATOM 5735 C C . ASP B 1 286 ? -25.234 5.797 10.375 1 95.12 286 ASP B C 1
ATOM 5737 O O . ASP B 1 286 ? -25.75 6.145 9.305 1 95.12 286 ASP B O 1
ATOM 5741 N N . CYS B 1 287 ? -25 4.566 10.703 1 96.12 287 CYS B N 1
ATOM 5742 C CA . CYS B 1 287 ? -25.25 3.508 9.734 1 96.12 287 CYS B CA 1
ATOM 5743 C C . CYS B 1 287 ? -26.484 2.705 10.109 1 96.12 287 CYS B C 1
ATOM 5745 O O . CYS B 1 287 ? -26.703 2.42 11.289 1 96.12 287 CYS B O 1
ATOM 5747 N N . TYR B 1 288 ? -27.281 2.365 9.102 1 94.69 288 TYR B N 1
ATOM 5748 C CA . TYR B 1 288 ? -28.203 1.244 9.234 1 94.69 288 TYR B CA 1
ATOM 5749 C C . TYR B 1 288 ? -27.453 -0.08 9.281 1 94.69 288 TYR B C 1
ATOM 5751 O O . TYR B 1 288 ? -26.516 -0.293 8.516 1 94.69 288 TYR B O 1
ATOM 5759 N N . VAL B 1 289 ? -27.844 -0.924 10.18 1 93.38 289 VAL B N 1
ATOM 5760 C CA . VAL B 1 289 ? -27.156 -2.209 10.305 1 93.38 289 VAL B CA 1
ATOM 5761 C C . VAL B 1 289 ? -28.188 -3.326 10.461 1 93.38 289 VAL B C 1
ATOM 5763 O O . VAL B 1 289 ? -28.984 -3.326 11.406 1 93.38 289 VAL B O 1
ATOM 5766 N N . ASP B 1 290 ? -28.188 -4.246 9.562 1 90.69 290 ASP B N 1
ATOM 5767 C CA . ASP B 1 290 ? -29.031 -5.43 9.672 1 90.69 290 ASP B CA 1
ATOM 5768 C C . ASP B 1 290 ? -28.281 -6.574 10.352 1 90.69 290 ASP B C 1
ATOM 5770 O O . ASP B 1 290 ? -27.812 -7.496 9.688 1 90.69 290 ASP B O 1
ATOM 5774 N N . LEU B 1 291 ? -28.297 -6.609 11.57 1 88.88 291 LEU B N 1
ATOM 5775 C CA . LEU B 1 291 ? -27.516 -7.57 12.367 1 88.88 291 LEU B CA 1
ATOM 5776 C C . LEU B 1 291 ? -28 -8.992 12.102 1 88.88 291 LEU B C 1
ATOM 5778 O O . LEU B 1 291 ? -27.188 -9.93 12.07 1 88.88 291 LEU B O 1
ATOM 5782 N N . GLU B 1 292 ? -29.25 -9.117 11.953 1 85.06 292 GLU B N 1
ATOM 5783 C CA . GLU B 1 292 ? -29.797 -10.438 11.695 1 85.06 292 GLU B CA 1
ATOM 5784 C C . GLU B 1 292 ? -29.234 -11.031 10.398 1 85.06 292 GLU B C 1
ATOM 5786 O O . GLU B 1 292 ? -28.797 -12.18 10.375 1 85.06 292 GLU B O 1
ATOM 5791 N N . ALA B 1 293 ? -29.328 -10.234 9.391 1 89.44 293 ALA B N 1
ATOM 5792 C CA . ALA B 1 293 ? -28.828 -10.688 8.102 1 89.44 293 ALA B CA 1
ATOM 5793 C C . ALA B 1 293 ? -27.328 -11.008 8.18 1 89.44 293 ALA B C 1
ATOM 5795 O O . ALA B 1 293 ? -26.875 -11.992 7.605 1 89.44 293 ALA B O 1
ATOM 5796 N N . ILE B 1 294 ? -26.594 -10.195 8.875 1 92.5 294 ILE B N 1
ATOM 5797 C CA . ILE B 1 294 ? -25.141 -10.367 9 1 92.5 294 ILE B CA 1
ATOM 5798 C C . ILE B 1 294 ? -24.844 -11.656 9.75 1 92.5 294 ILE B C 1
ATOM 5800 O O . ILE B 1 294 ? -24.016 -12.469 9.305 1 92.5 294 ILE B O 1
ATOM 5804 N N . LEU B 1 295 ? -25.5 -11.914 10.859 1 89.31 295 LEU B N 1
ATOM 5805 C CA . LEU B 1 295 ? -25.281 -13.102 11.664 1 89.31 295 LEU B CA 1
ATOM 5806 C C . LEU B 1 295 ? -25.656 -14.367 10.891 1 89.31 295 LEU B C 1
ATOM 5808 O O . LEU B 1 295 ? -24.969 -15.383 10.992 1 89.31 295 LEU B O 1
ATOM 5812 N N . ASN B 1 296 ? -26.703 -14.273 10.18 1 89.12 296 ASN B N 1
ATOM 5813 C CA . ASN B 1 296 ? -27.109 -15.406 9.352 1 89.12 296 ASN B CA 1
ATOM 5814 C C . ASN B 1 296 ? -26.062 -15.734 8.305 1 89.12 296 ASN B C 1
ATOM 5816 O O . ASN B 1 296 ? -25.734 -16.906 8.086 1 89.12 296 ASN B O 1
ATOM 5820 N N . LYS B 1 297 ? -25.562 -14.727 7.695 1 91.44 297 LYS B N 1
ATOM 5821 C CA . LYS B 1 297 ? -24.531 -14.945 6.676 1 91.44 297 LYS B CA 1
ATOM 5822 C C . LYS B 1 297 ? -23.266 -15.508 7.289 1 91.44 297 LYS B C 1
ATOM 5824 O O . LYS B 1 297 ? -22.609 -16.359 6.691 1 91.44 297 LYS B O 1
ATOM 5829 N N . ILE B 1 298 ? -22.891 -15.062 8.453 1 91.56 298 ILE B N 1
ATOM 5830 C CA . ILE B 1 298 ? -21.703 -15.578 9.133 1 91.56 298 ILE B CA 1
ATOM 5831 C C . ILE B 1 298 ? -21.906 -17.062 9.445 1 91.56 298 ILE B C 1
ATOM 5833 O O . ILE B 1 298 ? -21.016 -17.875 9.188 1 91.56 298 ILE B O 1
ATOM 5837 N N . THR B 1 299 ? -23.031 -17.391 9.938 1 88.5 299 THR B N 1
ATOM 5838 C CA . THR B 1 299 ? -23.328 -18.75 10.367 1 88.5 299 THR B CA 1
ATOM 5839 C C . THR B 1 299 ? -23.406 -19.688 9.172 1 88.5 299 THR B C 1
ATOM 5841 O O . THR B 1 299 ? -22.906 -20.828 9.219 1 88.5 299 THR B O 1
ATOM 5844 N N . ASN B 1 300 ? -23.922 -19.219 8.117 1 89.38 300 ASN B N 1
ATOM 5845 C CA . ASN B 1 300 ? -24.203 -20.078 6.973 1 89.38 300 ASN B CA 1
ATOM 5846 C C . ASN B 1 300 ? -23.016 -20.141 6.016 1 89.38 300 ASN B C 1
ATOM 5848 O O . ASN B 1 300 ? -22.766 -21.172 5.387 1 89.38 300 ASN B O 1
ATOM 5852 N N . LYS B 1 301 ? -22.281 -19.062 5.895 1 86.88 301 LYS B N 1
ATOM 5853 C CA . LYS B 1 301 ? -21.312 -18.984 4.797 1 86.88 301 LYS B CA 1
ATOM 5854 C C . LYS B 1 301 ? -19.891 -18.797 5.328 1 86.88 301 LYS B C 1
ATOM 5856 O O . LYS B 1 301 ? -18.922 -19.188 4.668 1 86.88 301 LYS B O 1
ATOM 5861 N N . HIS B 1 302 ? -19.781 -18.266 6.508 1 86.19 302 HIS B N 1
ATOM 5862 C CA . HIS B 1 302 ? -18.438 -17.828 6.91 1 86.19 302 HIS B CA 1
ATOM 5863 C C . HIS B 1 302 ? -18.062 -18.406 8.273 1 86.19 302 HIS B C 1
ATOM 5865 O O . HIS B 1 302 ? -17.203 -17.859 8.969 1 86.19 302 HIS B O 1
ATOM 5871 N N . GLN B 1 303 ? -18.656 -19.469 8.578 1 83.56 303 GLN B N 1
ATOM 5872 C CA . GLN B 1 303 ? -18.422 -20.047 9.898 1 83.56 303 GLN B CA 1
ATOM 5873 C C . GLN B 1 303 ? -16.984 -20.531 10.039 1 83.56 303 GLN B C 1
ATOM 5875 O O . GLN B 1 303 ? -16.453 -21.188 9.141 1 83.56 303 GLN B O 1
ATOM 5880 N N . ASN B 1 304 ? -16.234 -20.125 11.016 1 85.44 304 ASN B N 1
ATOM 5881 C CA . ASN B 1 304 ? -14.922 -20.594 11.438 1 85.44 304 ASN B CA 1
ATOM 5882 C C . ASN B 1 304 ? -13.828 -20.109 10.5 1 85.44 304 ASN B C 1
ATOM 5884 O O . ASN B 1 304 ? -12.758 -20.719 10.414 1 85.44 304 ASN B O 1
ATOM 5888 N N . LYS B 1 305 ? -14.172 -19.156 9.711 1 90.81 305 LYS B N 1
ATOM 5889 C CA . LYS B 1 305 ? -13.148 -18.594 8.836 1 90.81 305 LYS B CA 1
ATOM 5890 C C . LYS B 1 305 ? -12.078 -17.859 9.641 1 90.81 305 LYS B C 1
ATOM 5892 O O . LYS B 1 305 ? -12.383 -17.234 10.664 1 90.81 305 LYS B O 1
ATOM 5897 N N . THR B 1 306 ? -10.844 -18.016 9.242 1 95.19 306 THR B N 1
ATOM 5898 C CA . THR B 1 306 ? -9.703 -17.266 9.758 1 95.19 306 THR B CA 1
ATOM 5899 C C . THR B 1 306 ? -9.055 -16.438 8.648 1 95.19 306 THR B C 1
ATOM 5901 O O . THR B 1 306 ? -9.32 -16.656 7.465 1 95.19 306 THR B O 1
ATOM 5904 N N . ASN B 1 307 ? -8.297 -15.469 9.094 1 96.75 307 ASN B N 1
ATOM 5905 C CA . ASN B 1 307 ? -7.699 -14.578 8.102 1 96.75 307 ASN B CA 1
ATOM 5906 C C . ASN B 1 307 ? -8.75 -14.016 7.145 1 96.75 307 ASN B C 1
ATOM 5908 O O . ASN B 1 307 ? -8.547 -14.031 5.93 1 96.75 307 ASN B O 1
ATOM 5912 N N . PHE B 1 308 ? -9.844 -13.641 7.723 1 97 308 PHE B N 1
ATOM 5913 C CA . PHE B 1 308 ? -11.086 -13.359 7.012 1 97 308 PHE B CA 1
ATOM 5914 C C . PHE B 1 308 ? -11.461 -11.891 7.137 1 97 308 PHE B C 1
ATOM 5916 O O . PHE B 1 308 ? -11.531 -11.352 8.242 1 97 308 PHE B O 1
ATOM 5923 N N . TRP B 1 309 ? -11.625 -11.18 6.039 1 98 309 TRP B N 1
ATOM 5924 C CA . TRP B 1 309 ? -12.086 -9.797 5.949 1 98 309 TRP B CA 1
ATOM 5925 C C . TRP B 1 309 ? -13.242 -9.672 4.961 1 98 309 TRP B C 1
ATOM 5927 O O . TRP B 1 309 ? -13.055 -9.836 3.754 1 98 309 TRP B O 1
ATOM 5937 N N . TRP B 1 310 ? -14.469 -9.523 5.5 1 97.81 310 TRP B N 1
ATOM 5938 C CA . TRP B 1 310 ? -15.695 -9.477 4.707 1 97.81 310 TRP B CA 1
ATOM 5939 C C . TRP B 1 310 ? -16.281 -8.062 4.676 1 97.81 310 TRP B C 1
ATOM 5941 O O . TRP B 1 310 ? -16.594 -7.496 5.727 1 97.81 310 TRP B O 1
ATOM 5951 N N . GLY B 1 311 ? -16.328 -7.434 3.553 1 97.5 311 GLY B N 1
ATOM 5952 C CA . GLY B 1 311 ? -16.812 -6.078 3.357 1 97.5 311 GLY B CA 1
ATOM 5953 C C . GLY B 1 311 ? -16.969 -5.707 1.896 1 97.5 311 GLY B C 1
ATOM 5954 O O . GLY B 1 311 ? -17.078 -6.582 1.035 1 97.5 311 GLY B O 1
ATOM 5955 N N . ASN B 1 312 ? -17.172 -4.496 1.641 1 96.94 312 ASN B N 1
ATOM 5956 C CA . ASN B 1 312 ? -17.203 -3.926 0.298 1 96.94 312 ASN B CA 1
ATOM 5957 C C . ASN B 1 312 ? -15.93 -3.125 0.011 1 96.94 312 ASN B C 1
ATOM 5959 O O . ASN B 1 312 ? -15.75 -2.021 0.53 1 96.94 312 ASN B O 1
ATOM 5963 N N . PHE B 1 313 ? -15.102 -3.654 -0.91 1 96.38 313 PHE B N 1
ATOM 5964 C CA . PHE B 1 313 ? -13.742 -3.148 -1.024 1 96.38 313 PHE B CA 1
ATOM 5965 C C . PHE B 1 313 ? -13.633 -2.133 -2.156 1 96.38 313 PHE B C 1
ATOM 5967 O O . PHE B 1 313 ? -14.234 -2.314 -3.219 1 96.38 313 PHE B O 1
ATOM 5974 N N . ARG B 1 314 ? -12.93 -1.104 -1.822 1 94.75 314 ARG B N 1
ATOM 5975 C CA . ARG B 1 314 ? -12.516 -0.123 -2.818 1 94.75 314 ARG B CA 1
ATOM 5976 C C . ARG B 1 314 ? -11.148 -0.47 -3.389 1 94.75 314 ARG B C 1
ATOM 5978 O O . ARG B 1 314 ? -10.203 -0.734 -2.639 1 94.75 314 ARG B O 1
ATOM 5985 N N . LEU B 1 315 ? -11.102 -0.448 -4.695 1 92.19 315 LEU B N 1
ATOM 5986 C CA . LEU B 1 315 ? -9.859 -0.764 -5.395 1 92.19 315 LEU B CA 1
ATOM 5987 C C . LEU B 1 315 ? -9.328 0.46 -6.129 1 92.19 315 LEU B C 1
ATOM 5989 O O . LEU B 1 315 ? -10.102 1.279 -6.629 1 92.19 315 LEU B O 1
ATOM 5993 N N . ASN B 1 316 ? -7.953 0.562 -6.168 1 91 316 ASN B N 1
ATOM 5994 C CA . ASN B 1 316 ? -7.277 1.599 -6.945 1 91 316 ASN B CA 1
ATOM 5995 C C . ASN B 1 316 ? -7.734 2.994 -6.527 1 91 316 ASN B C 1
ATOM 5997 O O . ASN B 1 316 ? -7.961 3.855 -7.379 1 91 316 ASN B O 1
ATOM 6001 N N . TRP B 1 317 ? -7.914 3.098 -5.312 1 94.62 317 TRP B N 1
ATOM 6002 C CA . TRP B 1 317 ? -8.336 4.387 -4.77 1 94.62 317 TRP B CA 1
ATOM 6003 C C . TRP B 1 317 ? -7.141 5.328 -4.625 1 94.62 317 TRP B C 1
ATOM 6005 O O . TRP B 1 317 ? -6.168 5.008 -3.938 1 94.62 317 TRP B O 1
ATOM 6015 N N . ALA B 1 318 ? -7.242 6.453 -5.203 1 94.69 318 ALA B N 1
ATOM 6016 C CA . ALA B 1 318 ? -6.117 7.383 -5.262 1 94.69 318 ALA B CA 1
ATOM 6017 C C . ALA B 1 318 ? -5.887 8.055 -3.91 1 94.69 318 ALA B C 1
ATOM 6019 O O . ALA B 1 318 ? -6.836 8.305 -3.166 1 94.69 318 ALA B O 1
ATOM 6020 N N . VAL B 1 319 ? -4.641 8.375 -3.643 1 93.75 319 VAL B N 1
ATOM 6021 C CA . VAL B 1 319 ? -4.266 9.141 -2.455 1 93.75 319 VAL B CA 1
ATOM 6022 C C . VAL B 1 319 ? -4.395 10.633 -2.738 1 93.75 319 VAL B C 1
ATOM 6024 O O . VAL B 1 319 ? -3.811 11.141 -3.697 1 93.75 319 VAL B O 1
ATOM 6027 N N . ASP B 1 320 ? -5.117 11.273 -1.883 1 89.88 320 ASP B N 1
ATOM 6028 C CA . ASP B 1 320 ? -5.301 12.711 -2.039 1 89.88 320 ASP B CA 1
ATOM 6029 C C . ASP B 1 320 ? -4.203 13.492 -1.318 1 89.88 320 ASP B C 1
ATOM 6031 O O . ASP B 1 320 ? -3.939 13.258 -0.137 1 89.88 320 ASP B O 1
ATOM 6035 N N . LEU B 1 321 ? -3.715 14.438 -1.977 1 84.38 321 LEU B N 1
ATOM 6036 C CA . LEU B 1 321 ? -2.635 15.219 -1.385 1 84.38 321 LEU B CA 1
ATOM 6037 C C . LEU B 1 321 ? -3.16 16.547 -0.843 1 84.38 321 LEU B C 1
ATOM 6039 O O . LEU B 1 321 ? -2.398 17.328 -0.273 1 84.38 321 LEU B O 1
ATOM 6043 N N . THR B 1 322 ? -4.43 16.734 -1.017 1 82.38 322 THR B N 1
ATOM 6044 C CA . THR B 1 322 ? -5.055 17.953 -0.522 1 82.38 322 THR B CA 1
ATOM 6045 C C . THR B 1 322 ? -6.43 17.656 0.065 1 82.38 322 THR B C 1
ATOM 6047 O O . THR B 1 322 ? -6.961 16.562 -0.102 1 82.38 322 THR B O 1
ATOM 6050 N N . GLY B 1 323 ? -6.926 18.609 0.873 1 82.12 323 GLY B N 1
ATOM 6051 C CA . GLY B 1 323 ? -8.305 18.531 1.344 1 82.12 323 GLY B CA 1
ATOM 6052 C C . GLY B 1 323 ? -8.461 17.641 2.559 1 82.12 323 GLY B C 1
ATOM 6053 O O . GLY B 1 323 ? -7.488 17.328 3.244 1 82.12 323 GLY B O 1
ATOM 6054 N N . LYS B 1 324 ? -9.75 17.266 2.738 1 82.44 324 LYS B N 1
ATOM 6055 C CA . LYS B 1 324 ? -10.148 16.516 3.918 1 82.44 324 LYS B CA 1
ATOM 6056 C C . LYS B 1 324 ? -9.406 15.18 3.992 1 82.44 324 LYS B C 1
ATOM 6058 O O . LYS B 1 324 ? -9 14.742 5.074 1 82.44 324 LYS B O 1
ATOM 6063 N N . TRP B 1 325 ? -9.25 14.609 2.838 1 89.31 325 TRP B N 1
ATOM 6064 C CA . TRP B 1 325 ? -8.695 13.258 2.809 1 89.31 325 TRP B CA 1
ATOM 6065 C C . TRP B 1 325 ? -7.203 13.289 2.488 1 89.31 325 TRP B C 1
ATOM 6067 O O . TRP B 1 325 ? -6.637 12.289 2.041 1 89.31 325 TRP B O 1
ATOM 6077 N N . GLN B 1 326 ? -6.562 14.414 2.713 1 89 326 GLN B N 1
ATOM 6078 C CA . GLN B 1 326 ? -5.137 14.562 2.432 1 89 326 GLN B CA 1
ATOM 6079 C C . GLN B 1 326 ? -4.316 13.523 3.193 1 89 326 GLN B C 1
ATOM 6081 O O . GLN B 1 326 ? -4.523 13.32 4.391 1 89 326 GLN B O 1
ATOM 6086 N N . GLU B 1 327 ? -3.473 12.859 2.49 1 91.44 327 GLU B N 1
ATOM 6087 C CA . GLU B 1 327 ? -2.516 11.906 3.041 1 91.44 327 GLU B CA 1
ATOM 6088 C C . GLU B 1 327 ? -1.107 12.172 2.514 1 91.44 327 GLU B C 1
ATOM 6090 O O . GLU B 1 327 ? -0.824 11.93 1.338 1 91.44 327 GLU B O 1
ATOM 6095 N N . LEU B 1 328 ? -0.225 12.594 3.422 1 85.06 328 LEU B N 1
ATOM 6096 C CA . LEU B 1 328 ? 1.123 12.961 3.002 1 85.06 328 LEU B CA 1
ATOM 6097 C C . LEU B 1 328 ? 2.146 11.953 3.518 1 85.06 328 LEU B C 1
ATOM 6099 O O . LEU B 1 328 ? 3.328 12.031 3.172 1 85.06 328 LEU B O 1
ATOM 6103 N N . GLU B 1 329 ? 1.636 11.016 4.266 1 89.81 329 GLU B N 1
ATOM 6104 C CA . GLU B 1 329 ? 2.562 10.086 4.906 1 89.81 329 GLU B CA 1
ATOM 6105 C C . GLU B 1 329 ? 2.625 8.766 4.152 1 89.81 329 GLU B C 1
ATOM 6107 O O . GLU B 1 329 ? 3.641 8.07 4.191 1 89.81 329 GLU B O 1
ATOM 6112 N N . TYR B 1 330 ? 1.583 8.344 3.568 1 94.81 330 TYR B N 1
ATOM 6113 C CA . TYR B 1 330 ? 1.579 7.121 2.775 1 94.81 330 TYR B CA 1
ATOM 6114 C C . TYR B 1 330 ? 2.162 7.367 1.39 1 94.81 330 TYR B C 1
ATOM 6116 O O . TYR B 1 330 ? 1.498 7.941 0.522 1 94.81 330 TYR B O 1
ATOM 6124 N N . LEU B 1 331 ? 3.277 6.859 1.121 1 92.88 331 LEU B N 1
ATOM 6125 C CA . LEU B 1 331 ? 4.023 7.18 -0.092 1 92.88 331 LEU B CA 1
ATOM 6126 C C . LEU B 1 331 ? 3.672 6.207 -1.215 1 92.88 331 LEU B C 1
ATOM 6128 O O . LEU B 1 331 ? 4.496 5.371 -1.594 1 92.88 331 LEU B O 1
ATOM 6132 N N . SER B 1 332 ? 2.561 6.379 -1.806 1 94.06 332 SER B N 1
ATOM 6133 C CA . SER B 1 332 ? 2.004 5.672 -2.957 1 94.06 332 SER B CA 1
ATOM 6134 C C . SER B 1 332 ? 0.883 6.477 -3.605 1 94.06 332 SER B C 1
ATOM 6136 O O . SER B 1 332 ? 0.196 7.246 -2.936 1 94.06 332 SER B O 1
ATOM 6138 N N . PRO B 1 333 ? 0.712 6.387 -4.863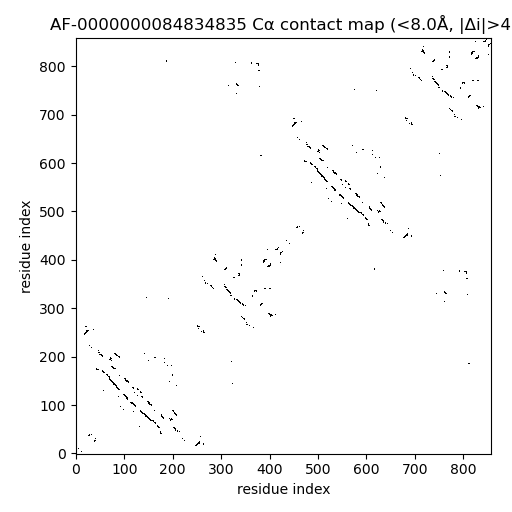 1 93.38 333 PRO B N 1
ATOM 6139 C CA . PRO B 1 333 ? -0.363 7.137 -5.52 1 93.38 333 PRO B CA 1
ATOM 6140 C C . PRO B 1 333 ? -1.748 6.57 -5.207 1 93.38 333 PRO B C 1
ATOM 6142 O O . PRO B 1 333 ? -2.754 7.262 -5.391 1 93.38 333 PRO B O 1
ATOM 6145 N N . ALA B 1 334 ? -1.78 5.32 -4.793 1 96 334 ALA B N 1
ATOM 6146 C CA . ALA B 1 334 ? -3.059 4.68 -4.496 1 96 334 ALA B CA 1
ATOM 6147 C C . ALA B 1 334 ? -2.957 3.801 -3.254 1 96 334 ALA B C 1
ATOM 6149 O O . ALA B 1 334 ? -1.882 3.285 -2.938 1 96 334 ALA B O 1
ATOM 6150 N N . TYR B 1 335 ? -4.078 3.697 -2.625 1 97.12 335 TYR B N 1
ATOM 6151 C CA . TYR B 1 335 ? -4.152 2.82 -1.462 1 97.12 335 TYR B CA 1
ATOM 6152 C C . TYR B 1 335 ? -4.277 1.362 -1.886 1 97.12 335 TYR B C 1
ATOM 6154 O O . TYR B 1 335 ? -4.762 1.066 -2.98 1 97.12 335 TYR B O 1
ATOM 6162 N N . PRO B 1 336 ? -3.785 0.426 -1.04 1 97.12 336 PRO B N 1
ATOM 6163 C CA . PRO B 1 336 ? -4.25 -0.952 -1.223 1 97.12 336 PRO B CA 1
ATOM 6164 C C . PRO B 1 336 ? -5.746 -1.109 -0.963 1 97.12 336 PRO B C 1
ATOM 6166 O O . PRO B 1 336 ? -6.379 -0.207 -0.409 1 97.12 336 PRO B O 1
ATOM 6169 N N . ALA B 1 337 ? -6.27 -2.219 -1.4 1 96.31 337 ALA B N 1
ATOM 6170 C CA . ALA B 1 337 ? -7.699 -2.471 -1.236 1 96.31 337 ALA B CA 1
ATOM 6171 C C . ALA B 1 337 ? -8.117 -2.324 0.224 1 96.31 337 ALA B C 1
ATOM 6173 O O . ALA B 1 337 ? -7.438 -2.82 1.124 1 96.31 337 ALA B O 1
ATOM 6174 N N . PHE B 1 338 ? -9.188 -1.642 0.429 1 97.69 338 PHE B N 1
ATOM 6175 C CA . PHE B 1 338 ? -9.734 -1.485 1.771 1 97.69 338 PHE B CA 1
ATOM 6176 C C . PHE B 1 338 ? -11.258 -1.521 1.736 1 97.69 338 PHE B C 1
ATOM 6178 O O . PHE B 1 338 ? -11.875 -1.189 0.719 1 97.69 338 PHE B O 1
ATOM 6185 N N . ALA B 1 339 ? -11.875 -1.955 2.787 1 97.94 339 ALA B N 1
ATOM 6186 C CA . ALA B 1 339 ? -13.328 -1.98 2.9 1 97.94 339 ALA B CA 1
ATOM 6187 C C . ALA B 1 339 ? -13.883 -0.592 3.215 1 97.94 339 ALA B C 1
ATOM 6189 O O . ALA B 1 339 ? -13.312 0.137 4.031 1 97.94 339 ALA B O 1
ATOM 6190 N N . CYS B 1 340 ? -14.922 -0.264 2.576 1 95.75 340 CYS B N 1
ATOM 6191 C CA . CYS B 1 340 ? -15.508 1.042 2.869 1 95.75 340 CYS B CA 1
ATOM 6192 C C . CYS B 1 340 ? -16.016 1.099 4.301 1 95.75 340 CYS B C 1
ATOM 6194 O O . CYS B 1 340 ? -16.281 0.062 4.914 1 95.75 340 CYS B O 1
ATOM 6196 N N . GLY B 1 341 ? -16.297 2.23 4.824 1 92.69 341 GLY B N 1
ATOM 6197 C CA . GLY B 1 341 ? -16.406 2.5 6.25 1 92.69 341 GLY B CA 1
ATOM 6198 C C . GLY B 1 341 ? -17.781 2.23 6.805 1 92.69 341 GLY B C 1
ATOM 6199 O O . GLY B 1 341 ? -18 2.324 8.016 1 92.69 341 GLY B O 1
ATOM 6200 N N . SER B 1 342 ? -18.781 1.868 5.93 1 96.31 342 SER B N 1
ATOM 6201 C CA . SER B 1 342 ? -20.125 1.617 6.469 1 96.31 342 SER B CA 1
ATOM 6202 C C . SER B 1 342 ? -20.109 0.435 7.43 1 96.31 342 SER B C 1
ATOM 6204 O O . SER B 1 342 ? -20.844 0.432 8.422 1 96.31 342 SER B O 1
ATOM 6206 N N . GLY B 1 343 ? -19.297 -0.554 7.051 1 97.31 343 GLY B N 1
A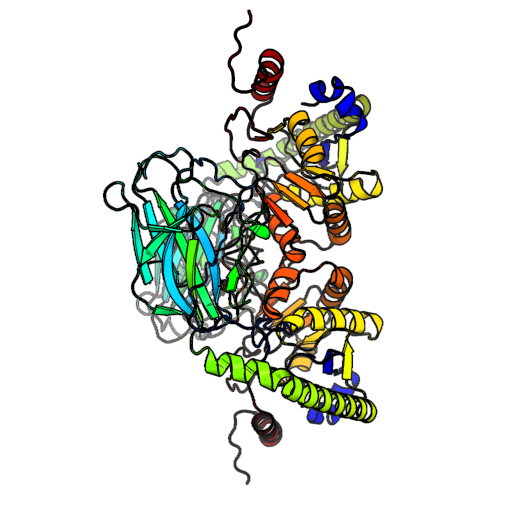TOM 6207 C CA . GLY B 1 343 ? -19.125 -1.688 7.945 1 97.31 343 GLY B CA 1
ATOM 6208 C C . GLY B 1 343 ? -18.359 -2.834 7.312 1 97.31 343 GLY B C 1
ATOM 6209 O O . GLY B 1 343 ? -18.281 -2.928 6.086 1 97.31 343 GLY B O 1
ATOM 6210 N N . TYR B 1 344 ? -17.812 -3.682 8.102 1 98.12 344 TYR B N 1
ATOM 6211 C CA . TYR B 1 344 ? -17.141 -4.898 7.684 1 98.12 344 TYR B CA 1
ATOM 6212 C C . TYR B 1 344 ? -16.969 -5.863 8.852 1 98.12 344 TYR B C 1
ATOM 6214 O O . TYR B 1 344 ? -17.141 -5.477 10.008 1 98.12 344 TYR B O 1
ATOM 6222 N N . VAL B 1 345 ? -16.672 -7.105 8.539 1 97.75 345 VAL B N 1
ATOM 6223 C CA . VAL B 1 345 ? -16.422 -8.141 9.531 1 97.75 345 VAL B CA 1
ATOM 6224 C C . VAL B 1 345 ? -15.016 -8.703 9.352 1 97.75 345 VAL B C 1
ATOM 6226 O O . VAL B 1 345 ? -14.586 -8.961 8.227 1 97.75 345 VAL B O 1
ATOM 6229 N N . ILE B 1 346 ? -14.305 -8.836 10.406 1 98.19 346 ILE B N 1
ATOM 6230 C CA . ILE B 1 346 ? -13 -9.477 10.367 1 98.19 346 ILE B CA 1
ATOM 6231 C C . ILE B 1 346 ? -12.938 -10.578 11.422 1 98.19 346 ILE B C 1
ATOM 6233 O O . ILE B 1 346 ? -13.641 -10.523 12.43 1 98.19 346 ILE B O 1
ATOM 6237 N N . SER B 1 347 ? -12.133 -11.57 11.156 1 98.19 347 SER B N 1
ATOM 6238 C CA . SER B 1 347 ? -11.961 -12.68 12.094 1 98.19 347 SER B CA 1
ATOM 6239 C C . SER B 1 347 ? -11.102 -12.273 13.281 1 98.19 347 SER B C 1
ATOM 6241 O O . SER B 1 347 ? -10.328 -11.312 13.195 1 98.19 347 SER B O 1
ATOM 6243 N N . TYR B 1 348 ? -11.211 -13.016 14.336 1 97.69 348 TYR B N 1
ATOM 6244 C CA . TYR B 1 348 ? -10.555 -12.719 15.609 1 97.69 348 TYR B CA 1
ATOM 6245 C C . TYR B 1 348 ? -9.039 -12.68 15.438 1 97.69 348 TYR B C 1
ATOM 6247 O O . TYR B 1 348 ? -8.367 -11.859 16.062 1 97.69 348 TYR B O 1
ATOM 6255 N N . ASP B 1 349 ? -8.484 -13.547 14.664 1 98.25 349 ASP B N 1
ATOM 6256 C CA . ASP B 1 349 ? -7.035 -13.586 14.484 1 98.25 349 ASP B CA 1
ATOM 6257 C C . ASP B 1 349 ? -6.52 -12.273 13.906 1 98.25 349 ASP B C 1
ATOM 6259 O O . ASP B 1 349 ? -5.414 -11.836 14.234 1 98.25 349 ASP B O 1
ATOM 6263 N N . LEU B 1 350 ? -7.301 -11.641 13.039 1 98.62 350 LEU B N 1
ATOM 6264 C CA . LEU B 1 350 ? -6.914 -10.344 12.5 1 98.62 350 LEU B CA 1
ATOM 6265 C C . LEU B 1 350 ? -6.973 -9.266 13.586 1 98.62 350 LEU B C 1
ATOM 6267 O O . LEU B 1 350 ? -6.078 -8.43 13.68 1 98.62 350 LEU B O 1
ATOM 6271 N N . VAL B 1 351 ? -8.039 -9.273 14.406 1 98.56 351 VAL B N 1
ATOM 6272 C CA . VAL B 1 351 ? -8.172 -8.32 15.5 1 98.56 351 VAL B CA 1
ATOM 6273 C C . VAL B 1 351 ? -6.984 -8.477 16.453 1 98.56 351 VAL B C 1
ATOM 6275 O O . VAL B 1 351 ? -6.414 -7.477 16.906 1 98.56 351 VAL B O 1
ATOM 6278 N N . ARG B 1 352 ? -6.656 -9.672 16.75 1 98.5 352 ARG B N 1
ATOM 6279 C CA . ARG B 1 352 ? -5.547 -9.938 17.656 1 98.5 352 ARG B CA 1
ATOM 6280 C C . ARG B 1 352 ? -4.242 -9.367 17.125 1 98.5 352 ARG B C 1
ATOM 6282 O O . ARG B 1 352 ? -3.477 -8.742 17.859 1 98.5 352 ARG B O 1
ATOM 6289 N N . TRP B 1 353 ? -3.994 -9.609 15.852 1 98.75 353 TRP B N 1
ATOM 6290 C CA . TRP B 1 353 ? -2.777 -9.062 15.258 1 98.75 353 TRP B CA 1
ATOM 6291 C C . TRP B 1 353 ? -2.768 -7.543 15.344 1 98.75 353 TRP B C 1
ATOM 6293 O O . TRP B 1 353 ? -1.744 -6.941 15.672 1 98.75 353 TRP B O 1
ATOM 6303 N N . LEU B 1 354 ? -3.871 -6.902 15.031 1 98.75 354 LEU B N 1
ATOM 6304 C CA . LEU B 1 354 ? -3.988 -5.449 15.117 1 98.75 354 LEU B CA 1
ATOM 6305 C C . LEU B 1 354 ? -3.744 -4.965 16.531 1 98.75 354 LEU B C 1
ATOM 6307 O O . LEU B 1 354 ? -3.025 -3.986 16.75 1 98.75 354 LEU B O 1
ATOM 6311 N N . ALA B 1 355 ? -4.328 -5.652 17.469 1 98.69 355 ALA B N 1
ATOM 6312 C CA . ALA B 1 355 ? -4.164 -5.305 18.875 1 98.69 355 ALA B CA 1
ATOM 6313 C C . ALA B 1 355 ? -2.703 -5.426 19.297 1 98.69 355 ALA B C 1
ATOM 6315 O O . ALA B 1 355 ? -2.162 -4.523 19.953 1 98.69 355 ALA B O 1
ATOM 6316 N N . GLU B 1 356 ? -2.09 -6.469 18.906 1 98.12 356 GLU B N 1
ATOM 6317 C CA . GLU B 1 356 ? -0.709 -6.742 19.281 1 98.12 356 GLU B CA 1
ATOM 6318 C C . GLU B 1 356 ? 0.247 -5.723 18.672 1 98.12 356 GLU B C 1
ATOM 6320 O O . GLU B 1 356 ? 1.312 -5.453 19.234 1 98.12 356 GLU B O 1
ATOM 6325 N N . ASN B 1 357 ? -0.118 -5.164 17.578 1 98.5 357 ASN B N 1
ATOM 6326 C CA . ASN B 1 357 ? 0.752 -4.227 16.875 1 98.5 357 ASN B CA 1
ATOM 6327 C C . ASN B 1 357 ? 0.257 -2.789 17.016 1 98.5 357 ASN B C 1
ATOM 6329 O O . ASN B 1 357 ? 0.739 -1.891 16.328 1 98.5 357 ASN B O 1
ATOM 6333 N N . SER B 1 358 ? -0.671 -2.547 17.906 1 97.94 358 SER B N 1
ATOM 6334 C CA . SER B 1 358 ? -1.374 -1.272 18 1 97.94 358 SER B CA 1
ATOM 6335 C C . SER B 1 358 ? -0.405 -0.127 18.281 1 97.94 358 SER B C 1
ATOM 6337 O O . SER B 1 358 ? -0.618 0.996 17.812 1 97.94 358 SER B O 1
ATOM 6339 N N . GLU B 1 359 ? 0.685 -0.365 18.953 1 96.62 359 GLU B N 1
ATOM 6340 C CA . GLU B 1 359 ? 1.626 0.693 19.312 1 96.62 359 GLU B CA 1
ATOM 6341 C C . GLU B 1 359 ? 2.57 1.006 18.156 1 96.62 359 GLU B C 1
ATOM 6343 O O . GLU B 1 359 ? 3.229 2.049 18.141 1 96.62 359 GLU B O 1
ATOM 6348 N N . ARG B 1 360 ? 2.629 0.108 17.219 1 97.75 360 ARG B N 1
ATOM 6349 C CA . ARG B 1 360 ? 3.609 0.273 16.141 1 97.75 360 ARG B CA 1
ATOM 6350 C C . ARG B 1 360 ? 2.934 0.68 14.836 1 97.75 360 ARG B C 1
ATOM 6352 O O . ARG B 1 360 ? 3.557 1.306 13.977 1 97.75 360 ARG B O 1
ATOM 6359 N N . LEU B 1 361 ? 1.675 0.288 14.633 1 98.62 361 LEU B N 1
ATOM 6360 C CA . LEU B 1 361 ? 0.967 0.586 13.398 1 98.62 361 LEU B CA 1
ATOM 6361 C C . LEU B 1 361 ? 0.805 2.092 13.211 1 98.62 361 LEU B C 1
ATOM 6363 O O . LEU B 1 361 ? 0.431 2.799 14.148 1 98.62 361 LEU B O 1
ATOM 6367 N N . LYS B 1 362 ? 1.147 2.557 12.055 1 98.25 362 LYS B N 1
ATOM 6368 C CA . LYS B 1 362 ? 1.048 3.977 11.734 1 98.25 362 LYS B CA 1
ATOM 6369 C C . LYS B 1 362 ? -0.41 4.406 11.594 1 98.25 362 LYS B C 1
ATOM 6371 O O . LYS B 1 362 ? -1.217 3.699 10.984 1 98.25 362 LYS B O 1
ATOM 6376 N N . ILE B 1 363 ? -0.72 5.543 12.18 1 97.19 363 ILE B N 1
ATOM 6377 C CA . ILE B 1 363 ? -2.049 6.133 12.047 1 97.19 363 ILE B CA 1
ATOM 6378 C C . ILE B 1 363 ? -2.105 7 10.789 1 97.19 363 ILE B C 1
ATOM 6380 O O . ILE B 1 363 ? -1.494 8.07 10.742 1 97.19 363 ILE B O 1
ATOM 6384 N N . TYR B 1 364 ? -2.85 6.586 9.82 1 96.25 364 TYR B N 1
ATOM 6385 C CA . TYR B 1 364 ? -3.027 7.34 8.586 1 96.25 364 TYR B CA 1
ATOM 6386 C C . TYR B 1 364 ? -4.336 8.125 8.609 1 96.25 364 TYR B C 1
ATOM 6388 O O . TYR B 1 364 ? -5.031 8.156 9.625 1 96.25 364 TYR B O 1
ATOM 6396 N N . GLN B 1 365 ? -4.664 8.961 7.605 1 90.81 365 GLN B N 1
ATOM 6397 C CA . GLN B 1 365 ? -5.707 9.977 7.598 1 90.81 365 GLN B CA 1
ATOM 6398 C C . GLN B 1 365 ? -7.086 9.352 7.777 1 90.81 365 GLN B C 1
ATOM 6400 O O . GLN B 1 365 ? -7.988 9.977 8.352 1 90.81 365 GLN B O 1
ATOM 6405 N N . GLY B 1 366 ? -7.355 8.125 7.551 1 92.81 366 GLY B N 1
ATOM 6406 C CA . GLY B 1 366 ? -8.648 7.469 7.637 1 92.81 366 GLY B CA 1
ATOM 6407 C C . GLY B 1 366 ? -8.555 6.035 8.125 1 92.81 366 GLY B C 1
ATOM 6408 O O . GLY B 1 366 ? -7.582 5.336 7.84 1 92.81 366 GLY B O 1
ATOM 6409 N N . GLU B 1 367 ? -9.656 5.789 8.914 1 95.19 367 GLU B N 1
ATOM 6410 C CA . GLU B 1 367 ? -9.656 4.449 9.492 1 95.19 367 GLU B CA 1
ATOM 6411 C C . GLU B 1 367 ? -9.688 3.377 8.406 1 95.19 367 GLU B C 1
ATOM 6413 O O . GLU B 1 367 ? -8.984 2.367 8.5 1 95.19 367 GLU B O 1
ATOM 6418 N N . ASP B 1 368 ? -10.492 3.572 7.352 1 96.38 368 ASP B N 1
ATOM 6419 C CA . ASP B 1 368 ? -10.633 2.57 6.301 1 96.38 368 ASP B CA 1
ATOM 6420 C C . ASP B 1 368 ? -9.32 2.371 5.551 1 96.38 368 ASP B C 1
ATOM 6422 O O . ASP B 1 368 ? -8.875 1.239 5.352 1 96.38 368 ASP B O 1
ATOM 6426 N N . VAL B 1 369 ? -8.719 3.52 5.176 1 97.44 369 VAL B N 1
ATOM 6427 C CA . VAL B 1 369 ? -7.484 3.422 4.406 1 97.44 369 VAL B CA 1
ATOM 6428 C C . VAL B 1 369 ? -6.355 2.918 5.297 1 97.44 369 VAL B C 1
ATOM 6430 O O . VAL B 1 369 ? -5.465 2.199 4.836 1 97.44 369 VAL B O 1
ATOM 6433 N N . SER B 1 370 ? -6.383 3.289 6.629 1 98.31 370 SER B N 1
ATOM 6434 C CA . SER B 1 370 ? -5.422 2.727 7.57 1 98.31 370 SER B CA 1
ATOM 6435 C C . SER B 1 370 ? -5.527 1.205 7.625 1 98.31 370 SER B C 1
ATOM 6437 O O . SER B 1 370 ? -4.516 0.503 7.559 1 98.31 370 SER B O 1
ATOM 6439 N N . MET B 1 371 ? -6.766 0.735 7.707 1 98.56 371 MET B N 1
ATOM 6440 C CA . MET B 1 371 ? -7 -0.706 7.73 1 98.56 371 MET B CA 1
ATOM 6441 C C . MET B 1 371 ? -6.453 -1.369 6.473 1 98.56 371 MET B C 1
ATOM 6443 O O . MET B 1 371 ? -5.844 -2.438 6.543 1 98.56 371 MET B O 1
ATOM 6447 N N . GLY B 1 372 ? -6.715 -0.721 5.363 1 98.44 372 GLY B N 1
ATOM 6448 C CA . GLY B 1 372 ? -6.176 -1.249 4.121 1 98.44 372 GLY B CA 1
ATOM 6449 C C . GLY B 1 372 ? -4.664 -1.373 4.129 1 98.44 372 GLY B C 1
ATOM 6450 O O . GLY B 1 372 ? -4.117 -2.396 3.707 1 98.44 372 GLY B O 1
ATOM 6451 N N . ILE B 1 373 ? -4.016 -0.35 4.598 1 98.69 373 ILE B N 1
ATOM 6452 C CA . ILE B 1 373 ? -2.557 -0.312 4.625 1 98.69 373 ILE B CA 1
ATOM 6453 C C . ILE B 1 373 ? -2.033 -1.337 5.629 1 98.69 373 ILE B C 1
ATOM 6455 O O . ILE B 1 373 ? -1.145 -2.131 5.305 1 98.69 373 ILE B O 1
ATOM 6459 N N . TRP B 1 374 ? -2.602 -1.362 6.859 1 98.81 374 TRP B N 1
ATOM 6460 C CA . TRP B 1 374 ? -2.168 -2.314 7.879 1 98.81 374 TRP B CA 1
ATOM 6461 C C . TRP B 1 374 ? -2.32 -3.748 7.383 1 98.81 374 TRP B C 1
ATOM 6463 O O . TRP B 1 374 ? -1.373 -4.535 7.441 1 98.81 374 TRP B O 1
ATOM 6473 N N . MET B 1 375 ? -3.471 -4.035 6.809 1 98.69 375 MET B N 1
ATOM 6474 C CA . MET B 1 375 ? -3.816 -5.406 6.441 1 98.69 375 MET B CA 1
ATOM 6475 C C . MET B 1 375 ? -3.008 -5.867 5.23 1 98.69 375 MET B C 1
ATOM 6477 O O . MET B 1 375 ? -2.826 -7.066 5.02 1 98.69 375 MET B O 1
ATOM 6481 N N . ALA B 1 376 ? -2.529 -4.922 4.453 1 98.44 376 ALA B N 1
ATOM 6482 C CA . ALA B 1 376 ? -1.695 -5.305 3.316 1 98.44 376 ALA B CA 1
ATOM 6483 C C . ALA B 1 376 ? -0.446 -6.051 3.777 1 98.44 376 ALA B C 1
ATOM 6485 O O . ALA B 1 376 ? 0.085 -6.891 3.051 1 98.44 376 ALA B O 1
ATOM 6486 N N . ALA B 1 377 ? -0.017 -5.777 4.961 1 98.75 377 ALA B N 1
ATOM 6487 C CA . ALA B 1 377 ? 1.188 -6.422 5.477 1 98.75 377 ALA B CA 1
ATOM 6488 C C . ALA B 1 377 ? 0.962 -7.914 5.691 1 98.75 377 ALA B C 1
ATOM 6490 O O . ALA B 1 377 ? 1.892 -8.719 5.559 1 98.75 377 ALA B O 1
ATOM 6491 N N . ILE B 1 378 ? -0.307 -8.312 5.969 1 98.5 378 ILE B N 1
ATOM 6492 C CA . ILE B 1 378 ? -0.531 -9.711 6.312 1 98.5 378 ILE B CA 1
ATOM 6493 C C . ILE B 1 378 ? -1.502 -10.336 5.316 1 98.5 378 ILE B C 1
ATOM 6495 O O . ILE B 1 378 ? -1.725 -11.555 5.336 1 98.5 378 ILE B O 1
ATOM 6499 N N . ALA B 1 379 ? -2.146 -9.562 4.504 1 96.44 379 ALA B N 1
ATOM 6500 C CA . ALA B 1 379 ? -2.932 -9.977 3.342 1 96.44 379 ALA B CA 1
ATOM 6501 C C . ALA B 1 379 ? -4.027 -10.961 3.736 1 96.44 379 ALA B C 1
ATOM 6503 O O . ALA B 1 379 ? -4.059 -12.094 3.242 1 96.44 379 ALA B O 1
ATOM 6504 N N . PRO B 1 380 ? -4.973 -10.602 4.484 1 97.06 380 PRO B N 1
ATOM 6505 C CA . PRO B 1 380 ? -6.102 -11.492 4.746 1 97.06 380 PRO B CA 1
ATOM 6506 C C . PRO B 1 380 ? -6.91 -11.805 3.488 1 97.06 380 PRO B C 1
ATOM 6508 O O . PRO B 1 380 ? -6.75 -11.133 2.465 1 97.06 380 PRO B O 1
ATOM 6511 N N . GLN B 1 381 ? -7.652 -12.891 3.553 1 93.62 381 GLN B N 1
ATOM 6512 C CA . GLN B 1 381 ? -8.594 -13.164 2.473 1 93.62 381 GLN B CA 1
ATOM 6513 C C . GLN B 1 381 ? -9.758 -12.172 2.494 1 93.62 381 GLN B C 1
ATOM 6515 O O . GLN B 1 381 ? -10.43 -12.016 3.514 1 93.62 381 GLN B O 1
ATOM 6520 N N . LYS B 1 382 ? -9.961 -11.516 1.411 1 96.25 382 LYS B N 1
ATOM 6521 C CA . LYS B 1 382 ? -10.992 -10.484 1.313 1 96.25 382 LYS B CA 1
ATOM 6522 C C . LYS B 1 382 ? -12.227 -11 0.578 1 96.25 382 LYS B C 1
ATOM 6524 O O . LYS B 1 382 ? -12.117 -11.539 -0.525 1 96.25 382 LYS B O 1
ATOM 6529 N N . TYR B 1 383 ? -13.297 -10.875 1.142 1 93.88 383 TYR B N 1
ATOM 6530 C CA . TYR B 1 383 ? -14.562 -11.297 0.543 1 93.88 383 TYR B CA 1
ATOM 6531 C C . TYR B 1 383 ? -15.422 -10.094 0.186 1 93.88 383 TYR B C 1
ATOM 6533 O O . TYR B 1 383 ? -15.891 -9.367 1.071 1 93.88 383 TYR B O 1
ATOM 6541 N N . GLN B 1 384 ? -15.695 -9.953 -1.03 1 92.44 384 GLN B N 1
ATOM 6542 C CA . GLN B 1 384 ? -16.438 -8.82 -1.572 1 92.44 384 GLN B CA 1
ATOM 6543 C C . GLN B 1 384 ? -17.938 -9.039 -1.453 1 92.44 384 GLN B C 1
ATOM 6545 O O . GLN B 1 384 ? -18.453 -10.078 -1.861 1 92.44 384 GLN B O 1
ATOM 6550 N N . ASP B 1 385 ? -18.625 -8.023 -0.927 1 93.75 385 ASP B N 1
ATOM 6551 C CA . ASP B 1 385 ? -20.078 -8.078 -0.8 1 93.75 385 ASP B CA 1
ATOM 6552 C C . ASP B 1 385 ? -20.688 -6.688 -0.938 1 93.75 385 ASP B C 1
ATOM 6554 O O . ASP B 1 385 ? -20.547 -5.852 -0.041 1 93.75 385 ASP B O 1
ATOM 6558 N N . SER B 1 386 ? -21.453 -6.457 -1.944 1 92.94 386 SER B N 1
ATOM 6559 C CA . SER B 1 386 ? -22 -5.141 -2.262 1 92.94 386 SER B CA 1
ATOM 6560 C C . SER B 1 386 ? -23.141 -4.773 -1.325 1 92.94 386 SER B C 1
ATOM 6562 O O . SER B 1 386 ? -23.578 -3.623 -1.304 1 92.94 386 SER B O 1
ATOM 6564 N N . CYS B 1 387 ? -23.547 -5.754 -0.527 1 96.25 387 CYS B N 1
ATOM 6565 C CA . CYS B 1 387 ? -24.609 -5.461 0.429 1 96.25 387 CYS B CA 1
ATOM 6566 C C . CYS B 1 387 ? -24.094 -4.555 1.546 1 96.25 387 CYS B C 1
ATOM 6568 O O . CYS B 1 387 ? -24.891 -3.979 2.291 1 96.25 387 CYS B O 1
ATOM 6570 N N . TRP B 1 388 ? -22.781 -4.484 1.712 1 97.75 388 TRP B N 1
ATOM 6571 C CA . TRP B 1 388 ? -22.188 -3.422 2.518 1 97.75 388 TRP B CA 1
ATOM 6572 C C . TRP B 1 388 ? -22.188 -2.102 1.752 1 97.75 388 TRP B C 1
ATOM 6574 O O . TRP B 1 388 ? -21.203 -1.776 1.077 1 97.75 388 TRP B O 1
ATOM 6584 N N . VAL B 1 389 ? -23.172 -1.358 1.908 1 97.69 389 VAL B N 1
ATOM 6585 C CA . VAL B 1 389 ? -23.375 -0.203 1.041 1 97.69 389 VAL B CA 1
ATOM 6586 C C . VAL B 1 389 ? -22.438 0.933 1.468 1 97.69 389 VAL B C 1
ATOM 6588 O O . VAL B 1 389 ? -22.422 1.313 2.641 1 97.69 389 VAL B O 1
ATOM 6591 N N . CYS B 1 390 ? -21.734 1.555 0.519 1 96.69 390 CYS B N 1
ATOM 6592 C CA . CYS B 1 390 ? -20.656 2.48 0.843 1 96.69 390 CYS B CA 1
ATOM 6593 C C . CYS B 1 390 ? -21.156 3.916 0.89 1 96.69 390 CYS B C 1
ATOM 6595 O O . CYS B 1 390 ? -20.516 4.793 1.463 1 96.69 390 CYS B O 1
ATOM 6597 N N . GLU B 1 391 ? -22.297 4.137 0.279 1 96.44 391 GLU B N 1
ATOM 6598 C CA . GLU B 1 391 ? -22.875 5.473 0.25 1 96.44 391 GLU B CA 1
ATOM 6599 C C . GLU B 1 391 ? -24.344 5.441 0.693 1 96.44 391 GLU B C 1
ATOM 6601 O O . GLU B 1 391 ? -24.938 4.371 0.808 1 96.44 391 GLU B O 1
ATOM 6606 N N . LYS B 1 392 ? -24.812 6.637 0.885 1 97.12 392 LYS B N 1
ATOM 6607 C CA . LYS B 1 392 ? -26.203 6.715 1.311 1 97.12 392 LYS B CA 1
ATOM 6608 C C . LYS B 1 392 ? -27.141 6.223 0.211 1 97.12 392 LYS B C 1
ATOM 6610 O O . LYS B 1 392 ? -27.391 6.934 -0.764 1 97.12 392 LYS B O 1
ATOM 6615 N N . MET B 1 393 ? -27.547 5.023 0.33 1 96.25 393 MET B N 1
ATOM 6616 C CA . MET B 1 393 ? -28.453 4.363 -0.598 1 96.25 393 MET B CA 1
ATOM 6617 C C . MET B 1 393 ? -29.234 3.258 0.104 1 96.25 393 MET B C 1
ATOM 6619 O O . MET B 1 393 ? -28.703 2.564 0.968 1 96.25 393 MET B O 1
ATOM 6623 N N . CYS B 1 394 ? -30.469 3.199 -0.27 1 94.75 394 CYS B N 1
ATOM 6624 C CA . CYS B 1 394 ? -31.297 2.158 0.329 1 94.75 394 CYS B CA 1
ATOM 6625 C C . CYS B 1 394 ? -31.484 0.984 -0.625 1 94.75 394 CYS B C 1
ATOM 6627 O O . CYS B 1 394 ? -31.859 1.17 -1.783 1 94.75 394 CYS B O 1
ATOM 6629 N N . GLN B 1 395 ? -31.047 -0.128 -0.184 1 93.62 395 GLN B N 1
ATOM 6630 C CA . GLN B 1 395 ? -31.234 -1.4 -0.875 1 93.62 395 GLN B CA 1
ATOM 6631 C C . GLN B 1 395 ? -31.953 -2.408 0.016 1 93.62 395 GLN B C 1
ATOM 6633 O O . GLN B 1 395 ? -31.719 -2.459 1.225 1 93.62 395 GLN B O 1
ATOM 6638 N N . SER B 1 396 ? -32.781 -3.279 -0.56 1 91.31 396 SER B N 1
ATOM 6639 C CA . SER B 1 396 ? -33.594 -4.215 0.221 1 91.31 396 SER B CA 1
ATOM 6640 C C . SER B 1 396 ? -32.719 -5.207 0.974 1 91.31 396 SER B C 1
ATOM 6642 O O . SER B 1 396 ? -33.031 -5.602 2.096 1 91.31 396 SER B O 1
ATOM 6644 N N . ASP B 1 397 ? -31.562 -5.551 0.385 1 94 397 ASP B N 1
ATOM 6645 C CA . ASP B 1 397 ? -30.719 -6.582 0.975 1 94 397 ASP B CA 1
ATOM 6646 C C . ASP B 1 397 ? -29.484 -5.969 1.624 1 94 397 ASP B C 1
ATOM 6648 O O . ASP B 1 397 ? -28.5 -6.668 1.877 1 94 397 ASP B O 1
ATOM 6652 N N . MET B 1 398 ? -29.562 -4.688 1.904 1 96.62 398 MET B N 1
ATOM 6653 C CA . MET B 1 398 ? -28.375 -4.027 2.439 1 96.62 398 MET B CA 1
ATOM 6654 C C . MET B 1 398 ? -28.062 -4.531 3.844 1 96.62 398 MET B C 1
ATOM 6656 O O . MET B 1 398 ? -28.969 -4.77 4.641 1 96.62 398 MET B O 1
ATOM 6660 N N . LEU B 1 399 ? -26.812 -4.801 4.094 1 96.19 399 LEU B N 1
ATOM 6661 C CA . LEU B 1 399 ? -26.328 -5.141 5.426 1 96.19 399 LEU B CA 1
ATOM 6662 C C . LEU B 1 399 ? -26.078 -3.885 6.25 1 96.19 399 LEU B C 1
ATOM 6664 O O . LEU B 1 399 ? -26.484 -3.799 7.41 1 96.19 399 LEU B O 1
ATOM 6668 N N . THR B 1 400 ? -25.359 -2.938 5.652 1 96.88 400 THR B N 1
ATOM 6669 C CA . THR B 1 400 ? -25.172 -1.607 6.227 1 96.88 400 THR B CA 1
ATOM 6670 C C . THR B 1 400 ? -25.359 -0.531 5.16 1 96.88 400 THR B C 1
ATOM 6672 O O . THR B 1 400 ? -25.203 -0.798 3.967 1 96.88 400 THR B O 1
ATOM 6675 N N . SER B 1 401 ? -25.75 0.595 5.602 1 97.44 401 SER B N 1
ATOM 6676 C CA . SER B 1 401 ? -25.828 1.806 4.789 1 97.44 401 SER B CA 1
ATOM 6677 C C . SER B 1 401 ? -25.547 3.051 5.629 1 97.44 401 SER B C 1
ATOM 6679 O O . SER B 1 401 ? -26.109 3.215 6.707 1 97.44 401 SER B O 1
ATOM 6681 N N . PRO B 1 402 ? -24.703 3.938 5.133 1 97.44 402 PRO B N 1
ATOM 6682 C CA . PRO B 1 402 ? -24.219 5.023 5.996 1 97.44 402 PRO B CA 1
ATOM 6683 C C . PRO B 1 402 ? -24.938 6.344 5.73 1 97.44 402 PRO B C 1
ATOM 6685 O O . PRO B 1 402 ? -25.75 6.438 4.805 1 97.44 402 PRO B O 1
ATOM 6688 N N . GLN B 1 403 ? -24.641 7.387 6.57 1 97.06 403 GLN B N 1
ATOM 6689 C CA . GLN B 1 403 ? -24.953 8.805 6.391 1 97.06 403 GLN B CA 1
ATOM 6690 C C . GLN B 1 403 ? -26.422 9.086 6.656 1 97.06 403 GLN B C 1
ATOM 6692 O O . GLN B 1 403 ? -27.062 9.852 5.93 1 97.06 403 GLN B O 1
ATOM 6697 N N . TYR B 1 404 ? -26.953 8.414 7.656 1 96.38 404 TYR B N 1
ATOM 6698 C CA . TYR B 1 404 ? -28.344 8.664 8.039 1 96.38 404 TYR B CA 1
ATOM 6699 C C . TYR B 1 404 ? -28.422 9.438 9.344 1 96.38 404 TYR B C 1
ATOM 6701 O O . TYR B 1 404 ? -27.578 9.258 10.234 1 96.38 404 TYR B O 1
ATOM 6709 N N . THR B 1 405 ? -29.359 10.273 9.469 1 96.12 405 THR B N 1
ATOM 6710 C CA . THR B 1 405 ? -29.688 10.922 10.734 1 96.12 405 THR B CA 1
ATOM 6711 C C . THR B 1 405 ? -30.391 9.945 11.664 1 96.12 405 THR B C 1
ATOM 6713 O O . THR B 1 405 ? -30.891 8.906 11.227 1 96.12 405 THR B O 1
ATOM 6716 N N . PRO B 1 406 ? -30.484 10.312 12.938 1 93.56 406 PRO B N 1
ATOM 6717 C CA . PRO B 1 406 ? -31.203 9.445 13.875 1 93.56 406 PRO B CA 1
ATOM 6718 C C . PRO B 1 406 ? -32.656 9.211 13.461 1 93.56 406 PRO B C 1
ATOM 6720 O O . PRO B 1 406 ? -33.156 8.086 13.562 1 93.56 406 PRO B O 1
ATOM 6723 N N . ASP B 1 407 ? -33.281 10.219 12.93 1 94.56 407 ASP B N 1
ATOM 6724 C CA . ASP B 1 407 ? -34.656 10.094 12.5 1 94.56 407 ASP B CA 1
ATOM 6725 C C . ASP B 1 407 ? -34.781 9.148 11.305 1 94.56 407 ASP B C 1
ATOM 6727 O O . ASP B 1 407 ? -35.688 8.312 11.258 1 94.56 407 ASP B O 1
ATOM 6731 N N . GLU B 1 408 ? -33.906 9.266 10.398 1 94.12 408 GLU B N 1
ATOM 6732 C CA . GLU B 1 408 ? -33.906 8.398 9.219 1 94.12 408 GLU B CA 1
ATOM 6733 C C . GLU B 1 408 ? -33.656 6.941 9.609 1 94.12 408 GLU B C 1
ATOM 6735 O O . GLU B 1 408 ? -34.281 6.035 9.047 1 94.12 408 GLU B O 1
ATOM 6740 N N . LEU B 1 409 ? -32.812 6.773 10.547 1 93.75 409 LEU B N 1
ATOM 6741 C CA . LEU B 1 409 ? -32.531 5.426 11.016 1 93.75 409 LEU B CA 1
ATOM 6742 C C . LEU B 1 409 ? -33.781 4.805 11.656 1 93.75 409 LEU B C 1
ATOM 6744 O O . LEU B 1 409 ? -34.062 3.625 11.438 1 93.75 409 LEU B O 1
ATOM 6748 N N . THR B 1 410 ? -34.469 5.609 12.445 1 91.31 410 THR B N 1
ATOM 6749 C CA . THR B 1 410 ? -35.719 5.145 13.07 1 91.31 410 THR B CA 1
ATOM 6750 C C . THR B 1 410 ? -36.719 4.719 12.016 1 91.31 410 THR B C 1
ATOM 6752 O O . THR B 1 410 ? -37.375 3.684 12.156 1 91.31 410 THR B O 1
ATOM 6755 N N . ASP B 1 411 ? -36.75 5.488 10.961 1 91.44 411 ASP B N 1
ATOM 6756 C CA . ASP B 1 411 ? -37.688 5.184 9.883 1 91.44 411 ASP B CA 1
ATOM 6757 C C . ASP B 1 411 ? -37.312 3.887 9.172 1 91.44 411 ASP B C 1
ATOM 6759 O O . ASP B 1 411 ? -38.156 3.057 8.875 1 91.44 411 ASP B O 1
ATOM 6763 N N . LEU B 1 412 ? -36.031 3.734 8.867 1 91.81 412 LEU B N 1
ATOM 6764 C CA . LEU B 1 412 ? -35.562 2.533 8.188 1 91.81 412 LEU B CA 1
ATOM 6765 C C . LEU B 1 412 ? -35.875 1.286 9.008 1 91.81 412 LEU B C 1
ATOM 6767 O O . LEU B 1 412 ? -36.344 0.283 8.469 1 91.81 412 LEU B O 1
ATOM 6771 N N . TRP B 1 413 ? -35.75 1.372 10.289 1 89.25 413 TRP B N 1
ATOM 6772 C CA . TRP B 1 413 ? -35.969 0.216 11.148 1 89.25 413 TRP B CA 1
ATOM 6773 C C . TRP B 1 413 ? -37.469 -0.065 11.281 1 89.25 413 TRP B C 1
ATOM 6775 O O . TRP B 1 413 ? -37.875 -1.225 11.344 1 89.25 413 TRP B O 1
ATOM 6785 N N . ARG B 1 414 ? -38.188 0.991 11.398 1 88.19 414 ARG B N 1
ATOM 6786 C CA . ARG B 1 414 ? -39.625 0.819 11.43 1 88.19 414 ARG B CA 1
ATOM 6787 C C . ARG B 1 414 ? -40.125 0.082 10.188 1 88.19 414 ARG B C 1
ATOM 6789 O O . ARG B 1 414 ? -40.906 -0.846 10.289 1 88.19 414 ARG B O 1
ATOM 6796 N N . ASN B 1 415 ? -39.625 0.507 9.094 1 90.25 415 ASN B N 1
ATOM 6797 C CA . ASN B 1 415 ? -39.969 -0.14 7.836 1 90.25 415 ASN B CA 1
ATOM 6798 C C . ASN B 1 415 ? -39.531 -1.603 7.809 1 90.25 415 ASN B C 1
ATOM 6800 O O . ASN B 1 415 ? -40.312 -2.477 7.398 1 90.25 415 ASN B O 1
ATOM 6804 N N . LYS B 1 416 ? -38.344 -1.872 8.258 1 88.44 416 LYS B N 1
ATOM 6805 C CA . LYS B 1 416 ? -37.844 -3.238 8.305 1 88.44 416 LYS B CA 1
ATOM 6806 C C . LYS B 1 416 ? -38.719 -4.125 9.172 1 88.44 416 LYS B C 1
ATOM 6808 O O . LYS B 1 416 ? -39 -5.273 8.82 1 88.44 416 LYS B O 1
ATOM 6813 N N . GLN B 1 417 ? -39.25 -3.621 10.242 1 83.56 417 GLN B N 1
ATOM 6814 C CA . GLN B 1 417 ? -40.094 -4.379 11.172 1 83.56 417 GLN B CA 1
ATOM 6815 C C . GLN B 1 417 ? -41.469 -4.621 10.594 1 83.56 417 GLN B C 1
ATOM 6817 O O . GLN B 1 417 ? -42.062 -5.691 10.789 1 83.56 417 GLN B O 1
ATOM 6822 N N . LEU B 1 418 ? -41.906 -3.646 9.852 1 86.12 418 LEU B N 1
ATOM 6823 C CA . LEU B 1 418 ? -43.281 -3.707 9.375 1 86.12 418 LEU B CA 1
ATOM 6824 C C . LEU B 1 418 ? -43.375 -4.586 8.133 1 86.12 418 LEU B C 1
ATOM 6826 O O . LEU B 1 418 ? -44.312 -5.367 8 1 86.12 418 LEU B O 1
ATOM 6830 N N . CYS B 1 419 ? -42.438 -4.445 7.199 1 86.5 419 CYS B N 1
ATOM 6831 C CA . CYS B 1 419 ? -42.625 -5.145 5.934 1 86.5 419 CYS B CA 1
ATOM 6832 C C . CYS B 1 419 ? -41.375 -5.926 5.539 1 86.5 419 CYS B C 1
ATOM 6834 O O . CYS B 1 419 ? -41.281 -6.438 4.422 1 86.5 419 CYS B O 1
ATOM 6836 N N . GLY B 1 420 ? -40.375 -5.957 6.348 1 84.94 420 GLY B N 1
ATOM 6837 C CA . GLY B 1 420 ? -39.188 -6.758 6.094 1 84.94 420 GLY B CA 1
ATOM 6838 C C . GLY B 1 420 ? -38.188 -6.09 5.152 1 84.94 420 GLY B C 1
ATOM 6839 O O . GLY B 1 420 ? -37.156 -6.676 4.801 1 84.94 420 GLY B O 1
ATOM 6840 N N . ASN B 1 421 ? -38.562 -4.898 4.77 1 90.12 421 ASN B N 1
ATOM 6841 C CA . ASN B 1 421 ? -37.75 -4.102 3.842 1 90.12 421 ASN B CA 1
ATOM 6842 C C . ASN B 1 421 ? -37.594 -2.672 4.34 1 90.12 421 ASN B C 1
ATOM 6844 O O . ASN B 1 421 ? -38.531 -1.9 4.383 1 90.12 421 ASN B O 1
ATOM 6848 N N . PRO B 1 422 ? -36.312 -2.373 4.688 1 92.19 422 PRO B N 1
ATOM 6849 C CA . PRO B 1 422 ? -36.125 -1.026 5.227 1 92.19 422 PRO B CA 1
ATOM 6850 C C . PRO B 1 422 ? -36.469 0.07 4.219 1 92.19 422 PRO B C 1
ATOM 6852 O O . PRO B 1 422 ? -36.688 1.215 4.609 1 92.19 422 PRO B O 1
ATOM 6855 N N . CYS B 1 423 ? -36.562 -0.273 2.939 1 92.94 423 CYS B N 1
ATOM 6856 C CA . CYS B 1 423 ? -36.719 0.737 1.897 1 92.94 423 CYS B CA 1
ATOM 6857 C C . CYS B 1 423 ? -38.156 0.884 1.483 1 92.94 423 CYS B C 1
ATOM 6859 O O . CYS B 1 423 ? -38.5 1.732 0.654 1 92.94 423 CYS B O 1
ATOM 6861 N N . CYS B 1 424 ? -38.906 -0.011 1.92 1 83.94 424 CYS B N 1
ATOM 6862 C CA . CYS B 1 424 ? -40.312 0.037 1.529 1 83.94 424 CYS B CA 1
ATOM 6863 C C . CYS B 1 424 ? -41.094 1.025 2.393 1 83.94 424 CYS B C 1
ATOM 6865 O O . CYS B 1 424 ? -40.75 1.259 3.549 1 83.94 424 CYS B O 1
ATOM 6867 N N . LYS B 1 425 ? -42.031 1.908 1.758 1 73.19 425 LYS B N 1
ATOM 6868 C CA . LYS B 1 425 ? -42.938 2.703 2.551 1 73.19 425 LYS B CA 1
ATOM 6869 C C . LYS B 1 425 ? -44.188 1.889 2.926 1 73.19 425 LYS B C 1
ATOM 6871 O O . LYS B 1 425 ? -45.031 1.589 2.068 1 73.19 425 LYS B O 1
ATOM 6876 N N . CYS B 1 426 ? -44.062 1.071 3.889 1 66.62 426 CYS B N 1
ATOM 6877 C CA . CYS B 1 426 ? -45.125 0.148 4.277 1 66.62 426 CYS B CA 1
ATOM 6878 C C . CYS B 1 426 ? -46.312 0.896 4.887 1 66.62 426 CYS B C 1
ATOM 6880 O O . CYS B 1 426 ? -46.094 1.845 5.652 1 66.62 426 CYS B O 1
ATOM 6882 N N . GLU B 1 427 ? -47.344 1.227 4.078 1 56.22 427 GLU B N 1
ATOM 6883 C CA . GLU B 1 427 ? -48.562 1.798 4.645 1 56.22 427 GLU B CA 1
ATOM 6884 C C . GLU B 1 427 ? -49.062 0.947 5.801 1 56.22 427 GLU B C 1
ATOM 6886 O O . GLU B 1 427 ? -48.938 -0.277 5.789 1 56.22 427 GLU B O 1
ATOM 6891 N N . LEU B 1 428 ? -49.125 1.634 6.973 1 46.34 428 LEU B N 1
ATOM 6892 C CA . LEU B 1 428 ? -49.938 1.024 8.031 1 46.34 428 LEU B CA 1
ATOM 6893 C C . LEU B 1 428 ? -51.25 0.474 7.48 1 46.34 428 LEU B C 1
ATOM 6895 O O . LEU B 1 428 ? -51.969 1.18 6.773 1 46.34 428 LEU B O 1
ATOM 6899 N N . LEU B 1 429 ? -51.344 -0.77 7.301 1 32 429 LEU B N 1
ATOM 6900 C CA . LEU B 1 429 ? -52.75 -1.138 7.277 1 32 429 LEU B CA 1
ATOM 6901 C C . LEU B 1 429 ? -53.469 -0.637 8.523 1 32 429 LEU B C 1
ATOM 6903 O O . LEU B 1 429 ? -52.906 -0.707 9.633 1 32 429 LEU B O 1
#

Nearest PDB structures (foldseek):
  8tjc-assembly1_C  TM=9.015E-01  e=1.571E-10  Homo sapiens
  8tjc-assembly1_B  TM=8.928E-01  e=5.056E-10  Homo sapiens
  8tjc-assembly1_A  TM=8.934E-01  e=1.020E-09  Homo sapiens
  7jhk-assembly4_D  TM=8.846E-01  e=8.070E-10  Homo sapiens
  6cpr-assembly1_B  TM=4.357E-01  e=6.478E-03  Homo sapiens

Foldseek 3Di:
DCVVVVPDPVNVVADAFFAEFALAAQLAFCVQALDNFDSHGLDFDQDPAPDKDWQWADDPVDDFDFDQFQKAKWKKFFSAK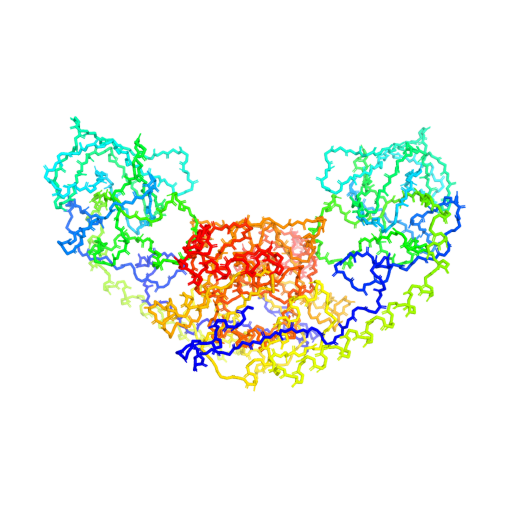WKWWKWKFFADPPPDADQFKKKKFKDFLVDRPDTPKMDIADSVRHADDDNRMHIDTIDIDIQHHQTMMMIMMGTPDSTHAGWDADDPNTGDCNGSRMGIDHDPVPDDFADRTDTHHTDGHTTIIGGPPSVVVVVVVVCRVVSSVVSVVVRVVVSVVVVVVCVVPVRYDHFHDHGGNLCVLLSLLRVLLVCVVPHDHWKDKAADPQKQADSVLVVVCCVPPVDPDALEKEAAKDAFAAAACGDLRHWGDDRDRGAAIWHAHRMIMHTNVVSVVSNVCSVPQDRTRHNGSSCRRVSVVVPGDYHHDCLCPRAADFDQSRRMYGDHDPVLSVQLVVCCVPPVGSPDPDPDD/DCVVVVPDPVSVVADAFFAFFALAAQLAFCVQALDNFDSHGLDFDQFPAPDKDWQWADDPVDDFDFDQFQKAKWKKFFSAKWKWWKWKFFADPPPDADQFKKKKFKDFLVCRPDTPWMDIADSVRHADDDNRMHIDTIDIDIQHHQTMMMIMMGTPDSTHAGWDADDPNTGDCNGSRMGIDHDPVPDDFAGSTDTHHTDGHTTMIGGPPSVVVVVVVVCRVVSSVVSVVVRVVVSVVVVVVCVVPVRYDHFHDHGGNLCVLLSLLRVLLVCVVPHDHWKDKAADPQKQADSVLVVVCCVPPVDPDALEKEAAKDAFAAAACGDLRHWGPDRDRGAAIWHAHRMIMHTNVVSVVSNVCSVPQDRTRHNGSSCRRVSVVVPGDYHHDCLCPRAADFDQSRRMYGDHDPVLSVQLVVVCVQPVGSPDPDPDD